Protein AF-0000000072258412 (afdb_homodimer)

Secondary structure (DSSP, 8-state):
-----------------------------PPP-EEEEEEEEEETTEEEEEEEEEEEEEEE-TTS-EEEEEEEEEEESSSSS--S-EEEEE--TTTB-THHHIIIIISSEEE---SSSPPPSSSPPEEE-TT-STTT-EEEEEE-TTSBT-EE-TT--GGGTSBHHHHHHHHHHHHHHHHHHTT-TTS-EEEEEETHHHHHHHHHHHHHHHTT---SEEEEES--SBTHHHH--TT--HHHHHHHHHHHHHHHHTT-STT--S-HHHHHHHHHHHIIIIIHHHHHHGGG--HHHHHHHHHHHHHHH-S-HHHHHHTTT---HHHHHHHHTGGGTEEE-SS-TT-EEE-S-TT-SS----HHHHHHHHHHHHHHHHIIIIIS---TTSPPBSBSTTSTT---B---TT-EETTEE---B-HHHHHHHHHH-TT-EEEEEEETT-SSS-HHHHHHHHHHT---HHHHTTEEEEEESS-TTGGGSHHHHHHHHHHHHHHHHHHS--/-----------------------------PPP-EEEEEEEEEETTEEEEEEEEEEEEEEE-TTS-EEEEEEEEEEESSSSS--S-EEEEE--TTTB-THHHIIIIISSEEE---SSSPPPSSSPPEEE-TT-GGGT-EEEEEE-TTSBT-EE-TT--GGGTSBHHHHHHHHHHHHHHHHHHTT-TTS-EEEEEETHHHHHHHHHHHHHHHTT---SEEEEES--SBTHHHH--TT--HHHHHHHHHHHHHHHHTT-STT--S-HHHHHHHHHHHIIIIIHHHHHHGGG--HHHHHHHHHHHHHHH-S-HHHHHHTTT---HHHHHHHHTGGGTEEE-SS-TT-EEE-S-TT-SS----HHHHHHHHHHHHHHHHIIIIIS---TTSPPBSBSTTSTT---B---TT-EETTEE---B-HHHHHHHHHH-TT-EEEEEEETT-SSS-HHHHHHHHHHT---HHHHTTEEEEEESS-TTGGGSHHHHHHHHHHHHHHHHHHS--

Sequence (1004 aa):
MKKINLFIFLFILGFSLANAQEKESNKDIPEAQVFTSTQTVRVNGTTHSLKTRAGTMLLRDENNEPIALHGFTAYFKEDGPSKRPIIFSYNGGPGSSSYWLHMGVMGPKRIVVNDPGYTPAAPYELVNNDHSILDMADVVMMDPIGTGLSKPVGKAEGKDFWGVDQDIRAISLFIMQFLKEYDRLQSPKYLLGESYGTMRNAGVMKYLLDKGYALNGVVMVSSVFDIRSLAFPVQESTSYLVHFPSYAATAWYHDKIANKNPDLEVFVDEVRTFTEEEYLPALFKGGRLSDSEKGAIASKMQQYTGISSEIWKRNNLRMRANEFFNELLREEGMTVGRLDSRFKGINPMPQNQYSITDPQSDAISPAYTAGFLDYFHRDLGVSKDLTYKTSAYASPGFKWDWSHKGNEGWGSMISINTAIDMADAMNKDPNLKVLMMNGYYDLATVFYGVEHTVDQMNLRPEIRDNIIMTYYEAGHMFYTHMPSLIKFKKDLADFIKDTTHDMKKINLFIFLFILGFSLANAQEKESNKDIPEAQVFTSTQTVRVNGTTHSLKTRAGTMLLRDENNEPIALHGFTAYFKEDGPSKRPIIFSYNGGPGSSSYWLHMGVMGPKRIVVNDPGYTPAAPYELVNNDHSILDMADVVMMDPIGTGLSKPVGKAEGKDFWGVDQDIRAISLFIMQFLKEYDRLQSPKYLLGESYGTMRNAGVMKYLLDKGYALNGVVMVSSVFDIRSLAFPVQESTSYLVHFPSYAATAWYHDKIANKNPDLEVFVDEVRTFTEEEYLPALFKGGRLSDSEKGAIASKMQQYTGISSEIWKRNNLRMRANEFFNELLREEGMTVGRLDSRFKGINPMPQNQYSITDPQSDAISPAYTAGFLDYFHRDLGVSKDLTYKTSAYASPGFKWDWSHKGNEGWGSMISINTAIDMADAMNKDPNLKVLMMNGYYDLATVFYGVEHTVDQMNLRPEIRDNIIMTYYEAGHMFYTHMPSLIKFKKDLADFIKDTTHD

InterPro domains:
  IPR001563 Peptidase S10, serine carboxypeptidase [PF00450] (75-460)
  IPR029058 Alpha/Beta hydrolase fold [G3DSA:3.40.50.1820] (28-487)
  IPR029058 Alpha/Beta hydrolase fold [SSF53474] (40-485)

Structure (mmCIF, N/CA/C/O backbone):
data_AF-0000000072258412-model_v1
#
loop_
_entity.id
_entity.type
_entity.pdbx_description
1 polymer 'Carboxypeptidase-related protein'
#
loop_
_atom_site.group_PDB
_atom_site.id
_atom_site.type_symbol
_atom_site.label_atom_id
_atom_site.label_alt_id
_atom_site.label_comp_id
_atom_site.label_asym_id
_atom_site.label_entity_id
_atom_site.label_seq_id
_atom_site.pdbx_PDB_ins_code
_atom_site.Cartn_x
_atom_site.Cartn_y
_atom_site.Cartn_z
_atom_site.occupancy
_atom_site.B_iso_or_equiv
_atom_site.auth_seq_id
_atom_site.auth_comp_id
_atom_site.auth_asym_id
_atom_site.auth_atom_id
_atom_site.pdbx_PDB_model_num
ATOM 1 N N . MET A 1 1 ? -77.25 -42.875 32.969 1 23.84 1 MET A N 1
ATOM 2 C CA . MET A 1 1 ? -75.875 -43.094 32.625 1 23.84 1 MET A CA 1
ATOM 3 C C . MET A 1 1 ? -75.188 -41.75 32.344 1 23.84 1 MET A C 1
ATOM 5 O O . MET A 1 1 ? -75.25 -41.219 31.219 1 23.84 1 MET A O 1
ATOM 9 N N . LYS A 1 2 ? -75.312 -40.906 33.312 1 23.34 2 LYS A N 1
ATOM 10 C CA . LYS A 1 2 ? -75.188 -39.469 33.5 1 23.34 2 LYS A CA 1
ATOM 11 C C . LYS A 1 2 ? -73.688 -39.062 33.469 1 23.34 2 LYS A C 1
ATOM 13 O O . LYS A 1 2 ? -72.938 -39.375 34.375 1 23.34 2 LYS A O 1
ATOM 18 N N . LYS A 1 3 ? -73.125 -38.969 32.219 1 26.91 3 LYS A N 1
ATOM 19 C CA . LYS A 1 3 ? -71.812 -38.844 31.609 1 26.91 3 LYS A CA 1
ATOM 20 C C . LYS A 1 3 ? -71.125 -37.531 32.031 1 26.91 3 LYS A C 1
ATOM 22 O O . LYS A 1 3 ? -71.562 -36.469 31.609 1 26.91 3 LYS A O 1
ATOM 27 N N . ILE A 1 4 ? -70.688 -37.438 33.25 1 26.23 4 ILE A N 1
ATOM 28 C CA . ILE A 1 4 ? -70.188 -36.281 33.969 1 26.23 4 ILE A CA 1
ATOM 29 C C . ILE A 1 4 ? -68.938 -35.719 33.25 1 26.23 4 ILE A C 1
ATOM 31 O O . ILE A 1 4 ? -67.938 -36.406 33.125 1 26.23 4 ILE A O 1
ATOM 35 N N . ASN A 1 5 ? -69.062 -34.844 32.281 1 26.41 5 ASN A N 1
ATOM 36 C CA . ASN A 1 5 ? -68.188 -34.156 31.391 1 26.41 5 ASN A CA 1
ATOM 37 C C . ASN A 1 5 ? -67.188 -33.281 32.156 1 26.41 5 ASN A C 1
ATOM 39 O O . ASN A 1 5 ? -67.562 -32.344 32.844 1 26.41 5 ASN A O 1
ATOM 43 N N . LEU A 1 6 ? -66.188 -33.938 32.875 1 29.5 6 LEU A N 1
ATOM 44 C CA . LEU A 1 6 ? -65.188 -33.281 33.688 1 29.5 6 LEU A CA 1
ATOM 45 C C . LEU A 1 6 ? -64.312 -32.344 32.812 1 29.5 6 LEU A C 1
ATOM 47 O O . LEU A 1 6 ? -63.688 -32.781 31.875 1 29.5 6 LEU A O 1
ATOM 51 N N . PHE A 1 7 ? -64.812 -31.156 32.531 1 29.16 7 PHE A N 1
ATOM 52 C CA . PHE A 1 7 ? -64.188 -30.078 31.797 1 29.16 7 PHE A CA 1
ATOM 53 C C . PHE A 1 7 ? -62.875 -29.641 32.438 1 29.16 7 PHE A C 1
ATOM 55 O O . PHE A 1 7 ? -62.875 -29.188 33.594 1 29.16 7 PHE A O 1
ATOM 62 N N . ILE A 1 8 ? -61.781 -30.359 32.188 1 30.08 8 ILE A N 1
ATOM 63 C CA . ILE A 1 8 ? -60.406 -30.062 32.656 1 30.08 8 ILE A CA 1
ATOM 64 C C . ILE A 1 8 ? -60 -28.688 32.156 1 30.08 8 ILE A C 1
ATOM 66 O O . ILE A 1 8 ? -59.938 -28.438 30.938 1 30.08 8 ILE A O 1
ATOM 70 N N . PHE A 1 9 ? -60.344 -27.641 32.844 1 29.39 9 PHE A N 1
ATOM 71 C CA . PHE A 1 9 ? -59.938 -26.266 32.562 1 29.39 9 PHE A CA 1
ATOM 72 C C . PHE A 1 9 ? -58.406 -26.141 32.656 1 29.39 9 PHE A C 1
ATOM 74 O O . PHE A 1 9 ? -57.812 -26.328 33.719 1 29.39 9 PHE A O 1
ATOM 81 N N . LEU A 1 10 ? -57.719 -26.594 31.594 1 30.08 10 LEU A N 1
ATOM 82 C CA . LEU A 1 10 ? -56.281 -26.391 31.406 1 30.08 10 LEU A CA 1
ATOM 83 C C . LEU A 1 10 ? -55.938 -24.922 31.5 1 30.08 10 LEU A C 1
ATOM 85 O O . LEU A 1 10 ? -56.406 -24.109 30.703 1 30.08 10 LEU A O 1
ATOM 89 N N . PHE A 1 11 ? -55.688 -24.406 32.719 1 29.59 11 PHE A N 1
ATOM 90 C CA . PHE A 1 11 ? -55.156 -23.062 32.969 1 29.59 11 PHE A CA 1
ATOM 91 C C . PHE A 1 11 ? -53.844 -22.844 32.219 1 29.59 11 PHE A C 1
ATOM 93 O O . PHE A 1 11 ? -52.875 -23.547 32.5 1 29.59 11 PHE A O 1
ATOM 100 N N . ILE A 1 12 ? -53.938 -22.453 30.953 1 32.88 12 ILE A N 1
ATOM 101 C CA . ILE A 1 12 ? -52.812 -21.938 30.156 1 32.88 12 ILE A CA 1
ATOM 102 C C . ILE A 1 12 ? -52.094 -20.828 30.922 1 32.88 12 ILE A C 1
ATOM 104 O O . ILE A 1 12 ? -52.656 -19.781 31.203 1 32.88 12 ILE A O 1
ATOM 108 N N . LEU A 1 13 ? -51.25 -21.234 31.906 1 34.06 13 LEU A N 1
ATOM 109 C CA . LEU A 1 13 ? -50.312 -20.25 32.469 1 34.06 13 LEU A CA 1
ATOM 110 C C . LEU A 1 13 ? -49.531 -19.547 31.375 1 34.06 13 LEU A C 1
ATOM 112 O O . LEU A 1 13 ? -48.719 -20.188 30.688 1 34.06 13 LEU A O 1
ATOM 116 N N . GLY A 1 14 ? -50.156 -18.625 30.656 1 32.66 14 GLY A N 1
ATOM 117 C CA . GLY A 1 14 ? -49.469 -17.672 29.812 1 32.66 14 GLY A CA 1
ATOM 118 C C . GLY A 1 14 ? -48.25 -17.047 30.469 1 32.66 14 GLY A C 1
ATOM 119 O O . GLY A 1 14 ? -48.375 -16.344 31.469 1 32.66 14 GLY A O 1
ATOM 120 N N . PHE A 1 15 ? -47.125 -17.859 30.578 1 36.81 15 PHE A N 1
ATOM 121 C CA . PHE A 1 15 ? -45.875 -17.203 30.891 1 36.81 15 PHE A CA 1
ATOM 122 C C . PHE A 1 15 ? -45.688 -15.961 30.047 1 36.81 15 PHE A C 1
ATOM 124 O O . PHE A 1 15 ? -45.5 -16.062 28.828 1 36.81 15 PHE A O 1
ATOM 131 N N . SER A 1 16 ? -46.344 -14.875 30.391 1 34.06 16 SER A N 1
ATOM 132 C CA . SER A 1 16 ? -45.938 -13.594 29.844 1 34.06 16 SER A CA 1
ATOM 133 C C . SER A 1 16 ? -44.438 -13.391 30.031 1 34.06 16 SER A C 1
ATOM 135 O O . SER A 1 16 ? -43.938 -13.273 31.156 1 34.06 16 SER A O 1
ATOM 137 N N . LEU A 1 17 ? -43.625 -14.102 29.156 1 35.84 17 LEU A N 1
ATOM 138 C CA . LEU A 1 17 ? -42.281 -13.578 29.016 1 35.84 17 LEU A CA 1
ATOM 139 C C . LEU A 1 17 ? -42.281 -12.055 28.984 1 35.84 17 LEU A C 1
ATOM 141 O O . LEU A 1 17 ? -42.812 -11.438 28.062 1 35.84 17 LEU A O 1
ATOM 145 N N . ALA A 1 18 ? -42.406 -11.453 30.156 1 34.81 18 ALA A N 1
ATOM 146 C CA . ALA A 1 18 ? -42 -10.047 30.188 1 34.81 18 ALA A CA 1
ATOM 147 C C . ALA A 1 18 ? -40.688 -9.844 29.406 1 34.81 18 ALA A C 1
ATOM 149 O O . ALA A 1 18 ? -39.656 -10.352 29.812 1 34.81 18 ALA A O 1
ATOM 150 N N . ASN A 1 19 ? -40.844 -9.734 28.109 1 36.19 19 ASN A N 1
ATOM 151 C CA . ASN A 1 19 ? -39.719 -9.086 27.406 1 36.19 19 ASN A CA 1
ATOM 152 C C . ASN A 1 19 ? -39.188 -7.898 28.203 1 36.19 19 ASN A C 1
ATOM 154 O O . ASN A 1 19 ? -39.875 -6.895 28.375 1 36.19 19 ASN A O 1
ATOM 158 N N . ALA A 1 20 ? -38.562 -8.141 29.328 1 35.03 20 ALA A N 1
ATOM 159 C CA . ALA A 1 20 ? -37.75 -7.008 29.781 1 35.03 20 ALA A CA 1
ATOM 160 C C . ALA A 1 20 ? -37.094 -6.293 28.609 1 35.03 20 ALA A C 1
ATOM 162 O O . ALA A 1 20 ? -36.156 -6.805 28.016 1 35.03 20 ALA A O 1
ATOM 163 N N . GLN A 1 21 ? -37.906 -5.664 27.828 1 35.31 21 GLN A N 1
ATOM 164 C CA . GLN A 1 21 ? -37.219 -4.691 27 1 35.31 21 GLN A CA 1
ATOM 165 C C . GLN A 1 21 ? -36.094 -3.994 27.766 1 35.31 21 GLN A C 1
ATOM 167 O O . GLN A 1 21 ? -36.375 -3.324 28.766 1 35.31 21 GLN A O 1
ATOM 172 N N . GLU A 1 22 ? -34.938 -4.625 27.938 1 34.97 22 GLU A N 1
ATOM 173 C CA . GLU A 1 22 ? -33.844 -3.717 28.328 1 34.97 22 GLU A CA 1
ATOM 174 C C . GLU A 1 22 ? -34.125 -2.297 27.844 1 34.97 22 GLU A C 1
ATOM 176 O O . GLU A 1 22 ? -34.312 -2.064 26.641 1 34.97 22 GLU A O 1
ATOM 181 N N . LYS A 1 23 ? -34.812 -1.584 28.578 1 35.31 23 LYS A N 1
ATOM 182 C CA . LYS A 1 23 ? -34.875 -0.153 28.281 1 35.31 23 LYS A CA 1
ATOM 183 C C . LYS A 1 23 ? -33.562 0.325 27.656 1 35.31 23 LYS A C 1
ATOM 185 O O . LYS A 1 23 ? -32.469 0.146 28.234 1 35.31 23 LYS A O 1
ATOM 190 N N . GLU A 1 24 ? -33.406 0.25 26.391 1 40.78 24 GLU A N 1
ATOM 191 C CA . GLU A 1 24 ? -32.375 1.095 25.828 1 40.78 24 GLU A CA 1
ATOM 192 C C . GLU A 1 24 ? -32.094 2.299 26.734 1 40.78 24 GLU A C 1
ATOM 194 O O . GLU A 1 24 ? -33 3.104 26.984 1 40.78 24 GLU A O 1
ATOM 199 N N . SER A 1 25 ? -31.516 2.096 27.844 1 41.69 25 SER A N 1
ATOM 200 C CA . SER A 1 25 ? -31.125 3.26 28.625 1 41.69 25 SER A CA 1
ATOM 201 C C . SER A 1 25 ? -30.906 4.48 27.75 1 41.69 25 SER A C 1
ATOM 203 O O . SER A 1 25 ? -30.016 4.477 26.891 1 41.69 25 SER A O 1
ATOM 205 N N . ASN A 1 26 ? -31.938 5.031 27.312 1 48.91 26 ASN A N 1
ATOM 206 C CA . ASN A 1 26 ? -31.734 6.363 26.766 1 48.91 26 ASN A CA 1
ATOM 207 C C . ASN A 1 26 ? -30.672 7.133 27.531 1 48.91 26 ASN A C 1
ATOM 209 O O . ASN A 1 26 ? -30.938 7.676 28.609 1 48.91 26 ASN A O 1
ATOM 213 N N . LYS A 1 27 ? -29.484 6.629 27.625 1 57.53 27 LYS A N 1
ATOM 214 C CA . LYS A 1 27 ? -28.422 7.383 28.281 1 57.53 27 LYS A CA 1
ATOM 215 C C . LYS A 1 27 ? -28.641 8.883 28.109 1 57.53 27 LYS A C 1
ATOM 217 O O . LYS A 1 27 ? -28.828 9.367 27 1 57.53 27 LYS A O 1
ATOM 222 N N . ASP A 1 28 ? -28.953 9.578 29.109 1 79.19 28 ASP A N 1
ATOM 223 C CA . ASP A 1 28 ? -29.109 11.031 29.172 1 79.19 28 ASP A CA 1
ATOM 224 C C . ASP A 1 28 ? -27.984 11.75 28.438 1 79.19 28 ASP A C 1
ATOM 226 O O . ASP A 1 28 ? -26.812 11.438 28.641 1 79.19 28 ASP A O 1
ATOM 230 N N . ILE A 1 29 ? -28.297 12.484 27.359 1 88.69 29 ILE A N 1
ATOM 231 C CA . ILE A 1 29 ? -27.359 13.297 26.578 1 88.69 29 ILE A CA 1
ATOM 232 C C . ILE A 1 29 ? -26.891 14.492 27.422 1 88.69 29 ILE A C 1
ATOM 234 O O . ILE A 1 29 ? -27.703 15.352 27.781 1 88.69 29 ILE A O 1
ATOM 238 N N . PRO A 1 30 ? -25.641 14.398 27.75 1 90.12 30 PRO A N 1
ATOM 239 C CA . PRO A 1 30 ? -25.141 15.547 28.516 1 90.12 30 PRO A CA 1
ATOM 240 C C . PRO A 1 30 ? -25.297 16.859 27.766 1 90.12 30 PRO A C 1
ATOM 242 O O . PRO A 1 30 ? -25.266 16.891 26.531 1 90.12 30 PRO A O 1
ATOM 245 N N . GLU A 1 31 ? -25.422 17.891 28.547 1 91.56 31 GLU A N 1
ATOM 246 C CA . GLU A 1 31 ? -25.547 19.219 27.969 1 91.56 31 GLU A CA 1
ATOM 247 C C . GLU A 1 31 ? -24.188 19.812 27.609 1 91.56 31 GLU A C 1
ATOM 249 O O . GLU A 1 31 ? -23.219 19.641 28.359 1 91.56 31 GLU A O 1
ATOM 254 N N . ALA A 1 32 ? -24.172 20.516 26.516 1 96.06 32 ALA A N 1
ATOM 255 C CA . ALA A 1 32 ? -22.984 21.266 26.156 1 96.06 32 ALA A CA 1
ATOM 256 C C . ALA A 1 32 ? -22.719 22.391 27.156 1 96.06 32 ALA A C 1
ATOM 258 O O . ALA A 1 32 ? -23.656 22.984 27.688 1 96.06 32 ALA A O 1
ATOM 259 N N . GLN A 1 33 ? -21.484 22.594 27.438 1 96.19 33 GLN A N 1
ATOM 260 C CA . GLN A 1 33 ? -21.062 23.688 28.328 1 96.19 33 GLN A CA 1
ATOM 261 C C . GLN A 1 33 ? -20.156 24.672 27.594 1 96.19 33 GLN A C 1
ATOM 263 O O . GLN A 1 33 ? -19.203 24.266 26.922 1 96.19 33 GLN A O 1
ATOM 268 N N . VAL A 1 34 ? -20.484 25.953 27.719 1 97.5 34 VAL A N 1
ATOM 269 C CA . VAL A 1 34 ? -19.672 26.984 27.109 1 97.5 34 VAL A CA 1
ATOM 270 C C . VAL A 1 34 ? -19.25 28.016 28.172 1 97.5 34 VAL A C 1
ATOM 272 O O . VAL A 1 34 ? -20.094 28.516 28.922 1 97.5 34 VAL A O 1
ATOM 275 N N . PHE A 1 35 ? -18.031 28.266 28.234 1 97.94 35 PHE A N 1
ATOM 276 C CA . PHE A 1 35 ? -17.453 29.25 29.141 1 97.94 35 PHE A CA 1
ATOM 277 C C . PHE A 1 35 ? -17.016 30.484 28.359 1 97.94 35 PHE A C 1
ATOM 279 O O . PHE A 1 35 ? -16.297 30.375 27.359 1 97.94 35 PHE A O 1
ATOM 286 N N . THR A 1 36 ? -17.438 31.641 28.859 1 97 36 THR A N 1
ATOM 287 C CA . THR A 1 36 ? -17.156 32.875 28.141 1 97 36 THR A CA 1
ATOM 288 C C . THR A 1 36 ? -16.109 33.688 28.891 1 97 36 THR A C 1
ATOM 290 O O . THR A 1 36 ? -16.094 33.719 30.125 1 97 36 THR A O 1
ATOM 293 N N . SER A 1 37 ? -15.25 34.312 28.141 1 97.25 37 SER A N 1
ATOM 294 C CA . SER A 1 37 ? -14.25 35.219 28.641 1 97.25 37 SER A CA 1
ATOM 295 C C . SER A 1 37 ? -13.852 36.25 27.594 1 97.25 37 SER A C 1
ATOM 297 O O . SER A 1 37 ? -14.227 36.125 26.422 1 97.25 37 SER A O 1
ATOM 299 N N . THR A 1 38 ? -13.25 37.312 28.062 1 97.25 38 THR A N 1
ATOM 300 C CA . THR A 1 38 ? -12.664 38.312 27.141 1 97.25 38 THR A CA 1
ATOM 301 C C . THR A 1 38 ? -11.141 38.219 27.188 1 97.25 38 THR A C 1
ATOM 303 O O . THR A 1 38 ? -10.531 38.375 28.25 1 97.25 38 THR A O 1
ATOM 306 N N . GLN A 1 39 ? -10.586 37.969 26.062 1 97.69 39 GLN A N 1
ATOM 307 C CA . GLN A 1 39 ? -9.133 37.938 25.922 1 97.69 39 GLN A CA 1
ATOM 308 C C . GLN A 1 39 ? -8.648 39.094 25.062 1 97.69 39 GLN A C 1
ATOM 310 O O . GLN A 1 39 ? -9.453 39.781 24.422 1 97.69 39 GLN A O 1
ATOM 315 N N . THR A 1 40 ? -7.375 39.344 25.125 1 97.81 40 THR A N 1
ATOM 316 C CA . THR A 1 40 ? -6.789 40.375 24.312 1 97.81 40 THR A CA 1
ATOM 317 C C . THR A 1 40 ? -5.52 39.906 23.625 1 97.81 40 THR A C 1
ATOM 319 O O . THR A 1 40 ? -4.863 38.969 24.109 1 97.81 40 THR A O 1
ATOM 322 N N . VAL A 1 41 ? -5.242 40.469 22.516 1 98.38 41 VAL A N 1
ATOM 323 C CA . VAL A 1 41 ? -3.988 40.219 21.812 1 98.38 41 VAL A CA 1
ATOM 324 C C . VAL A 1 41 ? -3.49 41.5 21.156 1 98.38 41 VAL A C 1
ATOM 326 O O . VAL A 1 41 ? -4.285 42.281 20.625 1 98.38 41 VAL A O 1
ATOM 329 N N . ARG A 1 42 ? -2.271 41.75 21.312 1 98.31 42 ARG A N 1
ATOM 330 C CA . ARG A 1 42 ? -1.646 42.875 20.656 1 98.31 42 ARG A CA 1
ATOM 331 C C . ARG A 1 42 ? -0.883 42.438 19.406 1 98.31 42 ARG A C 1
ATOM 333 O O . ARG A 1 42 ? 0.021 41.625 19.484 1 98.31 42 ARG A O 1
ATOM 340 N N . VAL A 1 43 ? -1.286 42.969 18.297 1 97.81 43 VAL A N 1
ATOM 341 C CA . VAL A 1 43 ? -0.635 42.688 17.016 1 97.81 43 VAL A CA 1
ATOM 342 C C . VAL A 1 43 ? -0.316 44 16.312 1 97.81 43 VAL A C 1
ATOM 344 O O . VAL A 1 43 ? -1.192 44.875 16.156 1 97.81 43 VAL A O 1
ATOM 347 N N . ASN A 1 44 ? 0.96 44.219 15.883 1 95.56 44 ASN A N 1
ATOM 348 C CA . ASN A 1 44 ? 1.419 45.438 15.219 1 95.56 44 ASN A CA 1
ATOM 349 C C . ASN A 1 44 ? 1.062 46.688 16.031 1 95.56 44 ASN A C 1
ATOM 351 O O . ASN A 1 44 ? 0.54 47.656 15.477 1 95.56 44 ASN A O 1
ATOM 355 N N . GLY A 1 45 ? 1.13 46.594 17.266 1 95.62 45 GLY A N 1
ATOM 356 C CA . GLY A 1 45 ? 0.948 47.719 18.141 1 95.62 45 GLY A CA 1
ATOM 357 C C . GLY A 1 45 ? -0.505 47.969 18.5 1 95.62 45 GLY A C 1
ATOM 358 O O . GLY A 1 45 ? -0.805 48.844 19.344 1 95.62 45 GLY A O 1
ATOM 359 N N . THR A 1 46 ? -1.393 47.281 17.922 1 97.56 46 THR A N 1
ATOM 360 C CA . THR A 1 46 ? -2.816 47.438 18.188 1 97.56 46 THR A CA 1
ATOM 361 C C . THR A 1 46 ? -3.348 46.312 19.062 1 97.56 46 THR A C 1
ATOM 363 O O . THR A 1 46 ? -3.125 45.125 18.766 1 97.56 46 THR A O 1
ATOM 366 N N . THR A 1 47 ? -4.062 46.656 20.062 1 97.75 47 THR A N 1
ATOM 367 C CA . THR A 1 47 ? -4.664 45.688 20.953 1 97.75 47 THR A CA 1
ATOM 368 C C . THR A 1 47 ? -6.078 45.344 20.5 1 97.75 47 THR A C 1
ATOM 370 O O . THR A 1 47 ? -6.906 46.219 20.281 1 97.75 47 THR A O 1
ATOM 373 N N . HIS A 1 48 ? -6.305 44.125 20.359 1 97.25 48 HIS A N 1
ATOM 374 C CA . HIS A 1 48 ? -7.605 43.625 19.938 1 97.25 48 HIS A CA 1
ATOM 375 C C . HIS A 1 48 ? -8.281 42.875 21.078 1 97.25 48 HIS A C 1
ATOM 377 O O . HIS A 1 48 ? -7.699 41.938 21.641 1 97.25 48 HIS A O 1
ATOM 383 N N . SER A 1 49 ? -9.523 43.281 21.391 1 97.31 49 SER A N 1
ATOM 384 C CA . SER A 1 49 ? -10.336 42.531 22.344 1 97.31 49 SER A CA 1
ATOM 385 C C . SER A 1 49 ? -11.086 41.406 21.656 1 97.31 49 SER A C 1
ATOM 387 O O . SER A 1 49 ? -11.641 41.594 20.562 1 97.31 49 SER A O 1
ATOM 389 N N . LEU A 1 50 ? -11.039 40.25 22.25 1 97.88 50 LEU A N 1
ATOM 390 C CA . LEU A 1 50 ? -11.617 39.031 21.641 1 97.88 50 LEU A CA 1
ATOM 391 C C . LEU A 1 50 ? -12.695 38.438 22.547 1 97.88 50 LEU A C 1
ATOM 393 O O . LEU A 1 50 ? -12.438 38.156 23.719 1 97.88 50 LEU A O 1
ATOM 397 N N . LYS A 1 51 ? -13.883 38.312 22.031 1 97.56 51 LYS A N 1
ATOM 398 C CA . LYS A 1 51 ? -14.922 37.562 22.703 1 97.56 51 LYS A CA 1
ATOM 399 C C . LYS A 1 51 ? -14.656 36.062 22.578 1 97.56 51 LYS A C 1
ATOM 401 O O . LYS A 1 51 ? -14.789 35.469 21.484 1 97.56 51 LYS A O 1
ATOM 406 N N . THR A 1 52 ? -14.367 35.469 23.719 1 98.06 52 THR A N 1
ATOM 407 C CA . THR A 1 52 ? -13.852 34.094 23.688 1 98.06 52 THR A CA 1
ATOM 408 C C . THR A 1 52 ? -14.883 33.125 24.25 1 98.06 52 THR A C 1
ATOM 410 O O . THR A 1 52 ? -15.508 33.406 25.266 1 98.06 52 THR A O 1
ATOM 413 N N . ARG A 1 53 ? -15.086 32.062 23.531 1 97.69 53 ARG A N 1
ATOM 414 C CA . ARG A 1 53 ? -15.922 30.938 23.953 1 97.69 53 ARG A CA 1
ATOM 415 C C . ARG A 1 53 ? -15.125 29.625 23.969 1 97.69 53 ARG A C 1
ATOM 417 O O . ARG A 1 53 ? -14.492 29.281 22.969 1 97.69 53 ARG A O 1
ATOM 424 N N . ALA A 1 54 ? -15.078 28.984 25.078 1 98.38 54 ALA A N 1
ATOM 425 C CA . ALA A 1 54 ? -14.422 27.688 25.203 1 98.38 54 ALA A CA 1
ATOM 426 C C . ALA A 1 54 ? -15.352 26.656 25.859 1 98.38 54 ALA A C 1
ATOM 428 O O . ALA A 1 54 ? -16.094 27 26.781 1 98.38 54 ALA A O 1
ATOM 429 N N . GLY A 1 55 ? -15.367 25.484 25.328 1 98 55 GLY A N 1
ATOM 430 C CA . GLY A 1 55 ? -16.219 24.438 25.859 1 98 55 GLY A CA 1
ATOM 431 C C . GLY A 1 55 ? -16.594 23.391 24.828 1 98 55 GLY A C 1
ATOM 432 O O . GLY A 1 55 ? -15.734 22.875 24.109 1 98 55 GLY A O 1
ATOM 433 N N . THR A 1 56 ? -17.859 22.953 24.891 1 98.25 56 THR A N 1
ATOM 434 C CA . THR A 1 56 ? -18.312 21.922 23.969 1 98.25 56 THR A CA 1
ATOM 435 C C . THR A 1 56 ? -19.578 22.375 23.219 1 98.25 56 THR A C 1
ATOM 437 O O . THR A 1 56 ? -20.312 23.234 23.703 1 98.25 56 THR A O 1
ATOM 440 N N . MET A 1 57 ? -19.734 21.844 22.094 1 98.12 57 MET A N 1
ATOM 441 C CA . MET A 1 57 ? -20.953 21.969 21.297 1 98.12 57 MET A CA 1
ATOM 442 C C . MET A 1 57 ? -21.531 20.594 20.984 1 98.12 57 MET A C 1
ATOM 444 O O . MET A 1 57 ? -20.781 19.656 20.672 1 98.12 57 MET A O 1
ATOM 448 N N . LEU A 1 58 ? -22.812 20.516 21.172 1 97.69 58 LEU A N 1
ATOM 449 C CA . LEU A 1 58 ? -23.469 19.25 20.844 1 97.69 58 LEU A CA 1
ATOM 450 C C . LEU A 1 58 ? -23.469 19.016 19.328 1 97.69 58 LEU A C 1
ATOM 452 O O . LEU A 1 58 ? -23.984 19.844 18.578 1 97.69 58 LEU A O 1
ATOM 456 N N . LEU A 1 59 ? -22.859 17.969 18.922 1 98.12 59 LEU A N 1
ATOM 457 C CA . LEU A 1 59 ? -22.797 17.594 17.516 1 98.12 59 LEU A CA 1
ATOM 458 C C . LEU A 1 59 ? -23.922 16.641 17.156 1 98.12 59 LEU A C 1
ATOM 460 O O . LEU A 1 59 ? -24.156 15.656 17.875 1 98.12 59 LEU A O 1
ATOM 464 N N . ARG A 1 60 ? -24.578 16.953 16.094 1 96 60 ARG A N 1
ATOM 465 C CA . ARG A 1 60 ? -25.672 16.109 15.609 1 96 60 ARG A CA 1
ATOM 466 C C . ARG A 1 60 ? -25.344 15.5 14.25 1 96 60 ARG A C 1
ATOM 468 O O . ARG A 1 60 ? -24.625 16.109 13.453 1 96 60 ARG A O 1
ATOM 475 N N . ASP A 1 61 ? -25.844 14.281 14 1 96.06 61 ASP A N 1
ATOM 476 C CA . ASP A 1 61 ? -25.625 13.648 12.703 1 96.06 61 ASP A CA 1
ATOM 477 C C . ASP A 1 61 ? -26.625 14.148 11.672 1 96.06 61 ASP A C 1
ATOM 479 O O . ASP A 1 61 ? -27.328 15.133 11.906 1 96.06 61 ASP A O 1
ATOM 483 N N . GLU A 1 62 ? -26.656 13.57 10.508 1 91.19 62 GLU A N 1
ATOM 484 C CA . GLU A 1 62 ? -27.469 14 9.375 1 91.19 62 GLU A CA 1
ATOM 485 C C . GLU A 1 62 ? -28.953 13.836 9.672 1 91.19 62 GLU A C 1
ATOM 487 O O . GLU A 1 62 ? -29.797 14.438 9 1 91.19 62 GLU A O 1
ATOM 492 N N . ASN A 1 63 ? -29.344 13.078 10.719 1 92.12 63 ASN A N 1
ATOM 493 C CA . ASN A 1 63 ? -30.734 12.898 11.141 1 92.12 63 ASN A CA 1
ATOM 494 C C . ASN A 1 63 ? -31.047 13.719 12.383 1 92.12 63 ASN A C 1
ATOM 496 O O . ASN A 1 63 ? -32.062 13.469 13.062 1 92.12 63 ASN A O 1
ATOM 500 N N . ASN A 1 64 ? -30.172 14.539 12.711 1 93.44 64 ASN A N 1
ATOM 501 C CA . ASN A 1 64 ? -30.312 15.453 13.836 1 93.44 64 ASN A CA 1
ATOM 502 C C . ASN A 1 64 ? -30.25 14.727 15.172 1 93.44 64 ASN A C 1
ATOM 504 O O . ASN A 1 64 ? -30.781 15.195 16.172 1 93.44 64 ASN A O 1
ATOM 508 N N . GLU A 1 65 ? -29.641 13.547 15.164 1 92.62 65 GLU A N 1
ATOM 509 C CA . GLU A 1 65 ? -29.406 12.82 16.406 1 92.62 65 GLU A CA 1
ATOM 510 C C . GLU A 1 65 ? -28.094 13.242 17.062 1 92.62 65 GLU A C 1
ATOM 512 O O . GLU A 1 65 ? -27.078 13.375 16.375 1 92.62 65 GLU A O 1
ATOM 517 N N . PRO A 1 66 ? -28.172 13.5 18.375 1 96.25 66 PRO A N 1
ATOM 518 C CA . PRO A 1 66 ? -26.906 13.836 19.047 1 96.25 66 PRO A CA 1
ATOM 519 C C . PRO A 1 66 ? -25.891 12.695 19 1 96.25 66 PRO A C 1
ATOM 521 O O . PRO A 1 66 ? -26.219 11.547 19.312 1 96.25 66 PRO A O 1
ATOM 524 N N . ILE A 1 67 ? -24.609 13.078 18.672 1 97.38 67 ILE A N 1
ATOM 525 C CA . ILE A 1 67 ? -23.656 11.992 18.516 1 97.38 67 ILE A CA 1
ATOM 526 C C . ILE A 1 67 ? -22.375 12.328 19.297 1 97.38 67 ILE A C 1
ATOM 528 O O . ILE A 1 67 ? -21.578 11.438 19.578 1 97.38 67 ILE A O 1
ATOM 532 N N . ALA A 1 68 ? -22.203 13.547 19.703 1 98.44 68 ALA A N 1
ATOM 533 C CA . ALA A 1 68 ? -20.984 13.883 20.422 1 98.44 68 ALA A CA 1
ATOM 534 C C . ALA A 1 68 ? -21.078 15.266 21.062 1 98.44 68 ALA A C 1
ATOM 536 O O . ALA A 1 68 ? -21.938 16.078 20.672 1 98.44 68 ALA A O 1
ATOM 537 N N . LEU A 1 69 ? -20.359 15.469 22.078 1 98.06 69 LEU A N 1
ATOM 538 C CA . LEU A 1 69 ? -19.922 16.797 22.469 1 98.06 69 LEU A CA 1
ATOM 539 C C . LEU A 1 69 ? -18.547 17.109 21.859 1 98.06 69 LEU A C 1
ATOM 541 O O . LEU A 1 69 ? -17.578 16.422 22.125 1 98.06 69 LEU A O 1
ATOM 545 N N . HIS A 1 70 ? -18.547 18.062 21.031 1 98.56 70 HIS A N 1
ATOM 546 C CA . HIS A 1 70 ? -17.312 18.453 20.375 1 98.56 70 HIS A CA 1
ATOM 547 C C . HIS A 1 70 ? -16.672 19.656 21.062 1 98.56 70 HIS A C 1
ATOM 549 O O . HIS A 1 70 ? -17.297 20.719 21.172 1 98.56 70 HIS A O 1
ATOM 555 N N . GLY A 1 71 ? -15.445 19.469 21.484 1 98.56 71 GLY A N 1
ATOM 556 C CA . GLY A 1 71 ? -14.711 20.531 22.172 1 98.56 71 GLY A CA 1
ATOM 557 C C . GLY A 1 71 ? -14.164 21.578 21.219 1 98.56 71 GLY A C 1
ATOM 558 O O . GLY A 1 71 ? -13.703 21.25 20.125 1 98.56 71 GLY A O 1
ATOM 559 N N . PHE A 1 72 ? -14.211 22.859 21.672 1 98.81 72 PHE A N 1
ATOM 560 C CA . PHE A 1 72 ? -13.672 23.938 20.844 1 98.81 72 PHE A CA 1
ATOM 561 C C . PHE A 1 72 ? -13.273 25.125 21.703 1 98.81 72 PHE A C 1
ATOM 563 O O . PHE A 1 72 ? -13.68 25.219 22.859 1 98.81 72 PHE A O 1
ATOM 570 N N . THR A 1 73 ? -12.414 25.953 21.25 1 98.81 73 THR A N 1
ATOM 571 C CA . THR A 1 73 ? -12.148 27.312 21.703 1 98.81 73 THR A CA 1
ATOM 572 C C . THR A 1 73 ? -12.227 28.297 20.531 1 98.81 73 THR A C 1
ATOM 574 O O . THR A 1 73 ? -11.484 28.156 19.547 1 98.81 73 THR A O 1
ATOM 577 N N . ALA A 1 74 ? -13.086 29.281 20.688 1 98.69 74 ALA A N 1
ATOM 578 C CA . ALA A 1 74 ? -13.289 30.234 19.609 1 98.69 74 ALA A CA 1
ATOM 579 C C . ALA A 1 74 ? -12.953 31.656 20.062 1 98.69 74 ALA A C 1
ATOM 581 O O . ALA A 1 74 ? -13.273 32.031 21.188 1 98.69 74 ALA A O 1
ATOM 582 N N . TYR A 1 75 ? -12.266 32.375 19.219 1 98.5 75 TYR A N 1
ATOM 583 C CA . TYR A 1 75 ? -11.922 33.781 19.422 1 98.5 75 TYR A CA 1
ATOM 584 C C . TYR A 1 75 ? -12.586 34.656 18.375 1 98.5 75 TYR A C 1
ATOM 586 O O . TYR A 1 75 ? -12.273 34.562 17.188 1 98.5 75 TYR A O 1
ATOM 594 N N . PHE A 1 76 ? -13.453 35.531 18.875 1 97.88 76 PHE A N 1
ATOM 595 C CA . PHE A 1 76 ? -14.203 36.438 17.984 1 97.88 76 PHE A CA 1
ATOM 596 C C . PHE A 1 76 ? -13.828 37.875 18.234 1 97.88 76 PHE A C 1
ATOM 598 O O . PHE A 1 76 ? -13.758 38.312 19.391 1 97.88 76 PHE A O 1
ATOM 605 N N . LYS A 1 77 ? -13.594 38.562 17.156 1 95.44 77 LYS A N 1
ATOM 606 C CA . LYS A 1 77 ? -13.414 40 17.312 1 95.44 77 LYS A CA 1
ATOM 607 C C . LYS A 1 77 ? -14.734 40.688 17.625 1 95.44 77 LYS A C 1
ATOM 609 O O . LYS A 1 77 ? -14.766 41.625 18.422 1 95.44 77 LYS A O 1
ATOM 614 N N . GLU A 1 78 ? -15.773 40.219 16.938 1 88.12 78 GLU A N 1
ATOM 615 C CA . GLU A 1 78 ? -17.109 40.781 17.094 1 88.12 78 GLU A CA 1
ATOM 616 C C . GLU A 1 78 ? -18.094 39.75 17.609 1 88.12 78 GLU A C 1
ATOM 618 O O . GLU A 1 78 ? -17.906 38.531 17.391 1 88.12 78 GLU A O 1
ATOM 623 N N . ASP A 1 79 ? -19.031 40.375 18.312 1 80.25 79 ASP A N 1
ATOM 624 C CA . ASP A 1 79 ? -20.125 39.469 18.703 1 80.25 79 ASP A CA 1
ATOM 625 C C . ASP A 1 79 ? -21.203 39.406 17.609 1 80.25 79 ASP A C 1
ATOM 627 O O . ASP A 1 79 ? -21.5 40.438 16.984 1 80.25 79 ASP A O 1
ATOM 631 N N . GLY A 1 80 ? -21.766 38.344 17.375 1 77.88 80 GLY A N 1
ATOM 632 C CA . GLY A 1 80 ? -22.859 38.25 16.438 1 77.88 80 GLY A CA 1
ATOM 633 C C 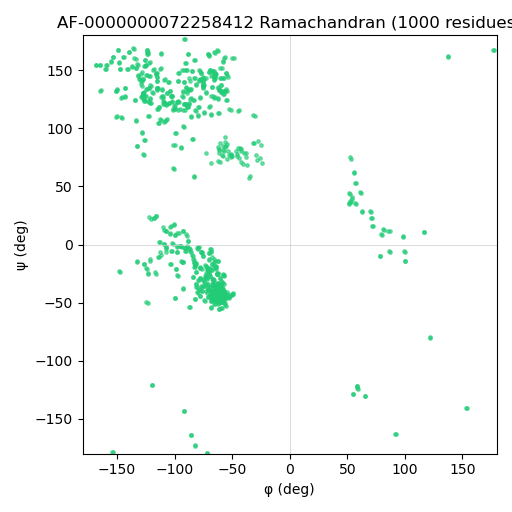. GLY A 1 80 ? -22.406 37.906 15.023 1 77.88 80 GLY A C 1
ATOM 634 O O . GLY A 1 80 ? -21.281 37.438 14.828 1 77.88 80 GLY A O 1
ATOM 635 N N . PRO A 1 81 ? -23.312 38.156 14.086 1 87.12 81 PRO A N 1
ATOM 636 C CA . PRO A 1 81 ? -22.984 37.906 12.68 1 87.12 81 PRO A CA 1
ATOM 637 C C . PRO A 1 81 ? -21.812 38.75 12.188 1 87.12 81 PRO A C 1
ATOM 639 O O . PRO A 1 81 ? -21.688 39.906 12.57 1 87.12 81 PRO A O 1
ATOM 642 N N . SER A 1 82 ? -20.922 38.094 11.531 1 89.94 82 SER A N 1
ATOM 643 C CA . SER A 1 82 ? -19.734 38.75 11 1 89.94 82 SER A CA 1
ATOM 644 C C . SER A 1 82 ? -19.359 38.219 9.625 1 89.94 82 SER A C 1
ATOM 646 O O . SER A 1 82 ? -19.703 37.062 9.281 1 89.94 82 SER A O 1
ATOM 648 N N . LYS A 1 83 ? -18.734 39.094 8.859 1 90.81 83 LYS A N 1
ATOM 649 C CA . LYS A 1 83 ? -18.219 38.688 7.559 1 90.81 83 LYS A CA 1
ATOM 650 C C . LYS A 1 83 ? -16.688 38.594 7.574 1 90.81 83 LYS A C 1
ATOM 652 O O . LYS A 1 83 ? -16.062 38.469 6.527 1 90.81 83 LYS A O 1
ATOM 657 N N . ARG A 1 84 ? -16.203 38.656 8.797 1 95 84 ARG A N 1
ATOM 658 C CA . ARG A 1 84 ? -14.781 38.438 8.984 1 95 84 ARG A CA 1
ATOM 659 C C . ARG A 1 84 ? -14.383 37.031 8.609 1 95 84 ARG A C 1
ATOM 661 O O . ARG A 1 84 ? -15.125 36.094 8.867 1 95 84 ARG A O 1
ATOM 668 N N . PRO A 1 85 ? -13.164 36.875 8.008 1 97.5 85 PRO A N 1
ATOM 669 C CA . PRO A 1 85 ? -12.703 35.5 7.785 1 97.5 85 PRO A CA 1
ATOM 670 C C . PRO A 1 85 ? -12.711 34.688 9.062 1 97.5 85 PRO A C 1
ATOM 672 O O . PRO A 1 85 ? -12.469 35.188 10.148 1 97.5 85 PRO A O 1
ATOM 675 N N . ILE A 1 86 ? -13.008 33.438 8.914 1 98.25 86 ILE A N 1
ATOM 676 C CA . ILE A 1 86 ? -13 32.5 10.023 1 98.25 86 ILE A CA 1
ATOM 677 C C . ILE A 1 86 ? -12.133 31.281 9.68 1 98.25 86 ILE A C 1
ATOM 679 O O . ILE A 1 86 ? -12.219 30.75 8.57 1 98.25 86 ILE A O 1
ATOM 683 N N . ILE A 1 87 ? -11.234 30.906 10.562 1 98.88 87 ILE A N 1
ATOM 684 C CA . ILE A 1 87 ? -10.312 29.797 10.367 1 98.88 87 ILE A CA 1
ATOM 685 C C . ILE A 1 87 ? -10.633 28.672 11.359 1 98.88 87 ILE A C 1
ATOM 687 O O . ILE A 1 87 ? -10.609 28.891 12.57 1 98.88 87 ILE A O 1
ATOM 691 N N . PHE A 1 88 ? -10.977 27.547 10.875 1 98.94 88 PHE A N 1
ATOM 692 C CA . PHE A 1 88 ? -11.07 26.344 11.68 1 98.94 88 PHE A CA 1
ATOM 693 C C . PHE A 1 88 ? -9.727 25.625 11.742 1 98.94 88 PHE A C 1
ATOM 695 O O . PHE A 1 88 ? -9.172 25.234 10.703 1 98.94 88 PHE A O 1
ATOM 702 N N . SER A 1 89 ? -9.188 25.438 12.961 1 98.88 89 SER A N 1
ATOM 703 C CA . SER A 1 89 ? -7.812 24.969 13.125 1 98.88 89 SER A CA 1
ATOM 704 C C . SER A 1 89 ? -7.746 23.75 14.039 1 98.88 89 SER A C 1
ATOM 706 O O . SER A 1 89 ? -8.469 23.672 15.031 1 98.88 89 SER A O 1
ATOM 708 N N . TYR A 1 90 ? -6.883 22.812 13.734 1 98.81 90 TYR A N 1
ATOM 709 C CA . TYR A 1 90 ? -6.699 21.594 14.508 1 98.81 90 TYR A CA 1
ATOM 710 C C . TYR A 1 90 ? -5.34 20.953 14.227 1 98.81 90 TYR A C 1
ATOM 712 O O . TYR A 1 90 ? -4.75 21.203 13.172 1 98.81 90 TYR A O 1
ATOM 720 N N . ASN A 1 91 ? -4.852 20.203 15.164 1 98.25 91 ASN A N 1
ATOM 721 C CA . ASN A 1 91 ? -3.619 19.438 15.008 1 98.25 91 ASN A CA 1
ATOM 722 C C . ASN A 1 91 ? -3.881 18.078 14.367 1 98.25 91 ASN A C 1
ATOM 724 O O . ASN A 1 91 ? -4.793 17.953 13.547 1 98.25 91 ASN A O 1
ATOM 728 N N . GLY A 1 92 ? -2.885 17.234 14.516 1 96.75 92 GLY A N 1
ATOM 729 C CA . GLY A 1 92 ? -2.986 15.938 13.875 1 96.75 92 GLY A CA 1
ATOM 730 C C . GLY A 1 92 ? -2.928 14.781 14.859 1 96.75 92 GLY A C 1
ATOM 731 O O . GLY A 1 92 ? -3.678 14.75 15.836 1 96.75 92 GLY A O 1
ATOM 732 N N . GLY A 1 93 ? -2.064 14.023 14.695 1 90.69 93 GLY A N 1
ATOM 733 C CA . GLY A 1 93 ? -1.911 12.766 15.414 1 90.69 93 GLY A CA 1
ATOM 734 C C . GLY A 1 93 ? -1.882 11.555 14.5 1 90.69 93 GLY A C 1
ATOM 735 O O . GLY A 1 93 ? -0.874 11.289 13.844 1 90.69 93 GLY A O 1
ATOM 736 N N . PRO A 1 94 ? -2.902 11.07 14.055 1 93.19 94 PRO A N 1
ATOM 737 C CA . PRO A 1 94 ? -4.242 11.383 14.562 1 93.19 94 PRO A CA 1
ATOM 738 C C . PRO A 1 94 ? -4.391 11.07 16.047 1 93.19 94 PRO A C 1
ATOM 740 O O . PRO A 1 94 ? -3.814 10.102 16.547 1 93.19 94 PRO A O 1
ATOM 743 N N . GLY A 1 95 ? -5.164 11.961 16.719 1 94.12 95 GLY A N 1
ATOM 744 C CA . GLY A 1 95 ? -5.492 11.766 18.125 1 94.12 95 GLY A CA 1
ATOM 745 C C . GLY A 1 95 ? -4.938 12.852 19.031 1 94.12 95 GLY A C 1
ATOM 746 O O . GLY A 1 95 ? -4.918 12.703 20.25 1 94.12 95 GLY A O 1
ATOM 747 N N . SER A 1 96 ? -4.465 13.883 18.375 1 96.69 96 SER A N 1
ATOM 748 C CA . SER A 1 96 ? -3.998 15.023 19.156 1 96.69 96 SER A CA 1
ATOM 749 C C . SER A 1 96 ? -5.07 16.109 19.25 1 96.69 96 SER A C 1
ATOM 751 O O . SER A 1 96 ? -5.793 16.359 18.281 1 96.69 96 SER A O 1
ATOM 753 N N . SER A 1 97 ? -5.164 16.734 20.469 1 98.06 97 SER A N 1
ATOM 754 C CA . SER A 1 97 ? -5.969 17.953 20.562 1 98.06 97 SER A CA 1
ATOM 755 C C . SER A 1 97 ? -5.285 19.125 19.875 1 98.06 97 SER A C 1
ATOM 757 O O . SER A 1 97 ? -4.191 18.984 19.328 1 98.06 97 SER A O 1
ATOM 759 N N . SER A 1 98 ? -5.898 20.25 19.906 1 98.38 98 SER A N 1
ATOM 760 C CA . SER A 1 98 ? -5.43 21.359 19.078 1 98.38 98 SER A CA 1
ATOM 761 C C . SER A 1 98 ? -4.461 22.25 19.859 1 98.38 98 SER A C 1
ATOM 763 O O . SER A 1 98 ? -4.082 23.328 19.375 1 98.38 98 SER A O 1
ATOM 765 N N . TYR A 1 99 ? -3.965 21.859 21.016 1 97.56 99 TYR A N 1
ATOM 766 C CA . TYR A 1 99 ? -3.307 22.766 21.938 1 97.56 99 TYR A CA 1
ATOM 767 C C . TYR A 1 99 ? -1.933 23.188 21.422 1 97.56 99 TYR A C 1
ATOM 769 O O . TYR A 1 99 ? -1.376 24.188 21.859 1 97.56 99 TYR A O 1
ATOM 777 N N . TRP A 1 100 ? -1.33 22.391 20.453 1 98 100 TRP A N 1
ATOM 778 C CA . TRP A 1 100 ? -0.03 22.766 19.906 1 98 100 TRP A CA 1
ATOM 779 C C . TRP A 1 100 ? -0.142 24.031 19.062 1 98 100 TRP A C 1
ATOM 781 O O . TRP A 1 100 ? 0.555 25.016 19.312 1 98 100 TRP A O 1
ATOM 791 N N . LEU A 1 101 ? -1.017 24 18.125 1 98.69 101 LEU A N 1
ATOM 792 C CA . LEU A 1 101 ? -1.266 25.188 17.297 1 98.69 101 LEU A CA 1
ATOM 793 C C . LEU A 1 101 ? -1.842 26.328 18.141 1 98.69 101 LEU A C 1
ATOM 795 O O . LEU A 1 101 ? -1.511 27.484 17.922 1 98.69 101 LEU A O 1
ATOM 799 N N . HIS A 1 102 ? -2.682 25.969 19.094 1 98.62 102 HIS A N 1
ATOM 800 C CA . HIS A 1 102 ? -3.371 26.938 19.938 1 98.62 102 HIS A CA 1
ATOM 801 C C . HIS A 1 102 ? -2.377 27.828 20.672 1 98.62 102 HIS A C 1
ATOM 803 O O . HIS A 1 102 ? -2.484 29.062 20.641 1 98.62 102 HIS A O 1
ATOM 809 N N . MET A 1 103 ? -1.391 27.188 21.25 1 97.56 103 MET A N 1
ATOM 810 C CA . MET A 1 103 ? -0.44 27.906 22.094 1 97.56 103 MET A CA 1
ATOM 811 C C . MET A 1 103 ? 0.822 28.25 21.312 1 97.56 103 MET A C 1
ATOM 813 O O . MET A 1 103 ? 1.711 28.922 21.844 1 97.56 103 MET A O 1
ATOM 817 N N . GLY A 1 104 ? 0.848 27.828 20.078 1 97.62 104 GLY A N 1
ATOM 818 C CA . GLY A 1 104 ? 2.035 28.078 19.281 1 97.62 104 GLY A CA 1
ATOM 819 C C . GLY A 1 104 ? 1.892 29.266 18.344 1 97.62 104 GLY A C 1
ATOM 820 O O . GLY A 1 104 ? 2.783 30.109 18.266 1 97.62 104 GLY A O 1
ATOM 821 N N . VAL A 1 105 ? 0.755 29.266 17.688 1 98 105 VAL A N 1
ATOM 822 C CA . VAL A 1 105 ? 0.748 30.266 16.641 1 98 105 VAL A CA 1
ATOM 823 C C . VAL A 1 105 ? -0.668 30.812 16.453 1 98 105 VAL A C 1
ATOM 825 O O . VAL A 1 105 ? -0.853 31.953 16.031 1 98 105 VAL A O 1
ATOM 828 N N . MET A 1 106 ? -1.709 30.125 16.812 1 98.5 106 MET A N 1
ATOM 829 C CA . MET A 1 106 ? -3.047 30.5 16.359 1 98.5 106 MET A CA 1
ATOM 830 C C . MET A 1 106 ? -3.785 31.297 17.422 1 98.5 106 MET A C 1
ATOM 832 O O . MET A 1 106 ? -4.762 31.984 17.125 1 98.5 106 MET A O 1
ATOM 836 N N . GLY A 1 107 ? -3.402 31.219 18.672 1 98.44 107 GLY A N 1
ATOM 837 C CA . GLY A 1 107 ? -4.094 31.859 19.781 1 98.44 107 GLY A CA 1
ATOM 838 C C . GLY A 1 107 ? -3.557 33.25 20.078 1 98.44 107 GLY A C 1
ATOM 839 O O . GLY A 1 107 ? -2.611 33.719 19.438 1 98.44 107 GLY A O 1
ATOM 840 N N . PRO A 1 108 ? -4.191 33.906 21.031 1 98.56 108 PRO A N 1
ATOM 841 C CA . PRO A 1 108 ? -3.762 35.25 21.422 1 98.56 108 PRO A CA 1
ATOM 842 C C . PRO A 1 108 ? -2.506 35.219 22.281 1 98.56 108 PRO A C 1
ATOM 844 O O . PRO A 1 108 ? -1.84 36.25 22.422 1 98.56 108 PRO A O 1
ATOM 847 N N . LYS A 1 109 ? -2.25 34.125 22.875 1 98.25 109 LYS A N 1
ATOM 848 C CA . LYS A 1 109 ? -1.06 33.938 23.688 1 98.25 109 LYS A CA 1
ATOM 849 C C . LYS A 1 109 ? -0.22 32.781 23.156 1 98.25 109 LYS A C 1
ATOM 851 O O . LYS A 1 109 ? -0.728 31.906 22.438 1 98.25 109 LYS A O 1
ATOM 856 N N . ARG A 1 110 ? 1.002 32.812 23.469 1 97.62 110 ARG A N 1
ATOM 857 C CA . ARG A 1 110 ? 1.87 31.688 23.109 1 97.62 110 ARG A CA 1
ATOM 858 C C . ARG A 1 110 ? 2.801 31.312 24.25 1 97.62 110 ARG A C 1
ATOM 860 O O . ARG A 1 110 ? 3.119 32.156 25.094 1 97.62 110 ARG A O 1
ATOM 867 N N . ILE A 1 111 ? 3.201 30.094 24.266 1 96.94 111 ILE A N 1
ATOM 868 C CA . ILE A 1 111 ? 4.133 29.594 25.266 1 96.94 111 ILE A CA 1
ATOM 869 C C . ILE A 1 111 ? 5.566 29.781 24.781 1 96.94 111 ILE A C 1
ATOM 871 O O . ILE A 1 111 ? 5.883 29.469 23.625 1 96.94 111 ILE A O 1
ATOM 875 N N . VAL A 1 112 ? 6.398 30.297 25.594 1 96.5 112 VAL A N 1
ATOM 876 C CA . VAL A 1 112 ? 7.805 30.5 25.25 1 96.5 112 VAL A CA 1
ATOM 877 C C . VAL A 1 112 ? 8.578 29.203 25.516 1 96.5 112 VAL A C 1
ATOM 879 O O . VAL A 1 112 ? 8.5 28.641 26.609 1 96.5 112 VAL A O 1
ATOM 882 N N . VAL A 1 113 ? 9.234 28.734 24.531 1 96.69 113 VAL A N 1
ATOM 883 C CA . VAL A 1 113 ? 10.094 27.562 24.656 1 96.69 113 VAL A CA 1
ATOM 884 C C . VAL A 1 113 ? 11.445 27.828 24.016 1 96.69 113 VAL A C 1
ATOM 886 O O . VAL A 1 113 ? 11.578 28.766 23.203 1 96.69 113 VAL A O 1
ATOM 889 N N . ASN A 1 114 ? 12.438 27.109 24.484 1 95.19 114 ASN A N 1
ATOM 890 C CA . ASN A 1 114 ? 13.727 27.156 23.797 1 95.19 114 ASN A CA 1
ATOM 891 C C . ASN A 1 114 ? 13.68 26.406 22.469 1 95.19 114 ASN A C 1
ATOM 893 O O . ASN A 1 114 ? 13.164 25.281 22.406 1 95.19 114 ASN A O 1
ATOM 897 N N . ASP A 1 115 ? 14.148 26.984 21.375 1 94.5 115 ASP A N 1
ATOM 898 C CA . ASP A 1 115 ? 14.164 26.359 20.047 1 94.5 115 ASP A CA 1
ATOM 899 C C . ASP A 1 115 ? 15.391 26.812 19.25 1 94.5 115 ASP A C 1
ATOM 901 O O . ASP A 1 115 ? 15.477 27.969 18.828 1 94.5 115 ASP A O 1
ATOM 905 N N . PRO A 1 116 ? 16.453 25.828 19 1 93.44 116 PRO A N 1
ATOM 906 C CA . PRO A 1 116 ? 16.391 24.484 19.562 1 93.44 116 PRO A CA 1
ATOM 907 C C . PRO A 1 116 ? 16.906 24.422 21.016 1 93.44 116 PRO A C 1
ATOM 909 O O . PRO A 1 116 ? 17.625 25.328 21.453 1 93.44 116 PRO A O 1
ATOM 912 N N . GLY A 1 117 ? 16.516 23.438 21.719 1 92.94 117 GLY A N 1
ATOM 913 C CA . GLY A 1 117 ? 17.031 23.234 23.062 1 92.94 117 GLY A CA 1
ATOM 914 C C . GLY A 1 117 ? 15.945 22.828 24.047 1 92.94 117 GLY A C 1
ATOM 915 O O . GLY A 1 117 ? 14.758 23.078 23.828 1 92.94 117 GLY A O 1
ATOM 916 N N . TYR A 1 118 ? 16.391 22.297 25.141 1 92.5 118 TYR A N 1
ATOM 917 C CA . TYR A 1 118 ? 15.469 21.875 26.188 1 92.5 118 TYR A CA 1
ATOM 918 C C . TYR A 1 118 ? 14.93 23.078 26.953 1 92.5 118 TYR A C 1
ATOM 920 O O . TYR A 1 118 ? 15.68 24 27.266 1 92.5 118 TYR A O 1
ATOM 928 N N . THR A 1 119 ? 13.672 23.094 27.188 1 94.62 119 THR A N 1
ATOM 929 C CA . THR A 1 119 ? 13.016 24.109 28.016 1 94.62 119 THR A CA 1
ATOM 930 C C . THR A 1 119 ? 13.07 23.719 29.484 1 94.62 119 THR A C 1
ATOM 932 O O . THR A 1 119 ? 12.664 22.625 29.859 1 94.62 119 THR A O 1
ATOM 935 N N . PRO A 1 120 ? 13.586 24.609 30.312 1 90.75 120 PRO A N 1
ATOM 936 C CA . PRO A 1 120 ? 13.633 24.281 31.734 1 90.75 120 PRO A CA 1
ATOM 937 C C . PRO A 1 120 ? 12.25 24.094 32.344 1 90.75 120 PRO A C 1
ATOM 939 O O . PRO A 1 120 ? 11.25 24.531 31.766 1 90.75 120 PRO A O 1
ATOM 942 N N . ALA A 1 121 ? 12.266 23.516 33.594 1 90.38 121 ALA A N 1
ATOM 943 C CA . ALA A 1 121 ? 11.023 23.281 34.312 1 90.38 121 ALA A CA 1
ATOM 944 C C . ALA A 1 121 ? 10.352 24.594 34.688 1 90.38 121 ALA A C 1
ATOM 946 O O . ALA A 1 121 ? 10.961 25.656 34.594 1 90.38 121 ALA A O 1
ATOM 947 N N . ALA A 1 122 ? 9.117 24.516 35.062 1 91.06 122 ALA A N 1
ATOM 948 C CA . ALA A 1 122 ? 8.297 25.688 35.375 1 91.06 122 ALA A CA 1
ATOM 949 C C . ALA A 1 122 ? 9.039 26.609 36.344 1 91.06 122 ALA A C 1
ATOM 951 O O . ALA A 1 122 ? 9.898 26.172 37.094 1 91.06 122 ALA A O 1
ATOM 952 N N . PRO A 1 123 ? 8.672 27.812 36.438 1 95.5 123 PRO A N 1
ATOM 953 C CA . PRO A 1 123 ? 7.484 28.406 35.812 1 95.5 123 PRO A CA 1
ATOM 954 C C . PRO A 1 123 ? 7.668 28.641 34.312 1 95.5 123 PRO A C 1
ATOM 956 O O . PRO A 1 123 ? 8.742 29.062 33.875 1 95.5 123 PRO A O 1
ATOM 959 N N . TYR A 1 124 ? 6.605 28.375 33.625 1 94.56 124 TYR A N 1
ATOM 960 C CA . TYR A 1 124 ? 6.605 28.578 32.188 1 94.56 124 TYR A CA 1
ATOM 961 C C . TYR A 1 124 ? 6.062 29.953 31.812 1 94.56 124 TYR A C 1
ATOM 963 O O . TYR A 1 124 ? 5.227 30.5 32.531 1 94.56 124 TYR A O 1
ATOM 971 N N . GLU A 1 125 ? 6.527 30.438 30.766 1 95.25 125 GLU A N 1
ATOM 972 C CA . GLU A 1 125 ? 6.18 31.797 30.375 1 95.25 125 GLU A CA 1
ATOM 973 C C . GLU A 1 125 ? 5.129 31.797 29.266 1 95.25 125 GLU A C 1
ATOM 975 O O . GLU A 1 125 ? 5.305 31.156 28.234 1 95.25 125 GLU A O 1
ATOM 980 N N . LEU A 1 126 ? 4.031 32.469 29.547 1 95.94 126 LEU A N 1
ATOM 981 C CA . LEU A 1 126 ? 2.982 32.781 28.578 1 95.94 126 LEU A CA 1
ATOM 982 C C . LEU A 1 126 ? 3.037 34.25 28.156 1 95.94 126 LEU A C 1
ATOM 984 O O . LEU A 1 126 ? 2.953 35.156 29 1 95.94 126 LEU A O 1
ATOM 988 N N . VAL A 1 127 ? 3.209 34.5 26.812 1 97.62 127 VAL A N 1
ATOM 989 C CA . VAL A 1 127 ? 3.393 35.844 26.344 1 97.62 127 VAL A CA 1
ATOM 990 C C . VAL A 1 127 ? 2.328 36.188 25.312 1 97.62 127 VAL A C 1
ATOM 992 O O . VAL A 1 127 ? 1.643 35.312 24.797 1 97.62 127 VAL A O 1
ATOM 995 N N . ASN A 1 128 ? 2.199 37.5 25.062 1 98.19 128 ASN A N 1
ATOM 996 C CA . ASN A 1 128 ? 1.386 37.969 23.938 1 98.19 128 ASN A CA 1
ATOM 997 C C . ASN A 1 128 ? 1.874 37.375 22.609 1 98.19 128 ASN A C 1
ATOM 999 O O . ASN A 1 128 ? 3.078 37.344 22.359 1 98.19 128 ASN A O 1
ATOM 1003 N N . ASN A 1 129 ? 0.973 36.875 21.859 1 98.44 129 ASN A N 1
ATOM 1004 C CA . ASN A 1 129 ? 1.321 36.406 20.516 1 98.44 129 ASN A CA 1
ATOM 1005 C C . ASN A 1 129 ? 1.318 37.531 19.5 1 98.44 129 ASN A C 1
ATOM 1007 O O . ASN A 1 129 ? 0.35 37.719 18.766 1 98.44 129 ASN A O 1
ATOM 1011 N N . ASP A 1 130 ? 2.439 38.125 19.344 1 97.88 130 ASP A N 1
ATOM 1012 C CA . ASP A 1 130 ? 2.566 39.312 18.469 1 97.88 130 ASP A CA 1
ATOM 1013 C C . ASP A 1 130 ? 2.357 38.906 17 1 97.88 130 ASP A C 1
ATOM 1015 O O . ASP A 1 130 ? 2.15 39.781 16.156 1 97.88 130 ASP A O 1
ATOM 1019 N N . HIS A 1 131 ? 2.338 37.688 16.781 1 97.94 131 HIS A N 1
ATOM 1020 C CA . HIS A 1 131 ? 2.258 37.188 15.414 1 97.94 131 HIS A CA 1
ATOM 1021 C C . HIS A 1 131 ? 0.987 36.375 15.195 1 97.94 131 HIS A C 1
ATOM 1023 O O . HIS A 1 131 ? 0.95 35.469 14.336 1 97.94 131 HIS A O 1
ATOM 1029 N N . SER A 1 132 ? -0.001 36.625 16.016 1 97.38 132 SER A N 1
ATOM 1030 C CA . SER A 1 132 ? -1.303 35.969 15.898 1 97.38 132 SER A CA 1
ATOM 1031 C C . SER A 1 132 ? -2.051 36.469 14.664 1 97.38 132 SER A C 1
ATOM 1033 O O . SER A 1 132 ? -1.866 37.594 14.227 1 97.38 132 SER A O 1
ATOM 1035 N N . ILE A 1 133 ? -2.84 35.594 14.102 1 98.5 133 ILE A N 1
ATOM 1036 C CA . ILE A 1 133 ? -3.625 35.969 12.922 1 98.5 133 ILE A CA 1
ATOM 1037 C C . ILE A 1 133 ? -4.957 36.562 13.352 1 98.5 133 ILE A C 1
ATOM 1039 O O . ILE A 1 133 ? -5.762 36.969 12.508 1 98.5 133 ILE A O 1
ATOM 1043 N N . LEU A 1 134 ? -5.188 36.719 14.625 1 98.25 134 LEU A N 1
ATOM 1044 C CA . LEU A 1 134 ? -6.469 37.125 15.195 1 98.25 134 LEU A CA 1
ATOM 1045 C C . LEU A 1 134 ? -6.77 38.594 14.859 1 98.25 134 LEU A C 1
ATOM 1047 O O . LEU A 1 134 ? -7.906 39.031 15.023 1 98.25 134 LEU A O 1
ATOM 1051 N N . ASP A 1 135 ? -5.809 39.344 14.391 1 96.94 135 ASP A N 1
ATOM 1052 C CA . ASP A 1 135 ? -6.066 40.688 13.906 1 96.94 135 ASP A CA 1
ATOM 1053 C C . ASP A 1 135 ? -6.832 40.656 12.586 1 96.94 135 ASP A C 1
ATOM 1055 O O . ASP A 1 135 ? -7.527 41.625 12.25 1 96.94 135 ASP A O 1
ATOM 1059 N N . MET A 1 136 ? -6.789 39.562 11.867 1 96.56 136 MET A N 1
ATOM 1060 C CA . MET A 1 136 ? -7.328 39.5 10.508 1 96.56 136 MET A CA 1
ATOM 1061 C C . MET A 1 136 ? -8.492 38.531 10.422 1 96.56 136 MET A C 1
ATOM 1063 O O . MET A 1 136 ? -9.352 38.656 9.547 1 96.56 136 MET A O 1
ATOM 1067 N N . ALA A 1 137 ? -8.516 37.594 11.297 1 97.88 137 ALA A N 1
ATOM 1068 C CA . ALA A 1 137 ? -9.508 36.531 11.203 1 97.88 137 ALA A CA 1
ATOM 1069 C C . ALA A 1 137 ? -9.922 36.031 12.594 1 97.88 137 ALA A C 1
ATOM 1071 O O . ALA A 1 137 ? -9.164 36.188 13.555 1 97.88 137 ALA A O 1
ATOM 1072 N N . ASP A 1 138 ? -11.148 35.562 12.695 1 98.44 138 ASP A N 1
ATOM 1073 C CA . ASP A 1 138 ? -11.547 34.781 13.859 1 98.44 138 ASP A CA 1
ATOM 1074 C C . ASP A 1 138 ? -11.031 33.344 13.758 1 98.44 138 ASP A C 1
ATOM 1076 O O . ASP A 1 138 ? -10.836 32.844 12.656 1 98.44 138 ASP A O 1
ATOM 1080 N N . VAL A 1 139 ? -10.766 32.75 14.922 1 98.75 139 VAL A N 1
ATOM 1081 C CA . VAL A 1 139 ? -10.164 31.422 14.945 1 98.75 139 VAL A CA 1
ATOM 1082 C C . VAL A 1 139 ? -11 30.484 15.82 1 98.75 139 VAL A C 1
ATOM 1084 O O . VAL A 1 139 ? -11.398 30.859 16.922 1 98.75 139 VAL A O 1
ATOM 1087 N N . VAL A 1 140 ? -11.297 29.375 15.297 1 98.88 140 VAL A N 1
ATOM 1088 C CA . VAL A 1 140 ? -11.914 28.281 16.047 1 98.88 140 VAL A CA 1
ATOM 1089 C C . VAL A 1 140 ? -10.93 27.125 16.188 1 98.88 140 VAL A C 1
ATOM 1091 O O . VAL A 1 140 ? -10.641 26.438 15.203 1 98.88 140 VAL A O 1
ATOM 1094 N N . MET A 1 141 ? -10.398 26.938 17.375 1 98.88 141 MET A N 1
ATOM 1095 C CA . MET A 1 141 ? -9.602 25.75 17.672 1 98.88 141 MET A CA 1
ATOM 1096 C C . MET A 1 141 ? -10.5 24.547 17.922 1 98.88 141 MET A C 1
ATOM 1098 O O . MET A 1 141 ? -11.375 24.578 18.781 1 98.88 141 MET A O 1
ATOM 1102 N N . MET A 1 142 ? -10.242 23.484 17.203 1 98.88 142 MET A N 1
ATOM 1103 C CA . MET A 1 142 ? -11.117 22.328 17.266 1 98.88 142 MET A CA 1
ATOM 1104 C C . MET A 1 142 ? -10.383 21.125 17.859 1 98.88 142 MET A C 1
ATOM 1106 O O . MET A 1 142 ? -9.242 20.844 17.469 1 98.88 142 MET A O 1
ATOM 1110 N N . ASP A 1 143 ? -11.039 20.438 18.766 1 98.69 143 ASP A N 1
ATOM 1111 C CA . ASP A 1 143 ? -10.531 19.203 19.344 1 98.69 143 ASP A CA 1
ATOM 1112 C C . ASP A 1 143 ? -11.336 18 18.859 1 98.69 143 ASP A C 1
ATOM 1114 O O . ASP A 1 143 ? -12.422 17.719 19.359 1 98.69 143 ASP A O 1
ATOM 1118 N N . PRO A 1 144 ? -10.758 17.203 17.953 1 98.31 144 PRO A N 1
ATOM 1119 C CA . PRO A 1 144 ? -11.484 16.047 17.438 1 98.31 144 PRO A CA 1
ATOM 1120 C C . PRO A 1 144 ? -11.938 15.094 18.547 1 98.31 144 PRO A C 1
ATOM 1122 O O . PRO A 1 144 ? -11.414 15.141 19.672 1 98.31 144 PRO A O 1
ATOM 1125 N N . ILE A 1 145 ? -12.914 14.258 18.234 1 98.06 145 ILE A N 1
ATOM 1126 C CA . ILE A 1 145 ? -13.555 13.414 19.234 1 98.06 145 ILE A CA 1
ATOM 1127 C C . ILE A 1 145 ? -12.516 12.5 19.891 1 98.06 145 ILE A C 1
ATOM 1129 O O . ILE A 1 145 ? -11.75 11.828 19.188 1 98.06 145 ILE A O 1
ATOM 1133 N N . GLY A 1 146 ? -12.539 12.469 21.156 1 97.06 146 GLY A N 1
ATOM 1134 C CA . GLY A 1 146 ? -11.578 11.719 21.953 1 97.06 146 GLY A CA 1
ATOM 1135 C C . GLY A 1 146 ? -10.461 12.578 22.516 1 97.06 146 GLY A C 1
ATOM 1136 O O . GLY A 1 146 ? -9.68 12.125 23.359 1 97.06 146 GLY A O 1
ATOM 1137 N N . THR A 1 147 ? -10.438 13.875 22.109 1 97.88 147 THR A N 1
ATOM 1138 C CA . THR A 1 147 ? -9.43 14.82 22.594 1 97.88 147 THR A CA 1
ATOM 1139 C C . THR A 1 147 ? -10.102 16.031 23.234 1 97.88 147 THR A C 1
ATOM 1141 O O . THR A 1 147 ? -11.312 16.219 23.125 1 97.88 147 THR A O 1
ATOM 1144 N N . GLY A 1 148 ? -9.281 16.812 23.969 1 97.94 148 GLY A N 1
ATOM 1145 C CA . GLY A 1 148 ? -9.867 17.953 24.656 1 97.94 148 GLY A CA 1
ATOM 1146 C C . GLY A 1 148 ? -11.031 17.578 25.562 1 97.94 148 GLY A C 1
ATOM 1147 O O . GLY A 1 148 ? -10.914 16.672 26.391 1 97.94 148 GLY A O 1
ATOM 1148 N N . LEU A 1 149 ? -12.125 18.312 25.328 1 97.81 149 LEU A N 1
ATOM 1149 C CA . LEU A 1 149 ? -13.344 18.016 26.062 1 97.81 149 LEU A CA 1
ATOM 1150 C C . LEU A 1 149 ? -14.297 17.172 25.203 1 97.81 149 LEU A C 1
ATOM 1152 O O . LEU A 1 149 ? -15.422 16.891 25.625 1 97.81 149 LEU A O 1
ATOM 1156 N N . SER A 1 150 ? -13.828 16.719 24.062 1 98 150 SER A N 1
ATOM 1157 C CA . SER A 1 150 ? -14.695 16.047 23.109 1 98 150 SER A CA 1
ATOM 1158 C C . SER A 1 150 ? -14.953 14.602 23.516 1 98 150 SER A C 1
ATOM 1160 O O . SER A 1 150 ? -14.031 13.891 23.922 1 98 150 SER A O 1
ATOM 1162 N N . LYS A 1 151 ? -16.141 14.141 23.344 1 96.62 151 LYS A N 1
ATOM 1163 C CA . LYS A 1 151 ? -16.5 12.758 23.656 1 96.62 151 LYS A CA 1
ATOM 1164 C C . LYS A 1 151 ? -17.766 12.344 22.906 1 96.62 151 LYS A C 1
ATOM 1166 O O . LYS A 1 151 ? -18.641 13.172 22.641 1 96.62 151 LYS A O 1
ATOM 1171 N N . PRO A 1 152 ? -17.844 11.031 22.625 1 96.5 152 PRO A N 1
ATOM 1172 C CA . PRO A 1 152 ? -19.109 10.531 22.078 1 96.5 152 PRO A CA 1
ATOM 1173 C C . PRO A 1 152 ? -20.266 10.617 23.094 1 96.5 152 PRO A C 1
ATOM 1175 O O . PRO A 1 152 ? -20.031 10.578 24.297 1 96.5 152 PRO A O 1
ATOM 1178 N N . VAL A 1 153 ? -21.484 10.812 22.578 1 96.56 153 VAL A N 1
ATOM 1179 C CA . VAL A 1 153 ? -22.672 10.805 23.422 1 96.56 153 VAL A CA 1
ATOM 1180 C C . VAL A 1 153 ? -23.781 9.992 22.766 1 96.56 153 VAL A C 1
ATOM 1182 O O . VAL A 1 153 ? -23.672 9.609 21.594 1 96.56 153 VAL A O 1
ATOM 1185 N N . GLY A 1 154 ? -24.734 9.734 23.469 1 93.94 154 GLY A N 1
ATOM 1186 C CA . GLY A 1 154 ? -25.828 8.93 22.938 1 93.94 154 GLY A CA 1
ATOM 1187 C C . GLY A 1 154 ? -25.422 7.508 22.609 1 93.94 154 GLY A C 1
ATOM 1188 O O . GLY A 1 154 ? -24.812 6.828 23.438 1 93.94 154 GLY A O 1
ATOM 1189 N N . LYS A 1 155 ? -25.781 7.105 21.391 1 94.06 155 LYS A N 1
ATOM 1190 C CA . LYS A 1 155 ? -25.5 5.734 20.984 1 94.06 155 LYS A CA 1
ATOM 1191 C C . LYS A 1 155 ? -24.141 5.629 20.312 1 94.06 155 LYS A C 1
ATOM 1193 O O . LYS A 1 155 ? -23.656 4.527 20.031 1 94.06 155 LYS A O 1
ATOM 1198 N N . ALA A 1 156 ? -23.531 6.812 20.125 1 96.06 156 ALA A N 1
ATOM 1199 C CA . ALA A 1 156 ? -22.25 6.812 19.422 1 96.06 156 ALA A CA 1
ATOM 1200 C C . ALA A 1 156 ? -21.125 6.352 20.344 1 96.06 156 ALA A C 1
ATOM 1202 O O . ALA A 1 156 ? -21.219 6.508 21.562 1 96.06 156 ALA A O 1
ATOM 1203 N N . GLU A 1 157 ? -20.109 5.672 19.703 1 95.94 157 GLU A N 1
ATOM 1204 C CA . GLU A 1 157 ? -18.906 5.227 20.391 1 95.94 157 GLU A CA 1
ATOM 1205 C C . GLU A 1 157 ? -17.656 5.773 19.703 1 95.94 157 GLU A C 1
ATOM 1207 O O . GLU A 1 157 ? -17.734 6.348 18.609 1 95.94 157 GLU A O 1
ATOM 1212 N N . GLY A 1 158 ? -16.562 5.625 20.438 1 96.06 158 GLY A N 1
ATOM 1213 C CA . GLY A 1 158 ? -15.297 6.129 19.922 1 96.06 158 GLY A CA 1
ATOM 1214 C C . GLY A 1 158 ? -15.016 5.688 18.5 1 96.06 158 GLY A C 1
ATOM 1215 O O . GLY A 1 158 ? -14.562 6.484 17.672 1 96.06 158 GLY A O 1
ATOM 1216 N N . LYS A 1 159 ? -15.281 4.465 18.156 1 96 159 LYS A N 1
ATOM 1217 C CA . LYS A 1 159 ? -14.961 3.887 16.844 1 96 159 LYS A CA 1
ATOM 1218 C C . LYS A 1 159 ? -15.727 4.59 15.734 1 96 159 LYS A C 1
ATOM 1220 O O . LYS A 1 159 ? -15.336 4.516 14.57 1 96 159 LYS A O 1
ATOM 1225 N N . ASP A 1 160 ? -16.797 5.281 16.062 1 96.75 160 ASP A N 1
ATOM 1226 C CA . ASP A 1 160 ? -17.594 6.004 15.078 1 96.75 160 ASP A CA 1
ATOM 1227 C C . ASP A 1 160 ? -16.891 7.281 14.625 1 96.75 160 ASP A C 1
ATOM 1229 O O . ASP A 1 160 ? -17.281 7.906 13.641 1 96.75 160 ASP A O 1
ATOM 1233 N N . PHE A 1 161 ? -15.789 7.605 15.359 1 98.12 161 PHE A N 1
ATOM 1234 C CA . PHE A 1 161 ? -15.102 8.867 15.102 1 98.12 161 PHE A CA 1
ATOM 1235 C C . PHE A 1 161 ? -13.633 8.633 14.797 1 98.12 161 PHE A C 1
ATOM 1237 O O . PHE A 1 161 ? -12.961 9.5 14.242 1 98.12 161 PHE A O 1
ATOM 1244 N N . TRP A 1 162 ? -13.086 7.469 15.203 1 97.75 162 TRP A N 1
ATOM 1245 C CA . TRP A 1 162 ? -11.656 7.207 15.117 1 97.75 162 TRP A CA 1
ATOM 1246 C C . TRP A 1 162 ? -11.312 6.465 13.828 1 97.75 162 TRP A C 1
ATOM 1248 O O . TRP A 1 162 ? -11.031 5.266 13.852 1 97.75 162 TRP A O 1
ATOM 1258 N N . GLY A 1 163 ? -11.148 7.215 12.773 1 97.94 163 GLY A N 1
ATOM 1259 C CA . GLY A 1 163 ? -10.805 6.754 11.438 1 97.94 163 GLY A CA 1
ATOM 1260 C C . GLY A 1 163 ? -10.773 7.867 10.414 1 97.94 163 GLY A C 1
ATOM 1261 O O . GLY A 1 163 ? -11.266 8.969 10.664 1 97.94 163 GLY A O 1
ATOM 1262 N N . VAL A 1 164 ? -10.227 7.559 9.273 1 97.75 164 VAL A N 1
ATOM 1263 C CA . VAL A 1 164 ? -10.047 8.578 8.242 1 97.75 164 VAL A CA 1
ATOM 1264 C C . VAL A 1 164 ? -11.414 9.125 7.816 1 97.75 164 VAL A C 1
ATOM 1266 O O . VAL A 1 164 ? -11.664 10.328 7.914 1 97.75 164 VAL A O 1
ATOM 1269 N N . ASP A 1 165 ? -12.312 8.234 7.387 1 97.94 165 ASP A N 1
ATOM 1270 C CA . ASP A 1 165 ? -13.609 8.68 6.895 1 97.94 165 ASP A CA 1
ATOM 1271 C C . ASP A 1 165 ? -14.484 9.188 8.039 1 97.94 165 ASP A C 1
ATOM 1273 O O . ASP A 1 165 ? -15.203 10.18 7.891 1 97.94 165 ASP A O 1
ATOM 1277 N N . GLN A 1 166 ? -14.406 8.492 9.203 1 98.19 166 GLN A N 1
ATOM 1278 C CA . GLN A 1 166 ? -15.172 8.883 10.383 1 98.19 166 GLN A CA 1
ATOM 1279 C C . GLN A 1 166 ? -14.789 10.281 10.844 1 98.19 166 GLN A C 1
ATOM 1281 O O . GLN A 1 166 ? -15.664 11.086 11.18 1 98.19 166 GLN A O 1
ATOM 1286 N N . ASP A 1 167 ? -13.547 10.492 10.836 1 98.19 167 ASP A N 1
ATOM 1287 C CA . ASP A 1 167 ? -12.992 11.773 11.258 1 98.19 167 ASP A CA 1
ATOM 1288 C C . ASP A 1 167 ? -13.414 12.891 10.297 1 98.19 167 ASP A C 1
ATOM 1290 O O . ASP A 1 167 ? -13.828 13.969 10.734 1 98.19 167 ASP A O 1
ATOM 1294 N N . ILE A 1 168 ? -13.281 12.672 8.969 1 98.5 168 ILE A N 1
ATOM 1295 C CA . ILE A 1 168 ? -13.672 13.633 7.953 1 98.5 168 ILE A CA 1
ATOM 1296 C C . ILE A 1 168 ? -15.141 14.008 8.141 1 98.5 168 ILE A C 1
ATOM 1298 O O . ILE A 1 168 ? -15.5 15.188 8.109 1 98.5 168 ILE A O 1
ATOM 1302 N N . ARG A 1 169 ? -15.961 13.055 8.391 1 98.12 169 ARG A N 1
ATOM 1303 C CA . ARG A 1 169 ? -17.391 13.289 8.594 1 98.12 169 ARG A CA 1
ATOM 1304 C C . ARG A 1 169 ? -17.641 14.133 9.844 1 98.12 169 ARG A C 1
ATOM 1306 O O . ARG A 1 169 ? -18.344 15.141 9.789 1 98.12 169 ARG A O 1
ATOM 1313 N N . ALA A 1 170 ? -17.031 13.758 10.914 1 98.5 170 ALA A N 1
ATOM 1314 C CA . ALA A 1 170 ? -17.281 14.422 12.188 1 98.5 170 ALA A CA 1
ATOM 1315 C C . ALA A 1 170 ? -16.812 15.875 12.156 1 98.5 170 ALA A C 1
ATOM 1317 O O . ALA A 1 170 ? -17.531 16.766 12.609 1 98.5 170 ALA A O 1
ATOM 1318 N N . ILE A 1 171 ? -15.672 16.109 11.641 1 98.75 171 ILE A N 1
ATOM 1319 C CA . ILE A 1 171 ? -15.102 17.438 11.562 1 98.75 171 ILE A CA 1
ATOM 1320 C C . ILE A 1 171 ? -15.961 18.312 10.648 1 98.75 171 ILE A C 1
ATOM 1322 O O . ILE A 1 171 ? -16.234 19.484 10.961 1 98.75 171 ILE A O 1
ATOM 1326 N N . SER A 1 172 ? -16.391 17.75 9.539 1 98.69 172 SER A N 1
ATOM 1327 C CA . SER A 1 172 ? -17.234 18.484 8.602 1 98.69 172 SER A CA 1
ATOM 1328 C C . SER A 1 172 ? -18.578 18.859 9.219 1 98.69 172 SER A C 1
ATOM 1330 O O . SER A 1 172 ? -19.047 19.984 9.055 1 98.69 172 SER A O 1
ATOM 1332 N N . LEU A 1 173 ? -19.156 17.891 9.914 1 98.25 173 LEU A N 1
ATOM 1333 C CA . LEU A 1 173 ? -20.406 18.156 10.594 1 98.25 173 LEU A CA 1
ATOM 1334 C C . LEU A 1 173 ? -20.266 19.297 11.602 1 98.25 173 LEU A C 1
ATOM 1336 O O . LEU A 1 173 ? -21.125 20.172 11.695 1 98.25 173 LEU A O 1
ATOM 1340 N N . PHE A 1 174 ? -19.234 19.266 12.328 1 98.81 174 PHE A N 1
ATOM 1341 C CA . PHE A 1 174 ? -19 20.328 13.305 1 98.81 174 PHE A CA 1
ATOM 1342 C C . PHE A 1 174 ? -18.906 21.688 12.625 1 98.81 174 PHE A C 1
ATOM 1344 O O . PHE A 1 174 ? -19.547 22.656 13.047 1 98.81 174 PHE A O 1
ATOM 1351 N N . ILE A 1 175 ? -18.094 21.766 11.586 1 98.81 175 ILE A N 1
ATOM 1352 C CA . ILE A 1 175 ? -17.859 23.047 10.906 1 98.81 175 ILE A CA 1
ATOM 1353 C C . ILE A 1 175 ? -19.188 23.578 10.367 1 98.81 175 ILE A C 1
ATOM 1355 O O . ILE A 1 175 ? -19.516 24.75 10.57 1 98.81 175 ILE A O 1
ATOM 1359 N N . MET A 1 176 ? -19.969 22.734 9.719 1 98 176 MET A N 1
ATOM 1360 C CA . MET A 1 176 ? -21.25 23.156 9.156 1 98 176 MET A CA 1
ATOM 1361 C C . MET A 1 176 ? -22.188 23.641 10.25 1 98 176 MET A C 1
ATOM 1363 O O . MET A 1 176 ? -22.828 24.688 10.102 1 98 176 MET A O 1
ATOM 1367 N N . GLN A 1 177 ? -22.234 22.969 11.328 1 98.12 177 GLN A N 1
ATOM 1368 C CA . GLN A 1 177 ? -23.156 23.328 12.414 1 98.12 177 GLN A CA 1
ATOM 1369 C C . GLN A 1 177 ? -22.641 24.547 13.164 1 98.12 177 GLN A C 1
ATOM 1371 O O . GLN A 1 177 ? -23.438 25.391 13.602 1 98.12 177 GLN A O 1
ATOM 1376 N N . PHE A 1 178 ? -21.344 24.641 13.305 1 98.38 178 PHE A N 1
ATOM 1377 C CA . PHE A 1 178 ? -20.766 25.812 13.969 1 98.38 178 PHE A CA 1
ATOM 1378 C C . PHE A 1 178 ? -21.062 27.078 13.195 1 98.38 178 PHE A C 1
ATOM 1380 O O . PHE A 1 178 ? -21.406 28.109 13.781 1 98.38 178 PHE A O 1
ATOM 1387 N N . LEU A 1 179 ? -20.891 27.016 11.883 1 97.38 179 LEU A N 1
ATOM 1388 C CA . LEU A 1 179 ? -21.141 28.172 11.023 1 97.38 179 LEU A CA 1
ATOM 1389 C C . LEU A 1 179 ? -22.594 28.641 11.172 1 97.38 179 LEU A C 1
ATOM 1391 O O . LEU A 1 179 ? -22.859 29.844 11.172 1 97.38 179 LEU A O 1
ATOM 1395 N N . LYS A 1 180 ? -23.484 27.719 11.297 1 94.75 180 LYS A N 1
ATOM 1396 C CA . LYS A 1 180 ? -24.891 28.047 11.492 1 94.75 180 LYS A CA 1
ATOM 1397 C C . LYS A 1 180 ? -25.141 28.625 12.883 1 94.75 180 LYS A C 1
ATOM 1399 O O . LYS A 1 180 ? -25.781 29.672 13.023 1 94.75 180 LYS A O 1
ATOM 1404 N N . GLU A 1 181 ? -24.578 28 13.883 1 95.25 181 GLU A N 1
ATOM 1405 C CA . GLU A 1 181 ? -24.797 28.375 15.273 1 95.25 181 GLU A CA 1
ATOM 1406 C C . GLU A 1 181 ? -24.312 29.797 15.547 1 95.25 181 GLU A C 1
ATOM 1408 O O . GLU A 1 181 ? -24.938 30.531 16.312 1 95.25 181 GLU A O 1
ATOM 1413 N N . TYR A 1 182 ? -23.25 30.203 14.961 1 95.88 182 TYR A N 1
ATOM 1414 C CA . TYR A 1 182 ? -22.641 31.484 15.289 1 95.88 182 TYR A CA 1
ATOM 1415 C C . TYR A 1 182 ? -22.812 32.469 14.156 1 95.88 182 TYR A C 1
ATOM 1417 O O . TYR A 1 182 ? -22.125 33.5 14.117 1 95.88 182 TYR A O 1
ATOM 1425 N N . ASP A 1 183 ? -23.719 32.188 13.195 1 94.75 183 ASP A N 1
ATOM 1426 C CA . ASP A 1 183 ? -24.125 33.062 12.109 1 94.75 183 ASP A CA 1
ATOM 1427 C C . ASP A 1 183 ? -22.922 33.5 11.273 1 94.75 183 ASP A C 1
ATOM 1429 O O . ASP A 1 183 ? -22.688 34.688 11.055 1 94.75 183 ASP A O 1
ATOM 1433 N N . ARG A 1 184 ? -22.141 32.5 10.805 1 96.69 184 ARG A N 1
ATOM 1434 C CA . ARG A 1 184 ? -20.922 32.75 10.055 1 96.69 184 ARG A CA 1
ATOM 1435 C C . ARG A 1 184 ? -20.984 32.125 8.672 1 96.69 184 ARG A C 1
ATOM 1437 O O . ARG A 1 184 ? -19.938 31.859 8.062 1 96.69 184 ARG A O 1
ATOM 1444 N N . LEU A 1 185 ? -22.109 31.844 8.133 1 93.88 185 LEU A N 1
ATOM 1445 C CA . LEU A 1 185 ? -22.266 31.156 6.855 1 93.88 185 LEU A CA 1
ATOM 1446 C C . LEU A 1 185 ? -21.766 32.031 5.707 1 93.88 185 LEU A C 1
ATOM 1448 O O . LEU A 1 185 ? -21.359 31.5 4.664 1 93.88 185 LEU A O 1
ATOM 1452 N N . GLN A 1 186 ? -21.719 33.312 5.957 1 93.94 186 GLN A N 1
ATOM 1453 C CA . GLN A 1 186 ? -21.344 34.219 4.875 1 93.94 186 GLN A CA 1
ATOM 1454 C C . GLN A 1 186 ? -19.891 34.656 5.035 1 93.94 186 GLN A C 1
ATOM 1456 O O . GLN A 1 186 ? -19.391 35.469 4.23 1 93.94 186 GLN A O 1
ATOM 1461 N N . SER A 1 187 ? -19.203 34.188 6.031 1 95.81 187 SER A N 1
ATOM 1462 C CA . SER A 1 187 ? -17.797 34.531 6.234 1 95.81 187 SER A CA 1
ATOM 1463 C C . SER A 1 187 ? -16.906 33.781 5.25 1 95.81 187 SER A C 1
ATOM 1465 O O . SER A 1 187 ? -17.203 32.625 4.871 1 95.81 187 SER A O 1
ATOM 1467 N N . PRO A 1 188 ? -15.766 34.469 4.742 1 97.19 188 PRO A N 1
ATOM 1468 C CA . PRO A 1 188 ? -14.719 33.625 4.125 1 97.19 188 PRO A CA 1
ATOM 1469 C C . PRO A 1 188 ? -14.219 32.531 5.047 1 97.19 188 PRO A C 1
ATOM 1471 O O . PRO A 1 188 ? -13.977 32.781 6.234 1 97.19 188 PRO A O 1
ATOM 1474 N N . LYS A 1 189 ? -14.109 31.328 4.559 1 98.06 189 LYS A N 1
ATOM 1475 C CA . LYS A 1 189 ? -13.859 30.156 5.387 1 98.06 189 LYS A CA 1
ATOM 1476 C C . LYS A 1 189 ? -12.508 29.531 5.059 1 98.06 189 LYS A C 1
ATOM 1478 O O . LYS A 1 189 ? -12.164 29.359 3.887 1 98.06 189 LYS A O 1
ATOM 1483 N N . TYR A 1 190 ? -11.805 29.219 6.117 1 98.81 190 TYR A N 1
ATOM 1484 C CA . TYR A 1 190 ? -10.484 28.609 5.977 1 98.81 190 TYR A CA 1
ATOM 1485 C C . TYR A 1 190 ? -10.336 27.391 6.887 1 98.81 190 TYR A C 1
ATOM 1487 O O . TYR A 1 190 ? -10.945 27.344 7.961 1 98.81 190 TYR A O 1
ATOM 1495 N N . LEU A 1 191 ? -9.594 26.391 6.395 1 98.88 191 LEU A N 1
ATOM 1496 C CA . LEU A 1 191 ? -9.07 25.328 7.234 1 98.88 191 LEU A CA 1
ATOM 1497 C C . LEU A 1 191 ? -7.578 25.5 7.473 1 98.88 191 LEU A C 1
ATOM 1499 O O . LEU A 1 191 ? -6.844 25.922 6.574 1 98.88 191 LEU A O 1
ATOM 1503 N N . LEU A 1 192 ? -7.164 25.234 8.648 1 98.94 192 LEU A N 1
ATOM 1504 C CA . LEU A 1 192 ? -5.746 25.141 8.961 1 98.94 192 LEU A CA 1
ATOM 1505 C C . LEU A 1 192 ? -5.457 23.891 9.797 1 98.94 192 LEU A C 1
ATOM 1507 O O . LEU A 1 192 ? -5.82 23.828 10.977 1 98.94 192 LEU A O 1
ATOM 1511 N N . GLY A 1 193 ? -4.84 22.891 9.172 1 98.81 193 GLY A N 1
ATOM 1512 C CA . GLY A 1 193 ? -4.484 21.641 9.82 1 98.81 193 GLY A CA 1
ATOM 1513 C C . GLY A 1 193 ? -2.988 21.406 9.875 1 98.81 193 GLY A C 1
ATOM 1514 O O . GLY A 1 193 ? -2.262 21.766 8.945 1 98.81 193 GLY A O 1
ATOM 1515 N N . GLU A 1 194 ? -2.572 20.766 10.93 1 98.75 194 GLU A N 1
ATOM 1516 C CA . GLU A 1 194 ? -1.167 20.391 11.086 1 98.75 194 GLU A CA 1
ATOM 1517 C C . GLU A 1 194 ? -0.993 18.875 11.102 1 98.75 194 GLU A C 1
ATOM 1519 O O . GLU A 1 194 ? -1.764 18.156 11.742 1 98.75 194 GLU A O 1
ATOM 1524 N N . SER A 1 195 ? 0.056 18.344 10.469 1 98.19 195 SER A N 1
ATOM 1525 C CA . SER A 1 195 ? 0.366 16.906 10.5 1 98.19 195 SER A CA 1
ATOM 1526 C C . SER A 1 195 ? -0.792 16.078 9.961 1 98.19 195 SER A C 1
ATOM 1528 O O . SER A 1 195 ? -1.277 16.328 8.852 1 98.19 195 SER A O 1
ATOM 1530 N N . TYR A 1 196 ? -1.325 15.133 10.711 1 97.81 196 TYR A N 1
ATOM 1531 C CA . TYR A 1 196 ? -2.498 14.391 10.266 1 97.81 196 TYR A CA 1
ATOM 1532 C C . TYR A 1 196 ? -3.658 15.336 9.969 1 97.81 196 TYR A C 1
ATOM 1534 O O . TYR A 1 196 ? -4.527 15.023 9.148 1 97.81 196 TYR A O 1
ATOM 1542 N N . GLY A 1 197 ? -3.664 16.469 10.602 1 98.69 197 GLY A N 1
ATOM 1543 C CA . GLY A 1 197 ? -4.695 17.453 10.32 1 98.69 197 GLY A CA 1
ATOM 1544 C C . GLY A 1 197 ? -4.75 17.859 8.859 1 98.69 197 GLY A C 1
ATOM 1545 O O . GLY A 1 197 ? -5.789 18.312 8.383 1 98.69 197 GLY A O 1
ATOM 1546 N N . THR A 1 198 ? -3.629 17.75 8.188 1 98.81 198 THR A N 1
ATOM 1547 C CA . THR A 1 198 ? -3.605 18.078 6.766 1 98.81 198 THR A CA 1
ATOM 1548 C C . THR A 1 198 ? -4.227 16.953 5.941 1 98.81 198 THR A C 1
ATOM 1550 O O . THR A 1 198 ? -4.855 17.203 4.914 1 98.81 198 THR A O 1
ATOM 1553 N N . MET A 1 199 ? -4 15.758 6.383 1 98 199 MET A N 1
ATOM 1554 C CA . MET A 1 199 ? -4.719 14.633 5.789 1 98 199 MET A CA 1
ATOM 1555 C C . MET A 1 199 ? -6.223 14.789 5.977 1 98 199 MET A C 1
ATOM 1557 O O . MET A 1 199 ? -6.996 14.531 5.055 1 98 199 MET A O 1
ATOM 1561 N N . ARG A 1 200 ? -6.605 15.203 7.145 1 98.38 200 ARG A N 1
ATOM 1562 C CA . ARG A 1 200 ? -7.988 15.547 7.469 1 98.38 200 ARG A CA 1
ATOM 1563 C C . ARG A 1 200 ? -8.508 16.656 6.551 1 98.38 200 ARG A C 1
ATOM 1565 O O . ARG A 1 200 ? -9.586 16.531 5.973 1 98.38 200 ARG A O 1
ATOM 1572 N N . ASN A 1 201 ? -7.742 17.703 6.379 1 98.81 201 ASN A N 1
ATOM 1573 C CA . ASN A 1 201 ? -8.102 18.828 5.516 1 98.81 201 ASN A CA 1
ATOM 1574 C C . ASN A 1 201 ? -8.484 18.359 4.117 1 98.81 201 ASN A C 1
ATOM 1576 O O . ASN A 1 201 ? -9.469 18.828 3.545 1 98.81 201 ASN A O 1
ATOM 1580 N N . ALA A 1 202 ? -7.684 17.469 3.617 1 98.69 202 ALA A N 1
ATOM 1581 C CA . ALA A 1 202 ? -7.879 17.016 2.242 1 98.69 202 ALA A CA 1
ATOM 1582 C C . ALA A 1 202 ? -9.242 16.359 2.068 1 98.69 202 ALA A C 1
ATOM 1584 O O . ALA A 1 202 ? -9.914 16.562 1.051 1 98.69 202 ALA A O 1
ATOM 1585 N N . GLY A 1 203 ? -9.656 15.609 3.043 1 98.56 203 GLY A N 1
ATOM 1586 C CA . GLY A 1 203 ? -10.977 15.008 2.994 1 98.56 203 GLY A CA 1
ATOM 1587 C C . GLY A 1 203 ? -12.094 15.992 3.303 1 98.56 203 GLY A C 1
ATOM 1588 O O . GLY A 1 203 ? -13.141 15.977 2.656 1 98.56 203 GLY A O 1
ATOM 1589 N N . VAL A 1 204 ? -11.875 16.859 4.254 1 98.75 204 VAL A N 1
ATOM 1590 C CA . VAL A 1 204 ? -12.883 17.797 4.727 1 98.75 204 VAL A CA 1
ATOM 1591 C C . VAL A 1 204 ? -13.203 18.812 3.625 1 98.75 204 VAL A C 1
ATOM 1593 O O . VAL A 1 204 ? -14.367 19.172 3.428 1 98.75 204 VAL A O 1
ATOM 1596 N N . MET A 1 205 ? -12.18 19.25 2.918 1 98.38 205 MET A N 1
ATOM 1597 C CA . MET A 1 205 ? -12.445 20.266 1.896 1 98.38 205 MET A CA 1
ATOM 1598 C C . MET A 1 205 ? -13.344 19.703 0.799 1 98.38 205 MET A C 1
ATOM 1600 O O . MET A 1 205 ? -14.219 20.406 0.289 1 98.38 205 MET A O 1
ATOM 1604 N N . LYS A 1 206 ? -13.117 18.406 0.472 1 97.56 206 LYS A N 1
ATOM 1605 C CA . LYS A 1 206 ? -14.008 17.781 -0.493 1 97.56 206 LYS A CA 1
ATOM 1606 C C . LYS A 1 206 ? -15.414 17.609 0.082 1 97.56 206 LYS A C 1
ATOM 1608 O O . LYS A 1 206 ? -16.406 17.891 -0.591 1 97.56 206 LYS A O 1
ATOM 1613 N N . TYR A 1 207 ? -15.516 17.125 1.285 1 97.81 207 TYR A N 1
ATOM 1614 C CA . TYR A 1 207 ? -16.797 16.875 1.943 1 97.81 207 TYR A CA 1
ATOM 1615 C C . TYR A 1 207 ? -17.625 18.156 2.004 1 97.81 207 TYR A C 1
ATOM 1617 O O . TYR A 1 207 ? -18.812 18.156 1.639 1 97.81 207 TYR A O 1
ATOM 1625 N N . LEU A 1 208 ? -17.047 19.219 2.461 1 98.38 208 LEU A N 1
ATOM 1626 C CA . LEU A 1 208 ? -17.75 20.5 2.604 1 98.38 208 LEU A CA 1
ATOM 1627 C C . LEU A 1 208 ? -18.219 21.016 1.249 1 98.38 208 LEU A C 1
ATOM 1629 O O . LEU A 1 208 ? -19.359 21.438 1.111 1 98.38 208 LEU A O 1
ATOM 1633 N N . LEU A 1 209 ? -17.297 20.984 0.251 1 96.06 209 LEU A N 1
ATOM 1634 C CA . LEU A 1 209 ? -17.672 21.453 -1.079 1 96.06 209 LEU A CA 1
ATOM 1635 C C . LEU A 1 209 ? -18.875 20.672 -1.616 1 96.06 209 LEU A C 1
ATOM 1637 O O . LEU A 1 209 ? -19.812 21.266 -2.168 1 96.06 209 LEU A O 1
ATOM 1641 N N . ASP A 1 210 ? -18.859 19.391 -1.453 1 93.19 210 ASP A N 1
ATOM 1642 C CA . ASP A 1 210 ? -19.922 18.531 -1.927 1 93.19 210 ASP A CA 1
ATOM 1643 C C . ASP A 1 210 ? -21.25 18.859 -1.226 1 93.19 210 ASP A C 1
ATOM 1645 O O . ASP A 1 210 ? -22.328 18.594 -1.757 1 93.19 210 ASP A O 1
ATOM 1649 N N . LYS A 1 211 ? -21.188 19.438 -0.039 1 94 211 LYS A N 1
ATOM 1650 C CA . LYS A 1 211 ? -22.375 19.797 0.72 1 94 211 LYS A CA 1
ATOM 1651 C C . LYS A 1 211 ? -22.75 21.266 0.48 1 94 211 LYS A C 1
ATOM 1653 O O . LYS A 1 211 ? -23.688 21.781 1.09 1 94 211 LYS A O 1
ATOM 1658 N N . GLY A 1 212 ? -21.984 21.953 -0.308 1 93 212 GLY A N 1
ATOM 1659 C CA . GLY A 1 212 ? -22.328 23.312 -0.691 1 93 212 GLY A CA 1
ATOM 1660 C C . GLY A 1 212 ? -21.609 24.359 0.131 1 93 212 GLY A C 1
ATOM 1661 O O . GLY A 1 212 ? -21.953 25.547 0.069 1 93 212 GLY A O 1
ATOM 1662 N N . TYR A 1 213 ? -20.656 23.953 0.995 1 96.19 213 TYR A N 1
ATOM 1663 C CA . TYR A 1 213 ? -19.828 24.875 1.771 1 96.19 213 TYR A CA 1
ATOM 1664 C C . TYR A 1 213 ? -18.469 25.062 1.116 1 96.19 213 TYR A C 1
ATOM 1666 O O . TYR A 1 213 ? -17.547 24.297 1.363 1 96.19 213 TYR A O 1
ATOM 1674 N N . ALA A 1 214 ? -18.328 26.109 0.335 1 95.12 214 ALA A N 1
ATOM 1675 C CA . ALA A 1 214 ? -17.078 26.391 -0.357 1 95.12 214 ALA A CA 1
ATOM 1676 C C . ALA A 1 214 ? -16.078 27.078 0.57 1 95.12 214 ALA A C 1
ATOM 1678 O O . ALA A 1 214 ? -16.453 27.953 1.363 1 95.12 214 ALA A O 1
ATOM 1679 N N . LEU A 1 215 ? -14.875 26.656 0.485 1 98 215 LEU A N 1
ATOM 1680 C CA . LEU A 1 215 ? -13.797 27.281 1.241 1 98 215 LEU A CA 1
ATOM 1681 C C . LEU A 1 215 ? -13.055 28.312 0.392 1 98 215 LEU A C 1
ATOM 1683 O O . LEU A 1 215 ? -12.992 28.172 -0.833 1 98 215 LEU A O 1
ATOM 1687 N N . ASN A 1 216 ? -12.586 29.328 1.07 1 97.25 216 ASN A N 1
ATOM 1688 C CA . ASN A 1 216 ? -11.727 30.312 0.416 1 97.25 216 ASN A CA 1
ATOM 1689 C C . ASN A 1 216 ? -10.281 29.828 0.34 1 97.25 216 ASN A C 1
ATOM 1691 O O . ASN A 1 216 ? -9.57 30.141 -0.611 1 97.25 216 ASN A O 1
ATOM 1695 N N . GLY A 1 217 ? -9.875 29.125 1.304 1 98.5 217 GLY A N 1
ATOM 1696 C CA . GLY A 1 217 ? -8.508 28.641 1.346 1 98.5 217 GLY A CA 1
ATOM 1697 C C . GLY A 1 217 ? -8.297 27.531 2.371 1 98.5 217 GLY A C 1
ATOM 1698 O O . GLY A 1 217 ? -9.07 27.422 3.33 1 98.5 217 GLY A O 1
ATOM 1699 N N . VAL A 1 218 ? -7.273 26.703 2.109 1 98.88 218 VAL A N 1
ATOM 1700 C CA . VAL A 1 218 ? -6.863 25.641 3.016 1 98.88 218 VAL A CA 1
ATOM 1701 C C . VAL A 1 218 ? -5.367 25.75 3.295 1 98.88 218 VAL A C 1
ATOM 1703 O O . VAL A 1 218 ? -4.566 25.875 2.367 1 98.88 218 VAL A O 1
ATOM 1706 N N . VAL A 1 219 ? -5.023 25.734 4.582 1 98.94 219 VAL A N 1
ATOM 1707 C CA . VAL A 1 219 ? -3.629 25.844 5.004 1 98.94 219 VAL A CA 1
ATOM 1708 C C . VAL A 1 219 ? -3.16 24.5 5.57 1 98.94 219 VAL A C 1
ATOM 1710 O O . VAL A 1 219 ? -3.787 23.953 6.477 1 98.94 219 VAL A O 1
ATOM 1713 N N . MET A 1 220 ? -2.102 24 4.977 1 98.88 220 MET A N 1
ATOM 1714 C CA . MET A 1 220 ? -1.489 22.734 5.355 1 98.88 220 MET A CA 1
ATOM 1715 C C . MET A 1 220 ? -0.163 22.953 6.074 1 98.88 220 MET A C 1
ATOM 1717 O O . MET A 1 220 ? 0.838 23.297 5.441 1 98.88 220 MET A O 1
ATOM 1721 N N . VAL A 1 221 ? -0.144 22.719 7.387 1 98.88 221 VAL A N 1
ATOM 1722 C CA . VAL A 1 221 ? 1.068 22.906 8.18 1 98.88 221 VAL A CA 1
ATOM 1723 C C . VAL A 1 221 ? 1.746 21.547 8.406 1 98.88 221 VAL A C 1
ATOM 1725 O O . VAL A 1 221 ? 1.167 20.656 9.023 1 98.88 221 VAL A O 1
ATOM 1728 N N . SER A 1 222 ? 2.965 21.359 7.898 1 98.62 222 SER A N 1
ATOM 1729 C CA . SER A 1 222 ? 3.684 20.094 8.039 1 98.62 222 SER A CA 1
ATOM 1730 C C . SER A 1 222 ? 2.836 18.922 7.559 1 98.62 222 SER A C 1
ATOM 1732 O O . SER A 1 222 ? 2.504 18.031 8.336 1 98.62 222 SER A O 1
ATOM 1734 N N . SER A 1 223 ? 2.705 18.828 6.25 1 98.06 223 SER A N 1
ATOM 1735 C CA . SER A 1 223 ? 1.611 18.078 5.637 1 98.06 223 SER A CA 1
ATOM 1736 C C . SER A 1 223 ? 1.993 16.625 5.41 1 98.06 223 SER A C 1
ATOM 1738 O O . SER A 1 223 ? 3.178 16.297 5.309 1 98.06 223 SER A O 1
ATOM 1740 N N . VAL A 1 224 ? 0.983 15.805 5.34 1 97.06 224 VAL A N 1
ATOM 1741 C CA . VAL A 1 224 ? 1.034 14.43 4.844 1 97.06 224 VAL A CA 1
ATOM 1742 C C . VAL A 1 224 ? -0.32 14.047 4.25 1 97.06 224 VAL A C 1
ATOM 1744 O O . VAL A 1 224 ? -1.364 14.312 4.848 1 97.06 224 VAL A O 1
ATOM 1747 N N . PHE A 1 225 ? -0.323 13.461 3.037 1 97.06 225 PHE A N 1
ATOM 1748 C CA . PHE A 1 225 ? -1.562 13.086 2.367 1 97.06 225 PHE A CA 1
ATOM 1749 C C . PHE A 1 225 ? -1.565 11.602 2.031 1 97.06 225 PHE A C 1
ATOM 1751 O O . PHE A 1 225 ? -2.623 11.016 1.784 1 97.06 225 PHE A O 1
ATOM 1758 N N . ASP A 1 226 ? -0.385 11.109 1.912 1 95.75 226 ASP A N 1
ATOM 1759 C CA . ASP A 1 226 ? -0.156 9.68 1.681 1 95.75 226 ASP A CA 1
ATOM 1760 C C . ASP A 1 226 ? 0.726 9.086 2.773 1 95.75 226 ASP A C 1
ATOM 1762 O O . ASP A 1 226 ? 1.943 9.273 2.771 1 95.75 226 ASP A O 1
ATOM 1766 N N . ILE A 1 227 ? 0.136 8.25 3.592 1 94.88 227 ILE A N 1
ATOM 1767 C CA . ILE A 1 227 ? 0.824 7.742 4.773 1 94.88 227 ILE A CA 1
ATOM 1768 C C . ILE A 1 227 ? 1.952 6.805 4.348 1 94.88 227 ILE A C 1
ATOM 1770 O O . ILE A 1 227 ? 2.971 6.699 5.035 1 94.88 227 ILE A O 1
ATOM 1774 N N . ARG A 1 228 ? 1.803 6.207 3.244 1 92.38 228 ARG A N 1
ATOM 1775 C CA . ARG A 1 228 ? 2.777 5.23 2.762 1 92.38 228 ARG A CA 1
ATOM 1776 C C . ARG A 1 228 ? 4.133 5.887 2.525 1 92.38 228 ARG A C 1
ATOM 1778 O O . ARG A 1 228 ? 5.172 5.23 2.635 1 92.38 228 ARG A O 1
ATOM 1785 N N . SER A 1 229 ? 4.18 7.18 2.266 1 93.81 229 SER A N 1
ATOM 1786 C CA . SER A 1 229 ? 5.43 7.902 2.068 1 93.81 229 SER A CA 1
ATOM 1787 C C . SER A 1 229 ? 6.234 7.977 3.363 1 93.81 229 SER A C 1
ATOM 1789 O O . SER A 1 229 ? 7.449 8.18 3.334 1 93.81 229 SER A O 1
ATOM 1791 N N . LEU A 1 230 ? 5.582 7.727 4.449 1 94.62 230 LEU A N 1
ATOM 1792 C CA . LEU A 1 230 ? 6.254 7.891 5.734 1 94.62 230 LEU A CA 1
ATOM 1793 C C . LEU A 1 230 ? 6.418 6.547 6.438 1 94.62 230 LEU A C 1
ATOM 1795 O O . LEU A 1 230 ? 7.188 6.434 7.395 1 94.62 230 LEU A O 1
ATOM 1799 N N . ALA A 1 231 ? 5.758 5.5 5.93 1 93.94 231 ALA A N 1
ATOM 1800 C CA . ALA A 1 231 ? 5.617 4.273 6.711 1 93.94 231 ALA A CA 1
ATOM 1801 C C . ALA A 1 231 ? 6.59 3.199 6.23 1 93.94 231 ALA A C 1
ATOM 1803 O O . ALA A 1 231 ? 6.668 2.115 6.812 1 93.94 231 ALA A O 1
ATOM 1804 N N . PHE A 1 232 ? 7.297 3.414 5.195 1 94.38 232 PHE A N 1
ATOM 1805 C CA . PHE A 1 232 ? 8.312 2.514 4.664 1 94.38 232 PHE A CA 1
ATOM 1806 C C . PHE A 1 232 ? 7.727 1.136 4.387 1 94.38 232 PHE A C 1
ATOM 1808 O O . PHE A 1 232 ? 8.211 0.131 4.914 1 94.38 232 PHE A O 1
ATOM 1815 N N . PRO A 1 233 ? 6.746 1.076 3.471 1 93.56 233 PRO A N 1
ATOM 1816 C CA . PRO A 1 233 ? 6.199 -0.235 3.113 1 93.56 233 PRO A CA 1
ATOM 1817 C C . PRO A 1 233 ? 7.262 -1.192 2.582 1 93.56 233 PRO A C 1
ATOM 1819 O O . PRO A 1 233 ? 8.25 -0.754 1.982 1 93.56 233 PRO A O 1
ATOM 1822 N N . VAL A 1 234 ? 6.918 -2.482 2.701 1 91.94 234 VAL A N 1
ATOM 1823 C CA . VAL A 1 234 ? 7.84 -3.547 2.316 1 91.94 234 VAL A CA 1
ATOM 1824 C C . VAL A 1 234 ? 8.156 -3.445 0.826 1 91.94 234 VAL A C 1
ATOM 1826 O O . VAL A 1 234 ? 7.246 -3.309 0.001 1 91.94 234 VAL A O 1
ATOM 1829 N N . GLN A 1 235 ? 9.469 -3.371 0.552 1 91 235 GLN A N 1
ATOM 1830 C CA . GLN A 1 235 ? 9.992 -3.434 -0.807 1 91 235 GLN A CA 1
ATOM 1831 C C . GLN A 1 235 ? 9.5 -2.258 -1.645 1 91 235 GLN A C 1
ATOM 1833 O O . GLN A 1 235 ? 9.227 -2.41 -2.838 1 91 235 GLN A O 1
ATOM 1838 N N . GLU A 1 236 ? 9.242 -1.174 -0.964 1 92.12 236 GLU A N 1
ATOM 1839 C CA . GLU A 1 236 ? 8.875 0.066 -1.645 1 92.12 236 GLU A CA 1
ATOM 1840 C C . GLU A 1 236 ? 9.938 1.145 -1.427 1 92.12 236 GLU A C 1
ATOM 1842 O O . GLU A 1 236 ? 10.5 1.257 -0.336 1 92.12 236 GLU A O 1
ATOM 1847 N N . SER A 1 237 ? 10.148 1.939 -2.459 1 94.38 237 SER A N 1
ATOM 1848 C CA . SER A 1 237 ? 11.32 2.812 -2.422 1 94.38 237 SER A CA 1
ATOM 1849 C C . SER A 1 237 ? 10.922 4.25 -2.104 1 94.38 237 SER A C 1
ATOM 1851 O O . SER A 1 237 ? 11.766 5.062 -1.718 1 94.38 237 SER A O 1
ATOM 1853 N N . THR A 1 238 ? 9.656 4.617 -2.242 1 95.69 238 THR A N 1
ATOM 1854 C CA . THR A 1 238 ? 9.242 6.016 -2.189 1 95.69 238 THR A CA 1
ATOM 1855 C C . THR A 1 238 ? 9.617 6.641 -0.849 1 95.69 238 THR A C 1
ATOM 1857 O O . THR A 1 238 ? 10.125 7.762 -0.802 1 95.69 238 THR A O 1
ATOM 1860 N N . SER A 1 239 ? 9.422 5.883 0.247 1 97 239 SER A N 1
ATOM 1861 C CA . SER A 1 239 ? 9.727 6.418 1.57 1 97 239 SER A CA 1
ATOM 1862 C C . SER A 1 239 ? 11.195 6.801 1.689 1 97 239 SER A C 1
ATOM 1864 O O . SER A 1 239 ? 11.531 7.84 2.268 1 97 239 SER A O 1
ATOM 1866 N N . TYR A 1 240 ? 12.023 5.965 1.146 1 97.88 240 TYR A N 1
ATOM 1867 C CA . TYR A 1 240 ? 13.461 6.234 1.224 1 97.88 240 TYR A CA 1
ATOM 1868 C C . TYR A 1 240 ? 13.828 7.461 0.399 1 97.88 240 TYR A C 1
ATOM 1870 O O . TYR A 1 240 ? 14.625 8.297 0.839 1 97.88 240 TYR A O 1
ATOM 1878 N N . LEU A 1 241 ? 13.203 7.559 -0.784 1 98.12 241 LEU A N 1
ATOM 1879 C CA . LEU A 1 241 ? 13.492 8.664 -1.696 1 98.12 241 LEU A CA 1
ATOM 1880 C C . LEU A 1 241 ? 13.07 9.992 -1.088 1 98.12 241 LEU A C 1
ATOM 1882 O O . LEU A 1 241 ? 13.844 10.953 -1.095 1 98.12 241 LEU A O 1
ATOM 1886 N N . VAL A 1 242 ? 11.922 10.055 -0.499 1 98.25 242 VAL A N 1
ATOM 1887 C CA . VAL A 1 242 ? 11.375 11.352 -0.115 1 98.25 242 VAL A CA 1
ATOM 1888 C C . VAL A 1 242 ? 11.984 11.805 1.211 1 98.25 242 VAL A C 1
ATOM 1890 O O . VAL A 1 242 ? 11.977 12.992 1.535 1 98.25 242 VAL A O 1
ATOM 1893 N N . HIS A 1 243 ? 12.586 10.906 1.986 1 98.69 243 HIS A N 1
ATOM 1894 C CA . HIS A 1 243 ? 13.211 11.273 3.252 1 98.69 243 HIS A CA 1
ATOM 1895 C C . HIS A 1 243 ? 14.602 11.852 3.031 1 98.69 243 HIS A C 1
ATOM 1897 O O . HIS A 1 243 ? 15.086 12.641 3.848 1 98.69 243 HIS A O 1
ATOM 1903 N N . PHE A 1 244 ? 15.195 11.516 1.949 1 98.75 244 PHE A N 1
ATOM 1904 C CA . PHE A 1 244 ? 16.625 11.727 1.794 1 98.75 244 PHE A CA 1
ATOM 1905 C C . PHE A 1 244 ? 16.953 13.219 1.827 1 98.75 244 PHE A C 1
ATOM 1907 O O . PHE A 1 244 ? 17.922 13.625 2.48 1 98.75 244 PHE A O 1
ATOM 1914 N N . PRO A 1 245 ? 16.188 14.141 1.137 1 98.81 245 PRO A N 1
ATOM 1915 C CA . PRO A 1 245 ? 16.531 15.562 1.224 1 98.81 245 PRO A CA 1
ATOM 1916 C C . PRO A 1 245 ? 16.469 16.094 2.652 1 98.81 245 PRO A C 1
ATOM 1918 O O . PRO A 1 245 ? 17.281 16.938 3.039 1 98.81 245 PRO A O 1
ATOM 1921 N N . SER A 1 246 ? 15.516 15.648 3.451 1 98.81 246 SER A N 1
ATOM 1922 C CA . SER A 1 246 ? 15.445 16.078 4.848 1 98.81 246 SER A CA 1
ATOM 1923 C C . SER A 1 246 ? 16.609 15.5 5.656 1 98.81 246 SER A C 1
ATOM 1925 O O . SER A 1 246 ? 17.109 16.141 6.578 1 98.81 246 SER A O 1
ATOM 1927 N N . TYR A 1 247 ? 17.031 14.18 5.328 1 98.75 247 TYR A N 1
ATOM 1928 C CA . TYR A 1 247 ? 18.234 13.641 5.934 1 98.75 247 TYR A CA 1
ATOM 1929 C C . TYR A 1 247 ? 19.438 14.547 5.676 1 98.75 247 TYR A C 1
ATOM 1931 O O . TYR A 1 247 ? 20.188 14.875 6.598 1 98.75 247 TYR A O 1
ATOM 1939 N N . ALA A 1 248 ? 19.562 14.961 4.438 1 98.81 248 ALA A N 1
ATOM 1940 C CA . ALA A 1 248 ? 20.672 15.812 4.039 1 98.81 248 ALA A CA 1
ATOM 1941 C C . ALA A 1 248 ? 20.609 17.172 4.73 1 98.81 248 ALA A C 1
ATOM 1943 O O . ALA A 1 248 ? 21.625 17.688 5.203 1 98.81 248 ALA A O 1
ATOM 1944 N N . ALA A 1 249 ? 19.438 17.75 4.805 1 98.75 249 ALA A N 1
ATOM 1945 C CA . ALA A 1 249 ? 19.266 19.031 5.5 1 98.75 249 ALA A CA 1
ATOM 1946 C C . ALA A 1 249 ? 19.688 18.906 6.965 1 98.75 249 ALA A C 1
ATOM 1948 O O . ALA A 1 249 ? 20.281 19.828 7.52 1 98.75 249 ALA A O 1
ATOM 1949 N N . THR A 1 250 ? 19.312 17.797 7.566 1 98.69 250 THR A N 1
ATOM 1950 C CA . THR A 1 250 ? 19.672 17.547 8.961 1 98.69 250 THR A CA 1
ATOM 1951 C C . THR A 1 250 ? 21.188 17.484 9.133 1 98.69 250 THR A C 1
ATOM 1953 O O . THR A 1 250 ? 21.734 18.094 10.047 1 98.69 250 THR A O 1
ATOM 1956 N N . ALA A 1 251 ? 21.797 16.719 8.266 1 98.62 251 ALA A N 1
ATOM 1957 C CA . ALA A 1 251 ? 23.25 16.625 8.297 1 98.62 251 ALA A CA 1
ATOM 1958 C C . ALA A 1 251 ? 23.906 17.984 8.078 1 98.62 251 ALA A C 1
ATOM 1960 O O . ALA A 1 251 ? 24.922 18.312 8.695 1 98.62 251 ALA A O 1
ATOM 1961 N N . TRP A 1 252 ? 23.328 18.766 7.133 1 98.56 252 TRP A N 1
ATOM 1962 C CA . TRP A 1 252 ? 23.766 20.125 6.863 1 98.56 252 TRP A CA 1
ATOM 1963 C C . TRP A 1 252 ? 23.75 20.969 8.141 1 98.56 252 TRP A C 1
ATOM 1965 O O . TRP A 1 252 ? 24.719 21.656 8.461 1 98.56 252 TRP A O 1
ATOM 1975 N N . TYR A 1 253 ? 22.719 20.891 8.906 1 98.31 253 TYR A N 1
ATOM 1976 C CA . TYR A 1 253 ? 22.531 21.672 10.117 1 98.31 253 TYR A CA 1
ATOM 1977 C C . TYR A 1 253 ? 23.562 21.297 11.172 1 98.31 253 TYR A C 1
ATOM 1979 O O . TYR A 1 253 ? 24.094 22.172 11.883 1 98.31 253 TYR A O 1
ATOM 1987 N N . HIS A 1 254 ? 23.828 20.016 11.305 1 97.88 254 HIS A N 1
ATOM 1988 C CA . HIS A 1 254 ? 24.688 19.531 12.383 1 97.88 254 HIS A CA 1
ATOM 1989 C C . HIS A 1 254 ? 26.141 19.5 11.953 1 97.88 254 HIS A C 1
ATOM 1991 O O . HIS A 1 254 ? 26.984 18.891 12.617 1 97.88 254 HIS A O 1
ATOM 1997 N N . ASP A 1 255 ? 26.453 20.078 10.781 1 96.94 255 ASP A N 1
ATOM 1998 C CA . ASP A 1 255 ? 27.812 20.281 10.281 1 96.94 255 ASP A CA 1
ATOM 1999 C C . ASP A 1 255 ? 28.516 18.938 10.102 1 96.94 255 ASP A C 1
ATOM 2001 O O . ASP A 1 255 ? 29.656 18.781 10.539 1 96.94 255 ASP A O 1
ATOM 2005 N N . LYS A 1 256 ? 27.766 18.016 9.508 1 97 256 LYS A N 1
ATOM 2006 C CA . LYS A 1 256 ? 28.344 16.703 9.266 1 97 256 LYS A CA 1
ATOM 2007 C C . LYS A 1 256 ? 28.859 16.578 7.836 1 97 256 LYS A C 1
ATOM 2009 O O . LYS A 1 256 ? 29.484 15.586 7.477 1 97 256 LYS A O 1
ATOM 2014 N N . ILE A 1 257 ? 28.609 17.562 7.027 1 96 257 ILE A N 1
ATOM 2015 C CA . ILE A 1 257 ? 28.969 17.562 5.613 1 96 257 ILE A CA 1
ATOM 2016 C C . ILE A 1 257 ? 30.219 18.422 5.395 1 96 257 ILE A C 1
ATOM 2018 O O . ILE A 1 257 ? 30.234 19.594 5.773 1 96 257 ILE A O 1
ATOM 2022 N N . ALA A 1 258 ? 31.156 17.812 4.742 1 90.94 258 ALA A N 1
ATOM 2023 C CA . ALA A 1 258 ? 32.375 18.562 4.414 1 90.94 258 ALA A CA 1
ATOM 2024 C C . ALA A 1 258 ? 32.125 19.531 3.26 1 90.94 258 ALA A C 1
ATOM 2026 O O . ALA A 1 258 ? 31.406 19.188 2.307 1 90.94 258 ALA A O 1
ATOM 2027 N N . ASN A 1 259 ? 32.594 20.75 3.316 1 89.88 259 ASN A N 1
ATOM 2028 C CA . ASN A 1 259 ? 32.531 21.75 2.26 1 89.88 259 ASN A CA 1
ATOM 2029 C C . ASN A 1 259 ? 31.094 21.953 1.771 1 89.88 259 ASN A C 1
ATOM 2031 O O . ASN A 1 259 ? 30.844 22 0.565 1 89.88 259 ASN A O 1
ATOM 2035 N N . LYS A 1 260 ? 30.156 21.969 2.701 1 88.44 260 LYS A N 1
ATOM 2036 C CA . LYS A 1 260 ? 28.75 22.094 2.301 1 88.44 260 LYS A CA 1
ATOM 2037 C C . LYS A 1 260 ? 28.484 23.484 1.724 1 88.44 260 LYS A C 1
ATOM 2039 O O . LYS A 1 260 ? 29.078 24.469 2.15 1 88.44 260 LYS A O 1
ATOM 2044 N N . ASN A 1 261 ? 27.625 23.609 0.753 1 94.12 261 ASN A N 1
ATOM 2045 C CA . ASN A 1 261 ? 27.078 24.906 0.338 1 94.12 261 ASN A CA 1
ATOM 2046 C C . ASN A 1 261 ? 26.438 25.641 1.507 1 94.12 261 ASN A C 1
ATOM 2048 O O . ASN A 1 261 ? 25.547 25.109 2.17 1 94.12 261 ASN A O 1
ATOM 2052 N N . PRO A 1 262 ? 26.891 26.797 1.723 1 95.38 262 PRO A N 1
ATOM 2053 C CA . PRO A 1 262 ? 26.359 27.5 2.902 1 95.38 262 PRO A CA 1
ATOM 2054 C C . PRO A 1 262 ? 24.906 27.906 2.744 1 95.38 262 PRO A C 1
ATOM 2056 O O . PRO A 1 262 ? 24.234 28.219 3.732 1 95.38 262 PRO A O 1
ATOM 2059 N N . ASP A 1 263 ? 24.469 27.969 1.539 1 97.38 263 ASP A N 1
ATOM 2060 C CA . ASP A 1 263 ? 23.062 28.266 1.273 1 97.38 263 ASP A CA 1
ATOM 2061 C C . ASP A 1 263 ? 22.203 27 1.32 1 97.38 263 ASP A C 1
ATOM 2063 O O . ASP A 1 263 ? 22.25 26.188 0.404 1 97.38 263 ASP A O 1
ATOM 2067 N N . LEU A 1 264 ? 21.344 26.875 2.367 1 97.69 264 LEU A N 1
ATOM 2068 C CA . LEU A 1 264 ? 20.562 25.656 2.59 1 97.69 264 LEU A CA 1
ATOM 2069 C C . LEU A 1 264 ? 19.672 25.359 1.389 1 97.69 264 LEU A C 1
ATOM 2071 O O . LEU A 1 264 ? 19.547 24.203 0.968 1 97.69 264 LEU A O 1
ATOM 2075 N N . GLU A 1 265 ? 19.016 26.375 0.875 1 97.5 265 GLU A N 1
ATOM 2076 C CA . GLU A 1 265 ? 18.078 26.188 -0.225 1 97.5 265 GLU A CA 1
ATOM 2077 C C . GLU A 1 265 ? 18.781 25.625 -1.458 1 97.5 265 GLU A C 1
ATOM 2079 O O . GLU A 1 265 ? 18.25 24.719 -2.117 1 97.5 265 GLU A O 1
ATOM 2084 N N . VAL A 1 266 ? 19.984 26.141 -1.776 1 97.75 266 VAL A N 1
ATOM 2085 C CA . VAL A 1 266 ? 20.75 25.672 -2.92 1 97.75 266 VAL A CA 1
ATOM 2086 C C . VAL A 1 266 ? 21.219 24.234 -2.674 1 97.75 266 VAL A C 1
ATOM 2088 O O . VAL A 1 266 ? 21.156 23.391 -3.574 1 97.75 266 VAL A O 1
ATOM 2091 N N . PHE A 1 267 ? 21.641 24.031 -1.475 1 98.06 267 PHE A N 1
ATOM 2092 C CA . PHE A 1 267 ? 22.078 22.703 -1.098 1 98.06 267 PHE A CA 1
ATOM 2093 C C . PHE A 1 267 ? 20.953 21.688 -1.252 1 98.06 267 PHE A C 1
ATOM 2095 O O . PHE A 1 267 ? 21.141 20.625 -1.837 1 98.06 267 PHE A O 1
ATOM 2102 N N . VAL A 1 268 ? 19.75 22 -0.759 1 98.31 268 VAL A N 1
ATOM 2103 C CA . VAL A 1 268 ? 18.594 21.109 -0.814 1 98.31 268 VAL A CA 1
ATOM 2104 C C . VAL A 1 268 ? 18.203 20.859 -2.268 1 98.31 268 VAL A C 1
ATOM 2106 O O . VAL A 1 268 ? 17.781 19.766 -2.629 1 98.31 268 VAL A O 1
ATOM 2109 N N . ASP A 1 269 ? 18.344 21.875 -3.127 1 98 269 ASP A N 1
ATOM 2110 C CA . ASP A 1 269 ? 18.047 21.719 -4.547 1 98 269 ASP A CA 1
ATOM 2111 C C . ASP A 1 269 ? 18.984 20.719 -5.203 1 98 269 ASP A C 1
ATOM 2113 O O . ASP A 1 269 ? 18.562 19.938 -6.059 1 98 269 ASP A O 1
ATOM 2117 N N . GLU A 1 270 ? 20.234 20.766 -4.828 1 97.62 270 GLU A N 1
ATOM 2118 C CA . GLU A 1 270 ? 21.203 19.781 -5.309 1 97.62 270 GLU A CA 1
ATOM 2119 C C . GLU A 1 270 ? 20.812 18.359 -4.887 1 97.62 270 GLU A C 1
ATOM 2121 O O . GLU A 1 270 ? 20.906 17.422 -5.68 1 97.62 270 GLU A O 1
ATOM 2126 N N . VAL A 1 271 ? 20.391 18.266 -3.682 1 98.44 271 VAL A N 1
ATOM 2127 C CA . VAL A 1 271 ? 20.031 16.953 -3.146 1 98.44 271 VAL A CA 1
ATOM 2128 C C . VAL A 1 271 ? 18.781 16.453 -3.842 1 98.44 271 VAL A C 1
ATOM 2130 O O . VAL A 1 271 ? 18.656 15.25 -4.125 1 98.44 271 VAL A O 1
ATOM 2133 N N . ARG A 1 272 ? 17.766 17.328 -4.109 1 98.06 272 ARG A N 1
ATOM 2134 C CA . ARG A 1 272 ? 16.594 16.969 -4.895 1 98.06 272 ARG A CA 1
ATOM 2135 C C . ARG A 1 272 ? 17.016 16.359 -6.234 1 98.06 272 ARG A C 1
ATOM 2137 O O . ARG A 1 272 ? 16.484 15.32 -6.641 1 98.06 272 ARG A O 1
ATOM 2144 N N . THR A 1 273 ? 17.953 16.969 -6.898 1 97.38 273 THR A N 1
ATOM 2145 C CA . THR A 1 273 ? 18.422 16.531 -8.211 1 97.38 273 THR A CA 1
ATOM 2146 C C . THR A 1 273 ? 19.078 15.156 -8.125 1 97.38 273 THR A C 1
ATOM 2148 O O . THR A 1 273 ? 18.781 14.273 -8.922 1 97.38 273 THR A O 1
ATOM 2151 N N . PHE A 1 274 ? 19.969 15.008 -7.137 1 97.94 274 PHE A N 1
ATOM 2152 C CA . PHE A 1 274 ? 20.609 13.719 -6.914 1 97.94 274 PHE A CA 1
ATOM 2153 C C . PHE A 1 274 ? 19.562 12.633 -6.676 1 97.94 274 PHE A C 1
ATOM 2155 O O . PHE A 1 274 ? 19.656 11.531 -7.223 1 97.94 274 PHE A O 1
ATOM 2162 N N . THR A 1 275 ? 18.516 12.938 -5.816 1 98.12 275 THR A N 1
ATOM 2163 C CA . THR A 1 275 ? 17.469 11.984 -5.445 1 98.12 275 THR A CA 1
ATOM 2164 C C . THR A 1 275 ? 16.719 11.5 -6.676 1 98.12 275 THR A C 1
ATOM 2166 O O . THR A 1 275 ? 16.484 10.297 -6.84 1 98.12 275 THR A O 1
ATOM 2169 N N . GLU A 1 276 ? 16.406 12.414 -7.594 1 95.62 276 GLU A N 1
ATOM 2170 C CA . GLU A 1 276 ? 15.586 12.102 -8.758 1 95.62 276 GLU A CA 1
ATOM 2171 C C . GLU A 1 276 ? 16.406 11.43 -9.859 1 95.62 276 GLU A C 1
ATOM 2173 O O . GLU A 1 276 ? 15.938 10.516 -10.523 1 95.62 276 GLU A O 1
ATOM 2178 N N . GLU A 1 277 ? 17.625 11.836 -10.031 1 95.12 277 GLU A N 1
ATOM 2179 C CA . GLU A 1 277 ? 18.375 11.469 -11.234 1 95.12 277 GLU A CA 1
ATOM 2180 C C . GLU A 1 277 ? 19.281 10.273 -10.977 1 95.12 277 GLU A C 1
ATOM 2182 O O . GLU A 1 277 ? 19.641 9.547 -11.906 1 95.12 277 GLU A O 1
ATOM 2187 N N . GLU A 1 278 ? 19.672 10.086 -9.75 1 97.12 278 GLU A N 1
ATOM 2188 C CA . GLU A 1 278 ? 20.656 9.039 -9.484 1 97.12 278 GLU A CA 1
ATOM 2189 C C . GLU A 1 278 ? 20.141 8.055 -8.438 1 97.12 278 GLU A C 1
ATOM 2191 O O . GLU A 1 278 ? 20.172 6.84 -8.648 1 97.12 278 GLU A O 1
ATOM 2196 N N . TYR A 1 279 ? 19.625 8.578 -7.289 1 97.88 279 TYR A N 1
ATOM 2197 C CA . TYR A 1 279 ? 19.188 7.719 -6.191 1 97.88 279 TYR A CA 1
ATOM 2198 C C . TYR A 1 279 ? 17.969 6.902 -6.598 1 97.88 279 TYR A C 1
ATOM 2200 O O . TYR A 1 279 ? 17.891 5.699 -6.328 1 97.88 279 TYR A O 1
ATOM 2208 N N . LEU A 1 280 ? 16.984 7.523 -7.27 1 97.19 280 LEU A N 1
ATOM 2209 C CA . LEU A 1 280 ? 15.75 6.875 -7.703 1 97.19 280 LEU A CA 1
ATOM 2210 C C . LEU A 1 280 ? 16.047 5.699 -8.625 1 97.19 280 LEU A C 1
ATOM 2212 O O . LEU A 1 280 ? 15.625 4.57 -8.359 1 97.19 280 LEU A O 1
ATOM 2216 N N . PRO A 1 281 ? 16.797 5.855 -9.719 1 95.75 281 PRO A N 1
ATOM 2217 C CA . PRO A 1 281 ? 17.094 4.695 -10.562 1 95.75 281 PRO A CA 1
ATOM 2218 C C . PRO A 1 281 ? 17.875 3.613 -9.828 1 95.75 281 PRO A C 1
ATOM 2220 O O . PRO A 1 281 ? 17.688 2.422 -10.094 1 95.75 281 PRO A O 1
ATOM 2223 N N . ALA A 1 282 ? 18.766 3.998 -8.945 1 96.81 282 ALA A N 1
ATOM 2224 C CA . ALA A 1 282 ? 19.531 3.014 -8.188 1 96.81 282 ALA A CA 1
ATOM 2225 C C . ALA A 1 282 ? 18.625 2.139 -7.332 1 96.81 282 ALA A C 1
ATOM 2227 O O . ALA A 1 282 ? 18.781 0.914 -7.312 1 96.81 282 ALA A O 1
ATOM 2228 N N . LEU A 1 283 ? 17.703 2.791 -6.586 1 96.31 283 LEU A N 1
ATOM 2229 C CA . LEU A 1 283 ? 16.797 2.02 -5.746 1 96.31 283 LEU A CA 1
ATOM 2230 C C . LEU A 1 283 ? 15.898 1.126 -6.598 1 96.31 283 LEU A C 1
ATOM 2232 O O . LEU A 1 283 ? 15.539 0.022 -6.18 1 96.31 283 LEU A O 1
ATOM 2236 N N . PHE A 1 284 ? 15.508 1.633 -7.77 1 95 284 PHE A N 1
ATOM 2237 C CA . PHE A 1 284 ? 14.672 0.841 -8.664 1 95 284 PHE A CA 1
ATOM 2238 C C . PHE A 1 284 ? 15.398 -0.412 -9.125 1 95 284 PHE A C 1
ATOM 2240 O O . PHE A 1 284 ? 14.805 -1.485 -9.227 1 95 284 PHE A O 1
ATOM 2247 N N . LYS A 1 285 ? 16.703 -0.325 -9.414 1 93.75 285 LYS A N 1
ATOM 2248 C CA . LYS A 1 285 ? 17.5 -1.474 -9.828 1 93.75 285 LYS A CA 1
ATOM 2249 C C . LYS A 1 285 ? 17.641 -2.488 -8.695 1 93.75 285 LYS A C 1
ATOM 2251 O O . LYS A 1 285 ? 17.75 -3.691 -8.938 1 93.75 285 LYS A O 1
ATOM 2256 N N . GLY A 1 286 ? 17.719 -1.983 -7.449 1 93.06 286 GLY A N 1
ATOM 2257 C CA . GLY A 1 286 ? 17.766 -2.867 -6.293 1 93.06 286 GLY A CA 1
ATOM 2258 C C . GLY A 1 286 ? 18.938 -3.83 -6.332 1 93.06 286 GLY A C 1
ATOM 2259 O O . GLY A 1 286 ? 20.094 -3.416 -6.516 1 93.06 286 GLY A O 1
ATOM 2260 N N . GLY A 1 287 ? 18.625 -5.133 -6.297 1 91.25 287 GLY A N 1
ATOM 2261 C CA . GLY A 1 287 ? 19.625 -6.18 -6.223 1 91.25 287 GLY A CA 1
ATOM 2262 C C . GLY A 1 287 ? 20.422 -6.332 -7.504 1 91.25 287 GLY A C 1
ATOM 2263 O O . GLY A 1 287 ? 21.453 -7.016 -7.531 1 91.25 287 GLY A O 1
ATOM 2264 N N . ARG A 1 288 ? 20.062 -5.652 -8.578 1 93 288 ARG A N 1
ATOM 2265 C CA . ARG A 1 288 ? 20.781 -5.73 -9.844 1 93 288 ARG A CA 1
ATOM 2266 C C . ARG A 1 288 ? 21.984 -4.789 -9.844 1 93 288 ARG A C 1
ATOM 2268 O O . ARG A 1 288 ? 22.844 -4.867 -10.727 1 93 288 ARG A O 1
ATOM 2275 N N . LEU A 1 289 ? 22.047 -3.865 -8.852 1 93.88 289 LEU A N 1
ATOM 2276 C CA . LEU A 1 289 ? 23.188 -2.953 -8.797 1 93.88 289 LEU A CA 1
ATOM 2277 C C . LEU A 1 289 ? 24.5 -3.725 -8.641 1 93.88 289 LEU A C 1
ATOM 2279 O O . LEU A 1 289 ? 24.594 -4.625 -7.805 1 93.88 289 LEU A O 1
ATOM 2283 N N . SER A 1 290 ? 25.516 -3.34 -9.484 1 94.25 290 SER A N 1
ATOM 2284 C CA . SER A 1 290 ? 26.859 -3.848 -9.234 1 94.25 290 SER A CA 1
ATOM 2285 C C . SER A 1 290 ? 27.453 -3.236 -7.969 1 94.25 290 SER A C 1
ATOM 2287 O O . SER A 1 290 ? 26.969 -2.207 -7.488 1 94.25 290 SER A O 1
ATOM 2289 N N . ASP A 1 291 ? 28.438 -3.877 -7.504 1 94.06 291 ASP A N 1
ATOM 2290 C CA . ASP A 1 291 ? 29.125 -3.346 -6.332 1 94.06 291 ASP A CA 1
ATOM 2291 C C . ASP A 1 291 ? 29.672 -1.945 -6.602 1 94.06 291 ASP A C 1
ATOM 2293 O O . ASP A 1 291 ? 29.641 -1.082 -5.723 1 94.06 291 ASP A O 1
ATOM 2297 N N . SER A 1 292 ? 30.141 -1.785 -7.82 1 96.06 292 SER A N 1
ATOM 2298 C CA . SER A 1 292 ? 30.703 -0.494 -8.195 1 96.06 292 SER A CA 1
ATOM 2299 C C . SER A 1 292 ? 29.641 0.587 -8.25 1 96.06 292 SER A C 1
ATOM 2301 O O . SER A 1 292 ? 29.844 1.699 -7.762 1 96.06 292 SER A O 1
ATOM 2303 N N . GLU A 1 293 ? 28.516 0.255 -8.875 1 96.38 293 GLU A N 1
ATOM 2304 C CA . GLU A 1 293 ? 27.406 1.2 -8.938 1 96.38 293 GLU A CA 1
ATOM 2305 C C . GLU A 1 293 ? 26.891 1.555 -7.543 1 96.38 293 GLU A C 1
ATOM 2307 O O . GLU A 1 293 ? 26.672 2.727 -7.238 1 96.38 293 GLU A O 1
ATOM 2312 N N . LYS A 1 294 ? 26.734 0.544 -6.758 1 96.5 294 LYS A N 1
ATOM 2313 C CA . LYS A 1 294 ? 26.281 0.738 -5.383 1 96.5 294 LYS A CA 1
ATOM 2314 C C . LYS A 1 294 ? 27.266 1.603 -4.602 1 96.5 294 LYS A C 1
ATOM 2316 O O . LYS A 1 294 ? 26.844 2.484 -3.842 1 96.5 294 LYS A O 1
ATOM 2321 N N . GLY A 1 295 ? 28.578 1.354 -4.75 1 97.5 295 GLY A N 1
ATOM 2322 C CA . GLY A 1 295 ? 29.609 2.139 -4.098 1 97.5 295 GLY A CA 1
ATOM 2323 C C . GLY A 1 295 ? 29.594 3.602 -4.504 1 97.5 295 GLY A C 1
ATOM 2324 O O . GLY A 1 295 ? 29.797 4.484 -3.67 1 97.5 295 GLY A O 1
ATOM 2325 N N . ALA A 1 296 ? 29.344 3.85 -5.797 1 98.12 296 ALA A N 1
ATOM 2326 C CA . ALA A 1 296 ? 29.297 5.223 -6.297 1 98.12 296 ALA A CA 1
ATOM 2327 C C . ALA A 1 296 ? 28.125 5.992 -5.676 1 98.12 296 ALA A C 1
ATOM 2329 O O . ALA A 1 296 ? 28.281 7.148 -5.277 1 98.12 296 ALA A O 1
ATOM 2330 N N . ILE A 1 297 ? 27 5.336 -5.625 1 98.44 297 ILE A N 1
ATOM 2331 C CA . ILE A 1 297 ? 25.828 5.977 -5.035 1 98.44 297 ILE A CA 1
ATOM 2332 C C . ILE A 1 297 ? 26.062 6.199 -3.541 1 98.44 297 ILE A C 1
ATOM 2334 O O . ILE A 1 297 ? 25.75 7.273 -3.014 1 98.44 297 ILE A O 1
ATOM 2338 N N . ALA A 1 298 ? 26.578 5.195 -2.842 1 98.5 298 ALA A N 1
ATOM 2339 C CA . ALA A 1 298 ? 26.859 5.293 -1.41 1 98.5 298 ALA A CA 1
ATOM 2340 C C . ALA A 1 298 ? 27.812 6.449 -1.113 1 98.5 298 ALA A C 1
ATOM 2342 O O . ALA A 1 298 ? 27.656 7.145 -0.108 1 98.5 298 ALA A O 1
ATOM 2343 N N . SER A 1 299 ? 28.812 6.613 -1.972 1 98.19 299 SER A N 1
ATOM 2344 C CA . SER A 1 299 ? 29.766 7.703 -1.801 1 98.19 299 SER A CA 1
ATOM 2345 C C . SER A 1 299 ? 29.078 9.062 -1.885 1 98.19 299 SER A C 1
ATOM 2347 O O . SER A 1 299 ? 29.391 9.969 -1.109 1 98.19 299 SER A O 1
ATOM 2349 N N . LYS A 1 300 ? 28.203 9.219 -2.84 1 98 300 LYS A N 1
ATOM 2350 C CA . LYS A 1 300 ? 27.438 10.461 -2.957 1 98 300 LYS A CA 1
ATOM 2351 C C . LYS A 1 300 ? 26.547 10.672 -1.742 1 98 300 LYS A C 1
ATOM 2353 O O . LYS A 1 300 ? 26.406 11.797 -1.258 1 98 300 LYS A O 1
ATOM 2358 N N . MET A 1 301 ? 25.922 9.617 -1.277 1 98.5 301 MET A N 1
ATOM 2359 C CA . MET A 1 301 ? 25.078 9.719 -0.097 1 98.5 301 MET A CA 1
ATOM 2360 C C . MET A 1 301 ? 25.891 10.148 1.124 1 98.5 301 MET A C 1
ATOM 2362 O O . MET A 1 301 ? 25.406 10.93 1.945 1 98.5 301 MET A O 1
ATOM 2366 N N . GLN A 1 302 ? 27.125 9.609 1.229 1 98.06 302 GLN A N 1
ATOM 2367 C CA . GLN A 1 302 ? 28.016 10.07 2.279 1 98.06 302 GLN A CA 1
ATOM 2368 C C . GLN A 1 302 ? 28.328 11.562 2.139 1 98.06 302 GLN A C 1
ATOM 2370 O O . GLN A 1 302 ? 28.375 12.281 3.135 1 98.06 302 GLN A O 1
ATOM 2375 N N . GLN A 1 303 ? 28.5 12.031 0.94 1 97.69 303 GLN A N 1
ATOM 2376 C CA . GLN A 1 303 ? 28.797 13.438 0.69 1 97.69 303 GLN A CA 1
ATOM 2377 C C . GLN A 1 303 ? 27.641 14.328 1.163 1 97.69 303 GLN A C 1
ATOM 2379 O O . GLN A 1 303 ? 27.875 15.438 1.643 1 97.69 303 GLN A O 1
ATOM 2384 N N . TYR A 1 304 ? 26.391 13.836 1.062 1 98.12 304 TYR A N 1
ATOM 2385 C CA . TYR A 1 304 ? 25.234 14.672 1.357 1 98.12 304 TYR A CA 1
ATOM 2386 C C . TYR A 1 304 ? 24.797 14.5 2.805 1 98.12 304 TYR A C 1
ATOM 2388 O O . TYR A 1 304 ? 24.016 15.305 3.326 1 98.12 304 TYR A O 1
ATOM 2396 N N . THR A 1 305 ? 25.266 13.43 3.547 1 98.06 305 THR A N 1
ATOM 2397 C CA . THR A 1 305 ? 24.703 13.18 4.863 1 98.06 305 THR A CA 1
ATOM 2398 C C . THR A 1 305 ? 25.797 13.086 5.922 1 98.06 305 THR A C 1
ATOM 2400 O O . THR A 1 305 ? 25.516 13.133 7.121 1 98.06 305 THR A O 1
ATOM 2403 N N . GLY A 1 306 ? 27.078 12.883 5.445 1 97.12 306 GLY A N 1
ATOM 2404 C CA . GLY A 1 306 ? 28.156 12.68 6.387 1 97.12 306 GLY A CA 1
ATOM 2405 C C . GLY A 1 306 ? 28.203 11.273 6.953 1 97.12 306 GLY A C 1
ATOM 2406 O O . GLY A 1 306 ? 29.172 10.898 7.625 1 97.12 306 GLY A O 1
ATOM 2407 N N . ILE A 1 307 ? 27.219 10.43 6.746 1 97.12 307 ILE A N 1
ATOM 2408 C CA . ILE A 1 307 ? 27.219 9.031 7.156 1 97.12 307 ILE A CA 1
ATOM 2409 C C . ILE A 1 307 ? 28.109 8.219 6.215 1 97.12 307 ILE A C 1
ATOM 2411 O O . ILE A 1 307 ? 28.016 8.352 4.996 1 97.12 307 ILE A O 1
ATOM 2415 N N . SER A 1 308 ? 28.875 7.367 6.73 1 96.88 308 SER A N 1
ATOM 2416 C CA . SER A 1 308 ? 29.875 6.645 5.965 1 96.88 308 SER A CA 1
ATOM 2417 C C . SER A 1 308 ? 29.25 5.84 4.836 1 96.88 308 SER A C 1
ATOM 2419 O O . SER A 1 308 ? 28.188 5.23 5.02 1 96.88 308 SER A O 1
ATOM 2421 N N . SER A 1 309 ? 29.953 5.805 3.732 1 97.81 309 SER A N 1
ATOM 2422 C CA . SER A 1 309 ? 29.5 5.02 2.586 1 97.81 309 SER A CA 1
ATOM 2423 C C . SER A 1 309 ? 29.359 3.547 2.949 1 97.81 309 SER A C 1
ATOM 2425 O O . SER A 1 309 ? 28.484 2.852 2.42 1 97.81 309 SER A O 1
ATOM 2427 N N . GLU A 1 310 ? 30.156 3.064 3.848 1 96.56 310 GLU A N 1
ATOM 2428 C CA . GLU A 1 310 ? 30.078 1.668 4.27 1 96.56 310 GLU A CA 1
ATOM 2429 C C . GLU A 1 310 ? 28.75 1.366 4.941 1 96.56 310 GLU A C 1
ATOM 2431 O O . GLU A 1 310 ? 28.188 0.284 4.762 1 96.56 310 GLU A O 1
ATOM 2436 N N . ILE A 1 311 ? 28.266 2.297 5.746 1 95.62 311 ILE A N 1
ATOM 2437 C CA . ILE A 1 311 ? 26.984 2.113 6.414 1 95.62 311 ILE A CA 1
ATOM 2438 C C . ILE A 1 311 ? 25.859 2.09 5.383 1 95.62 311 ILE A C 1
ATOM 2440 O O . ILE A 1 311 ? 24.953 1.258 5.461 1 95.62 311 ILE A O 1
ATOM 2444 N N . TRP A 1 312 ? 25.828 3.006 4.414 1 97.31 312 TRP A N 1
ATOM 2445 C CA . TRP A 1 312 ? 24.844 3.021 3.348 1 97.31 312 TRP A CA 1
ATOM 2446 C C . TRP A 1 312 ? 24.875 1.72 2.557 1 97.31 312 TRP A C 1
ATOM 2448 O O . TRP A 1 312 ? 23.828 1.15 2.244 1 97.31 312 TRP A O 1
ATOM 2458 N N . LYS A 1 313 ? 26.094 1.22 2.227 1 95.75 313 LYS A N 1
ATOM 2459 C CA . LYS A 1 313 ? 26.234 -0.021 1.471 1 95.75 313 LYS A CA 1
ATOM 2460 C C . LYS A 1 313 ? 25.688 -1.207 2.256 1 95.75 313 LYS A C 1
ATOM 2462 O O . LYS A 1 313 ? 24.984 -2.057 1.696 1 95.75 313 LYS A O 1
ATOM 2467 N N . ARG A 1 314 ? 26.016 -1.202 3.527 1 92.94 314 ARG A N 1
ATOM 2468 C CA . ARG A 1 314 ? 25.547 -2.293 4.383 1 92.94 314 ARG A CA 1
ATOM 2469 C C . ARG A 1 314 ? 24.031 -2.32 4.473 1 92.94 314 ARG A C 1
ATOM 2471 O O . ARG A 1 314 ? 23.438 -3.379 4.684 1 92.94 314 ARG A O 1
ATOM 2478 N N . ASN A 1 315 ? 23.469 -1.169 4.266 1 93.88 315 ASN A N 1
ATOM 2479 C CA . ASN A 1 315 ? 22.016 -1.055 4.355 1 93.88 315 ASN A CA 1
ATOM 2480 C C . ASN A 1 315 ? 21.375 -1.047 2.973 1 93.88 315 ASN A C 1
ATOM 2482 O O . ASN A 1 315 ? 20.25 -0.563 2.812 1 93.88 315 ASN A O 1
ATOM 2486 N N . ASN A 1 316 ? 22.078 -1.494 1.925 1 95 316 ASN A N 1
ATOM 2487 C CA . ASN A 1 316 ? 21.562 -1.525 0.556 1 95 316 ASN A CA 1
ATOM 2488 C C . ASN A 1 316 ? 20.984 -0.176 0.139 1 95 316 ASN A C 1
ATOM 2490 O O . ASN A 1 316 ? 19.938 -0.115 -0.493 1 95 316 ASN A O 1
ATOM 2494 N N . LEU A 1 317 ? 21.594 0.99 0.615 1 97.44 317 LEU A N 1
ATOM 2495 C CA . LEU A 1 317 ? 21.312 2.377 0.268 1 97.44 317 LEU A CA 1
ATOM 2496 C C . LEU A 1 317 ? 19.984 2.822 0.864 1 97.44 317 LEU A C 1
ATOM 2498 O O . LEU A 1 317 ? 19.359 3.768 0.371 1 97.44 317 LEU A O 1
ATOM 2502 N N . ARG A 1 318 ? 19.5 2.041 1.826 1 97 318 ARG A N 1
ATOM 2503 C CA . ARG A 1 318 ? 18.203 2.301 2.428 1 97 318 ARG A CA 1
ATOM 2504 C C . ARG A 1 318 ? 18.328 2.506 3.934 1 97 318 ARG A C 1
ATOM 2506 O O . ARG A 1 318 ? 18.922 1.688 4.629 1 97 318 ARG A O 1
ATOM 2513 N N . MET A 1 319 ? 17.828 3.613 4.422 1 95.88 319 MET A N 1
ATOM 2514 C CA . MET A 1 319 ? 17.766 3.867 5.859 1 95.88 319 MET A CA 1
ATOM 2515 C C . MET A 1 319 ? 16.406 4.422 6.258 1 95.88 319 MET A C 1
ATOM 2517 O O . MET A 1 319 ? 15.938 5.406 5.684 1 95.88 319 MET A O 1
ATOM 2521 N N . ARG A 1 320 ? 15.797 3.729 7.191 1 95.06 320 ARG A N 1
ATOM 2522 C CA . ARG A 1 320 ? 14.539 4.238 7.727 1 95.06 320 ARG A CA 1
ATOM 2523 C C . ARG A 1 320 ? 14.773 5.473 8.594 1 95.06 320 ARG A C 1
ATOM 2525 O O . ARG A 1 320 ? 15.898 5.723 9.031 1 95.06 320 ARG A O 1
ATOM 2532 N N . ALA A 1 321 ? 13.773 6.207 8.883 1 95.12 321 ALA A N 1
ATOM 2533 C CA . ALA A 1 321 ? 13.883 7.473 9.609 1 95.12 321 ALA A CA 1
ATOM 2534 C C . ALA A 1 321 ? 14.469 7.262 11 1 95.12 321 ALA A C 1
ATOM 2536 O O . ALA A 1 321 ? 15.414 7.945 11.398 1 95.12 321 ALA A O 1
ATOM 2537 N N . ASN A 1 322 ? 13.93 6.273 11.703 1 92.88 322 ASN A N 1
ATOM 2538 C CA . ASN A 1 322 ? 14.367 6.066 13.086 1 92.88 322 ASN A CA 1
ATOM 2539 C C . ASN A 1 322 ? 15.797 5.531 13.148 1 92.88 322 ASN A C 1
ATOM 2541 O O . ASN A 1 322 ? 16.469 5.684 14.164 1 92.88 322 ASN A O 1
ATOM 2545 N N . GLU A 1 323 ? 16.219 4.867 12.078 1 93.94 323 GLU A N 1
ATOM 2546 C CA . GLU A 1 323 ? 17.625 4.492 11.969 1 93.94 323 GLU A CA 1
ATOM 2547 C C . GLU A 1 323 ? 18.516 5.715 11.766 1 93.94 323 GLU A C 1
ATOM 2549 O O . GLU A 1 323 ? 19.562 5.832 12.391 1 93.94 323 GLU A O 1
ATOM 2554 N N . PHE A 1 324 ? 18.109 6.574 10.953 1 96.75 324 PHE A N 1
ATOM 2555 C CA . PHE A 1 324 ? 18.859 7.781 10.648 1 96.75 324 PHE A CA 1
ATOM 2556 C C . PHE A 1 324 ? 19 8.664 11.883 1 96.75 324 PHE A C 1
ATOM 2558 O O . PHE A 1 324 ? 20.078 9.203 12.156 1 96.75 324 PHE A O 1
ATOM 2565 N N . PHE A 1 325 ? 17.844 8.836 12.672 1 94.75 325 PHE A N 1
ATOM 2566 C CA . PHE A 1 325 ? 17.891 9.656 13.875 1 94.75 325 PHE A CA 1
ATOM 2567 C C . PHE A 1 325 ? 19.062 9.258 14.766 1 94.75 325 PHE A C 1
ATOM 2569 O O . PHE A 1 325 ? 19.75 10.125 15.305 1 94.75 325 PHE A O 1
ATOM 2576 N N . ASN A 1 326 ? 19.188 7.965 14.836 1 92.62 326 ASN A N 1
ATOM 2577 C CA . ASN A 1 326 ? 20.172 7.43 15.766 1 92.62 326 ASN A CA 1
ATOM 2578 C C . ASN A 1 326 ? 21.578 7.395 15.148 1 92.62 326 ASN A C 1
ATOM 2580 O O . ASN A 1 326 ? 22.578 7.453 15.867 1 92.62 326 ASN A O 1
ATOM 2584 N N . GLU A 1 327 ? 21.688 7.281 13.883 1 94.81 327 GLU A N 1
ATOM 2585 C CA . GLU A 1 327 ? 22.969 7.059 13.211 1 94.81 327 GLU A CA 1
ATOM 2586 C C . GLU A 1 327 ? 23.75 8.359 13.094 1 94.81 327 GLU A C 1
ATOM 2588 O O . GLU A 1 327 ? 24.984 8.367 13.273 1 94.81 327 GLU A O 1
ATOM 2593 N N . LEU A 1 328 ? 23.125 9.453 12.828 1 96.31 328 LEU A N 1
ATOM 2594 C CA . LEU A 1 328 ? 23.797 10.688 12.43 1 96.31 328 LEU A CA 1
ATOM 2595 C C . LEU A 1 328 ? 24.75 11.164 13.523 1 96.31 328 LEU A C 1
ATOM 2597 O O . LEU A 1 328 ? 25.875 11.586 13.227 1 96.31 328 LEU A O 1
ATOM 2601 N N . LEU A 1 329 ? 24.344 11.125 14.805 1 95.69 329 LEU A N 1
ATOM 2602 C CA . LEU A 1 329 ? 25.172 11.633 15.898 1 95.69 329 LEU A CA 1
ATOM 2603 C C . LEU A 1 329 ? 25.562 10.508 16.844 1 95.69 329 LEU A C 1
ATOM 2605 O O . LEU A 1 329 ? 25.812 10.75 18.031 1 95.69 329 LEU A O 1
ATOM 2609 N N . ARG A 1 330 ? 25.562 9.312 16.344 1 93.5 330 ARG A N 1
ATOM 2610 C CA . ARG A 1 330 ? 25.828 8.141 17.156 1 93.5 330 ARG A CA 1
ATOM 2611 C C . ARG A 1 330 ? 27.172 8.266 17.891 1 93.5 330 ARG A C 1
ATOM 2613 O O . ARG A 1 330 ? 27.266 7.945 19.062 1 93.5 330 ARG A O 1
ATOM 2620 N N . GLU A 1 331 ? 28.203 8.719 17.203 1 92.44 331 GLU A N 1
ATOM 2621 C CA . GLU A 1 331 ? 29.547 8.812 17.781 1 92.44 331 GLU A CA 1
ATOM 2622 C C . GLU A 1 331 ? 29.594 9.828 18.922 1 92.44 331 GLU A C 1
ATOM 2624 O O . GLU A 1 331 ? 30.453 9.75 19.781 1 92.44 331 GLU A O 1
ATOM 2629 N N . GLU A 1 332 ? 28.641 10.711 18.938 1 93.31 332 GLU A N 1
ATOM 2630 C CA . GLU A 1 332 ? 28.547 11.727 19.984 1 93.31 332 GLU A CA 1
ATOM 2631 C C . GLU A 1 332 ? 27.641 11.273 21.125 1 93.31 332 GLU A C 1
ATOM 2633 O O . GLU A 1 332 ? 27.422 12.008 22.094 1 93.31 332 GLU A O 1
ATOM 2638 N N . GLY A 1 333 ? 27.094 10.078 20.922 1 92.06 333 GLY A N 1
ATOM 2639 C CA . GLY A 1 333 ? 26.172 9.578 21.922 1 92.06 333 GLY A CA 1
ATOM 2640 C C . GLY A 1 333 ? 24.844 10.32 21.953 1 92.06 333 GLY A C 1
ATOM 2641 O O . GLY A 1 333 ? 24.219 10.469 23 1 92.06 333 GLY A O 1
ATOM 2642 N N . MET A 1 334 ? 24.469 10.859 20.797 1 94.19 334 MET A N 1
ATOM 2643 C CA . MET A 1 334 ? 23.25 11.664 20.703 1 94.19 334 MET A CA 1
ATOM 2644 C C . MET A 1 334 ? 22.328 11.141 19.609 1 94.19 334 MET A C 1
ATOM 2646 O O . MET A 1 334 ? 22.766 10.367 18.75 1 94.19 334 MET A O 1
ATOM 2650 N N . THR A 1 335 ? 21.062 11.461 19.672 1 95 335 THR A N 1
ATOM 2651 C CA . THR A 1 335 ? 20.062 11.242 18.625 1 95 335 THR A CA 1
ATOM 2652 C C . THR A 1 335 ? 19.422 12.562 18.203 1 95 335 THR A C 1
ATOM 2654 O O . THR A 1 335 ? 19.281 13.477 19.031 1 95 335 THR A O 1
ATOM 2657 N N . VAL A 1 336 ? 19.109 12.664 16.953 1 96.56 336 VAL A N 1
ATOM 2658 C CA . VAL A 1 336 ? 18.391 13.852 16.5 1 96.56 336 VAL A CA 1
ATOM 2659 C C . VAL A 1 336 ? 16.891 13.633 16.625 1 96.56 336 VAL A C 1
ATOM 2661 O O . VAL A 1 336 ? 16.438 12.5 16.781 1 96.56 336 VAL A O 1
ATOM 2664 N N . GLY A 1 337 ? 16.156 14.727 16.562 1 96.5 337 GLY A N 1
ATOM 2665 C CA . GLY A 1 337 ? 14.719 14.656 16.781 1 96.5 337 GLY A CA 1
ATOM 2666 C C . GLY A 1 337 ? 13.945 14.297 15.531 1 96.5 337 GLY A C 1
ATOM 2667 O O . GLY A 1 337 ? 14.336 14.672 14.422 1 96.5 337 GLY A O 1
ATOM 2668 N N . ARG A 1 338 ? 12.797 13.609 15.633 1 97.38 338 ARG A N 1
ATOM 2669 C CA . ARG A 1 338 ? 11.852 13.305 14.562 1 97.38 338 ARG A CA 1
ATOM 2670 C C . ARG A 1 338 ? 11.055 14.547 14.164 1 97.38 338 ARG A C 1
ATOM 2672 O O . ARG A 1 338 ? 10.961 14.883 12.984 1 97.38 338 ARG A O 1
ATOM 2679 N N . LEU A 1 339 ? 10.484 15.297 15.109 1 98.19 339 LEU A N 1
ATOM 2680 C CA . LEU A 1 339 ? 9.648 16.469 14.852 1 98.19 339 LEU A CA 1
ATOM 2681 C C . LEU A 1 339 ? 10.5 17.656 14.406 1 98.19 339 LEU A C 1
ATOM 2683 O O . LEU A 1 339 ? 10.039 18.5 13.633 1 98.19 339 LEU A O 1
ATOM 2687 N N . ASP A 1 340 ? 11.664 17.703 14.93 1 98.62 340 ASP A N 1
ATOM 2688 C CA . ASP A 1 340 ? 12.664 18.703 14.547 1 98.62 340 ASP A CA 1
ATOM 2689 C C . ASP A 1 340 ? 14.078 18.156 14.711 1 98.62 340 ASP A C 1
ATOM 2691 O O . ASP A 1 340 ? 14.57 18.031 15.836 1 98.62 340 ASP A O 1
ATOM 2695 N N . SER A 1 341 ? 14.719 17.953 13.617 1 98.44 341 SER A N 1
ATOM 2696 C CA . SER A 1 341 ? 15.992 17.234 13.625 1 98.44 341 SER A CA 1
ATOM 2697 C C . SER A 1 341 ? 17.141 18.141 14.062 1 98.44 341 SER A C 1
ATOM 2699 O O . SER A 1 341 ? 18.266 17.703 14.219 1 98.44 341 SER A O 1
ATOM 2701 N N . ARG A 1 342 ? 16.891 19.484 14.352 1 98 342 ARG A N 1
ATOM 2702 C CA . ARG A 1 342 ? 17.875 20.391 14.945 1 98 342 ARG A CA 1
ATOM 2703 C C . ARG A 1 342 ? 18.109 20.062 16.422 1 98 342 ARG A C 1
ATOM 2705 O O . ARG A 1 342 ? 19.188 20.297 16.953 1 98 342 ARG A O 1
ATOM 2712 N N . PHE A 1 343 ? 17.031 19.531 17 1 97.69 343 PHE A N 1
ATOM 2713 C CA . PHE A 1 343 ? 17.109 19.125 18.391 1 97.69 343 PHE A CA 1
ATOM 2714 C C . PHE A 1 343 ? 17.906 17.828 18.547 1 97.69 343 PHE A C 1
ATOM 2716 O O . PHE A 1 343 ? 17.797 16.938 17.703 1 97.69 343 PHE A O 1
ATOM 2723 N N . LYS A 1 344 ? 18.672 17.766 19.609 1 95 344 LYS A N 1
ATOM 2724 C CA . LYS A 1 344 ? 19.391 16.531 19.922 1 95 344 LYS A CA 1
ATOM 2725 C C . LYS A 1 344 ? 19.141 16.109 21.359 1 95 344 LYS A C 1
ATOM 2727 O O . LYS A 1 344 ? 18.891 16.938 22.234 1 95 344 LYS A O 1
ATOM 2732 N N . GLY A 1 345 ? 19.156 14.852 21.594 1 93.44 345 GLY A N 1
ATOM 2733 C CA . GLY A 1 345 ? 19 14.258 22.922 1 93.44 345 GLY A CA 1
ATOM 2734 C C . GLY A 1 345 ? 20 13.141 23.188 1 93.44 345 GLY A C 1
ATOM 2735 O O . GLY A 1 345 ? 20.641 12.641 22.266 1 93.44 345 GLY A O 1
ATOM 2736 N N . ILE A 1 346 ? 20.172 12.859 24.438 1 91.31 346 ILE A N 1
ATOM 2737 C CA . ILE A 1 346 ? 21.109 11.82 24.828 1 91.31 346 ILE A CA 1
ATOM 2738 C C . ILE A 1 346 ? 20.625 10.461 24.344 1 91.31 346 ILE A C 1
ATOM 2740 O O . ILE A 1 346 ? 19.453 10.117 24.516 1 91.31 346 ILE A O 1
ATOM 2744 N N . ASN A 1 347 ? 21.422 9.789 23.656 1 89.06 347 ASN A N 1
ATOM 2745 C CA . ASN A 1 347 ? 21.219 8.391 23.312 1 89.06 347 ASN A CA 1
ATOM 2746 C C . ASN A 1 347 ? 21.875 7.461 24.344 1 89.06 347 ASN A C 1
ATOM 2748 O O . ASN A 1 347 ? 23.078 7.227 24.281 1 89.06 347 ASN A O 1
ATOM 2752 N N . PRO A 1 348 ? 21.109 6.918 25.219 1 82.12 348 PRO A N 1
ATOM 2753 C CA . PRO A 1 348 ? 21.719 6.125 26.297 1 82.12 348 PRO A CA 1
ATOM 2754 C C . PRO A 1 348 ? 22.25 4.781 25.797 1 82.12 348 PRO A C 1
ATOM 2756 O O . PRO A 1 348 ? 23.016 4.117 26.516 1 82.12 348 PRO A O 1
ATOM 2759 N N . MET A 1 349 ? 21.797 4.348 24.641 1 83.69 349 MET A N 1
ATOM 2760 C CA . MET A 1 349 ? 22.234 3.082 24.062 1 83.69 349 MET A CA 1
ATOM 2761 C C . MET A 1 349 ? 22.734 3.283 22.625 1 83.69 349 MET A C 1
ATOM 2763 O O . MET A 1 349 ? 22.094 2.812 21.672 1 83.69 349 MET A O 1
ATOM 2767 N N . PRO A 1 350 ? 23.844 3.752 22.484 1 79.06 350 PRO A N 1
ATOM 2768 C CA . PRO A 1 350 ? 24.328 4.145 21.156 1 79.06 350 PRO A CA 1
ATOM 2769 C C . PRO A 1 350 ? 24.422 2.967 20.188 1 79.06 350 PRO A C 1
ATOM 2771 O O . PRO A 1 350 ? 24.516 3.166 18.969 1 79.06 350 PRO A O 1
ATOM 2774 N N . GLN A 1 351 ? 24.359 1.798 20.688 1 75.75 351 GLN A N 1
ATOM 2775 C CA . GLN A 1 351 ? 24.469 0.628 19.828 1 75.75 351 GLN A CA 1
ATOM 2776 C C . GLN A 1 351 ? 23.109 0.269 19.219 1 75.75 351 GLN A C 1
ATOM 2778 O O . GLN A 1 351 ? 23.031 -0.535 18.281 1 75.75 351 GLN A O 1
ATOM 2783 N N . ASN A 1 352 ? 22.094 0.949 19.734 1 77.38 352 ASN A N 1
ATOM 2784 C CA . ASN A 1 352 ? 20.766 0.633 19.219 1 77.38 352 ASN A CA 1
ATOM 2785 C C .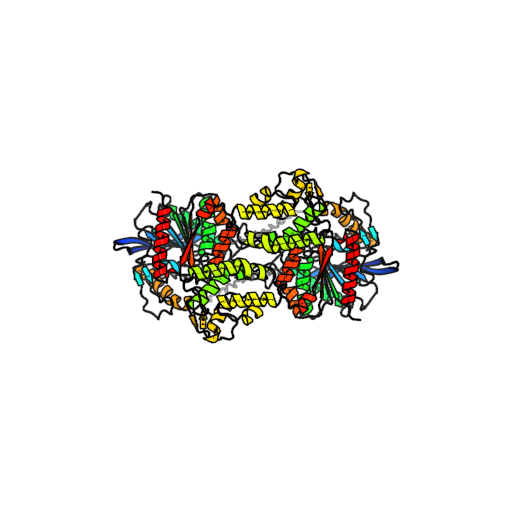 ASN A 1 352 ? 20.625 1.049 17.766 1 77.38 352 ASN A C 1
ATOM 2787 O O . ASN A 1 352 ? 21.188 2.055 17.344 1 77.38 352 ASN A O 1
ATOM 2791 N N . GLN A 1 353 ? 19.812 0.275 17.094 1 76.88 353 GLN A N 1
ATOM 2792 C CA . GLN A 1 353 ? 19.547 0.544 15.68 1 76.88 353 GLN A CA 1
ATOM 2793 C C . GLN A 1 353 ? 18.562 1.697 15.516 1 76.88 353 GLN A C 1
ATOM 2795 O O . GLN A 1 353 ? 18.641 2.461 14.555 1 76.88 353 GLN A O 1
ATOM 2800 N N . TYR A 1 354 ? 17.719 1.828 16.516 1 80.81 354 TYR A N 1
ATOM 2801 C CA . TYR A 1 354 ? 16.609 2.77 16.375 1 80.81 354 TYR A CA 1
ATOM 2802 C C . TYR A 1 354 ? 16.594 3.777 17.516 1 80.81 354 TYR A C 1
ATOM 2804 O O . TYR A 1 354 ? 16.953 3.441 18.656 1 80.81 354 TYR A O 1
ATOM 2812 N N . SER A 1 355 ? 16.172 5.012 17.203 1 81.75 355 SER A N 1
ATOM 2813 C CA . SER A 1 355 ? 15.992 6.031 18.234 1 81.75 355 SER A CA 1
ATOM 2814 C C . SER A 1 355 ? 14.875 5.645 19.203 1 81.75 355 SER A C 1
ATOM 2816 O O . SER A 1 355 ? 13.883 5.023 18.797 1 81.75 355 SER A O 1
ATOM 2818 N N . ILE A 1 356 ? 15.07 6.051 20.406 1 77.38 356 ILE A N 1
ATOM 2819 C CA . ILE A 1 356 ? 14.125 5.609 21.438 1 77.38 356 ILE A CA 1
ATOM 2820 C C . ILE A 1 356 ? 13.305 6.801 21.922 1 77.38 356 ILE A C 1
ATOM 2822 O O . ILE A 1 356 ? 12.383 6.637 22.734 1 77.38 356 ILE A O 1
ATOM 2826 N N . THR A 1 357 ? 13.672 7.961 21.516 1 83.44 357 THR A N 1
ATOM 2827 C CA . THR A 1 357 ? 12.938 9.141 21.953 1 83.44 357 THR A CA 1
ATOM 2828 C C . THR A 1 357 ? 12.969 10.227 20.875 1 83.44 357 THR A C 1
ATOM 2830 O O . THR A 1 357 ? 13.672 10.094 19.875 1 83.44 357 THR A O 1
ATOM 2833 N N . ASP A 1 358 ? 12.117 11.234 21.047 1 94.31 358 ASP A N 1
ATOM 2834 C CA . ASP A 1 358 ? 12.125 12.438 20.219 1 94.31 358 ASP A CA 1
ATOM 2835 C C . ASP A 1 358 ? 12.523 13.664 21.031 1 94.31 358 ASP A C 1
ATOM 2837 O O . ASP A 1 358 ? 11.695 14.25 21.734 1 94.31 358 ASP A O 1
ATOM 2841 N N . PRO A 1 359 ? 13.742 14.109 20.828 1 94.56 359 PRO A N 1
ATOM 2842 C CA . PRO A 1 359 ? 14.273 15.211 21.641 1 94.56 359 PRO A CA 1
ATOM 2843 C C . PRO A 1 359 ? 13.414 16.469 21.562 1 94.56 359 PRO A C 1
ATOM 2845 O O . PRO A 1 359 ? 13.281 17.203 22.547 1 94.56 359 PRO A O 1
ATOM 2848 N N . GLN A 1 360 ? 12.93 16.766 20.406 1 95.44 360 GLN A N 1
ATOM 2849 C CA . GLN A 1 360 ? 12.094 17.953 20.297 1 95.44 360 GLN A CA 1
ATOM 2850 C C . GLN A 1 360 ? 10.844 17.844 21.156 1 95.44 360 GLN A C 1
ATOM 2852 O O . GLN A 1 360 ? 10.461 18.797 21.844 1 95.44 360 GLN A O 1
ATOM 2857 N N . SER A 1 361 ? 10.172 16.75 21.125 1 94.5 361 SER A N 1
ATOM 2858 C CA . SER A 1 361 ? 8.992 16.516 21.953 1 94.5 361 SER A CA 1
ATOM 2859 C C . SER A 1 361 ? 9.344 16.594 23.438 1 94.5 361 SER A C 1
ATOM 2861 O O . SER A 1 361 ? 8.625 17.219 24.219 1 94.5 361 SER A O 1
ATOM 2863 N N . ASP A 1 362 ? 10.406 15.984 23.828 1 92.19 362 ASP A N 1
ATOM 2864 C CA . ASP A 1 362 ? 10.859 16 25.203 1 92.19 362 ASP A CA 1
ATOM 2865 C C . ASP A 1 362 ? 11.109 17.422 25.688 1 92.19 362 ASP A C 1
ATOM 2867 O O . ASP A 1 362 ? 10.836 17.75 26.844 1 92.19 362 ASP A O 1
ATOM 2871 N N . ALA A 1 363 ? 11.586 18.172 24.812 1 94.44 363 ALA A N 1
ATOM 2872 C CA . ALA A 1 363 ? 12.086 19.5 25.172 1 94.44 363 ALA A CA 1
ATOM 2873 C C . ALA A 1 363 ? 10.93 20.469 25.422 1 94.44 363 ALA A C 1
ATOM 2875 O O . ALA A 1 363 ? 11.055 21.391 26.234 1 94.44 363 ALA A O 1
ATOM 2876 N N . ILE A 1 364 ? 9.82 20.266 24.75 1 95.81 364 ILE A N 1
ATOM 2877 C CA . ILE A 1 364 ? 8.883 21.391 24.781 1 95.81 364 ILE A CA 1
ATOM 2878 C C . ILE A 1 364 ? 7.555 20.938 25.375 1 95.81 364 ILE A C 1
ATOM 2880 O O . ILE A 1 364 ? 6.734 21.766 25.797 1 95.81 364 ILE A O 1
ATOM 2884 N N . SER A 1 365 ? 7.293 19.641 25.516 1 95.19 365 SER A N 1
ATOM 2885 C CA . SER A 1 365 ? 5.977 19.109 25.859 1 95.19 365 SER A CA 1
ATOM 2886 C C . SER A 1 365 ? 5.543 19.547 27.25 1 95.19 365 SER A C 1
ATOM 2888 O O . SER A 1 365 ? 4.391 19.938 27.453 1 95.19 365 SER A O 1
ATOM 2890 N N . PRO A 1 366 ? 6.43 19.547 28.266 1 93.06 366 PRO A N 1
ATOM 2891 C CA . PRO A 1 366 ? 5.977 19.969 29.594 1 93.06 366 PRO A CA 1
ATOM 2892 C C . PRO A 1 366 ? 5.504 21.422 29.625 1 93.06 366 PRO A C 1
ATOM 2894 O O . PRO A 1 366 ? 4.477 21.719 30.234 1 93.06 366 PRO A O 1
ATOM 2897 N N . ALA A 1 367 ? 6.227 22.25 28.938 1 95.69 367 ALA A N 1
ATOM 2898 C CA . ALA A 1 367 ? 5.855 23.656 28.906 1 95.69 367 ALA A CA 1
ATOM 2899 C C . ALA A 1 367 ? 4.512 23.859 28.203 1 95.69 367 ALA A C 1
ATOM 2901 O O . ALA A 1 367 ? 3.645 24.578 28.703 1 95.69 367 ALA A O 1
ATOM 2902 N N . TYR A 1 368 ? 4.352 23.234 27.078 1 97.38 368 TYR A N 1
ATOM 2903 C CA . TYR A 1 368 ? 3.115 23.375 26.328 1 97.38 368 TYR A CA 1
ATOM 2904 C C . TYR A 1 368 ? 1.926 22.828 27.109 1 97.38 368 TYR A C 1
ATOM 2906 O O . TYR A 1 368 ? 0.868 23.453 27.156 1 97.38 368 TYR A O 1
ATOM 2914 N N . THR A 1 369 ? 2.1 21.641 27.688 1 95.12 369 THR A N 1
ATOM 2915 C CA . THR A 1 369 ? 0.996 21 28.391 1 95.12 369 THR A CA 1
ATOM 2916 C C . THR A 1 369 ? 0.586 21.812 29.609 1 95.12 369 THR A C 1
ATOM 2918 O O . THR A 1 369 ? -0.579 22.188 29.75 1 95.12 369 THR A O 1
ATOM 2921 N N . ALA A 1 370 ? 1.54 22.156 30.453 1 94.44 370 ALA A N 1
ATOM 2922 C CA . ALA A 1 370 ? 1.245 22.891 31.672 1 94.44 370 ALA A CA 1
ATOM 2923 C C . ALA A 1 370 ? 0.762 24.312 31.359 1 94.44 370 ALA A C 1
ATOM 2925 O O . ALA A 1 370 ? -0.178 24.797 31.984 1 94.44 370 ALA A O 1
ATOM 2926 N N . GLY A 1 371 ? 1.459 24.922 30.422 1 96.06 371 GLY A N 1
ATOM 2927 C CA . GLY A 1 371 ? 1.072 26.266 30.031 1 96.06 371 GLY A CA 1
ATOM 2928 C C . GLY A 1 371 ? -0.33 26.344 29.453 1 96.06 371 GLY A C 1
ATOM 2929 O O . GLY A 1 371 ? -1.099 27.25 29.797 1 96.06 371 GLY A O 1
ATOM 2930 N N . PHE A 1 372 ? -0.651 25.422 28.672 1 97.38 372 PHE A N 1
ATOM 2931 C CA . PHE A 1 372 ? -1.974 25.422 28.062 1 97.38 372 PHE A CA 1
ATOM 2932 C C . PHE A 1 372 ? -3.055 25.172 29.094 1 97.38 372 PHE A C 1
ATOM 2934 O O . PHE A 1 372 ? -4.086 25.844 29.109 1 97.38 372 PHE A O 1
ATOM 2941 N N . LEU A 1 373 ? -2.859 24.188 29.875 1 95.56 373 LEU A N 1
ATOM 2942 C CA . LEU A 1 373 ? -3.875 23.844 30.859 1 95.56 373 LEU A CA 1
ATOM 2943 C C . LEU A 1 373 ? -4.109 25 31.828 1 95.56 373 LEU A C 1
ATOM 2945 O O . LEU A 1 373 ? -5.246 25.25 32.25 1 95.56 373 LEU A O 1
ATOM 2949 N N . ASP A 1 374 ? -3.043 25.688 32.188 1 96.31 374 ASP A N 1
ATOM 2950 C CA . ASP A 1 374 ? -3.191 26.875 33.031 1 96.31 374 ASP A CA 1
ATOM 2951 C C . ASP A 1 374 ? -4.02 27.953 32.312 1 96.31 374 ASP A C 1
ATOM 2953 O O . ASP A 1 374 ? -4.945 28.516 32.875 1 96.31 374 ASP A O 1
ATOM 2957 N N . TYR A 1 375 ? -3.697 28.203 31.094 1 97.69 375 TYR A N 1
ATOM 2958 C CA . TYR A 1 375 ? -4.422 29.172 30.297 1 97.69 375 TYR A CA 1
ATOM 2959 C C . TYR A 1 375 ? -5.879 28.766 30.125 1 97.69 375 TYR A C 1
ATOM 2961 O O . TYR A 1 375 ? -6.781 29.594 30.281 1 97.69 375 TYR A O 1
ATOM 2969 N N . PHE A 1 376 ? -6.129 27.531 29.844 1 97.69 376 PHE A N 1
ATOM 2970 C CA . PHE A 1 376 ? -7.438 26.969 29.547 1 97.69 376 PHE A CA 1
ATOM 2971 C C . PHE A 1 376 ? -8.375 27.078 30.75 1 97.69 376 PHE A C 1
ATOM 2973 O O . PHE A 1 376 ? -9.531 27.469 30.594 1 97.69 376 PHE A O 1
ATOM 2980 N N . HIS A 1 377 ? -7.859 26.812 31.922 1 96.56 377 HIS A N 1
ATOM 2981 C CA . HIS A 1 377 ? -8.719 26.781 33.094 1 96.56 377 HIS A CA 1
ATOM 2982 C C . HIS A 1 377 ? -8.742 28.141 33.781 1 96.56 377 HIS A C 1
ATOM 2984 O O . HIS A 1 377 ? -9.789 28.594 34.25 1 96.56 377 HIS A O 1
ATOM 2990 N N . ARG A 1 378 ? -7.645 28.766 33.812 1 96.62 378 ARG A N 1
ATOM 2991 C CA . ARG A 1 378 ? -7.566 30.016 34.562 1 96.62 378 ARG A CA 1
ATOM 2992 C C . ARG A 1 378 ? -7.992 31.203 33.719 1 96.62 378 ARG A C 1
ATOM 2994 O O . ARG A 1 378 ? -8.875 31.969 34.125 1 96.62 378 ARG A O 1
ATOM 3001 N N . ASP A 1 379 ? -7.391 31.359 32.594 1 96.94 379 ASP A N 1
ATOM 3002 C CA . ASP A 1 379 ? -7.633 32.531 31.781 1 96.94 379 ASP A CA 1
ATOM 3003 C C . ASP A 1 379 ? -8.961 32.406 31.031 1 96.94 379 ASP A C 1
ATOM 3005 O O . ASP A 1 379 ? -9.711 33.375 30.922 1 96.94 379 ASP A O 1
ATOM 3009 N N . LEU A 1 380 ? -9.211 31.25 30.453 1 98 380 LEU A N 1
ATOM 3010 C CA . LEU A 1 380 ? -10.422 31.078 29.656 1 98 380 LEU A CA 1
ATOM 3011 C C . LEU A 1 380 ? -11.609 30.75 30.547 1 98 380 LEU A C 1
ATOM 3013 O O . LEU A 1 380 ? -12.758 30.844 30.125 1 98 380 LEU A O 1
ATOM 3017 N N . GLY A 1 381 ? -11.328 30.281 31.766 1 97.5 381 GLY A N 1
ATOM 3018 C CA . GLY A 1 381 ? -12.383 30.094 32.75 1 97.5 381 GLY A CA 1
ATOM 3019 C C . GLY A 1 381 ? -13.078 28.75 32.625 1 97.5 381 GLY A C 1
ATOM 3020 O O . GLY A 1 381 ? -14.133 28.531 33.219 1 97.5 381 GLY A O 1
ATOM 3021 N N . VAL A 1 382 ? -12.555 27.875 31.875 1 97.5 382 VAL A N 1
ATOM 3022 C CA . VAL A 1 382 ? -13.164 26.562 31.75 1 97.5 382 VAL A CA 1
ATOM 3023 C C . VAL A 1 382 ? -13.102 25.844 33.094 1 97.5 382 VAL A C 1
ATOM 3025 O O . VAL A 1 382 ? -12.078 25.891 33.781 1 97.5 382 VAL A O 1
ATOM 3028 N N . SER A 1 383 ? -14.062 25.078 33.406 1 94.19 383 SER A N 1
ATOM 3029 C CA . SER A 1 383 ? -14.203 24.453 34.719 1 94.19 383 SER A CA 1
ATOM 3030 C C . SER A 1 383 ? -13.008 23.562 35.031 1 94.19 383 SER A C 1
ATOM 3032 O O . SER A 1 383 ? -12.586 22.766 34.188 1 94.19 383 SER A O 1
ATOM 3034 N N . LYS A 1 384 ? -12.547 23.641 36.219 1 93.44 384 LYS A N 1
ATOM 3035 C CA . LYS A 1 384 ? -11.43 22.812 36.688 1 93.44 384 LYS A CA 1
ATOM 3036 C C . LYS A 1 384 ? -11.891 21.391 37 1 93.44 384 LYS A C 1
ATOM 3038 O O . LYS A 1 384 ? -11.062 20.484 37.156 1 93.44 384 LYS A O 1
ATOM 3043 N N . ASP A 1 385 ? -13.141 21.141 36.938 1 92.38 385 ASP A N 1
ATOM 3044 C CA . ASP A 1 385 ? -13.695 19.812 37.156 1 92.38 385 ASP A CA 1
ATOM 3045 C C . ASP A 1 385 ? -13.594 18.953 35.906 1 92.38 385 ASP A C 1
ATOM 3047 O O . ASP A 1 385 ? -13.758 17.734 35.969 1 92.38 385 ASP A O 1
ATOM 3051 N N . LEU A 1 386 ? -13.367 19.703 34.875 1 93.5 386 LEU A N 1
ATOM 3052 C CA . LEU A 1 386 ? -13.266 19 33.594 1 93.5 386 LEU A CA 1
ATOM 3053 C C . LEU A 1 386 ? -11.82 18.641 33.312 1 93.5 386 LEU A C 1
ATOM 3055 O O . LEU A 1 386 ? -10.898 19.406 33.594 1 93.5 386 LEU A O 1
ATOM 3059 N N . THR A 1 387 ? -11.672 17.438 32.781 1 92.5 387 THR A N 1
ATOM 3060 C CA . THR A 1 387 ? -10.352 16.984 32.344 1 92.5 387 THR A CA 1
ATOM 3061 C C . THR A 1 387 ? -10.164 17.219 30.844 1 92.5 387 THR A C 1
ATOM 3063 O O . THR A 1 387 ? -10.961 16.734 30.031 1 92.5 387 THR A O 1
ATOM 3066 N N . TYR A 1 388 ? -9.156 17.938 30.516 1 96.31 388 TYR A N 1
ATOM 3067 C CA . TYR A 1 388 ? -8.773 18.156 29.125 1 96.31 388 TYR A CA 1
ATOM 3068 C C . TYR A 1 388 ? -7.816 17.062 28.641 1 96.31 388 TYR A C 1
ATOM 3070 O O . TYR A 1 388 ? -6.695 16.953 29.156 1 96.31 388 TYR A O 1
ATOM 3078 N N . LYS A 1 389 ? -8.18 16.281 27.641 1 96.5 389 LYS A N 1
ATOM 3079 C CA . LYS A 1 389 ? -7.336 15.227 27.078 1 96.5 389 LYS A CA 1
ATOM 3080 C C . LYS A 1 389 ? -6.453 15.773 25.953 1 96.5 389 LYS A C 1
ATOM 3082 O O . LYS A 1 389 ? -6.945 16.109 24.875 1 96.5 389 LYS A O 1
ATOM 3087 N N . THR A 1 390 ? -5.191 15.68 26.156 1 95.62 390 THR A N 1
ATOM 3088 C CA . THR A 1 390 ? -4.27 16.188 25.141 1 95.62 390 THR A CA 1
ATOM 3089 C C . THR A 1 390 ? -4.156 15.211 23.969 1 95.62 390 THR A C 1
ATOM 3091 O O . THR A 1 390 ? -3.703 15.586 22.891 1 95.62 390 THR A O 1
ATOM 3094 N N . SER A 1 391 ? -4.531 13.961 24.234 1 95.62 391 SER A N 1
ATOM 3095 C CA . SER A 1 391 ? -4.488 12.93 23.203 1 95.62 391 SER A CA 1
ATOM 3096 C C . SER A 1 391 ? -5.59 11.891 23.406 1 95.62 391 SER A C 1
ATOM 3098 O O . SER A 1 391 ? -6.07 11.703 24.531 1 95.62 391 SER A O 1
ATOM 3100 N N . ALA A 1 392 ? -5.945 11.234 22.328 1 95.19 392 ALA A N 1
ATOM 3101 C CA . ALA A 1 392 ? -6.977 10.211 22.391 1 95.19 392 ALA A CA 1
ATOM 3102 C C . ALA A 1 392 ? -6.371 8.836 22.672 1 95.19 392 ALA A C 1
ATOM 3104 O O . ALA A 1 392 ? -7.098 7.863 22.891 1 95.19 392 ALA A O 1
ATOM 3105 N N . TYR A 1 393 ? -5.133 8.711 22.75 1 90.56 393 TYR A N 1
ATOM 3106 C CA . TYR A 1 393 ? -4.43 7.43 22.719 1 90.56 393 TYR A CA 1
ATOM 3107 C C . TYR A 1 393 ? -4.758 6.594 23.938 1 90.56 393 TYR A C 1
ATOM 3109 O O . TYR A 1 393 ? -4.73 5.359 23.891 1 90.56 393 TYR A O 1
ATOM 3117 N N . ALA A 1 394 ? -5.023 7.277 25.016 1 85.12 394 ALA A N 1
ATOM 3118 C CA . ALA A 1 394 ? -5.297 6.551 26.25 1 85.12 394 ALA A CA 1
ATOM 3119 C C . ALA A 1 394 ? -6.77 6.164 26.359 1 85.12 394 ALA A C 1
ATOM 3121 O O . ALA A 1 394 ? -7.172 5.445 27.266 1 85.12 394 ALA A O 1
ATOM 3122 N N . SER A 1 395 ? -7.496 6.609 25.391 1 90.25 395 SER A N 1
ATOM 3123 C CA . SER A 1 395 ? -8.914 6.27 25.406 1 90.25 395 SER A CA 1
ATOM 3124 C C . SER A 1 395 ? -9.125 4.773 25.188 1 90.25 395 SER A C 1
ATOM 3126 O O . SER A 1 395 ? -8.453 4.156 24.375 1 90.25 395 SER A O 1
ATOM 3128 N N . PRO A 1 396 ? -10.031 4.215 26.016 1 88.81 396 PRO A N 1
ATOM 3129 C CA . PRO A 1 396 ? -10.289 2.783 25.844 1 88.81 396 PRO A CA 1
ATOM 3130 C C . PRO A 1 396 ? -10.758 2.43 24.438 1 88.81 396 PRO A C 1
ATOM 3132 O O . PRO A 1 396 ? -11.672 3.068 23.906 1 88.81 396 PRO A O 1
ATOM 3135 N N . GLY A 1 397 ? -10.078 1.435 23.906 1 90.94 397 GLY A N 1
ATOM 3136 C CA . GLY A 1 397 ? -10.484 0.932 22.609 1 90.94 397 GLY A CA 1
ATOM 3137 C C . GLY A 1 397 ? -9.984 1.788 21.453 1 90.94 397 GLY A C 1
ATOM 3138 O O . GLY A 1 397 ? -10.367 1.574 20.312 1 90.94 397 GLY A O 1
ATOM 3139 N N . PHE A 1 398 ? -9.195 2.689 21.688 1 93.12 398 PHE A N 1
ATOM 3140 C CA . PHE A 1 398 ? -8.719 3.58 20.641 1 93.12 398 PHE A CA 1
ATOM 3141 C C . PHE A 1 398 ? -7.957 2.799 19.562 1 93.12 398 PHE A C 1
ATOM 3143 O O . PHE A 1 398 ? -6.938 2.174 19.859 1 93.12 398 PHE A O 1
ATOM 3150 N N . LYS A 1 399 ? -8.469 2.74 18.406 1 93.69 399 LYS A N 1
ATOM 3151 C CA . LYS A 1 399 ? -7.887 2.199 17.188 1 93.69 399 LYS A CA 1
ATOM 3152 C C . LYS A 1 399 ? -8.289 3.035 15.977 1 93.69 399 LYS A C 1
ATOM 3154 O O . LYS A 1 399 ? -9.477 3.281 15.742 1 93.69 399 LYS A O 1
ATOM 3159 N N . TRP A 1 400 ? -7.348 3.432 15.25 1 95.75 400 TRP A N 1
ATOM 3160 C CA . TRP A 1 400 ? -7.629 4.297 14.117 1 95.75 400 TRP A CA 1
ATOM 3161 C C . TRP A 1 400 ? -7.879 3.477 12.852 1 95.75 400 TRP A C 1
ATOM 3163 O O . TRP A 1 400 ? -7.016 2.699 12.43 1 95.75 400 TRP A O 1
ATOM 3173 N N . ASP A 1 401 ? -9.016 3.631 12.297 1 95.94 401 ASP A N 1
ATOM 3174 C CA . ASP A 1 401 ? -9.352 2.99 11.031 1 95.94 401 ASP A CA 1
ATOM 3175 C C . ASP A 1 401 ? -8.758 3.758 9.852 1 95.94 401 ASP A C 1
ATOM 3177 O O . ASP A 1 401 ? -9.266 4.816 9.477 1 95.94 401 ASP A O 1
ATOM 3181 N N . TRP A 1 402 ? -7.824 3.197 9.203 1 95.62 402 TRP A N 1
ATOM 3182 C CA . TRP A 1 402 ? -7.094 3.879 8.141 1 95.62 402 TRP A CA 1
ATOM 3183 C C . TRP A 1 402 ? -7.777 3.682 6.789 1 95.62 402 TRP A C 1
ATOM 3185 O O . TRP A 1 402 ? -7.324 4.211 5.773 1 95.62 402 TRP A O 1
ATOM 3195 N N . SER A 1 403 ? -8.883 2.922 6.699 1 94.62 403 SER A N 1
ATOM 3196 C CA . SER A 1 403 ? -9.594 2.73 5.438 1 94.62 403 SER A CA 1
ATOM 3197 C C . SER A 1 403 ? -10.18 4.039 4.93 1 94.62 403 SER A C 1
ATOM 3199 O O . SER A 1 403 ? -10.562 4.906 5.723 1 94.62 403 SER A O 1
ATOM 3201 N N . HIS A 1 404 ? -10.211 4.168 3.648 1 96.25 404 HIS A N 1
ATOM 3202 C CA . HIS A 1 404 ? -10.734 5.375 3.023 1 96.25 404 HIS A CA 1
ATOM 3203 C C . HIS A 1 404 ? -11.344 5.07 1.658 1 96.25 404 HIS A C 1
ATOM 3205 O O . HIS A 1 404 ? -10.75 4.34 0.861 1 96.25 404 HIS A O 1
ATOM 3211 N N . LYS A 1 405 ? -12.516 5.625 1.468 1 93.88 405 LYS A N 1
ATOM 3212 C CA . LYS A 1 405 ? -13.188 5.434 0.185 1 93.88 405 LYS A CA 1
ATOM 3213 C C . LYS A 1 405 ? -12.312 5.898 -0.971 1 93.88 405 LYS A C 1
ATOM 3215 O O . LYS A 1 405 ? -11.75 6.996 -0.93 1 93.88 405 LYS A O 1
ATOM 3220 N N . GLY A 1 406 ? -12.195 5.105 -1.947 1 92.94 406 GLY A N 1
ATOM 3221 C CA . GLY A 1 406 ? -11.383 5.43 -3.105 1 92.94 406 GLY A CA 1
ATOM 3222 C C . GLY A 1 406 ? -10.016 4.773 -3.074 1 92.94 406 GLY A C 1
ATOM 3223 O O . GLY A 1 406 ? -9.289 4.781 -4.074 1 92.94 406 GLY A O 1
ATOM 3224 N N . ASN A 1 407 ? -9.648 4.273 -1.935 1 94.88 407 ASN A N 1
ATOM 3225 C CA . ASN A 1 407 ? -8.344 3.645 -1.771 1 94.88 407 ASN A CA 1
ATOM 3226 C C . ASN A 1 407 ? -8.43 2.129 -1.926 1 94.88 407 ASN A C 1
ATOM 3228 O O . ASN A 1 407 ? -7.465 1.415 -1.629 1 94.88 407 ASN A O 1
ATOM 3232 N N . GLU A 1 408 ? -9.562 1.656 -2.365 1 91.69 408 GLU A N 1
ATOM 3233 C CA . GLU A 1 408 ? -9.805 0.217 -2.4 1 91.69 408 GLU A CA 1
ATOM 3234 C C . GLU A 1 408 ? -9.352 -0.385 -3.73 1 91.69 408 GLU A C 1
ATOM 3236 O O . GLU A 1 408 ? -9.383 0.286 -4.762 1 91.69 408 GLU A O 1
ATOM 3241 N N . GLY A 1 409 ? -8.969 -1.601 -3.617 1 87.25 409 GLY A N 1
ATOM 3242 C CA . GLY A 1 409 ? -8.672 -2.449 -4.762 1 87.25 409 GLY A CA 1
ATOM 3243 C C . GLY A 1 409 ? -8.609 -3.924 -4.41 1 87.25 409 GLY A C 1
ATOM 3244 O O . GLY A 1 409 ? -8.031 -4.305 -3.391 1 87.25 409 GLY A O 1
ATOM 3245 N N . TRP A 1 410 ? -9.281 -4.695 -5.23 1 82.56 410 TRP A N 1
ATOM 3246 C CA . TRP A 1 410 ? -9.297 -6.148 -5.094 1 82.56 410 TRP A CA 1
ATOM 3247 C C . TRP A 1 410 ? -9.789 -6.566 -3.713 1 82.56 410 TRP A C 1
ATOM 3249 O O . TRP A 1 410 ? -9.211 -7.461 -3.086 1 82.56 410 TRP A O 1
ATOM 3259 N N . GLY A 1 411 ? -10.688 -5.84 -3.215 1 82.38 411 GLY A N 1
ATOM 3260 C CA . GLY A 1 411 ? -11.336 -6.195 -1.962 1 82.38 411 GLY A CA 1
ATOM 3261 C C . GLY A 1 411 ? -10.523 -5.809 -0.741 1 82.38 411 GLY A C 1
ATOM 3262 O O . GLY A 1 411 ? -10.773 -6.305 0.361 1 82.38 411 GLY A O 1
ATOM 3263 N N . SER A 1 412 ? -9.508 -4.996 -0.931 1 87.69 412 SER A N 1
ATOM 3264 C CA . SER A 1 412 ? -8.648 -4.555 0.162 1 87.69 412 SER A CA 1
ATOM 3265 C C . SER A 1 412 ? -8.289 -3.078 0.021 1 87.69 412 SER A C 1
ATOM 3267 O O . SER A 1 412 ? -8.562 -2.465 -1.014 1 87.69 412 SER A O 1
ATOM 3269 N N . MET A 1 413 ? -7.746 -2.557 1.193 1 89.56 413 MET A N 1
ATOM 3270 C CA . MET A 1 413 ? -7.168 -1.22 1.104 1 89.56 413 MET A CA 1
ATOM 3271 C C . MET A 1 413 ? -5.746 -1.277 0.549 1 89.56 413 MET A C 1
ATOM 3273 O O . MET A 1 413 ? -4.855 -1.855 1.172 1 89.56 413 MET A O 1
ATOM 3277 N N . ILE A 1 414 ? -5.613 -0.696 -0.587 1 91.06 414 ILE A N 1
ATOM 3278 C CA . ILE A 1 414 ? -4.312 -0.804 -1.238 1 91.06 414 ILE A CA 1
ATOM 3279 C C . ILE A 1 414 ? -3.59 0.54 -1.171 1 91.06 414 ILE A C 1
ATOM 3281 O O . ILE A 1 414 ? -2.48 0.682 -1.692 1 91.06 414 ILE A O 1
ATOM 3285 N N . SER A 1 415 ? -4.273 1.494 -0.603 1 93.06 415 SER A N 1
ATOM 3286 C CA . SER A 1 415 ? -3.695 2.816 -0.385 1 93.06 415 SER A CA 1
ATOM 3287 C C . SER A 1 415 ? -4.188 3.426 0.923 1 93.06 415 SER A C 1
ATOM 3289 O O . SER A 1 415 ? -5.152 2.938 1.519 1 93.06 415 SER A O 1
ATOM 3291 N N . ILE A 1 416 ? -3.516 4.363 1.401 1 94.31 416 ILE A N 1
ATOM 3292 C CA . ILE A 1 416 ? -3.91 5.27 2.473 1 94.31 416 ILE A CA 1
ATOM 3293 C C . ILE A 1 416 ? -3.609 6.711 2.064 1 94.31 416 ILE A C 1
ATOM 3295 O O . ILE A 1 416 ? -2.531 7.234 2.361 1 94.31 416 ILE A O 1
ATOM 3299 N N . ASN A 1 417 ? -4.547 7.285 1.354 1 96.25 417 ASN A N 1
ATOM 3300 C CA . ASN A 1 417 ? -4.293 8.516 0.609 1 96.25 417 ASN A CA 1
ATOM 3301 C C . ASN A 1 417 ? -5.531 9.406 0.564 1 96.25 417 ASN A C 1
ATOM 3303 O O . ASN A 1 417 ? -6.613 8.953 0.186 1 96.25 417 ASN A O 1
ATOM 3307 N N . THR A 1 418 ? -5.391 10.648 0.978 1 98 418 THR A N 1
ATOM 3308 C CA . THR A 1 418 ? -6.508 11.586 0.87 1 98 418 THR A CA 1
ATOM 3309 C C . THR A 1 418 ? -6.203 12.68 -0.148 1 98 418 THR A C 1
ATOM 3311 O O . THR A 1 418 ? -7.008 13.594 -0.345 1 98 418 THR A O 1
ATOM 3314 N N . ALA A 1 419 ? -5.023 12.594 -0.802 1 97.56 419 ALA A N 1
ATOM 3315 C CA . ALA A 1 419 ? -4.691 13.578 -1.833 1 97.56 419 ALA A CA 1
ATOM 3316 C C . ALA A 1 419 ? -5.711 13.547 -2.967 1 97.56 419 ALA A C 1
ATOM 3318 O O . ALA A 1 419 ? -5.945 14.562 -3.625 1 97.56 419 ALA A O 1
ATOM 3319 N N . ILE A 1 420 ? -6.297 12.406 -3.193 1 95.75 420 ILE A N 1
ATOM 3320 C CA . ILE A 1 420 ? -7.297 12.289 -4.25 1 95.75 420 ILE A CA 1
ATOM 3321 C C . ILE A 1 420 ? -8.492 13.188 -3.936 1 95.75 420 ILE A C 1
ATOM 3323 O O . ILE A 1 420 ? -9.125 13.727 -4.844 1 95.75 420 ILE A O 1
ATOM 3327 N N . ASP A 1 421 ? -8.82 13.352 -2.631 1 97.19 421 ASP A N 1
ATOM 3328 C CA . ASP A 1 421 ? -9.898 14.234 -2.211 1 97.19 421 ASP A CA 1
ATOM 3329 C C . ASP A 1 421 ? -9.547 15.695 -2.475 1 97.19 421 ASP A C 1
ATOM 3331 O O . ASP A 1 421 ? -10.383 16.469 -2.953 1 97.19 421 ASP A O 1
ATOM 3335 N N . MET A 1 422 ? -8.344 16.016 -2.146 1 97.81 422 MET A N 1
ATOM 3336 C CA . MET A 1 422 ? -7.871 17.375 -2.406 1 97.81 422 MET A CA 1
ATOM 3337 C C . MET A 1 422 ? -7.914 17.688 -3.898 1 97.81 422 MET A C 1
ATOM 3339 O O . MET A 1 422 ? -8.406 18.75 -4.301 1 97.81 422 MET A O 1
ATOM 3343 N N . ALA A 1 423 ? -7.438 16.75 -4.715 1 96.25 423 ALA A N 1
ATOM 3344 C CA . ALA A 1 423 ? -7.457 16.938 -6.164 1 96.25 423 ALA A CA 1
ATOM 3345 C C . ALA A 1 423 ? -8.891 17.109 -6.672 1 96.25 423 ALA A C 1
ATOM 3347 O O . ALA A 1 423 ? -9.148 17.969 -7.512 1 96.25 423 ALA A O 1
ATOM 3348 N N . ASP A 1 424 ? -9.75 16.297 -6.16 1 95.56 424 ASP A N 1
ATOM 3349 C CA . ASP A 1 424 ? -11.148 16.375 -6.559 1 95.56 424 ASP A CA 1
ATOM 3350 C C . ASP A 1 424 ? -11.75 17.734 -6.207 1 95.56 424 ASP A C 1
ATOM 3352 O O . ASP A 1 424 ? -12.398 18.359 -7.043 1 95.56 424 ASP A O 1
ATOM 3356 N N . ALA A 1 425 ? -11.523 18.203 -5.016 1 96.19 425 ALA A N 1
ATOM 3357 C CA . ALA A 1 425 ? -12.062 19.484 -4.555 1 96.19 425 ALA A CA 1
ATOM 3358 C C . ALA A 1 425 ? -11.516 20.641 -5.391 1 96.19 425 ALA A C 1
ATOM 3360 O O . ALA A 1 425 ? -12.273 21.531 -5.797 1 96.19 425 ALA A O 1
ATOM 3361 N N . MET A 1 426 ? -10.273 20.609 -5.684 1 95.94 426 MET A N 1
ATOM 3362 C CA . MET A 1 426 ? -9.641 21.703 -6.406 1 95.94 426 MET A CA 1
ATOM 3363 C C . MET A 1 426 ? -10.086 21.719 -7.863 1 95.94 426 MET A C 1
ATOM 3365 O O . MET A 1 426 ? -10.195 22.797 -8.477 1 95.94 426 MET A O 1
ATOM 3369 N N . ASN A 1 427 ? -10.328 20.562 -8.43 1 93.06 427 ASN A N 1
ATOM 3370 C CA . ASN A 1 427 ? -10.859 20.5 -9.781 1 93.06 427 ASN A CA 1
ATOM 3371 C C . ASN A 1 427 ? -12.281 21.047 -9.859 1 93.06 427 ASN A C 1
ATOM 3373 O O . ASN A 1 427 ? -12.672 21.656 -10.852 1 93.06 427 ASN A O 1
ATOM 3377 N N . LYS A 1 428 ? -13.047 20.828 -8.82 1 93.75 428 LYS A N 1
ATOM 3378 C CA . LYS A 1 428 ? -14.445 21.25 -8.781 1 93.75 428 LYS A CA 1
ATOM 3379 C C . LYS A 1 428 ? -14.57 22.734 -8.469 1 93.75 428 LYS A C 1
ATOM 3381 O O . LYS A 1 428 ? -15.539 23.375 -8.867 1 93.75 428 LYS A O 1
ATOM 3386 N N . ASP A 1 429 ? -13.641 23.25 -7.719 1 93.88 429 ASP A N 1
ATOM 3387 C CA . ASP A 1 429 ? -13.594 24.672 -7.391 1 93.88 429 ASP A CA 1
ATOM 3388 C C . ASP A 1 429 ? -12.234 25.266 -7.746 1 93.88 429 ASP A C 1
ATOM 3390 O O . ASP A 1 429 ? -11.352 25.375 -6.887 1 93.88 429 ASP A O 1
ATOM 3394 N N . PRO A 1 430 ? -12.094 25.766 -8.977 1 92.5 430 PRO A N 1
ATOM 3395 C CA . PRO A 1 430 ? -10.797 26.25 -9.445 1 92.5 430 PRO A CA 1
ATOM 3396 C C . PRO A 1 430 ? -10.352 27.531 -8.727 1 92.5 430 PRO A C 1
ATOM 3398 O O . PRO A 1 430 ? -9.219 27.984 -8.914 1 92.5 430 PRO A O 1
ATOM 3401 N N . ASN A 1 431 ? -11.203 28.094 -7.836 1 93.25 431 ASN A N 1
ATOM 3402 C CA . ASN A 1 431 ? -10.836 29.281 -7.082 1 93.25 431 ASN A CA 1
ATOM 3403 C C . ASN A 1 431 ? -10.227 28.922 -5.727 1 93.25 431 ASN A C 1
ATOM 3405 O O . ASN A 1 431 ? -9.664 29.781 -5.047 1 93.25 431 ASN A O 1
ATOM 3409 N N . LEU A 1 432 ? -10.391 27.719 -5.309 1 96.56 432 LEU A N 1
ATOM 3410 C CA . LEU A 1 432 ? -9.836 27.266 -4.035 1 96.56 432 LEU A CA 1
ATOM 3411 C C . LEU A 1 432 ? -8.312 27.25 -4.074 1 96.56 432 LEU A C 1
ATOM 3413 O O . LEU A 1 432 ? -7.719 26.672 -4.988 1 96.56 432 LEU A O 1
ATOM 3417 N N . LYS A 1 433 ? -7.699 27.891 -3.107 1 97.88 433 LYS A N 1
ATOM 3418 C CA . LYS A 1 433 ? -6.242 27.875 -3.014 1 97.88 433 LYS A CA 1
ATOM 3419 C C . LYS A 1 433 ? -5.781 27.109 -1.778 1 97.88 433 LYS A C 1
ATOM 3421 O O . LYS A 1 433 ? -6.52 27 -0.796 1 97.88 433 LYS A O 1
ATOM 3426 N N . VAL A 1 434 ? -4.578 26.531 -1.901 1 98.75 434 VAL A N 1
ATOM 3427 C CA . VAL A 1 434 ? -3.988 25.766 -0.816 1 98.75 434 VAL A CA 1
ATOM 3428 C C . VAL A 1 434 ? -2.586 26.281 -0.512 1 98.75 434 VAL A C 1
ATOM 3430 O O . VAL A 1 434 ? -1.765 26.438 -1.419 1 98.75 43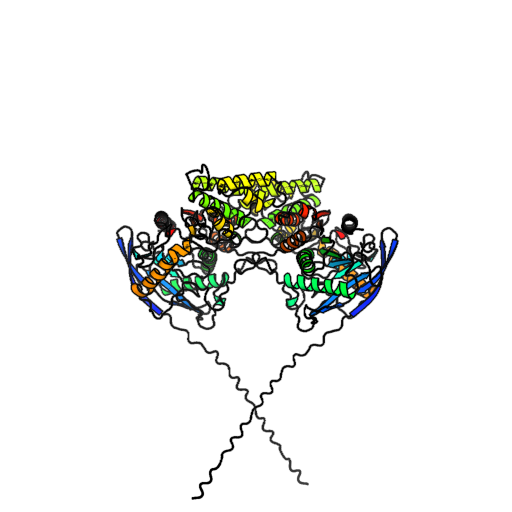4 VAL A O 1
ATOM 3433 N N . LEU A 1 435 ? -2.33 26.641 0.74 1 98.88 435 LEU A N 1
ATOM 3434 C CA . LEU A 1 435 ? -1.006 27 1.228 1 98.88 435 LEU A CA 1
ATOM 3435 C C . LEU A 1 435 ? -0.373 25.859 2.002 1 98.88 435 LEU A C 1
ATOM 3437 O O . LEU A 1 435 ? -0.908 25.422 3.023 1 98.88 435 LEU A O 1
ATOM 3441 N N . MET A 1 436 ? 0.723 25.359 1.472 1 98.75 436 MET A N 1
ATOM 3442 C CA . MET A 1 436 ? 1.451 24.281 2.148 1 98.75 436 MET A CA 1
ATOM 3443 C C . MET A 1 436 ? 2.742 24.812 2.766 1 98.75 436 MET A C 1
ATOM 3445 O O . MET A 1 436 ? 3.615 25.312 2.057 1 98.75 436 MET A O 1
ATOM 3449 N N . MET A 1 437 ? 2.85 24.656 4.066 1 98.88 437 MET A N 1
ATOM 3450 C CA . MET A 1 437 ? 3.986 25.172 4.828 1 98.88 437 MET A CA 1
ATOM 3451 C C . MET A 1 437 ? 4.867 24.031 5.32 1 98.88 437 MET A C 1
ATOM 3453 O O . MET A 1 437 ? 4.418 23.172 6.086 1 98.88 437 MET A O 1
ATOM 3457 N N . ASN A 1 438 ? 6.148 24.047 4.918 1 98.75 438 ASN A N 1
ATOM 3458 C CA . ASN A 1 438 ? 7.012 22.891 5.129 1 98.75 438 ASN A CA 1
ATOM 3459 C C . ASN A 1 438 ? 8.273 23.266 5.906 1 98.75 438 ASN A C 1
ATOM 3461 O O . ASN A 1 438 ? 8.914 24.281 5.609 1 98.75 438 ASN A O 1
ATOM 3465 N N . GLY A 1 439 ? 8.625 22.453 6.914 1 98.81 439 GLY A N 1
ATOM 3466 C CA . GLY A 1 439 ? 9.906 22.594 7.586 1 98.81 439 GLY A CA 1
ATOM 3467 C C . GLY A 1 439 ? 11.008 21.766 6.961 1 98.81 439 GLY A C 1
ATOM 3468 O O . GLY A 1 439 ? 10.82 20.578 6.691 1 98.81 439 GLY A O 1
ATOM 3469 N N . TYR A 1 440 ? 12.164 22.344 6.777 1 98.75 440 TYR A N 1
ATOM 3470 C CA . TYR A 1 440 ? 13.289 21.625 6.168 1 98.75 440 TYR A CA 1
ATOM 3471 C C . TYR A 1 440 ? 13.766 20.5 7.07 1 98.75 440 TYR A C 1
ATOM 3473 O O . TYR A 1 440 ? 14.242 19.469 6.586 1 98.75 440 TYR A O 1
ATOM 3481 N N . TYR A 1 441 ? 13.648 20.75 8.375 1 98.75 441 TYR A N 1
ATOM 3482 C CA . TYR A 1 441 ? 14.242 19.828 9.336 1 98.75 441 TYR A CA 1
ATOM 3483 C C . TYR A 1 441 ? 13.18 18.938 9.969 1 98.75 441 TYR A C 1
ATOM 3485 O O . TYR A 1 441 ? 13.398 18.359 11.039 1 98.75 441 TYR A O 1
ATOM 3493 N N . ASP A 1 442 ? 12 18.875 9.359 1 98.75 442 ASP A N 1
ATOM 3494 C CA . ASP A 1 442 ? 10.914 18 9.766 1 98.75 442 ASP A CA 1
ATOM 3495 C C . ASP A 1 442 ? 11.141 16.562 9.266 1 98.75 442 ASP A C 1
ATOM 3497 O O . ASP A 1 442 ? 11.141 16.328 8.055 1 98.75 442 ASP A O 1
ATOM 3501 N N . LEU A 1 443 ? 11.266 15.617 10.18 1 98.06 443 LEU A N 1
ATOM 3502 C CA . LEU A 1 443 ? 11.438 14.227 9.781 1 98.06 443 LEU A CA 1
ATOM 3503 C C . LEU A 1 443 ? 10.188 13.406 10.102 1 98.06 443 LEU A C 1
ATOM 3505 O O . LEU A 1 443 ? 10.141 12.211 9.828 1 98.06 443 LEU A O 1
ATOM 3509 N N . ALA A 1 444 ? 9.211 14.102 10.656 1 97.81 444 ALA A N 1
ATOM 3510 C CA . ALA A 1 444 ? 7.91 13.461 10.852 1 97.81 444 ALA A CA 1
ATOM 3511 C C . ALA A 1 444 ? 7.086 13.492 9.57 1 97.81 444 ALA A C 1
ATOM 3513 O O . ALA A 1 444 ? 6.426 12.508 9.234 1 97.81 444 ALA A O 1
ATOM 3514 N N . THR A 1 445 ? 7.016 14.594 8.938 1 98.12 445 THR A N 1
ATOM 3515 C CA . THR A 1 445 ? 6.422 14.797 7.617 1 98.12 445 THR A CA 1
ATOM 3516 C C . THR A 1 445 ? 7.395 15.531 6.695 1 98.12 445 THR A C 1
ATOM 3518 O O . THR A 1 445 ? 7.414 16.766 6.652 1 98.12 445 THR A O 1
ATOM 3521 N N . VAL A 1 446 ? 8.102 14.773 5.926 1 98.62 446 VAL A N 1
ATOM 3522 C CA . VAL A 1 446 ? 9.227 15.297 5.16 1 98.62 446 VAL A CA 1
ATOM 3523 C C . VAL A 1 446 ? 8.711 16.109 3.973 1 98.62 446 VAL A C 1
ATOM 3525 O O . VAL A 1 446 ? 7.785 15.688 3.277 1 98.62 446 VAL A O 1
ATOM 3528 N N . PHE A 1 447 ? 9.344 17.297 3.717 1 98.56 447 PHE A N 1
ATOM 3529 C CA . PHE A 1 447 ? 8.852 18.266 2.736 1 98.56 447 PHE A CA 1
ATOM 3530 C C . PHE A 1 447 ? 8.852 17.656 1.337 1 98.56 447 PHE A C 1
ATOM 3532 O O . PHE A 1 447 ? 7.973 17.953 0.527 1 98.56 447 PHE A O 1
ATOM 3539 N N . TYR A 1 448 ? 9.805 16.828 1.043 1 98.44 448 TYR A N 1
ATOM 3540 C CA . TYR A 1 448 ? 9.891 16.281 -0.302 1 98.44 448 TYR A CA 1
ATOM 3541 C C . TYR A 1 448 ? 8.797 15.242 -0.536 1 98.44 448 TYR A C 1
ATOM 3543 O O . TYR A 1 448 ? 8.398 15 -1.678 1 98.44 448 TYR A O 1
ATOM 3551 N N . GLY A 1 449 ? 8.352 14.609 0.544 1 97.88 449 GLY A N 1
ATOM 3552 C CA . GLY A 1 449 ? 7.176 13.766 0.429 1 97.88 449 GLY A CA 1
ATOM 3553 C C . GLY A 1 449 ? 5.926 14.531 0.036 1 97.88 449 GLY A C 1
ATOM 3554 O O . GLY A 1 449 ? 5.105 14.031 -0.737 1 97.88 449 GLY A O 1
ATOM 3555 N N . VAL A 1 450 ? 5.801 15.727 0.547 1 98.06 450 VAL A N 1
ATOM 3556 C CA . VAL A 1 450 ? 4.688 16.609 0.208 1 98.06 450 VAL A CA 1
ATOM 3557 C C . VAL A 1 450 ? 4.766 17 -1.265 1 98.06 450 VAL A C 1
ATOM 3559 O O . VAL A 1 450 ? 3.775 16.906 -1.993 1 98.06 450 VAL A O 1
ATOM 3562 N N . GLU A 1 451 ? 5.945 17.406 -1.653 1 97.75 451 GLU A N 1
ATOM 3563 C CA . GLU A 1 451 ? 6.16 17.766 -3.053 1 97.75 451 GLU A CA 1
ATOM 3564 C C . GLU A 1 451 ? 5.809 16.594 -3.979 1 97.75 451 GLU A C 1
ATOM 3566 O O . GLU A 1 451 ? 5.121 16.781 -4.984 1 97.75 451 GLU A O 1
ATOM 3571 N N . HIS A 1 452 ? 6.297 15.445 -3.588 1 97.19 452 HIS A N 1
ATOM 3572 C CA . HIS A 1 452 ? 6.051 14.258 -4.391 1 97.19 452 HIS A CA 1
ATOM 3573 C C . HIS A 1 452 ? 4.555 13.984 -4.535 1 97.19 452 HIS A C 1
ATOM 3575 O O . HIS A 1 452 ? 4.074 13.688 -5.629 1 97.19 452 HIS A O 1
ATOM 3581 N N . THR A 1 453 ? 3.84 14.07 -3.48 1 97.19 453 THR A N 1
ATOM 3582 C CA . THR A 1 453 ? 2.404 13.82 -3.518 1 97.19 453 THR A CA 1
ATOM 3583 C C . THR A 1 453 ? 1.705 14.82 -4.438 1 97.19 453 THR A C 1
ATOM 3585 O O . THR A 1 453 ? 0.83 14.438 -5.219 1 97.19 453 THR A O 1
ATOM 3588 N N . VAL A 1 454 ? 2.068 16.047 -4.32 1 96.69 454 VAL A N 1
ATOM 3589 C CA . VAL A 1 454 ? 1.473 17.078 -5.168 1 96.69 454 VAL A CA 1
ATOM 3590 C C . VAL A 1 454 ? 1.772 16.766 -6.637 1 96.69 454 VAL A C 1
ATOM 3592 O O . VAL A 1 454 ? 0.894 16.891 -7.492 1 96.69 454 VAL A O 1
ATOM 3595 N N . ASP A 1 455 ? 3.004 16.359 -6.902 1 95.38 455 ASP A N 1
ATOM 3596 C CA . ASP A 1 455 ? 3.406 16.016 -8.266 1 95.38 455 ASP A CA 1
ATOM 3597 C C . ASP A 1 455 ? 2.555 14.867 -8.812 1 95.38 455 ASP A C 1
ATOM 3599 O O . ASP A 1 455 ? 2.252 14.828 -10 1 95.38 455 ASP A O 1
ATOM 3603 N N . GLN A 1 456 ? 2.158 13.961 -7.98 1 94.81 456 GLN A N 1
ATOM 3604 C CA . GLN A 1 456 ? 1.458 12.758 -8.406 1 94.81 456 GLN A CA 1
ATOM 3605 C C . GLN A 1 456 ? -0.043 13.008 -8.531 1 94.81 456 GLN A C 1
ATOM 3607 O O . GLN A 1 456 ? -0.785 12.141 -8.992 1 94.81 456 GLN A O 1
ATOM 3612 N N . MET A 1 457 ? -0.533 14.203 -8.125 1 93 457 MET A N 1
ATOM 3613 C CA . MET A 1 457 ? -1.946 14.531 -8.289 1 93 457 MET A CA 1
ATOM 3614 C C . MET A 1 457 ? -2.279 14.758 -9.766 1 93 457 MET A C 1
ATOM 3616 O O . MET A 1 457 ? -3.438 14.641 -10.164 1 93 457 MET A O 1
ATOM 3620 N N . ASN A 1 458 ? -1.244 15.094 -10.531 1 90.94 458 ASN A N 1
ATOM 3621 C CA . ASN A 1 458 ? -1.408 15.328 -11.961 1 90.94 458 ASN A CA 1
ATOM 3622 C C . ASN A 1 458 ? -2.531 16.328 -12.242 1 90.94 458 ASN A C 1
ATOM 3624 O O . ASN A 1 458 ? -3.377 16.078 -13.109 1 90.94 458 ASN A O 1
ATOM 3628 N N . LEU A 1 459 ? -2.541 17.406 -11.445 1 92.44 459 LEU A N 1
ATOM 3629 C CA . LEU A 1 459 ? -3.492 18.484 -11.672 1 92.44 459 LEU A CA 1
ATOM 3630 C C . LEU A 1 459 ? -3.164 19.234 -12.961 1 92.44 459 LEU A C 1
ATOM 3632 O O . LEU A 1 459 ? -2.006 19.281 -13.383 1 92.44 459 LEU A O 1
ATOM 3636 N N . ARG A 1 460 ? -4.211 19.766 -13.594 1 91.44 460 ARG A N 1
ATOM 3637 C CA . ARG A 1 460 ? -3.941 20.719 -14.672 1 91.44 460 ARG A CA 1
ATOM 3638 C C . ARG A 1 460 ? -3.061 21.859 -14.172 1 91.44 460 ARG A C 1
ATOM 3640 O O . ARG A 1 460 ? -3.154 22.266 -13.016 1 91.44 460 ARG A O 1
ATOM 3647 N N . PRO A 1 461 ? -2.25 22.359 -15.047 1 91.69 461 PRO A N 1
ATOM 3648 C CA . PRO A 1 461 ? -1.288 23.375 -14.625 1 91.69 461 PRO A CA 1
ATOM 3649 C C . PRO A 1 461 ? -1.951 24.562 -13.922 1 91.69 461 PRO A C 1
ATOM 3651 O O . PRO A 1 461 ? -1.438 25.047 -12.914 1 91.69 461 PRO A O 1
ATOM 3654 N N . GLU A 1 462 ? -3.127 25.047 -14.422 1 93.12 462 GLU A N 1
ATOM 3655 C CA . GLU A 1 462 ? -3.785 26.219 -13.836 1 93.12 462 GLU A CA 1
ATOM 3656 C C . GLU A 1 462 ? -4.301 25.906 -12.43 1 93.12 462 GLU A C 1
ATOM 3658 O O . GLU A 1 462 ? -4.379 26.797 -11.586 1 93.12 462 GLU A O 1
ATOM 3663 N N . ILE A 1 463 ? -4.672 24.656 -12.141 1 94.56 463 ILE A N 1
ATOM 3664 C CA . ILE A 1 463 ? -5.133 24.25 -10.82 1 94.56 463 ILE A CA 1
ATOM 3665 C C . ILE A 1 463 ? -3.93 24.047 -9.898 1 94.56 463 ILE A C 1
ATOM 3667 O O . ILE A 1 463 ? -3.973 24.406 -8.719 1 94.56 463 ILE A O 1
ATOM 3671 N N . ARG A 1 464 ? -2.859 23.422 -10.445 1 95.5 464 ARG A N 1
ATOM 3672 C CA . ARG A 1 464 ? -1.637 23.219 -9.672 1 95.5 464 ARG A CA 1
ATOM 3673 C C . ARG A 1 464 ? -1.078 24.547 -9.172 1 95.5 464 ARG A C 1
ATOM 3675 O O . ARG A 1 464 ? -0.524 24.625 -8.078 1 95.5 464 ARG A O 1
ATOM 3682 N N . ASP A 1 465 ? -1.246 25.594 -9.945 1 95.62 465 ASP A N 1
ATOM 3683 C CA . ASP A 1 465 ? -0.753 26.922 -9.594 1 95.62 465 ASP A CA 1
ATOM 3684 C C . ASP A 1 465 ? -1.47 27.469 -8.359 1 95.62 465 ASP A C 1
ATOM 3686 O O . ASP A 1 465 ? -1.002 28.422 -7.734 1 95.62 465 ASP A O 1
ATOM 3690 N N . ASN A 1 466 ? -2.619 26.906 -8.031 1 97.19 466 ASN A N 1
ATOM 3691 C CA . ASN A 1 466 ? -3.357 27.312 -6.84 1 97.19 466 ASN A CA 1
ATOM 3692 C C . ASN A 1 466 ? -2.727 26.75 -5.57 1 97.19 466 ASN A C 1
ATOM 3694 O O . ASN A 1 466 ? -3.111 27.125 -4.461 1 97.19 466 ASN A O 1
ATOM 3698 N N . ILE A 1 467 ? -1.722 25.891 -5.715 1 98.12 467 ILE A N 1
ATOM 3699 C CA . ILE A 1 467 ? -0.996 25.344 -4.57 1 98.12 467 ILE A CA 1
ATOM 3700 C C . ILE A 1 467 ? 0.276 26.156 -4.34 1 98.12 467 ILE A C 1
ATOM 3702 O O . ILE A 1 467 ? 1.154 26.219 -5.203 1 98.12 467 ILE A O 1
ATOM 3706 N N . ILE A 1 468 ? 0.338 26.812 -3.201 1 98.31 468 ILE A N 1
ATOM 3707 C CA . ILE A 1 468 ? 1.496 27.609 -2.811 1 98.31 468 ILE A CA 1
ATOM 3708 C C . ILE A 1 468 ? 2.33 26.844 -1.79 1 98.31 468 ILE A C 1
ATOM 3710 O O . ILE A 1 468 ? 1.805 26.375 -0.78 1 98.31 468 ILE A O 1
ATOM 3714 N N . MET A 1 469 ? 3.635 26.703 -2.039 1 97.81 469 MET A N 1
ATOM 3715 C CA . MET A 1 469 ? 4.555 26.031 -1.127 1 97.81 469 MET A CA 1
ATOM 3716 C C . MET A 1 469 ? 5.512 27.031 -0.484 1 97.81 469 MET A C 1
ATOM 3718 O O . MET A 1 469 ? 6.129 27.844 -1.178 1 97.81 469 MET A O 1
ATOM 3722 N N . THR A 1 470 ? 5.578 26.984 0.776 1 98.62 470 THR A N 1
ATOM 3723 C CA . THR A 1 470 ? 6.562 27.781 1.503 1 98.62 470 THR A CA 1
ATOM 3724 C C . THR A 1 470 ? 7.41 26.891 2.408 1 98.62 470 THR A C 1
ATOM 3726 O O . THR A 1 470 ? 6.992 25.781 2.77 1 98.62 470 THR A O 1
ATOM 3729 N N . TYR A 1 471 ? 8.617 27.328 2.717 1 98.69 471 TYR A N 1
ATOM 3730 C CA . TYR A 1 471 ? 9.594 26.516 3.43 1 98.69 471 TYR A CA 1
ATOM 3731 C C . TYR A 1 471 ? 10.195 27.281 4.602 1 98.69 471 TYR A C 1
ATOM 3733 O O . TYR A 1 471 ? 10.414 28.5 4.508 1 98.69 471 TYR A O 1
ATOM 3741 N N . TYR A 1 472 ? 10.43 26.609 5.676 1 98.75 472 TYR A N 1
ATOM 3742 C CA . TYR A 1 472 ? 10.906 27.188 6.926 1 98.75 472 TYR A CA 1
ATOM 3743 C C . TYR A 1 472 ? 12.133 26.438 7.445 1 98.75 472 TYR A C 1
ATOM 3745 O O . TYR A 1 472 ? 12.203 25.203 7.344 1 98.75 472 TYR A O 1
ATOM 3753 N N . GLU A 1 473 ? 13.07 27.172 7.965 1 98.25 473 GLU A N 1
ATOM 3754 C CA . GLU A 1 473 ? 14.273 26.562 8.508 1 98.25 473 GLU A CA 1
ATOM 3755 C C . GLU A 1 473 ? 14.055 26.078 9.938 1 98.25 473 GLU A C 1
ATOM 3757 O O . GLU A 1 473 ? 14.75 26.5 10.859 1 98.25 473 GLU A O 1
ATOM 3762 N N . ALA A 1 474 ? 13.148 25.234 10.102 1 98.5 474 ALA A N 1
ATOM 3763 C CA . ALA A 1 474 ? 12.734 24.609 11.352 1 98.5 474 ALA A CA 1
ATOM 3764 C C . ALA A 1 474 ? 12.086 23.25 11.102 1 98.5 474 ALA A C 1
ATOM 3766 O O . ALA A 1 474 ? 12.117 22.75 9.977 1 98.5 474 ALA A O 1
ATOM 3767 N N . GLY A 1 475 ? 11.648 22.625 12.195 1 98.44 475 GLY A N 1
ATOM 3768 C CA . GLY A 1 475 ? 11.078 21.297 12.094 1 98.44 475 GLY A CA 1
ATOM 3769 C C . GLY A 1 475 ? 9.578 21.297 11.906 1 98.44 475 GLY A C 1
ATOM 3770 O O . GLY A 1 475 ? 9.047 22.078 11.117 1 98.44 475 GLY A O 1
ATOM 3771 N N . HIS A 1 476 ? 8.898 20.344 12.516 1 98.44 476 HIS A N 1
ATOM 3772 C CA . HIS A 1 476 ? 7.48 20.047 12.359 1 98.44 476 HIS A CA 1
ATOM 3773 C C . HIS A 1 476 ? 6.609 21.172 12.891 1 98.44 476 HIS A C 1
ATOM 3775 O O . HIS A 1 476 ? 5.605 21.531 12.273 1 98.44 476 HIS A O 1
ATOM 3781 N N . MET A 1 477 ? 6.945 21.641 14.055 1 98.06 477 MET A N 1
ATOM 3782 C CA . MET A 1 477 ? 6.297 22.781 14.68 1 98.06 477 MET A CA 1
ATOM 3783 C C . MET A 1 477 ? 7.141 24.047 14.516 1 98.06 477 MET A C 1
ATOM 3785 O O . MET A 1 477 ? 7.516 24.672 15.508 1 98.06 477 MET A O 1
ATOM 3789 N N . PHE A 1 478 ? 7.27 24.438 13.273 1 97.56 478 PHE A N 1
ATOM 3790 C CA . PHE A 1 478 ? 8.25 25.469 12.969 1 97.56 478 PHE A CA 1
ATOM 3791 C C . PHE A 1 478 ? 7.832 26.812 13.57 1 97.56 478 PHE A C 1
ATOM 3793 O O . PHE A 1 478 ? 8.633 27.734 13.648 1 97.56 478 PHE A O 1
ATOM 3800 N N . TYR A 1 479 ? 6.66 26.906 14.156 1 97.69 479 TYR A N 1
ATOM 3801 C CA . TYR A 1 479 ? 6.199 28.141 14.789 1 97.69 479 TYR A CA 1
ATOM 3802 C C . TYR A 1 479 ? 6.805 28.297 16.172 1 97.69 479 TYR A C 1
ATOM 3804 O O . TYR A 1 479 ? 6.629 29.344 16.828 1 97.69 479 TYR A O 1
ATOM 3812 N N . THR A 1 480 ? 7.598 27.297 16.641 1 97.31 480 THR A N 1
ATOM 3813 C CA . THR A 1 480 ? 8.336 27.469 17.891 1 97.31 480 THR A CA 1
ATOM 3814 C C . THR A 1 480 ? 9.648 28.219 17.641 1 97.31 480 THR A C 1
ATOM 3816 O O . THR A 1 480 ? 10.297 28.688 18.578 1 97.31 480 THR A O 1
ATOM 3819 N N . HIS A 1 481 ? 10.039 28.281 16.406 1 97.88 481 HIS A N 1
ATOM 3820 C CA . HIS A 1 481 ? 11.211 29.031 15.961 1 97.88 481 HIS A CA 1
ATOM 3821 C C . HIS A 1 481 ? 10.836 30.453 15.555 1 97.88 481 HIS A C 1
ATOM 3823 O O . HIS A 1 481 ? 10.078 30.641 14.602 1 97.88 481 HIS A O 1
ATOM 3829 N N . MET A 1 482 ? 11.414 31.453 16.203 1 97.25 482 MET A N 1
ATOM 3830 C CA . MET A 1 482 ? 10.945 32.844 16.109 1 97.25 482 MET A CA 1
ATOM 3831 C C . MET A 1 482 ? 10.992 33.312 14.656 1 97.25 482 MET A C 1
ATOM 3833 O O . MET A 1 482 ? 10.008 33.875 14.156 1 97.25 482 MET A O 1
ATOM 3837 N N . PRO A 1 483 ? 12.102 33.125 13.93 1 97.88 483 PRO A N 1
ATOM 3838 C CA . PRO A 1 483 ? 12.094 33.594 12.531 1 97.88 483 PRO A CA 1
ATOM 3839 C C . PRO A 1 483 ? 11.016 32.906 11.695 1 97.88 483 PRO A C 1
ATOM 3841 O O . PRO A 1 483 ? 10.398 33.531 10.836 1 97.88 483 PRO A O 1
ATOM 3844 N N . SER A 1 484 ? 10.812 31.656 11.961 1 98.56 484 SER A N 1
ATOM 3845 C CA . SER A 1 484 ? 9.789 30.906 11.227 1 98.56 484 SER A CA 1
ATOM 3846 C C . SER A 1 484 ? 8.391 31.344 11.648 1 98.56 484 SER A C 1
ATOM 3848 O O . SER A 1 484 ? 7.469 31.359 10.828 1 98.56 484 SER A O 1
ATOM 3850 N N . LEU A 1 485 ? 8.219 31.641 12.93 1 98.5 485 LEU A N 1
ATOM 3851 C CA . LEU A 1 485 ? 6.934 32.156 13.414 1 98.5 485 LEU A CA 1
ATOM 3852 C C . LEU A 1 485 ? 6.562 33.438 12.711 1 98.5 485 LEU A C 1
ATOM 3854 O O . LEU A 1 485 ? 5.418 33.625 12.297 1 98.5 485 LEU A O 1
ATOM 3858 N N . ILE A 1 486 ? 7.523 34.344 12.578 1 98.31 486 ILE A N 1
ATOM 3859 C CA . ILE A 1 486 ? 7.32 35.625 11.914 1 98.31 486 ILE A CA 1
ATOM 3860 C C . ILE A 1 486 ? 6.93 35.375 10.461 1 98.31 486 ILE A C 1
ATOM 3862 O O . ILE A 1 486 ? 5.973 36 9.961 1 98.31 486 ILE A O 1
ATOM 3866 N N . LYS A 1 487 ? 7.648 34.469 9.828 1 98.62 487 LYS A N 1
ATOM 3867 C CA . LYS A 1 487 ? 7.363 34.156 8.438 1 98.62 487 LYS A CA 1
ATOM 3868 C C . LYS A 1 487 ? 6 33.5 8.289 1 98.62 487 LYS A C 1
ATOM 3870 O O . LYS A 1 487 ? 5.301 33.688 7.297 1 98.62 487 LYS A O 1
ATOM 3875 N N . PHE A 1 488 ? 5.656 32.656 9.234 1 98.62 488 PHE A N 1
ATOM 3876 C CA . PHE A 1 488 ? 4.355 32 9.25 1 98.62 488 PHE A CA 1
ATOM 3877 C C . PHE A 1 488 ? 3.227 33.031 9.203 1 98.62 488 PHE A C 1
ATOM 3879 O O . PHE A 1 488 ? 2.316 32.906 8.375 1 98.62 488 PHE A O 1
ATOM 3886 N N . LYS A 1 489 ? 3.277 33.969 10.086 1 98.38 489 LYS A N 1
ATOM 3887 C CA . LYS A 1 489 ? 2.268 35.031 10.133 1 98.38 489 LYS A CA 1
ATOM 3888 C C . LYS A 1 489 ? 2.184 35.781 8.797 1 98.38 489 LYS A C 1
ATOM 3890 O O . LYS A 1 489 ? 1.091 36.031 8.289 1 98.38 489 LYS A O 1
ATOM 3895 N N . LYS A 1 490 ? 3.326 36.094 8.273 1 98.44 490 LYS A N 1
ATOM 3896 C CA . LYS A 1 490 ? 3.359 36.812 7.012 1 98.44 490 LYS A CA 1
ATOM 3897 C C . LYS A 1 490 ? 2.711 36 5.891 1 98.44 490 LYS A C 1
ATOM 3899 O O . LYS A 1 490 ? 1.87 36.531 5.152 1 98.44 490 LYS A O 1
ATOM 3904 N N . ASP A 1 491 ? 3.135 34.781 5.773 1 98.75 491 ASP A N 1
ATOM 3905 C CA . ASP A 1 491 ? 2.627 33.938 4.703 1 98.75 491 ASP A CA 1
ATOM 3906 C C . ASP A 1 491 ? 1.122 33.719 4.844 1 98.75 491 ASP A C 1
ATOM 3908 O O . ASP A 1 491 ? 0.39 33.75 3.852 1 98.75 491 ASP A O 1
ATOM 3912 N N . LEU A 1 492 ? 0.648 33.438 6.039 1 98.75 492 LEU A N 1
ATOM 3913 C CA . LEU A 1 492 ? -0.774 33.219 6.277 1 98.75 492 LEU A CA 1
ATOM 3914 C C . LEU A 1 492 ? -1.577 34.5 5.992 1 98.75 492 LEU A C 1
ATOM 3916 O O . LEU A 1 492 ? -2.646 34.438 5.383 1 98.75 492 LEU A O 1
ATOM 3920 N N . ALA A 1 493 ? -1.089 35.656 6.445 1 98.25 493 ALA A N 1
ATOM 3921 C CA . ALA A 1 493 ? -1.761 36.906 6.195 1 98.25 493 ALA A CA 1
ATOM 3922 C C . ALA A 1 493 ? -1.855 37.188 4.699 1 98.25 493 ALA A C 1
ATOM 3924 O O . ALA A 1 493 ? -2.912 37.594 4.203 1 98.25 493 ALA A O 1
ATOM 3925 N N . ASP A 1 494 ? -0.728 37 4 1 98.31 494 ASP A N 1
ATOM 3926 C CA . ASP A 1 494 ? -0.719 37.219 2.555 1 98.31 494 ASP A CA 1
ATOM 3927 C C . ASP A 1 494 ? -1.705 36.281 1.86 1 98.31 494 ASP A C 1
ATOM 3929 O O . ASP A 1 494 ? -2.381 36.688 0.91 1 98.31 494 ASP A O 1
ATOM 3933 N N . PHE A 1 495 ? -1.749 35.094 2.35 1 98.44 495 PHE A N 1
ATOM 3934 C CA . PHE A 1 495 ? -2.648 34.094 1.785 1 98.44 495 PHE A CA 1
ATOM 3935 C C . PHE A 1 495 ? -4.102 34.531 1.953 1 98.44 495 PHE A C 1
ATOM 3937 O O . PHE A 1 495 ? -4.895 34.438 1.012 1 98.44 495 PHE A O 1
ATOM 3944 N N . ILE A 1 496 ? -4.484 34.938 3.139 1 97.88 496 ILE A N 1
ATOM 3945 C CA . ILE A 1 496 ? -5.848 35.375 3.426 1 97.88 496 ILE A CA 1
ATOM 3946 C C . ILE A 1 496 ? -6.191 36.594 2.578 1 97.88 496 ILE A C 1
ATOM 3948 O O . ILE A 1 496 ? -7.281 36.688 2.004 1 97.88 496 ILE A O 1
ATOM 3952 N N . LYS A 1 497 ? -5.266 37.531 2.424 1 96.94 497 LYS A N 1
ATOM 3953 C CA . LYS A 1 497 ? -5.492 38.719 1.608 1 96.94 497 LYS A CA 1
ATOM 3954 C C . LYS A 1 497 ? -5.727 38.344 0.147 1 96.94 497 LYS A C 1
ATOM 3956 O O . LYS A 1 497 ? -6.578 38.938 -0.521 1 96.94 497 LYS A O 1
ATOM 3961 N N . ASP A 1 498 ? -4.992 37.406 -0.252 1 95.88 498 ASP A N 1
ATOM 3962 C CA . ASP A 1 498 ? -5.047 37 -1.652 1 95.88 498 ASP A CA 1
ATOM 3963 C C . ASP A 1 498 ? -6.336 36.25 -1.954 1 95.88 498 ASP A C 1
ATOM 3965 O O . ASP A 1 498 ? -6.777 36.188 -3.104 1 95.88 498 ASP A O 1
ATOM 3969 N N . THR A 1 499 ? -6.898 35.625 -0.916 1 95.56 499 THR A N 1
ATOM 3970 C CA . THR A 1 499 ? -8.008 34.719 -1.159 1 95.56 499 THR A CA 1
ATOM 3971 C C . THR A 1 499 ? -9.328 35.312 -0.685 1 95.56 499 THR A C 1
ATOM 3973 O O . THR A 1 499 ? -10.375 34.688 -0.765 1 95.56 499 THR A O 1
ATOM 3976 N N . THR A 1 500 ? -9.25 36.5 -0.066 1 89.88 500 THR A N 1
ATOM 3977 C CA . THR A 1 500 ? -10.469 37.188 0.344 1 89.88 500 THR A CA 1
ATOM 3978 C C . THR A 1 500 ? -10.812 38.312 -0.645 1 89.88 500 THR A C 1
ATOM 3980 O O . THR A 1 500 ? -9.93 39.031 -1.124 1 89.88 500 THR A O 1
ATOM 3983 N N . HIS A 1 501 ? -11.523 38.062 -1.763 1 68.31 501 HIS A N 1
ATOM 3984 C CA . HIS A 1 501 ? -11.93 39.094 -2.707 1 68.31 501 HIS A CA 1
ATOM 3985 C C . HIS A 1 501 ? -12.617 40.25 -1.994 1 68.31 501 HIS A C 1
ATOM 3987 O O . HIS A 1 501 ? -13.398 40.031 -1.062 1 68.31 501 HIS A O 1
ATOM 3993 N N . ASP A 1 502 ? -11.992 41.469 -2.035 1 48.66 502 ASP A N 1
ATOM 3994 C CA . ASP A 1 502 ? -12.812 42.594 -1.65 1 48.66 502 ASP A CA 1
ATOM 3995 C C . ASP A 1 502 ? -14.148 42.594 -2.4 1 48.66 502 ASP A C 1
ATOM 3997 O O . ASP A 1 502 ? -14.211 42.156 -3.551 1 48.66 502 ASP A O 1
ATOM 4001 N N . MET B 1 1 ? -52.031 -17.328 76.125 1 23.64 1 MET B N 1
ATOM 4002 C CA . MET B 1 1 ? -50.594 -17.078 76.188 1 23.64 1 MET B CA 1
ATOM 4003 C C . MET B 1 1 ? -49.906 -17.625 75 1 23.64 1 MET B C 1
ATOM 4005 O O . MET B 1 1 ? -48.75 -17.297 74.75 1 23.64 1 MET B O 1
ATOM 4009 N N . LYS B 1 2 ? -50.406 -18.766 74.625 1 26.53 2 LYS B N 1
ATOM 4010 C CA . LYS B 1 2 ? -49.781 -19.766 73.812 1 26.53 2 LYS B CA 1
ATOM 4011 C C . LYS B 1 2 ? -49.625 -19.25 72.375 1 26.53 2 LYS B C 1
ATOM 4013 O O . LYS B 1 2 ? -50.625 -19.125 71.625 1 26.53 2 LYS B O 1
ATOM 4018 N N . LYS B 1 3 ? -48.688 -18.25 72.188 1 26.08 3 LYS B N 1
ATOM 4019 C CA . LYS B 1 3 ? -48.375 -17.406 71.062 1 26.08 3 LYS B CA 1
ATOM 4020 C C . LYS B 1 3 ? -47.906 -18.25 69.875 1 26.08 3 LYS B C 1
ATOM 4022 O O . LYS B 1 3 ? -46.875 -18.953 70 1 26.08 3 LYS B O 1
ATOM 4027 N N . ILE B 1 4 ? -48.781 -18.812 69.062 1 26.52 4 ILE B N 1
ATOM 4028 C CA . ILE B 1 4 ? -48.781 -19.703 67.875 1 26.52 4 ILE B CA 1
ATOM 4029 C C . ILE B 1 4 ? -47.906 -19.109 66.812 1 26.52 4 ILE B C 1
ATOM 4031 O O . ILE B 1 4 ? -48.219 -18.047 66.25 1 26.52 4 ILE B O 1
ATOM 4035 N N . ASN B 1 5 ? -46.594 -19.141 66.938 1 27.11 5 ASN B N 1
ATOM 4036 C CA . ASN B 1 5 ? -45.594 -18.656 66 1 27.11 5 ASN B CA 1
ATOM 4037 C C . ASN B 1 5 ? -45.719 -19.312 64.688 1 27.11 5 ASN B C 1
ATOM 4039 O O . ASN B 1 5 ? -45.594 -20.531 64.562 1 27.11 5 ASN B O 1
ATOM 4043 N N . LEU B 1 6 ? -46.719 -18.938 63.844 1 29.47 6 LEU B N 1
ATOM 4044 C CA . LEU B 1 6 ? -47 -19.422 62.5 1 29.47 6 LEU B CA 1
ATOM 4045 C C . LEU B 1 6 ? -45.812 -19.219 61.594 1 29.47 6 LEU B C 1
ATOM 4047 O O . LEU B 1 6 ? -45.375 -18.094 61.344 1 29.47 6 LEU B O 1
ATOM 4051 N N . PHE B 1 7 ? -44.812 -20.109 61.656 1 29.25 7 PHE B N 1
ATOM 4052 C CA . PHE B 1 7 ? -43.625 -20.203 60.812 1 29.25 7 PHE B CA 1
ATOM 4053 C C . PHE B 1 7 ? -43.969 -20.312 59.344 1 29.25 7 PHE B C 1
ATOM 4055 O O . PHE B 1 7 ? -44.688 -21.234 58.938 1 29.25 7 PHE B O 1
ATOM 4062 N N . ILE B 1 8 ? -44.125 -19.156 58.625 1 28.98 8 ILE B N 1
ATOM 4063 C CA . ILE B 1 8 ? -44.406 -19.016 57.219 1 28.98 8 ILE B CA 1
ATOM 4064 C C . ILE B 1 8 ? -43.25 -19.641 56.406 1 28.98 8 ILE B C 1
ATOM 4066 O O . ILE B 1 8 ? -42.094 -19.219 56.531 1 28.98 8 ILE B O 1
ATOM 4070 N N . PHE B 1 9 ? -43.25 -20.938 56.219 1 29.58 9 PHE B N 1
ATOM 4071 C CA . PHE B 1 9 ? -42.312 -21.672 55.375 1 29.58 9 PHE B CA 1
ATOM 4072 C C . PHE B 1 9 ? -42.375 -21.172 53.938 1 29.58 9 PHE B C 1
ATOM 4074 O O . PHE B 1 9 ? -43.375 -21.312 53.25 1 29.58 9 PHE B O 1
ATOM 4081 N N . LEU B 1 10 ? -41.75 -19.984 53.656 1 29.64 10 LEU B N 1
ATOM 4082 C CA . LEU B 1 10 ? -41.594 -19.469 52.281 1 29.64 10 LEU B CA 1
ATOM 4083 C C . LEU B 1 10 ? -40.875 -20.5 51.406 1 29.64 10 LEU B C 1
ATOM 4085 O O . LEU B 1 10 ? -39.75 -20.875 51.688 1 29.64 10 LEU B O 1
ATOM 4089 N N . PHE B 1 11 ? -41.625 -21.344 50.719 1 30.16 11 PHE B N 1
ATOM 4090 C CA . PHE B 1 11 ? -41.188 -22.266 49.688 1 30.16 11 PHE B CA 1
ATOM 4091 C C . PHE B 1 11 ? -40.469 -21.531 48.562 1 30.16 11 PHE B C 1
ATOM 4093 O O . PHE B 1 11 ? -41.062 -20.703 47.875 1 30.16 11 PHE B O 1
ATOM 4100 N N . ILE B 1 12 ? -39.156 -21.281 48.75 1 32.84 12 ILE B N 1
ATOM 4101 C CA . ILE B 1 12 ? -38.25 -20.812 47.719 1 32.84 12 ILE B CA 1
ATOM 4102 C C . ILE B 1 12 ? -38.312 -21.75 46.5 1 32.84 12 ILE B C 1
ATOM 4104 O O . ILE B 1 12 ? -37.969 -22.922 46.594 1 32.84 12 ILE B O 1
ATOM 4108 N N . LEU B 1 13 ? -39.344 -21.578 45.625 1 34.09 13 LEU B N 1
ATOM 4109 C CA . LEU B 1 13 ? -39.344 -22.219 44.312 1 34.09 13 LEU B CA 1
ATOM 4110 C C . LEU B 1 13 ? -38.031 -21.906 43.562 1 34.09 13 LEU B C 1
ATOM 4112 O O . LEU B 1 13 ? -37.781 -20.75 43.219 1 34.09 13 LEU B O 1
ATOM 4116 N N . GLY B 1 14 ? -36.938 -22.578 43.938 1 33.25 14 GLY B N 1
ATOM 4117 C CA . GLY B 1 14 ? -35.719 -22.625 43.125 1 33.25 14 GLY B CA 1
ATOM 4118 C C . GLY B 1 14 ? -35.969 -22.906 41.656 1 33.25 14 GLY B C 1
ATOM 4119 O O . GLY B 1 14 ? -36.438 -23.984 41.312 1 33.25 14 GLY B O 1
ATOM 4120 N N . PHE B 1 15 ? -36.469 -21.859 40.875 1 37.34 15 PHE B N 1
ATOM 4121 C CA . PHE B 1 15 ? -36.438 -21.969 39.438 1 37.34 15 PHE B CA 1
ATOM 4122 C C . PHE B 1 15 ? -35.062 -22.453 38.969 1 37.34 15 PHE B C 1
ATOM 4124 O O . PHE B 1 15 ? -34.062 -21.75 39.125 1 37.34 15 PHE B O 1
ATOM 4131 N N . SER B 1 16 ? -34.781 -23.734 39.031 1 34.06 16 SER B N 1
ATOM 4132 C CA . SER B 1 16 ? -33.656 -24.297 38.281 1 34.06 16 SER B CA 1
ATOM 4133 C C . SER B 1 16 ? -33.719 -23.875 36.812 1 34.06 16 SER B C 1
ATOM 4135 O O . SER B 1 16 ? -34.625 -24.266 36.094 1 34.06 16 SER B O 1
ATOM 4137 N N . LEU B 1 17 ? -33.312 -22.609 36.594 1 37.03 17 LEU B N 1
ATOM 4138 C CA . LEU B 1 17 ? -32.938 -22.344 35.188 1 37.03 17 LEU B CA 1
ATOM 4139 C C . LEU B 1 17 ? -32.125 -23.484 34.625 1 37.03 17 LEU B C 1
ATOM 4141 O O . LEU B 1 17 ? -31 -23.75 35.094 1 37.03 17 LEU B O 1
ATOM 4145 N N . ALA B 1 18 ? -32.75 -24.531 34.156 1 35.06 18 ALA B N 1
ATOM 4146 C CA . ALA B 1 18 ? -32.031 -25.438 33.25 1 35.06 18 ALA B CA 1
ATOM 4147 C C . ALA B 1 18 ? -31.25 -24.672 32.188 1 35.06 18 ALA B C 1
ATOM 4149 O O . ALA B 1 18 ? -31.828 -23.969 31.359 1 35.06 18 ALA B O 1
ATOM 4150 N N . ASN B 1 19 ? -30.094 -24.266 32.594 1 36.47 19 ASN B N 1
ATOM 4151 C CA . ASN B 1 19 ? -29.141 -23.969 31.516 1 36.47 19 ASN B CA 1
ATOM 4152 C C . ASN B 1 19 ? -29.188 -25.016 30.422 1 36.47 19 ASN B C 1
ATOM 4154 O O . ASN B 1 19 ? -28.797 -26.156 30.625 1 36.47 19 ASN B O 1
ATOM 4158 N N . ALA B 1 20 ? -30.281 -25.016 29.641 1 36.5 20 ALA B N 1
ATOM 4159 C CA . ALA B 1 20 ? -30.062 -25.719 28.375 1 36.5 20 ALA B CA 1
ATOM 4160 C C . ALA B 1 20 ? -28.672 -25.453 27.828 1 36.5 20 ALA B C 1
ATOM 4162 O O . ALA B 1 20 ? -28.391 -24.359 27.344 1 36.5 20 ALA B O 1
ATOM 4163 N N . GLN B 1 21 ? -27.719 -26.078 28.422 1 35.88 21 GLN B N 1
ATOM 4164 C CA . GLN B 1 21 ? -26.484 -26.141 27.625 1 35.88 21 GLN B CA 1
ATOM 4165 C C . GLN B 1 21 ? -26.781 -26.438 26.172 1 35.88 21 GLN B C 1
ATOM 4167 O O . GLN B 1 21 ? -27.344 -27.5 25.844 1 35.88 21 GLN B O 1
ATOM 4172 N N . GLU B 1 22 ? -27.172 -25.469 25.344 1 35.09 22 GLU B N 1
ATOM 4173 C CA . GLU B 1 22 ? -27.047 -25.812 23.938 1 35.09 22 GLU B CA 1
ATOM 4174 C C . GLU B 1 22 ? -25.938 -26.828 23.703 1 35.09 22 GLU B C 1
ATOM 4176 O O . GLU B 1 22 ? -24.781 -26.609 24.062 1 35.09 22 GLU B O 1
ATOM 4181 N N . LYS B 1 23 ? -26.266 -28.016 23.766 1 35.88 23 LYS B N 1
ATOM 4182 C CA . LYS B 1 23 ? -25.328 -29.016 23.266 1 35.88 23 LYS B CA 1
ATOM 4183 C C . LYS B 1 23 ? -24.5 -28.484 22.109 1 35.88 23 LYS B C 1
ATOM 4185 O O . LYS B 1 23 ? -25.062 -28.062 21.094 1 35.88 23 LYS B O 1
ATOM 4190 N N . GLU B 1 24 ? -23.406 -27.859 22.359 1 40.72 24 GLU B N 1
ATOM 4191 C CA . GLU B 1 24 ? -22.484 -27.75 21.219 1 40.72 24 GLU B CA 1
ATOM 4192 C C . GLU B 1 24 ? -22.656 -28.922 20.266 1 40.72 24 GLU B C 1
ATOM 4194 O O . GLU B 1 24 ? -22.484 -30.078 20.641 1 40.72 24 GLU B O 1
ATOM 4199 N N . SER B 1 25 ? -23.672 -28.984 19.531 1 41.59 25 SER B N 1
ATOM 4200 C CA . SER B 1 25 ? -23.766 -30.031 18.516 1 41.59 25 SER B CA 1
ATOM 4201 C C . SER B 1 25 ? -22.391 -30.438 18.016 1 41.59 25 SER B C 1
ATOM 4203 O O . SER B 1 25 ? -21.656 -29.625 17.453 1 41.59 25 SER B O 1
ATOM 4205 N N . ASN B 1 26 ? -21.734 -31.172 18.766 1 48.88 26 ASN B N 1
ATOM 4206 C CA . ASN B 1 26 ? -20.578 -31.844 18.172 1 48.88 26 ASN B CA 1
ATOM 4207 C C . ASN B 1 26 ? -20.844 -32.219 16.719 1 48.88 26 ASN B C 1
ATOM 4209 O O . ASN B 1 26 ? -21.516 -33.219 16.438 1 48.88 26 ASN B O 1
ATOM 4213 N N . LYS B 1 27 ? -21.125 -31.297 15.883 1 57.78 27 LYS B N 1
ATOM 4214 C CA . LYS B 1 27 ? -21.312 -31.609 14.469 1 57.78 27 LYS B CA 1
ATOM 4215 C C . LYS B 1 27 ? -20.438 -32.781 14.055 1 57.78 27 LYS B C 1
ATOM 4217 O O . LYS B 1 27 ? -19.234 -32.781 14.297 1 57.78 27 LYS B O 1
ATOM 4222 N N . ASP B 1 28 ? -20.938 -33.875 13.758 1 79.12 28 ASP B N 1
ATOM 4223 C CA . ASP B 1 28 ? -20.297 -35.094 13.266 1 79.12 28 ASP B CA 1
ATOM 4224 C C . ASP B 1 28 ? -19.281 -34.781 12.172 1 79.12 28 ASP B C 1
ATOM 4226 O O . ASP B 1 28 ? -19.594 -34.062 11.227 1 79.12 28 ASP B O 1
ATOM 4230 N N . ILE B 1 29 ? -17.969 -35.031 12.391 1 88.31 29 ILE B N 1
ATOM 4231 C CA . ILE B 1 29 ? -16.875 -34.844 11.43 1 88.31 29 ILE B CA 1
ATOM 4232 C C . ILE B 1 29 ? -17.016 -35.875 10.312 1 88.31 29 ILE B C 1
ATOM 4234 O O . ILE B 1 29 ? -16.938 -37.094 10.555 1 88.31 29 ILE B O 1
ATOM 4238 N N . PRO B 1 30 ? -17.312 -35.312 9.164 1 89.94 30 PRO B N 1
ATOM 4239 C CA . PRO B 1 30 ? -17.406 -36.281 8.047 1 89.94 30 PRO B CA 1
ATOM 4240 C C . PRO B 1 30 ? -16.109 -37.031 7.809 1 89.94 30 PRO B C 1
ATOM 4242 O O . PRO B 1 30 ? -15.023 -36.531 8.094 1 89.94 30 PRO B O 1
ATOM 4245 N N . GLU B 1 31 ? -16.281 -38.219 7.285 1 91.38 31 GLU B N 1
ATOM 4246 C CA . GLU B 1 31 ? -15.117 -39.031 6.984 1 91.38 31 GLU B CA 1
ATOM 4247 C C . GLU B 1 31 ? -14.508 -38.656 5.637 1 91.38 31 GLU B C 1
ATOM 4249 O O . GLU B 1 31 ? -15.227 -38.375 4.684 1 91.38 31 GLU B O 1
ATOM 4254 N N . ALA B 1 32 ? -13.211 -38.719 5.613 1 95.88 32 ALA B N 1
ATOM 4255 C CA . ALA B 1 32 ? -12.508 -38.562 4.348 1 95.88 32 ALA B CA 1
ATOM 4256 C C . ALA B 1 32 ? -12.828 -39.719 3.391 1 95.88 32 ALA B C 1
ATOM 4258 O O . ALA B 1 32 ? -13 -40.844 3.82 1 95.88 32 ALA B O 1
ATOM 4259 N N . GLN B 1 33 ? -12.945 -39.375 2.148 1 96.06 33 GLN B N 1
ATOM 4260 C CA . GLN B 1 33 ? -13.164 -40.375 1.1 1 96.06 33 GLN B CA 1
ATOM 4261 C C . GLN B 1 33 ? -12.023 -40.344 0.08 1 96.06 33 GLN B C 1
ATOM 4263 O O . GLN B 1 33 ? -11.641 -39.281 -0.408 1 96.06 33 GLN B O 1
ATOM 4268 N N . VAL B 1 34 ? -11.516 -41.531 -0.208 1 97.44 34 VAL B N 1
ATOM 4269 C CA . VAL B 1 34 ? -10.461 -41.688 -1.211 1 97.44 34 VAL B CA 1
ATOM 4270 C C . VAL B 1 34 ? -10.875 -42.688 -2.268 1 97.44 34 VAL B C 1
ATOM 4272 O O . VAL B 1 34 ? -11.297 -43.812 -1.934 1 97.44 34 VAL B O 1
ATOM 4275 N N . PHE B 1 35 ? -10.789 -42.312 -3.453 1 97.94 35 PHE B N 1
ATOM 4276 C CA . PHE B 1 35 ? -11.07 -43.156 -4.605 1 97.94 35 PHE B CA 1
ATOM 4277 C C . PHE B 1 35 ? -9.773 -43.562 -5.312 1 97.94 35 PHE B C 1
ATOM 4279 O O . PHE B 1 35 ? -8.953 -42.688 -5.637 1 97.94 35 PHE B O 1
ATOM 4286 N N . THR B 1 36 ? -9.641 -44.844 -5.559 1 96.94 36 THR B N 1
ATOM 4287 C CA . THR B 1 36 ? -8.406 -45.344 -6.156 1 96.94 36 THR B CA 1
ATOM 4288 C C . THR B 1 36 ? -8.633 -45.781 -7.602 1 96.94 36 THR B C 1
ATOM 4290 O O . THR B 1 36 ? -9.703 -46.281 -7.934 1 96.94 36 THR B O 1
ATOM 4293 N N . SER B 1 37 ? -7.672 -45.5 -8.406 1 97.25 37 SER B N 1
ATOM 4294 C CA . SER B 1 37 ? -7.648 -45.906 -9.805 1 97.25 37 SER B CA 1
ATOM 4295 C C . SER B 1 37 ? -6.219 -46.031 -10.312 1 97.25 37 SER B C 1
ATOM 4297 O O . SER B 1 37 ? -5.27 -45.656 -9.633 1 97.25 37 SER B O 1
ATOM 4299 N N . THR B 1 38 ? -6.086 -46.75 -11.414 1 97.19 38 THR B N 1
ATOM 4300 C CA . THR B 1 38 ? -4.805 -46.812 -12.109 1 97.19 38 THR B CA 1
ATOM 4301 C C . THR B 1 38 ? -4.852 -46.031 -13.414 1 97.19 38 THR B C 1
ATOM 4303 O O . THR B 1 38 ? -5.695 -46.281 -14.273 1 97.19 38 THR B O 1
ATOM 4306 N N . GLN B 1 39 ? -3.994 -45.094 -13.492 1 97.62 39 GLN B N 1
ATOM 4307 C CA . GLN B 1 39 ? -3.854 -44.281 -14.711 1 97.62 39 GLN B CA 1
ATOM 4308 C C . GLN B 1 39 ? -2.527 -44.562 -15.406 1 97.62 39 GLN B C 1
ATOM 4310 O O . GLN B 1 39 ? -1.646 -45.219 -14.836 1 97.62 39 GLN B O 1
ATOM 4315 N N . THR B 1 40 ? -2.457 -44.156 -16.641 1 97.81 40 THR B N 1
ATOM 4316 C CA . THR B 1 40 ? -1.213 -44.312 -17.375 1 97.81 40 THR B CA 1
ATOM 4317 C C . THR B 1 40 ? -0.844 -43.031 -18.109 1 97.81 40 THR B C 1
ATOM 4319 O O . THR B 1 40 ? -1.716 -42.219 -18.406 1 97.81 40 THR B O 1
ATOM 4322 N N . VAL B 1 41 ? 0.416 -42.844 -18.312 1 98.38 41 VAL B N 1
ATOM 4323 C CA . VAL B 1 41 ? 0.915 -41.75 -19.109 1 98.38 41 VAL B CA 1
ATOM 4324 C C . VAL B 1 41 ? 2.131 -42.188 -19.922 1 98.38 41 VAL B C 1
ATOM 4326 O O . VAL B 1 41 ? 2.967 -42.969 -19.422 1 98.38 41 VAL B O 1
ATOM 4329 N N . ARG B 1 42 ? 2.133 -41.844 -21.109 1 98.31 42 ARG B N 1
ATOM 4330 C CA . ARG B 1 42 ? 3.279 -42.125 -21.969 1 98.31 42 ARG B CA 1
ATOM 4331 C C . ARG B 1 42 ? 4.156 -40.875 -22.125 1 98.31 42 ARG B C 1
ATOM 4333 O O . ARG B 1 42 ? 3.686 -39.844 -22.578 1 98.31 42 ARG B O 1
ATOM 4340 N N . VAL B 1 43 ? 5.375 -40.969 -21.719 1 97.75 43 VAL B N 1
ATOM 4341 C CA . VAL B 1 43 ? 6.367 -39.906 -21.844 1 97.75 43 VAL B CA 1
ATOM 4342 C C . VAL B 1 43 ? 7.629 -40.469 -22.5 1 97.75 43 VAL B C 1
ATOM 4344 O O . VAL B 1 43 ? 8.18 -41.469 -22.062 1 97.75 43 VAL B O 1
ATOM 4347 N N . ASN B 1 44 ? 8.117 -39.812 -23.594 1 95.56 44 ASN B N 1
ATOM 4348 C CA . ASN B 1 44 ? 9.297 -40.219 -24.344 1 95.56 44 ASN B CA 1
ATOM 4349 C C . ASN B 1 44 ? 9.211 -41.688 -24.766 1 95.56 44 ASN B C 1
ATOM 4351 O O . ASN B 1 44 ? 10.164 -42.438 -24.578 1 95.56 44 ASN B O 1
ATOM 4355 N N . GLY B 1 45 ? 8.078 -42.094 -25.094 1 95.5 45 GLY B N 1
ATOM 4356 C CA . GLY B 1 45 ? 7.871 -43.438 -25.641 1 95.5 45 GLY B CA 1
ATOM 4357 C C . GLY B 1 45 ? 7.672 -44.5 -24.578 1 95.5 45 GLY B C 1
ATOM 4358 O O . GLY B 1 45 ? 7.355 -45.625 -24.891 1 95.5 45 GLY B O 1
ATOM 4359 N N . THR B 1 46 ? 7.816 -44.156 -23.359 1 97.56 46 THR B N 1
ATOM 4360 C CA . THR B 1 46 ? 7.656 -45.094 -22.25 1 97.56 46 THR B CA 1
ATOM 4361 C C . THR B 1 46 ? 6.328 -44.875 -21.547 1 97.56 46 THR B C 1
ATOM 4363 O O . THR B 1 46 ? 6.004 -43.75 -21.156 1 97.56 46 THR B O 1
ATOM 4366 N N . THR B 1 47 ? 5.625 -45.938 -21.328 1 97.75 47 THR B N 1
ATOM 4367 C CA . THR B 1 47 ? 4.355 -45.844 -20.609 1 97.75 47 THR B CA 1
ATOM 4368 C C . THR B 1 47 ? 4.562 -46.094 -19.125 1 97.75 47 THR B C 1
ATOM 4370 O O . THR B 1 47 ? 5.176 -47.062 -18.719 1 97.75 47 THR B O 1
ATOM 4373 N N . HIS B 1 48 ? 4.094 -45.219 -18.375 1 97.25 48 HIS B N 1
ATOM 4374 C CA . HIS B 1 48 ? 4.172 -45.312 -16.922 1 97.25 48 HIS B CA 1
ATOM 4375 C C . HIS B 1 48 ? 2.799 -45.562 -16.312 1 97.25 48 HIS B C 1
ATOM 4377 O O . HIS B 1 48 ? 1.859 -44.781 -16.562 1 97.25 48 HIS B O 1
ATOM 4383 N N . SER B 1 49 ? 2.725 -46.625 -15.492 1 97.25 49 SER B N 1
ATOM 4384 C CA . SER B 1 49 ? 1.518 -46.844 -14.711 1 97.25 49 SER B CA 1
ATOM 4385 C C . SER B 1 49 ? 1.543 -46.094 -13.398 1 97.25 49 SER B C 1
ATOM 4387 O O . SER B 1 49 ? 2.566 -46.031 -12.711 1 97.25 49 SER B O 1
ATOM 4389 N N . LEU B 1 50 ? 0.442 -45.438 -13.094 1 97.81 50 LEU B N 1
ATOM 4390 C CA . LEU B 1 50 ? 0.363 -44.562 -11.93 1 97.81 50 LEU B CA 1
ATOM 4391 C C . LEU B 1 50 ? -0.728 -45 -10.977 1 97.81 50 LEU B C 1
ATOM 4393 O O . LEU B 1 50 ? -1.887 -45.156 -11.367 1 97.81 50 LEU B O 1
ATOM 4397 N N . LYS B 1 51 ? -0.354 -45.281 -9.758 1 97.56 51 LYS B N 1
ATOM 4398 C CA . LYS B 1 51 ? -1.339 -45.5 -8.703 1 97.56 51 LYS B CA 1
ATOM 4399 C C . LYS B 1 51 ? -1.963 -44.156 -8.266 1 97.56 51 LYS B C 1
ATOM 4401 O O . LYS B 1 51 ? -1.301 -43.344 -7.633 1 97.56 51 LYS B O 1
ATOM 4406 N N . THR B 1 52 ? -3.24 -44.062 -8.562 1 98.06 52 THR B N 1
ATOM 4407 C CA . THR B 1 52 ? -3.879 -42.75 -8.414 1 98.06 52 THR B CA 1
ATOM 4408 C C . THR B 1 52 ? -4.863 -42.781 -7.25 1 98.06 52 THR B C 1
ATOM 4410 O O . THR B 1 52 ? -5.633 -43.719 -7.086 1 98.06 52 THR B O 1
ATOM 4413 N N . ARG B 1 53 ? -4.773 -41.75 -6.426 1 97.69 53 ARG B N 1
ATOM 4414 C CA . ARG B 1 53 ? -5.711 -41.5 -5.336 1 97.69 53 ARG B CA 1
ATOM 4415 C C . ARG B 1 53 ? -6.348 -40.125 -5.48 1 97.69 53 ARG B C 1
ATOM 4417 O O . ARG B 1 53 ? -5.641 -39.125 -5.621 1 97.69 53 ARG B O 1
ATOM 4424 N N . ALA B 1 54 ? -7.641 -40.094 -5.527 1 98.38 54 ALA B N 1
ATOM 4425 C CA . ALA B 1 54 ? -8.383 -38.812 -5.578 1 98.38 54 ALA B CA 1
ATOM 4426 C C . ALA B 1 54 ? -9.461 -38.781 -4.504 1 98.38 54 ALA B C 1
ATOM 4428 O O . ALA B 1 54 ? -10.117 -39.781 -4.23 1 98.38 54 ALA B O 1
ATOM 4429 N N . GLY B 1 55 ? -9.586 -37.656 -3.859 1 98 55 GLY B N 1
ATOM 4430 C CA . GLY B 1 55 ? -10.578 -37.5 -2.805 1 98 55 GLY B CA 1
ATOM 4431 C C . GLY B 1 55 ? -10.188 -36.469 -1.771 1 98 55 GLY B C 1
ATOM 4432 O O . GLY B 1 55 ? -9.812 -35.344 -2.121 1 98 55 GLY B O 1
ATOM 4433 N N . THR B 1 56 ? -10.484 -36.781 -0.506 1 98.25 56 THR B N 1
ATOM 4434 C CA . THR B 1 56 ? -10.203 -35.844 0.562 1 98.25 56 THR B CA 1
ATOM 4435 C C . THR B 1 56 ? -9.352 -36.5 1.653 1 98.25 56 THR B C 1
ATOM 4437 O O . THR B 1 56 ? -9.344 -37.719 1.795 1 98.25 56 THR B O 1
ATOM 4440 N N . MET B 1 57 ? -8.633 -35.688 2.312 1 98.06 57 MET B N 1
ATOM 4441 C CA . MET B 1 57 ? -7.902 -36.031 3.525 1 98.06 57 MET B CA 1
ATOM 4442 C C . MET B 1 57 ? -8.312 -35.156 4.691 1 98.06 57 MET B C 1
ATOM 4444 O O . MET B 1 57 ? -8.5 -33.938 4.516 1 98.06 57 MET B O 1
ATOM 4448 N N . LEU B 1 58 ? -8.523 -35.781 5.793 1 97.69 58 LEU B N 1
ATOM 4449 C CA . LEU B 1 58 ? -8.875 -35.031 6.977 1 97.69 58 LEU B CA 1
ATOM 4450 C C . LEU B 1 58 ? -7.676 -34.219 7.465 1 97.69 58 LEU B C 1
ATOM 4452 O O . LEU B 1 58 ? -6.617 -34.781 7.758 1 97.69 58 LEU B O 1
ATOM 4456 N N . LEU B 1 59 ? -7.828 -32.938 7.477 1 98.12 59 LEU B N 1
ATOM 4457 C CA . LEU B 1 59 ? -6.793 -32.031 7.941 1 98.12 59 LEU B CA 1
ATOM 4458 C C . LEU B 1 59 ? -6.973 -31.703 9.422 1 98.12 59 LEU B C 1
ATOM 4460 O O . LEU B 1 59 ? -8.078 -31.375 9.859 1 98.12 59 LEU B O 1
ATOM 4464 N N . ARG B 1 60 ? -5.906 -31.812 10.133 1 96 60 ARG B N 1
ATOM 4465 C CA . ARG B 1 60 ? -5.918 -31.5 11.555 1 96 60 ARG B CA 1
ATOM 4466 C C . ARG B 1 60 ? -5.027 -30.312 11.875 1 96 60 ARG B C 1
ATOM 4468 O O . ARG B 1 60 ? -4.023 -30.078 11.195 1 96 60 ARG B O 1
ATOM 4475 N N . ASP B 1 61 ? -5.434 -29.531 12.891 1 96 61 ASP B N 1
ATOM 4476 C CA . ASP B 1 61 ? -4.613 -28.391 13.297 1 96 61 ASP B CA 1
ATOM 4477 C C . ASP B 1 61 ? -3.484 -28.828 14.227 1 96 61 ASP B C 1
ATOM 4479 O O . ASP B 1 61 ? -3.209 -30.031 14.352 1 96 61 ASP B O 1
ATOM 4483 N N . GLU B 1 62 ? -2.748 -27.906 14.781 1 91.06 62 GLU B N 1
ATOM 4484 C CA . GLU B 1 62 ? -1.562 -28.156 15.602 1 91.06 62 GLU B CA 1
ATOM 4485 C C . GLU B 1 62 ? -1.921 -28.891 16.891 1 91.06 62 GLU B C 1
ATOM 4487 O O . GLU B 1 62 ? -1.055 -29.484 17.531 1 91.06 62 GLU B O 1
ATOM 4492 N N . ASN B 1 63 ? -3.207 -28.953 17.266 1 92.06 63 ASN B N 1
ATOM 4493 C CA . ASN B 1 63 ? -3.68 -29.672 18.438 1 92.06 63 ASN B CA 1
ATOM 4494 C C . ASN B 1 63 ? -4.359 -30.984 18.062 1 92.06 63 ASN B C 1
ATOM 4496 O O . ASN B 1 63 ? -5.082 -31.578 18.875 1 92.06 63 ASN B O 1
ATOM 4500 N N . ASN B 1 64 ? -4.227 -31.297 16.859 1 93.38 64 ASN B N 1
ATOM 4501 C CA . ASN B 1 64 ? -4.75 -32.562 16.312 1 93.38 64 ASN B CA 1
ATOM 4502 C C . ASN B 1 64 ? -6.273 -32.531 16.234 1 93.38 64 ASN B C 1
ATOM 4504 O O . ASN B 1 64 ? -6.918 -33.562 16.266 1 93.38 64 ASN B O 1
ATOM 4508 N N . GLU B 1 65 ? -6.836 -31.328 16.188 1 92.5 65 GLU B N 1
ATOM 4509 C CA . GLU B 1 65 ? -8.273 -31.188 15.984 1 92.5 65 GLU B CA 1
ATOM 4510 C C . GLU B 1 65 ? -8.617 -31.141 14.5 1 92.5 65 GLU B C 1
ATOM 4512 O O . GLU B 1 65 ? -7.941 -30.438 13.727 1 92.5 65 GLU B O 1
ATOM 4517 N N . PRO B 1 66 ? -9.641 -31.922 14.117 1 96.19 66 PRO B N 1
ATOM 4518 C CA . PRO B 1 66 ? -10.047 -31.844 12.711 1 96.19 66 PRO B CA 1
ATOM 4519 C C . PRO B 1 66 ? -10.539 -30.453 12.328 1 96.19 66 PRO B C 1
ATOM 4521 O O . PRO B 1 66 ? -11.375 -29.875 13.023 1 96.19 66 PRO B O 1
ATOM 4524 N N . ILE B 1 67 ? -10.062 -29.984 11.148 1 97.38 67 ILE B N 1
ATOM 4525 C CA . ILE B 1 67 ? -10.445 -28.609 10.805 1 97.38 67 ILE B CA 1
ATOM 4526 C C . ILE B 1 67 ? -10.938 -28.562 9.359 1 97.38 67 ILE B C 1
ATOM 4528 O O . ILE B 1 67 ? -11.617 -27.609 8.961 1 97.38 67 ILE B O 1
ATOM 4532 N N . ALA B 1 68 ? -10.68 -29.578 8.586 1 98.5 68 ALA B N 1
ATOM 4533 C CA . ALA B 1 68 ? -11.125 -29.547 7.199 1 98.5 68 ALA B CA 1
ATOM 4534 C C . ALA B 1 68 ? -11 -30.906 6.539 1 98.5 68 ALA B C 1
ATOM 4536 O O . ALA B 1 68 ? -10.273 -31.781 7.031 1 98.5 68 ALA B O 1
ATOM 4537 N N . LEU B 1 69 ? -11.773 -31.156 5.566 1 98.12 69 LEU B N 1
ATOM 4538 C CA . LEU B 1 69 ? -11.445 -32.094 4.512 1 98.12 69 LEU B CA 1
ATOM 4539 C C . LEU B 1 69 ? -10.742 -31.406 3.354 1 98.12 69 LEU B C 1
ATOM 4541 O O . LEU B 1 69 ? -11.305 -30.5 2.729 1 98.12 69 LEU B O 1
ATOM 4545 N N . HIS B 1 70 ? -9.547 -31.781 3.16 1 98.62 70 HIS B N 1
ATOM 4546 C CA . HIS B 1 70 ? -8.766 -31.188 2.082 1 98.62 70 HIS B CA 1
ATOM 4547 C C . HIS B 1 70 ? -8.766 -32.062 0.846 1 98.62 70 HIS B C 1
ATOM 4549 O O . HIS B 1 70 ? -8.336 -33.219 0.91 1 98.62 70 HIS B O 1
ATOM 4555 N N . GLY B 1 71 ? -9.211 -31.516 -0.252 1 98.62 71 GLY B N 1
ATOM 4556 C CA . GLY B 1 71 ? -9.266 -32.25 -1.508 1 98.62 71 GLY B CA 1
ATOM 4557 C C . GLY B 1 71 ? -7.918 -32.375 -2.189 1 98.62 71 GLY B C 1
ATOM 4558 O O . GLY B 1 71 ? -7.125 -31.422 -2.17 1 98.62 71 GLY B O 1
ATOM 4559 N N . PHE B 1 72 ? -7.68 -33.562 -2.807 1 98.75 72 PHE B N 1
ATOM 4560 C CA . PHE B 1 72 ? -6.43 -33.781 -3.525 1 98.75 72 PHE B CA 1
ATOM 4561 C C . PHE B 1 72 ? -6.586 -34.844 -4.598 1 98.75 72 PHE B C 1
ATOM 4563 O O . PHE B 1 72 ? -7.547 -35.625 -4.574 1 98.75 72 PHE B O 1
ATOM 4570 N N . THR B 1 73 ? -5.773 -34.844 -5.574 1 98.81 73 THR B N 1
ATOM 4571 C CA . THR B 1 73 ? -5.48 -35.938 -6.5 1 98.81 73 THR B CA 1
ATOM 4572 C C . THR B 1 73 ? -3.982 -36.219 -6.547 1 98.81 73 THR B C 1
ATOM 4574 O O . THR B 1 73 ? -3.188 -35.344 -6.879 1 98.81 73 THR B O 1
ATOM 4577 N N . ALA B 1 74 ? -3.643 -37.469 -6.258 1 98.69 74 ALA B N 1
ATOM 4578 C CA . ALA B 1 74 ? -2.23 -37.812 -6.215 1 98.69 74 ALA B CA 1
ATOM 4579 C C . ALA B 1 74 ? -1.919 -38.938 -7.223 1 98.69 74 ALA B C 1
ATOM 4581 O O . ALA B 1 74 ? -2.709 -39.844 -7.402 1 98.69 74 ALA B O 1
ATOM 4582 N N . TYR B 1 75 ? -0.836 -38.781 -7.914 1 98.5 75 TYR B N 1
ATOM 4583 C CA . TYR B 1 75 ? -0.314 -39.75 -8.859 1 98.5 75 TYR B CA 1
ATOM 4584 C C . TYR B 1 75 ? 1.022 -40.312 -8.383 1 98.5 75 TYR B C 1
ATOM 4586 O O . TYR B 1 75 ? 2.018 -39.594 -8.32 1 98.5 75 TYR B O 1
ATOM 4594 N N . PHE B 1 76 ? 1.024 -41.594 -8.125 1 97.81 76 PHE B N 1
ATOM 4595 C CA . PHE B 1 76 ? 2.223 -42.281 -7.633 1 97.81 76 PHE B CA 1
ATOM 4596 C C . PHE B 1 76 ? 2.723 -43.312 -8.641 1 97.81 76 PHE B C 1
ATOM 4598 O O . PHE B 1 76 ? 1.938 -44.094 -9.172 1 97.81 76 PHE B O 1
ATOM 4605 N N . LYS B 1 77 ? 3.996 -43.25 -8.859 1 95.31 77 LYS B N 1
ATOM 4606 C CA . LYS B 1 77 ? 4.582 -44.312 -9.664 1 95.31 77 LYS B CA 1
ATOM 4607 C C . LYS B 1 77 ? 4.629 -45.625 -8.891 1 95.31 77 LYS B C 1
ATOM 4609 O O . LYS B 1 77 ? 4.406 -46.688 -9.453 1 95.31 77 LYS B O 1
ATOM 4614 N N . GLU B 1 78 ? 4.992 -45.5 -7.613 1 87.88 78 GLU B N 1
ATOM 4615 C CA . GLU B 1 78 ? 5.121 -46.656 -6.723 1 87.88 78 GLU B CA 1
ATOM 4616 C C . GLU B 1 78 ? 4.133 -46.562 -5.562 1 87.88 78 GLU B C 1
ATOM 4618 O O . GLU B 1 78 ? 3.732 -45.469 -5.164 1 87.88 78 GLU B O 1
ATOM 4623 N N . ASP B 1 79 ? 3.828 -47.812 -5.191 1 80 79 ASP B N 1
ATOM 4624 C CA . ASP B 1 79 ? 3.033 -47.875 -3.969 1 80 79 ASP B CA 1
ATOM 4625 C C . ASP B 1 79 ? 3.93 -47.875 -2.732 1 80 79 ASP B C 1
ATOM 4627 O O . ASP B 1 79 ? 4.98 -48.531 -2.732 1 80 79 ASP B O 1
ATOM 4631 N N . GLY B 1 80 ? 3.602 -47.25 -1.745 1 77.38 80 GLY B N 1
ATOM 4632 C CA . GLY B 1 80 ? 4.359 -47.312 -0.504 1 77.38 80 GLY B CA 1
ATOM 4633 C C . GLY B 1 80 ? 5.422 -46.25 -0.406 1 77.38 80 GLY B C 1
ATOM 4634 O O . GLY B 1 80 ? 5.363 -45.25 -1.124 1 77.38 80 GLY B O 1
ATOM 4635 N N . PRO B 1 81 ? 6.352 -46.469 0.513 1 87 81 PRO B N 1
ATOM 4636 C CA . PRO B 1 81 ? 7.445 -45.5 0.697 1 87 81 PRO B CA 1
ATOM 4637 C C . PRO B 1 81 ? 8.312 -45.344 -0.55 1 87 81 PRO B C 1
ATOM 4639 O O . PRO B 1 81 ? 8.57 -46.344 -1.249 1 87 81 PRO B O 1
ATOM 4642 N N . SER B 1 82 ? 8.555 -44.125 -0.882 1 89.56 82 SER B N 1
ATOM 4643 C CA . SER B 1 82 ? 9.359 -43.812 -2.057 1 89.56 82 SER B CA 1
ATOM 4644 C C . SER B 1 82 ? 10.297 -42.625 -1.79 1 89.56 82 SER B C 1
ATOM 4646 O O . SER B 1 82 ? 10.023 -41.812 -0.926 1 89.56 82 SER B O 1
ATOM 4648 N N . LYS B 1 83 ? 11.422 -42.688 -2.527 1 90.69 83 LYS B N 1
ATOM 4649 C CA . LYS B 1 83 ? 12.359 -41.562 -2.469 1 90.69 83 LYS B CA 1
ATOM 4650 C C . LYS B 1 83 ? 12.312 -40.75 -3.752 1 90.69 83 LYS B C 1
ATOM 4652 O O . LYS B 1 83 ? 13.172 -39.875 -3.973 1 90.69 83 LYS B O 1
ATOM 4657 N N . ARG B 1 84 ? 11.289 -41.094 -4.504 1 94.94 84 ARG B N 1
ATOM 4658 C CA . ARG B 1 84 ? 11.047 -40.281 -5.707 1 94.94 84 ARG B CA 1
ATOM 4659 C C . ARG B 1 84 ? 10.672 -38.875 -5.355 1 94.94 84 ARG B C 1
ATOM 4661 O O . ARG B 1 84 ? 9.969 -38.625 -4.375 1 94.94 84 ARG B O 1
ATOM 4668 N N . PRO B 1 85 ? 11.141 -37.906 -6.199 1 97.5 85 PRO B N 1
ATOM 4669 C CA . PRO B 1 85 ? 10.656 -36.531 -5.961 1 97.5 85 PRO B CA 1
ATOM 4670 C C . PRO B 1 85 ? 9.133 -36.438 -5.918 1 97.5 85 PRO B C 1
ATOM 4672 O O . PRO B 1 85 ? 8.453 -37.188 -6.629 1 97.5 85 PRO B O 1
ATOM 4675 N N . ILE B 1 86 ? 8.648 -35.594 -5.094 1 98.25 86 ILE B N 1
ATOM 4676 C CA . ILE B 1 86 ? 7.211 -35.344 -4.992 1 98.25 86 ILE B CA 1
ATOM 4677 C C . ILE B 1 86 ? 6.934 -33.844 -5.148 1 98.25 86 ILE B C 1
ATOM 4679 O O . ILE B 1 86 ? 7.633 -33 -4.562 1 98.25 86 ILE B O 1
ATOM 4683 N N . ILE B 1 87 ? 5.984 -33.469 -5.992 1 98.88 87 ILE B N 1
ATOM 4684 C CA . ILE B 1 87 ? 5.617 -32.094 -6.27 1 98.88 87 ILE B CA 1
ATOM 4685 C C . ILE B 1 87 ? 4.199 -31.828 -5.77 1 98.88 87 ILE B C 1
ATOM 4687 O O . ILE B 1 87 ? 3.252 -32.5 -6.188 1 98.88 87 ILE B O 1
ATOM 4691 N N . PHE B 1 88 ? 4.055 -30.938 -4.867 1 98.94 88 PHE B N 1
ATOM 4692 C CA . PHE B 1 88 ? 2.752 -30.406 -4.484 1 98.94 88 PHE B CA 1
ATOM 4693 C C . PHE B 1 88 ? 2.367 -29.219 -5.363 1 98.94 88 PHE B C 1
ATOM 4695 O O . PHE B 1 88 ? 3.084 -28.219 -5.414 1 98.94 88 PHE B O 1
ATOM 4702 N N . SER B 1 89 ? 1.214 -29.328 -6.062 1 98.88 89 SER B N 1
ATOM 4703 C CA . SER B 1 89 ? 0.865 -28.359 -7.098 1 98.88 89 SER B CA 1
ATOM 4704 C C . SER B 1 89 ? -0.53 -27.797 -6.875 1 98.88 89 SER B C 1
ATOM 4706 O O . SER B 1 89 ? -1.444 -28.516 -6.469 1 98.88 89 SER B O 1
ATOM 4708 N N . TYR B 1 90 ? -0.717 -26.516 -7.148 1 98.81 90 TYR B N 1
ATOM 4709 C CA . TYR B 1 90 ? -1.993 -25.828 -6.988 1 98.81 90 TYR B CA 1
ATOM 4710 C C . TYR B 1 90 ? -2.039 -24.562 -7.832 1 98.81 90 TYR B C 1
ATOM 4712 O O . TYR B 1 90 ? -0.998 -24 -8.172 1 98.81 90 TYR B O 1
ATOM 4720 N N . ASN B 1 91 ? -3.221 -24.156 -8.18 1 98.31 91 ASN B N 1
ATOM 4721 C CA . ASN B 1 91 ? -3.449 -22.906 -8.883 1 98.31 91 ASN B CA 1
ATOM 4722 C C . ASN B 1 91 ? -3.561 -21.734 -7.918 1 98.31 91 ASN B C 1
ATOM 4724 O O . ASN B 1 91 ? -2.939 -21.734 -6.852 1 98.31 91 ASN B O 1
ATOM 4728 N N . GLY B 1 92 ? -4.098 -20.656 -8.461 1 96.88 92 GLY B N 1
ATOM 4729 C CA . GLY B 1 92 ? -4.184 -19.438 -7.652 1 96.88 92 GLY B CA 1
ATOM 4730 C C . GLY B 1 92 ? -5.605 -18.953 -7.461 1 96.88 92 GLY B C 1
ATOM 4731 O O . GLY B 1 92 ? -6.48 -19.719 -7.047 1 96.88 92 GLY B O 1
ATOM 4732 N N . GLY B 1 93 ? -5.824 -17.875 -7.855 1 91.31 93 GLY B N 1
ATOM 4733 C CA . GLY B 1 93 ? -7.07 -17.156 -7.637 1 91.31 93 GLY B CA 1
ATOM 4734 C C . GLY B 1 93 ? -6.875 -15.844 -6.918 1 91.31 93 GLY B C 1
ATOM 4735 O O . GLY B 1 93 ? -6.422 -14.859 -7.516 1 91.31 93 GLY B O 1
ATOM 4736 N N . PRO B 1 94 ? -6.73 -15.789 -5.715 1 93.38 94 PRO B N 1
ATOM 4737 C CA . PRO B 1 94 ? -7.043 -16.906 -4.812 1 93.38 94 PRO B CA 1
ATOM 4738 C C . PRO B 1 94 ? -8.492 -17.375 -4.93 1 93.38 94 PRO B C 1
ATOM 4740 O O . PRO B 1 94 ? -9.391 -16.547 -5.145 1 93.38 94 PRO B O 1
ATOM 4743 N N . GLY B 1 95 ? -8.648 -18.703 -4.801 1 94.31 95 GLY B N 1
ATOM 4744 C CA . GLY B 1 95 ? -9.969 -19.312 -4.789 1 94.31 95 GLY B CA 1
ATOM 4745 C C . GLY B 1 95 ? -10.203 -20.25 -5.961 1 94.31 95 GLY B C 1
ATOM 4746 O O . GLY B 1 95 ? -11.344 -20.641 -6.23 1 94.31 95 GLY B O 1
ATOM 4747 N N . SER B 1 96 ? -9.133 -20.531 -6.641 1 96.69 96 SER B N 1
ATOM 4748 C CA . SER B 1 96 ? -9.234 -21.5 -7.73 1 96.69 96 SER B CA 1
ATOM 4749 C C . SER B 1 96 ? -8.805 -22.891 -7.285 1 96.69 96 SER B C 1
ATOM 4751 O O . SER B 1 96 ? -7.84 -23.031 -6.523 1 96.69 96 SER B O 1
ATOM 4753 N N . SER B 1 97 ? -9.555 -23.922 -7.781 1 98.06 97 SER B N 1
ATOM 4754 C CA . SER B 1 97 ? -9.055 -25.281 -7.621 1 98.06 97 SER B CA 1
ATOM 4755 C C . SER B 1 97 ? -7.855 -25.547 -8.531 1 98.06 97 SER B C 1
ATOM 4757 O O . SER B 1 97 ? -7.438 -24.656 -9.281 1 98.06 97 SER B O 1
ATOM 4759 N N . SER B 1 98 ? -7.328 -26.719 -8.484 1 98.38 98 SER B N 1
ATOM 4760 C CA . SER B 1 98 ? -6.059 -26.984 -9.156 1 98.38 98 SER B CA 1
ATOM 4761 C C . SER B 1 98 ? -6.277 -27.5 -10.57 1 98.38 98 SER B C 1
ATOM 4763 O O . SER B 1 98 ? -5.332 -27.938 -11.234 1 98.38 98 SER B O 1
ATOM 4765 N N . TYR B 1 99 ? -7.469 -27.453 -11.133 1 97.56 99 TYR B N 1
ATOM 4766 C CA . TYR B 1 99 ? -7.82 -28.203 -12.328 1 97.56 99 TYR B CA 1
ATOM 4767 C C . TYR B 1 99 ? -7.148 -27.625 -13.562 1 97.56 99 TYR B C 1
ATOM 4769 O O . TYR B 1 99 ? -7.02 -28.297 -14.586 1 97.56 99 TYR B O 1
ATOM 4777 N N . TRP B 1 100 ? -6.691 -26.312 -13.508 1 97.94 100 TRP B N 1
ATOM 4778 C CA . TRP B 1 100 ? -6.012 -25.734 -14.656 1 97.94 100 TRP B CA 1
ATOM 4779 C C . TRP B 1 100 ? -4.652 -26.391 -14.883 1 97.94 100 TRP B C 1
ATOM 4781 O O . TRP B 1 100 ? -4.371 -26.891 -15.969 1 97.94 100 TRP B O 1
ATOM 4791 N N . LEU B 1 101 ? -3.865 -26.391 -13.875 1 98.69 101 LEU B N 1
ATOM 4792 C CA . LEU B 1 101 ? -2.57 -27.062 -13.945 1 98.69 101 LEU B CA 1
ATOM 4793 C C . LEU B 1 101 ? -2.746 -28.562 -14.148 1 98.69 101 LEU B C 1
ATOM 4795 O O . LEU B 1 101 ? -1.974 -29.203 -14.875 1 98.69 101 LEU B O 1
ATOM 4799 N N . HIS B 1 102 ? -3.756 -29.125 -13.492 1 98.62 102 HIS B N 1
ATOM 4800 C CA . HIS B 1 102 ? -4.008 -30.547 -13.523 1 98.62 102 HIS B CA 1
ATOM 4801 C C . HIS B 1 102 ? -4.211 -31.047 -14.953 1 98.62 102 HIS B C 1
ATOM 4803 O O . HIS B 1 102 ? -3.576 -32.031 -15.375 1 98.62 102 HIS B O 1
ATOM 4809 N N . MET B 1 103 ? -5 -30.328 -15.688 1 97.5 103 MET B N 1
ATOM 4810 C CA . MET B 1 103 ? -5.371 -30.75 -17.031 1 97.5 103 MET B CA 1
ATOM 4811 C C . MET B 1 103 ? -4.504 -30.062 -18.078 1 97.5 103 MET B C 1
ATOM 4813 O O . MET B 1 103 ? -4.617 -30.359 -19.281 1 97.5 103 MET B O 1
ATOM 4817 N N . GLY B 1 104 ? -3.637 -29.203 -17.609 1 97.62 104 GLY B N 1
ATOM 4818 C CA . GLY B 1 104 ? -2.801 -28.469 -18.547 1 97.62 104 GLY B CA 1
ATOM 4819 C C . GLY B 1 104 ? -1.406 -29.047 -18.688 1 97.62 104 GLY B C 1
ATOM 4820 O O . GLY B 1 104 ? -0.911 -29.234 -19.797 1 97.62 104 GLY B O 1
ATOM 4821 N N . VAL B 1 105 ? -0.858 -29.328 -17.531 1 98 105 VAL B N 1
ATOM 4822 C CA . VAL B 1 105 ? 0.557 -29.641 -17.688 1 98 105 VAL B CA 1
ATOM 4823 C C . VAL B 1 105 ? 0.967 -30.672 -16.625 1 98 105 VAL B C 1
ATOM 4825 O O . VAL B 1 105 ? 1.89 -31.453 -16.844 1 98 105 VAL B O 1
ATOM 4828 N N . MET B 1 106 ? 0.309 -30.828 -15.531 1 98.44 106 MET B N 1
ATOM 4829 C CA . MET B 1 106 ? 0.864 -31.578 -14.406 1 98.44 106 MET B CA 1
ATOM 4830 C C . MET B 1 106 ? 0.315 -33 -14.375 1 98.44 106 MET B C 1
ATOM 4832 O O . MET B 1 106 ? 0.898 -33.875 -13.75 1 98.44 106 MET B O 1
ATOM 4836 N N . GLY B 1 107 ? -0.813 -33.281 -14.992 1 98.44 107 GLY B N 1
ATOM 4837 C CA . GLY B 1 107 ? -1.457 -34.562 -14.945 1 98.44 107 GLY B CA 1
ATOM 4838 C C . GLY B 1 107 ? -1.028 -35.5 -16.078 1 98.44 107 GLY B C 1
ATOM 4839 O O . GLY B 1 107 ? -0.227 -35.094 -16.938 1 98.44 107 GLY B O 1
ATOM 4840 N N . PRO B 1 108 ? -1.537 -36.688 -16.047 1 98.56 108 PRO B N 1
ATOM 4841 C CA . PRO B 1 108 ? -1.197 -37.656 -17.094 1 98.56 108 PRO B CA 1
ATOM 4842 C C . PRO B 1 108 ? -1.943 -37.406 -18.391 1 98.56 108 PRO B C 1
ATOM 4844 O O . PRO B 1 108 ? -1.548 -37.938 -19.438 1 98.56 108 PRO B O 1
ATOM 4847 N N . LYS B 1 109 ? -2.99 -36.688 -18.297 1 98.19 109 LYS B N 1
ATOM 4848 C CA . LYS B 1 109 ? -3.791 -36.312 -19.453 1 98.19 109 LYS B CA 1
ATOM 4849 C C . LYS B 1 109 ? -3.885 -34.781 -19.562 1 98.19 109 LYS B C 1
ATOM 4851 O O . LYS B 1 109 ? -3.697 -34.062 -18.562 1 98.19 109 LYS B O 1
ATOM 4856 N N . ARG B 1 110 ? -4.121 -34.344 -20.719 1 97.62 110 ARG B N 1
ATOM 4857 C CA . ARG B 1 110 ? -4.336 -32.906 -20.906 1 97.62 110 ARG B CA 1
ATOM 4858 C C . ARG B 1 110 ? -5.504 -32.656 -21.859 1 97.62 110 ARG B C 1
ATOM 4860 O O . ARG B 1 110 ? -5.816 -33.469 -22.703 1 97.62 110 ARG B O 1
ATOM 4867 N N . ILE B 1 111 ? -6.125 -31.531 -21.688 1 97 111 ILE B N 1
ATOM 4868 C CA . ILE B 1 111 ? -7.23 -31.109 -22.531 1 97 111 ILE B CA 1
ATOM 4869 C C . ILE B 1 111 ? -6.695 -30.328 -23.734 1 97 111 ILE B C 1
ATOM 4871 O O . ILE B 1 111 ? -5.844 -29.453 -23.578 1 97 111 ILE B O 1
ATOM 4875 N N . VAL B 1 112 ? -7.125 -30.672 -24.891 1 96.44 112 VAL B N 1
ATOM 4876 C CA . VAL B 1 112 ? -6.719 -29.969 -26.109 1 96.44 112 VAL B CA 1
ATOM 4877 C C . VAL B 1 112 ? -7.574 -28.719 -26.312 1 96.44 112 VAL B C 1
ATOM 4879 O O . VAL B 1 112 ? -8.805 -28.797 -26.281 1 96.44 112 VAL B O 1
ATOM 4882 N N . VAL B 1 113 ? -6.945 -27.625 -26.422 1 96.62 113 VAL B N 1
ATOM 4883 C CA . VAL B 1 113 ? -7.629 -26.359 -26.703 1 96.62 113 VAL B CA 1
ATOM 4884 C C . VAL B 1 113 ? -6.91 -25.625 -27.828 1 96.62 113 VAL B C 1
ATOM 4886 O O . VAL B 1 113 ? -5.75 -25.922 -28.125 1 96.62 113 VAL B O 1
ATOM 4889 N N . ASN B 1 114 ? -7.66 -24.797 -28.5 1 95.12 114 ASN B N 1
ATOM 4890 C CA . ASN B 1 114 ? -7.027 -23.891 -29.469 1 95.12 114 ASN B CA 1
ATOM 4891 C C . ASN B 1 114 ? -6.246 -22.781 -28.766 1 95.12 114 ASN B C 1
ATOM 4893 O O . ASN B 1 114 ? -6.746 -22.156 -27.828 1 95.12 114 ASN B O 1
ATOM 4897 N N . ASP B 1 115 ? -5 -22.531 -29.141 1 94.44 115 ASP B N 1
ATOM 4898 C CA . ASP B 1 115 ? -4.152 -21.5 -28.547 1 94.44 115 ASP B CA 1
ATOM 4899 C C . ASP B 1 115 ? -3.225 -20.891 -29.594 1 94.44 115 ASP B C 1
ATOM 4901 O O . ASP B 1 115 ? -2.285 -21.547 -30.062 1 94.44 115 ASP B O 1
ATOM 4905 N N . PRO B 1 116 ? -3.471 -19.516 -30.047 1 93.44 116 PRO B N 1
ATOM 4906 C CA . PRO B 1 116 ? -4.637 -18.766 -29.578 1 93.44 116 PRO B CA 1
ATOM 4907 C C . PRO B 1 116 ? -5.906 -19.094 -30.359 1 93.44 116 PRO B C 1
ATOM 4909 O O . PRO B 1 116 ? -5.828 -19.594 -31.484 1 93.44 116 PRO B O 1
ATOM 4912 N N . GLY B 1 117 ? -7.016 -18.828 -29.797 1 92.88 117 GLY B N 1
ATOM 4913 C CA . GLY B 1 117 ? -8.281 -19 -30.5 1 92.88 117 GLY B CA 1
ATOM 4914 C C . GLY B 1 117 ? -9.352 -19.641 -29.641 1 92.88 117 GLY B C 1
ATOM 4915 O O . GLY B 1 117 ? -9.047 -20.297 -28.656 1 92.88 117 GLY B O 1
ATOM 4916 N N . TYR B 1 118 ? -10.555 -19.469 -30.078 1 92.56 118 TYR B N 1
ATOM 4917 C CA . TYR B 1 118 ? -11.688 -20.047 -29.359 1 92.56 118 TYR B CA 1
ATOM 4918 C C . TYR B 1 118 ? -11.766 -21.547 -29.609 1 92.56 118 TYR B C 1
ATOM 4920 O O . TYR B 1 118 ? -11.57 -22.016 -30.734 1 92.56 118 TYR B O 1
ATOM 4928 N N . THR B 1 119 ? -11.984 -22.297 -28.562 1 94.5 119 THR B N 1
ATOM 4929 C CA . THR B 1 119 ? -12.203 -23.734 -28.641 1 94.5 119 THR B CA 1
ATOM 4930 C C . THR B 1 119 ? -13.68 -24.047 -28.891 1 94.5 119 THR B C 1
ATOM 4932 O O . THR B 1 119 ? -14.555 -23.562 -28.172 1 94.5 119 THR B O 1
ATOM 4935 N N . PRO B 1 120 ? -13.945 -24.797 -29.938 1 90.62 120 PRO B N 1
ATOM 4936 C CA . PRO B 1 120 ? -15.344 -25.125 -30.203 1 90.62 120 PRO B CA 1
ATOM 4937 C C . PRO B 1 120 ? -15.984 -25.938 -29.078 1 90.62 120 PRO B C 1
ATOM 4939 O O . PRO B 1 120 ? -15.281 -26.531 -28.25 1 90.62 120 PRO B O 1
ATOM 4942 N N . ALA B 1 121 ? -17.344 -26 -29.156 1 90.31 121 ALA B N 1
ATOM 4943 C CA . ALA B 1 121 ? -18.109 -26.75 -28.156 1 90.31 121 ALA B CA 1
ATOM 4944 C C . ALA B 1 121 ? -17.797 -28.234 -28.234 1 90.31 121 ALA B C 1
ATOM 4946 O O . ALA B 1 121 ? -17.172 -28.703 -29.188 1 90.31 121 ALA B O 1
ATOM 4947 N N . ALA B 1 122 ? -18.172 -28.953 -27.219 1 91 122 ALA B N 1
ATOM 4948 C CA . ALA B 1 122 ? -17.891 -30.391 -27.078 1 91 122 ALA B CA 1
ATOM 4949 C C . ALA B 1 122 ? -18.25 -31.141 -28.359 1 91 122 ALA B C 1
ATOM 4951 O O . ALA B 1 122 ? -19.109 -30.703 -29.125 1 91 122 ALA B O 1
ATOM 4952 N N . PRO B 1 123 ? -17.75 -32.281 -28.562 1 95.5 123 PRO B N 1
ATOM 4953 C CA . PRO B 1 123 ? -16.938 -33.031 -27.625 1 95.5 123 PRO B CA 1
ATOM 4954 C C . PRO B 1 123 ? -15.516 -32.5 -27.5 1 95.5 123 PRO B C 1
ATOM 4956 O O . PRO B 1 123 ? -14.906 -32.094 -28.5 1 95.5 123 PRO B O 1
ATOM 4959 N N . TYR B 1 124 ? -15.055 -32.5 -26.297 1 94.5 124 TYR B N 1
ATOM 4960 C CA . TYR B 1 124 ? -13.695 -32.062 -26.016 1 94.5 124 TYR B CA 1
ATOM 4961 C C . TYR B 1 124 ? -12.711 -33.219 -26.031 1 94.5 124 TYR B C 1
ATOM 4963 O O . TYR B 1 124 ? -13.078 -34.344 -25.719 1 94.5 124 TYR B O 1
ATOM 4971 N N . GLU B 1 125 ? -11.547 -32.906 -26.375 1 95.19 125 GLU B N 1
ATOM 4972 C CA . GLU B 1 125 ? -10.539 -33.938 -26.547 1 95.19 125 GLU B CA 1
ATOM 4973 C C . GLU B 1 125 ? -9.586 -34 -25.359 1 95.19 125 GLU B C 1
ATOM 4975 O O . GLU B 1 125 ? -9.008 -32.969 -24.969 1 95.19 125 GLU B O 1
ATOM 4980 N N . LEU B 1 126 ? -9.516 -35.156 -24.766 1 95.94 126 LEU B N 1
ATOM 4981 C CA . LEU B 1 126 ? -8.547 -35.5 -23.734 1 95.94 126 LEU B CA 1
ATOM 4982 C C . LEU B 1 126 ? -7.449 -36.406 -24.297 1 95.94 126 LEU B C 1
ATOM 4984 O O . LEU B 1 126 ? -7.738 -37.5 -24.812 1 95.94 126 LEU B O 1
ATOM 4988 N N . VAL B 1 127 ? -6.16 -35.938 -24.188 1 97.62 127 VAL B N 1
ATOM 4989 C CA . VAL B 1 127 ? -5.082 -36.688 -24.812 1 97.62 127 VAL B CA 1
ATOM 4990 C C . VAL B 1 127 ? -4.023 -37.031 -23.766 1 97.62 127 VAL B C 1
ATOM 4992 O O . VAL B 1 127 ? -4.027 -36.5 -22.672 1 97.62 127 VAL B O 1
ATOM 4995 N N . ASN B 1 128 ? -3.154 -38 -24.156 1 98.19 128 ASN B N 1
ATOM 4996 C CA . ASN B 1 128 ? -1.966 -38.281 -23.359 1 98.19 128 ASN B CA 1
ATOM 4997 C C . ASN B 1 128 ? -1.102 -37.031 -23.188 1 98.19 128 ASN B C 1
ATOM 4999 O O . ASN B 1 128 ? -0.89 -36.281 -24.156 1 98.19 128 ASN B O 1
ATOM 5003 N N . ASN B 1 129 ? -0.706 -36.781 -22 1 98.38 129 ASN B N 1
ATOM 5004 C CA . ASN B 1 129 ? 0.225 -35.656 -21.766 1 98.38 129 ASN B CA 1
ATOM 5005 C C . ASN B 1 129 ? 1.671 -36.094 -21.984 1 98.38 129 ASN B C 1
ATOM 5007 O O . ASN B 1 129 ? 2.387 -36.406 -21.031 1 98.38 129 ASN B O 1
ATOM 5011 N N . ASP B 1 130 ? 2.119 -35.938 -23.172 1 97.88 130 ASP B N 1
ATOM 5012 C CA . ASP B 1 130 ? 3.453 -36.375 -23.562 1 97.88 130 ASP B CA 1
ATOM 5013 C C . ASP B 1 130 ? 4.531 -35.594 -22.844 1 97.88 130 ASP B C 1
ATOM 5015 O O . ASP B 1 130 ? 5.699 -35.969 -22.812 1 97.88 130 ASP B O 1
ATOM 5019 N N . HIS B 1 131 ? 4.117 -34.562 -22.234 1 97.88 131 HIS B N 1
ATOM 5020 C CA . HIS B 1 131 ? 5.059 -33.625 -21.609 1 97.88 131 HIS B CA 1
ATOM 5021 C C . HIS B 1 131 ? 4.824 -33.562 -20.109 1 97.88 131 HIS B C 1
ATOM 5023 O O . HIS B 1 131 ? 5.137 -32.531 -19.469 1 97.88 131 HIS B O 1
ATOM 5029 N N . SER B 1 132 ? 4.227 -34.594 -19.562 1 97.38 132 SER B N 1
ATOM 5030 C CA . SER B 1 132 ? 3.99 -34.688 -18.125 1 97.38 132 SER B CA 1
ATOM 5031 C C . SER B 1 132 ? 5.297 -34.906 -17.359 1 97.38 132 SER B C 1
ATOM 5033 O O . SER B 1 132 ? 6.238 -35.5 -17.891 1 97.38 132 SER B O 1
ATOM 5035 N N . ILE B 1 133 ? 5.355 -34.406 -16.172 1 98.5 133 ILE B N 1
ATOM 5036 C CA . ILE B 1 133 ? 6.547 -34.562 -15.344 1 98.5 133 ILE B CA 1
ATOM 5037 C C . ILE B 1 133 ? 6.457 -35.844 -14.547 1 98.5 133 ILE B C 1
ATOM 5039 O O . ILE B 1 133 ? 7.379 -36.188 -13.805 1 98.5 133 ILE B O 1
ATOM 5043 N N . LEU B 1 134 ? 5.418 -36.625 -14.734 1 98.25 134 LEU B N 1
ATOM 5044 C CA . LEU B 1 134 ? 5.109 -37.812 -13.938 1 98.25 134 LEU B CA 1
ATOM 5045 C C . LEU B 1 134 ? 6.113 -38.938 -14.211 1 98.25 134 LEU B C 1
ATOM 5047 O O . LEU B 1 134 ? 6.184 -39.906 -13.453 1 98.25 134 LEU B O 1
ATOM 5051 N N . ASP B 1 135 ? 6.914 -38.812 -15.234 1 96.81 135 ASP B N 1
ATOM 5052 C CA . ASP B 1 135 ? 7.996 -39.75 -15.469 1 96.81 135 ASP B CA 1
ATOM 5053 C C . ASP B 1 135 ? 9.125 -39.562 -14.453 1 96.81 135 ASP B C 1
ATOM 5055 O O . ASP B 1 135 ? 9.883 -40.5 -14.172 1 96.81 135 ASP B O 1
ATOM 5059 N N . MET B 1 136 ? 9.203 -38.406 -13.852 1 96.5 136 MET B N 1
ATOM 5060 C CA . MET B 1 136 ? 10.344 -38.062 -13.016 1 96.5 136 MET B CA 1
ATOM 5061 C C . MET B 1 136 ? 9.922 -37.844 -11.57 1 96.5 136 MET B C 1
ATOM 5063 O O . MET B 1 136 ? 10.727 -38 -10.648 1 96.5 136 MET B O 1
ATOM 5067 N N . ALA B 1 137 ? 8.695 -37.531 -11.383 1 97.81 137 ALA B N 1
ATOM 5068 C CA . ALA B 1 137 ? 8.234 -37.156 -10.047 1 97.81 137 ALA B CA 1
ATOM 5069 C C . ALA B 1 137 ? 6.785 -37.594 -9.836 1 97.81 137 ALA B C 1
ATOM 5071 O O . ALA B 1 137 ? 6.02 -37.719 -10.789 1 97.81 137 ALA B O 1
ATOM 5072 N N . ASP B 1 138 ? 6.441 -37.875 -8.578 1 98.44 138 ASP B N 1
ATOM 5073 C CA . ASP B 1 138 ? 5.035 -37.969 -8.203 1 98.44 138 ASP B CA 1
ATOM 5074 C C . ASP B 1 138 ? 4.422 -36.594 -8.016 1 98.44 138 ASP B C 1
ATOM 5076 O O . ASP B 1 138 ? 5.125 -35.625 -7.688 1 98.44 138 ASP B O 1
ATOM 5080 N N . VAL B 1 139 ? 3.117 -36.5 -8.289 1 98.75 139 VAL B N 1
ATOM 5081 C CA . VAL B 1 139 ? 2.451 -35.219 -8.25 1 98.75 139 VAL B CA 1
ATOM 5082 C C . VAL B 1 139 ? 1.218 -35.281 -7.355 1 98.75 139 VAL B C 1
ATOM 5084 O O . VAL B 1 139 ? 0.438 -36.25 -7.441 1 98.75 139 VAL B O 1
ATOM 5087 N N . VAL B 1 140 ? 1.114 -34.344 -6.484 1 98.88 140 VAL B N 1
ATOM 5088 C CA . VAL B 1 140 ? -0.088 -34.156 -5.68 1 98.88 140 VAL B CA 1
ATOM 5089 C C . VAL B 1 140 ? -0.763 -32.844 -6.078 1 98.88 140 VAL B C 1
ATOM 5091 O O . VAL B 1 140 ? -0.249 -31.766 -5.789 1 98.88 140 VAL B O 1
ATOM 5094 N N . MET B 1 141 ? -1.882 -32.938 -6.762 1 98.88 141 MET B N 1
ATOM 5095 C CA . MET B 1 141 ? -2.719 -31.781 -7.027 1 98.88 141 MET B CA 1
ATOM 5096 C C . MET B 1 141 ? -3.545 -31.406 -5.797 1 98.88 141 MET B C 1
ATOM 5098 O O . MET B 1 141 ? -4.293 -32.25 -5.273 1 98.88 141 MET B O 1
ATOM 5102 N N . MET B 1 142 ? -3.438 -30.172 -5.391 1 98.88 142 MET B N 1
ATOM 5103 C CA . MET B 1 142 ? -4.09 -29.75 -4.152 1 98.88 142 MET B CA 1
ATOM 5104 C C . MET B 1 142 ? -5.18 -28.734 -4.434 1 98.88 142 MET B C 1
ATOM 5106 O O . MET B 1 142 ? -4.973 -27.781 -5.203 1 98.88 142 MET B O 1
ATOM 5110 N N . ASP B 1 143 ? -6.324 -28.922 -3.816 1 98.69 143 ASP B N 1
ATOM 5111 C CA . ASP B 1 143 ? -7.438 -27.969 -3.875 1 98.69 143 ASP B CA 1
ATOM 5112 C C . ASP B 1 143 ? -7.609 -27.25 -2.543 1 98.69 143 ASP B C 1
ATOM 5114 O O . ASP B 1 143 ? -8.195 -27.781 -1.605 1 98.69 143 ASP B O 1
ATOM 5118 N N . PRO B 1 144 ? -7.223 -25.984 -2.479 1 98.38 144 PRO B N 1
ATOM 5119 C CA . PRO B 1 144 ? -7.355 -25.234 -1.224 1 98.38 144 PRO B CA 1
ATOM 5120 C C . PRO B 1 144 ? -8.789 -25.219 -0.704 1 98.38 144 PRO B C 1
ATOM 5122 O O . PRO B 1 144 ? -9.734 -25.453 -1.463 1 98.38 144 PRO B O 1
ATOM 5125 N N . ILE B 1 145 ? -8.945 -24.922 0.573 1 98.06 145 ILE B N 1
ATOM 5126 C CA . ILE B 1 145 ? -10.242 -25.016 1.235 1 98.06 145 ILE B CA 1
ATOM 5127 C C . ILE B 1 145 ? -11.234 -24.094 0.553 1 98.06 145 ILE B C 1
ATOM 5129 O O . ILE B 1 145 ? -10.953 -22.906 0.344 1 98.06 145 ILE B O 1
ATOM 5133 N N . GLY B 1 146 ? -12.367 -24.625 0.263 1 97.12 146 GLY B N 1
ATOM 5134 C CA . GLY B 1 146 ? -13.406 -23.906 -0.455 1 97.12 146 GLY B CA 1
ATOM 5135 C C . GLY B 1 146 ? -13.461 -24.25 -1.932 1 97.12 146 GLY B C 1
ATOM 5136 O O . GLY B 1 146 ? -14.406 -23.875 -2.631 1 97.12 146 GLY B O 1
ATOM 5137 N N . THR B 1 147 ? -12.469 -25.047 -2.4 1 97.94 147 THR B N 1
ATOM 5138 C CA . THR B 1 147 ? -12.406 -25.484 -3.795 1 97.94 147 THR B CA 1
ATOM 5139 C C . THR B 1 147 ? -12.375 -27 -3.893 1 97.94 147 THR B C 1
ATOM 5141 O O . THR B 1 147 ? -12.195 -27.688 -2.885 1 97.94 147 THR B O 1
ATOM 5144 N N . GLY B 1 148 ? -12.617 -27.5 -5.125 1 97.94 148 GLY B N 1
ATOM 5145 C CA . GLY B 1 148 ? -12.656 -28.953 -5.266 1 97.94 148 GLY B CA 1
ATOM 5146 C C . GLY B 1 148 ? -13.641 -29.609 -4.32 1 97.94 148 GLY B C 1
ATOM 5147 O O . GLY B 1 148 ? -14.805 -29.234 -4.254 1 97.94 148 GLY B O 1
ATOM 5148 N N . LEU B 1 149 ? -13.086 -30.609 -3.625 1 97.81 149 LEU B N 1
ATOM 5149 C CA . LEU B 1 149 ? -13.891 -31.297 -2.623 1 97.81 149 LEU B CA 1
ATOM 5150 C C . LEU B 1 149 ? -13.578 -30.781 -1.224 1 97.81 149 LEU B C 1
ATOM 5152 O O . LEU B 1 149 ? -14.094 -31.297 -0.233 1 97.81 149 LEU B O 1
ATOM 5156 N N . SER B 1 150 ? -12.797 -29.719 -1.152 1 98 150 SER B N 1
ATOM 5157 C CA . SER B 1 150 ? -12.305 -29.234 0.131 1 98 150 SER B CA 1
ATOM 5158 C C . SER B 1 150 ? -13.375 -28.438 0.865 1 98 150 SER B C 1
ATOM 5160 O O . SER B 1 150 ? -14.07 -27.609 0.26 1 98 150 SER B O 1
ATOM 5162 N N . LYS B 1 151 ? -13.469 -28.578 2.139 1 96.69 151 LYS B N 1
ATOM 5163 C CA . LYS B 1 151 ? -14.422 -27.844 2.953 1 96.69 151 LYS B CA 1
ATOM 5164 C C . LYS B 1 151 ? -14.008 -27.844 4.422 1 96.69 151 LYS B C 1
ATOM 5166 O O . LYS B 1 151 ? -13.383 -28.781 4.898 1 96.69 151 LYS B O 1
ATOM 5171 N N . PRO B 1 152 ? -14.406 -26.766 5.125 1 96.5 152 PRO B N 1
ATOM 5172 C CA . PRO B 1 152 ? -14.203 -26.781 6.574 1 96.5 152 PRO B CA 1
ATOM 5173 C C . PRO B 1 152 ? -15.047 -27.844 7.281 1 96.5 152 PRO B C 1
ATOM 5175 O O . PRO B 1 152 ? -16.125 -28.203 6.789 1 96.5 152 PRO B O 1
ATOM 5178 N N . VAL B 1 153 ? -14.531 -28.375 8.391 1 96.56 153 VAL B N 1
ATOM 5179 C CA . VAL B 1 153 ? -15.289 -29.312 9.211 1 96.56 153 VAL B CA 1
ATOM 5180 C C . VAL B 1 153 ? -15.125 -28.953 10.688 1 96.56 153 VAL B C 1
ATOM 5182 O O . VAL B 1 153 ? -14.305 -28.109 11.039 1 96.56 153 VAL B O 1
ATOM 5185 N N . GLY B 1 154 ? -15.883 -29.547 11.453 1 94 154 GLY B N 1
ATOM 5186 C CA . GLY B 1 154 ? -15.828 -29.25 12.875 1 94 154 GLY B CA 1
ATOM 5187 C C . GLY B 1 154 ? -16.25 -27.812 13.203 1 94 154 GLY B C 1
ATOM 5188 O O . GLY B 1 154 ? -17.297 -27.359 12.758 1 94 154 GLY B O 1
ATOM 5189 N N . LYS B 1 155 ? -15.383 -27.172 14 1 94 155 LYS B N 1
ATOM 5190 C CA . LYS B 1 155 ? -15.703 -25.812 14.445 1 94 155 LYS B CA 1
ATOM 5191 C C . LYS B 1 155 ? -15.156 -24.781 13.469 1 94 155 LYS B C 1
ATOM 5193 O O . LYS B 1 155 ? -15.445 -23.594 13.586 1 94 155 LYS B O 1
ATOM 5198 N N . ALA B 1 156 ? -14.406 -25.297 12.5 1 95.94 156 ALA B N 1
ATOM 5199 C CA . ALA B 1 156 ? -13.773 -24.375 11.562 1 95.94 156 ALA B CA 1
ATOM 5200 C C . ALA B 1 156 ? -14.781 -23.859 10.539 1 95.94 156 ALA B C 1
ATOM 5202 O O . ALA B 1 156 ? -15.773 -24.531 10.234 1 95.94 156 ALA B O 1
ATOM 5203 N N . GLU B 1 157 ? -14.555 -22.578 10.109 1 95.94 157 GLU B N 1
ATOM 5204 C CA . GLU B 1 157 ? -15.352 -21.938 9.07 1 95.94 157 GLU B CA 1
ATOM 5205 C C . GLU B 1 157 ? -14.469 -21.453 7.93 1 95.94 157 GLU B C 1
ATOM 5207 O O . GLU B 1 157 ? -13.234 -21.469 8.031 1 95.94 157 GLU B O 1
ATOM 5212 N N . GLY B 1 158 ? -15.172 -21.109 6.848 1 96.12 158 GLY B N 1
ATOM 5213 C CA . GLY B 1 158 ? -14.453 -20.641 5.668 1 96.12 158 GLY B CA 1
ATOM 5214 C C . GLY B 1 158 ? -13.43 -19.578 5.973 1 96.12 158 GLY B C 1
ATOM 5215 O O . GLY B 1 158 ? -12.312 -19.609 5.453 1 96.12 158 GLY B O 1
ATOM 5216 N N . LYS B 1 159 ? -13.742 -18.625 6.805 1 95.94 159 LYS B N 1
ATOM 5217 C CA . LYS B 1 159 ? -12.891 -17.469 7.098 1 95.94 159 LYS B CA 1
ATOM 5218 C C . LYS B 1 159 ? -11.586 -17.906 7.758 1 95.94 159 LYS B C 1
ATOM 5220 O O . LYS B 1 159 ? -10.602 -17.172 7.75 1 95.94 159 LYS B O 1
ATOM 5225 N N . ASP B 1 160 ? -11.539 -19.109 8.312 1 96.81 160 ASP B N 1
ATOM 5226 C CA . ASP B 1 160 ? -10.336 -19.625 8.953 1 96.81 160 ASP B CA 1
ATOM 5227 C C . ASP B 1 160 ? -9.305 -20.047 7.914 1 96.81 160 ASP B C 1
ATOM 5229 O O . ASP B 1 160 ? -8.148 -20.312 8.25 1 96.81 160 ASP B O 1
ATOM 5233 N N . PHE B 1 161 ? -9.766 -20.062 6.637 1 98.12 161 PHE B N 1
ATOM 5234 C CA . PHE B 1 161 ? -8.906 -20.578 5.574 1 98.12 161 PHE B CA 1
ATOM 5235 C C . PHE B 1 161 ? -8.734 -19.531 4.473 1 98.12 161 PHE B C 1
ATOM 5237 O O . PHE B 1 161 ? -7.812 -19.625 3.66 1 98.12 161 PHE B O 1
ATOM 5244 N N . TRP B 1 162 ? -9.656 -18.562 4.391 1 97.75 162 TRP B N 1
ATOM 5245 C CA . TRP B 1 162 ? -9.703 -17.625 3.273 1 97.75 162 TRP B CA 1
ATOM 5246 C C . TRP B 1 162 ? -8.938 -16.344 3.611 1 97.75 162 TRP B C 1
ATOM 5248 O O . TRP B 1 162 ? -9.547 -15.305 3.857 1 97.75 162 TRP B O 1
ATOM 5258 N N . GLY B 1 163 ? -7.641 -16.391 3.436 1 97.94 163 GLY B N 1
ATOM 5259 C CA . GLY B 1 163 ? -6.703 -15.297 3.666 1 97.94 163 GLY B CA 1
ATOM 5260 C C . GLY B 1 163 ? -5.258 -15.695 3.428 1 97.94 163 GLY B C 1
ATOM 5261 O O . GLY B 1 163 ? -4.941 -16.875 3.332 1 97.94 163 GLY B O 1
ATOM 5262 N N . VAL B 1 164 ? -4.418 -14.711 3.373 1 97.75 164 VAL B N 1
ATOM 5263 C CA . VAL B 1 164 ? -3.02 -14.961 3.047 1 97.75 164 VAL B CA 1
ATOM 5264 C C . VAL B 1 164 ? -2.396 -15.867 4.109 1 97.75 164 VAL B C 1
ATOM 5266 O O . VAL B 1 164 ? -1.893 -16.953 3.793 1 97.75 164 VAL B O 1
ATOM 5269 N N . ASP B 1 165 ? -2.475 -15.453 5.375 1 97.94 165 ASP B N 1
ATOM 5270 C CA . ASP B 1 165 ? -1.848 -16.219 6.445 1 97.94 165 ASP B CA 1
ATOM 5271 C C . ASP B 1 165 ? -2.604 -17.531 6.695 1 97.94 165 ASP B C 1
ATOM 5273 O O . ASP B 1 165 ? -1.992 -18.578 6.941 1 97.94 165 ASP B O 1
ATOM 5277 N N . GLN B 1 166 ? -3.947 -17.453 6.629 1 98.19 166 GLN B N 1
ATOM 5278 C CA . GLN B 1 166 ? -4.789 -18.625 6.832 1 98.19 166 GLN B CA 1
ATOM 5279 C C . GLN B 1 166 ? -4.496 -19.703 5.789 1 98.19 166 GLN B C 1
ATOM 5281 O O . GLN B 1 166 ? -4.398 -20.875 6.117 1 98.19 166 GLN B O 1
ATOM 5286 N N . ASP B 1 167 ? -4.367 -19.25 4.617 1 98.19 167 ASP B N 1
ATOM 5287 C CA . ASP B 1 167 ? -4.09 -20.125 3.484 1 98.19 167 ASP B CA 1
ATOM 5288 C C . ASP B 1 167 ? -2.717 -20.781 3.617 1 98.19 167 ASP B C 1
ATOM 5290 O O . ASP B 1 167 ? -2.574 -21.984 3.42 1 98.19 167 ASP B O 1
ATOM 5294 N N . ILE B 1 168 ? -1.67 -19.969 3.93 1 98.56 168 ILE B N 1
ATOM 5295 C CA . ILE B 1 168 ? -0.314 -20.484 4.125 1 98.56 168 ILE B CA 1
ATOM 5296 C C . ILE B 1 168 ? -0.316 -21.562 5.195 1 98.56 168 ILE B C 1
ATOM 5298 O O . ILE B 1 168 ? 0.285 -22.625 5.012 1 98.56 168 ILE B O 1
ATOM 5302 N N . ARG B 1 169 ? -1.021 -21.344 6.258 1 98.12 169 ARG B N 1
ATOM 5303 C CA . ARG B 1 169 ? -1.105 -22.312 7.348 1 98.12 169 ARG B CA 1
ATOM 5304 C C . ARG B 1 169 ? -1.774 -23.594 6.883 1 98.12 169 ARG B C 1
ATOM 5306 O O . ARG B 1 169 ? -1.239 -24.688 7.09 1 98.12 169 ARG B O 1
ATOM 5313 N N . ALA B 1 170 ? -2.881 -23.484 6.238 1 98.56 170 ALA B N 1
ATOM 5314 C CA . ALA B 1 170 ? -3.666 -24.641 5.855 1 98.56 170 ALA B CA 1
ATOM 5315 C C . ALA B 1 170 ? -2.914 -25.5 4.844 1 98.56 170 ALA B C 1
ATOM 5317 O O . ALA B 1 170 ? -2.871 -26.734 4.969 1 98.56 170 ALA B O 1
ATOM 5318 N N . ILE B 1 171 ? -2.326 -24.891 3.879 1 98.75 171 ILE B N 1
ATOM 5319 C CA . ILE B 1 171 ? -1.59 -25.609 2.836 1 98.75 171 ILE B CA 1
ATOM 5320 C C . ILE B 1 171 ? -0.377 -26.297 3.445 1 98.75 171 ILE B C 1
ATOM 5322 O O . ILE B 1 171 ? -0.082 -27.453 3.107 1 98.75 171 ILE B O 1
ATOM 5326 N N . SER B 1 172 ? 0.299 -25.609 4.344 1 98.69 172 SER B N 1
ATOM 5327 C CA . SER B 1 172 ? 1.473 -26.188 4.992 1 98.69 172 SER B CA 1
ATOM 5328 C C . SER B 1 172 ? 1.099 -27.391 5.844 1 98.69 172 SER B C 1
ATOM 5330 O O . SER B 1 172 ? 1.787 -28.422 5.82 1 98.69 172 SER B O 1
ATOM 5332 N N . LEU B 1 173 ? 0.002 -27.234 6.578 1 98.25 173 LEU B N 1
ATOM 5333 C CA . LEU B 1 173 ? -0.472 -28.359 7.391 1 98.25 173 LEU B CA 1
ATOM 5334 C C . LEU B 1 173 ? -0.784 -29.562 6.52 1 98.25 173 LEU B C 1
ATOM 5336 O O . LEU B 1 173 ? -0.438 -30.703 6.875 1 98.25 173 LEU B O 1
ATOM 5340 N N . PHE B 1 174 ? -1.406 -29.359 5.441 1 98.81 174 PHE B N 1
ATOM 5341 C CA . PHE B 1 174 ? -1.732 -30.469 4.547 1 98.81 174 PHE B CA 1
ATOM 5342 C C . PHE B 1 174 ? -0.466 -31.156 4.062 1 98.81 174 PHE B C 1
ATOM 5344 O O . PHE B 1 174 ? -0.368 -32.375 4.109 1 98.81 174 PHE B O 1
ATOM 5351 N N . ILE B 1 175 ? 0.484 -30.375 3.584 1 98.81 175 ILE B N 1
ATOM 5352 C CA . ILE B 1 175 ? 1.705 -30.938 3.02 1 98.81 175 ILE B CA 1
ATOM 5353 C C . ILE B 1 175 ? 2.424 -31.766 4.078 1 98.81 175 ILE B C 1
ATOM 5355 O O . ILE B 1 175 ? 2.82 -32.906 3.814 1 98.81 175 ILE B O 1
ATOM 5359 N N . MET B 1 176 ? 2.568 -31.234 5.281 1 97.94 176 MET B N 1
ATOM 5360 C CA . MET B 1 176 ? 3.248 -31.953 6.359 1 97.94 176 MET B CA 1
ATOM 5361 C C . MET B 1 176 ? 2.529 -33.25 6.691 1 97.94 176 MET B C 1
ATOM 5363 O O . MET B 1 176 ? 3.164 -34.281 6.836 1 97.94 176 MET B O 1
ATOM 5367 N N . GLN B 1 177 ? 1.255 -33.219 6.754 1 98.06 177 GLN B N 1
ATOM 5368 C CA . GLN B 1 177 ? 0.476 -34.406 7.117 1 98.06 177 GLN B CA 1
ATOM 5369 C C . GLN B 1 177 ? 0.431 -35.406 5.969 1 98.06 177 GLN B C 1
ATOM 5371 O O . GLN B 1 177 ? 0.461 -36.625 6.195 1 98.06 177 GLN B O 1
ATOM 5376 N N . PHE B 1 178 ? 0.371 -34.906 4.762 1 98.31 178 PHE B N 1
ATOM 5377 C CA . PHE B 1 178 ? 0.372 -35.781 3.592 1 98.31 178 PHE B CA 1
ATOM 5378 C C . PHE B 1 178 ? 1.674 -36.562 3.508 1 98.31 178 PHE B C 1
ATOM 5380 O O . PHE B 1 178 ? 1.661 -37.75 3.229 1 98.31 178 PHE B O 1
ATOM 5387 N N . LEU B 1 179 ? 2.787 -35.875 3.713 1 97.31 179 LEU B N 1
ATOM 5388 C CA . LEU B 1 179 ? 4.094 -36.5 3.668 1 97.31 179 LEU B CA 1
ATOM 5389 C C . LEU B 1 179 ? 4.18 -37.625 4.688 1 97.31 179 LEU B C 1
ATOM 5391 O O . LEU B 1 179 ? 4.766 -38.688 4.41 1 97.31 179 LEU B O 1
ATOM 5395 N N . LYS B 1 180 ? 3.602 -37.438 5.828 1 94.75 180 LYS B N 1
ATOM 5396 C CA . LYS B 1 180 ? 3.572 -38.469 6.863 1 94.75 180 LYS B CA 1
ATOM 5397 C C . LYS B 1 180 ? 2.65 -39.594 6.473 1 94.75 180 LYS B C 1
ATOM 5399 O O . LYS B 1 180 ? 3.037 -40.781 6.559 1 94.75 180 LYS B O 1
ATOM 5404 N N . GLU B 1 181 ? 1.488 -39.281 5.988 1 95.25 181 GLU B N 1
ATOM 5405 C CA . GLU B 1 181 ? 0.459 -40.25 5.672 1 95.25 181 GLU B CA 1
ATOM 5406 C C . GLU B 1 181 ? 0.929 -41.219 4.582 1 95.25 181 GLU B C 1
ATOM 5408 O O . GLU B 1 181 ? 0.616 -42.406 4.617 1 95.25 181 GLU B O 1
ATOM 5413 N N . TYR B 1 182 ? 1.654 -40.75 3.637 1 95.81 182 TYR B N 1
ATOM 5414 C CA . TYR B 1 182 ? 2.008 -41.531 2.473 1 95.81 182 TYR B CA 1
ATOM 5415 C C . TYR B 1 182 ? 3.484 -41.906 2.494 1 95.81 182 TYR B C 1
ATOM 5417 O O . TYR B 1 182 ? 4.039 -42.344 1.478 1 95.81 182 TYR B O 1
ATOM 5425 N N . ASP B 1 183 ? 4.16 -41.719 3.645 1 94.69 183 ASP B N 1
ATOM 5426 C CA . ASP B 1 183 ? 5.539 -42.125 3.898 1 94.69 183 ASP B CA 1
ATOM 5427 C C . ASP B 1 183 ? 6.492 -41.5 2.887 1 94.69 183 ASP B C 1
ATOM 5429 O O . ASP B 1 183 ? 7.277 -42.219 2.244 1 94.69 183 ASP B O 1
ATOM 5433 N N . ARG B 1 184 ? 6.414 -40.188 2.754 1 96.69 184 ARG B N 1
ATOM 5434 C CA . ARG B 1 184 ? 7.219 -39.469 1.771 1 96.69 184 ARG B CA 1
ATOM 5435 C C . ARG B 1 184 ? 8.102 -38.406 2.443 1 96.69 184 ARG B C 1
ATOM 5437 O O . ARG B 1 184 ? 8.516 -37.438 1.804 1 96.69 184 ARG B O 1
ATOM 5444 N N . LEU B 1 185 ? 8.43 -38.531 3.686 1 93.94 185 LEU B N 1
ATOM 5445 C CA . LEU B 1 185 ? 9.188 -37.531 4.438 1 93.94 185 LEU B CA 1
ATOM 5446 C C . LEU B 1 185 ? 10.625 -37.469 3.92 1 93.94 185 LEU B C 1
ATOM 5448 O O . LEU B 1 185 ? 11.266 -36.406 4.047 1 93.94 185 LEU B O 1
ATOM 5452 N N . GLN B 1 186 ? 11.047 -38.531 3.285 1 93.94 186 GLN B N 1
ATOM 5453 C CA . GLN B 1 186 ? 12.438 -38.562 2.842 1 93.94 186 GLN B CA 1
ATOM 5454 C C . GLN B 1 186 ? 12.547 -38.25 1.348 1 93.94 186 GLN B C 1
ATOM 5456 O O . GLN B 1 186 ? 13.641 -38.281 0.784 1 93.94 186 GLN B O 1
ATOM 5461 N N . SER B 1 187 ? 11.445 -38 0.702 1 95.81 187 SER B N 1
ATOM 5462 C CA . SER B 1 187 ? 11.445 -37.625 -0.714 1 95.81 187 SER B CA 1
ATOM 5463 C C . SER B 1 187 ? 11.945 -36.219 -0.924 1 95.81 187 SER B C 1
ATOM 5465 O O . SER B 1 187 ? 11.703 -35.344 -0.089 1 95.81 187 SER B O 1
ATOM 5467 N N . PRO B 1 188 ? 12.742 -35.938 -2.078 1 97.12 188 PRO B N 1
ATOM 5468 C CA . PRO B 1 188 ? 12.891 -34.562 -2.48 1 97.12 188 PRO B CA 1
ATOM 5469 C C . PRO B 1 188 ? 11.547 -33.844 -2.682 1 97.12 188 PRO B C 1
ATOM 5471 O O . PRO B 1 188 ? 10.641 -34.406 -3.297 1 97.12 188 PRO B O 1
ATOM 5474 N N . LYS B 1 189 ? 11.375 -32.688 -2.141 1 98.06 189 LYS B N 1
ATOM 5475 C CA . LYS B 1 189 ? 10.078 -32.031 -2.068 1 98.06 189 LYS B CA 1
ATOM 5476 C C . LYS B 1 189 ? 10.07 -30.734 -2.893 1 98.06 189 LYS B C 1
ATOM 5478 O O . LYS B 1 189 ? 11.016 -29.938 -2.826 1 98.06 189 LYS B O 1
ATOM 5483 N N . TYR B 1 190 ? 9.008 -30.594 -3.646 1 98.81 190 TYR B N 1
ATOM 5484 C CA . TYR B 1 190 ? 8.844 -29.422 -4.5 1 98.81 190 TYR B CA 1
ATOM 5485 C C . TYR B 1 190 ? 7.457 -28.812 -4.344 1 98.81 190 TYR B C 1
ATOM 5487 O O . TYR B 1 190 ? 6.488 -29.531 -4.066 1 98.81 190 TYR B O 1
ATOM 5495 N N . LEU B 1 191 ? 7.395 -27.484 -4.445 1 98.88 191 LEU B N 1
ATOM 5496 C CA . LEU B 1 191 ? 6.141 -26.766 -4.656 1 98.88 191 LEU B CA 1
ATOM 5497 C C . LEU B 1 191 ? 6.043 -26.25 -6.09 1 98.88 191 LEU B C 1
ATOM 5499 O O . LEU B 1 191 ? 7.039 -25.828 -6.672 1 98.88 191 LEU B O 1
ATOM 5503 N N . LEU B 1 192 ? 4.898 -26.344 -6.633 1 98.94 192 LEU B N 1
ATOM 5504 C CA . LEU B 1 192 ? 4.594 -25.703 -7.906 1 98.94 192 LEU B CA 1
ATOM 5505 C C . LEU B 1 192 ? 3.26 -24.969 -7.84 1 98.94 192 LEU B C 1
ATOM 5507 O O . LEU B 1 192 ? 2.201 -25.594 -7.797 1 98.94 192 LEU B O 1
ATOM 5511 N N . GLY B 1 193 ? 3.32 -23.641 -7.789 1 98.81 193 GLY B N 1
ATOM 5512 C CA . GLY B 1 193 ? 2.143 -22.797 -7.73 1 98.81 193 GLY B CA 1
ATOM 5513 C C . GLY B 1 193 ? 1.997 -21.891 -8.945 1 98.81 193 GLY B C 1
ATOM 5514 O O . GLY B 1 193 ? 2.992 -21.422 -9.5 1 98.81 193 GLY B O 1
ATOM 5515 N N . GLU B 1 194 ? 0.765 -21.656 -9.305 1 98.75 194 GLU B N 1
ATOM 5516 C CA . GLU B 1 194 ? 0.47 -20.734 -10.406 1 98.75 194 GLU B CA 1
ATOM 5517 C C . GLU B 1 194 ? -0.29 -19.516 -9.922 1 98.75 194 GLU B C 1
ATOM 5519 O O . GLU B 1 194 ? -1.215 -19.625 -9.109 1 98.75 194 GLU B O 1
ATOM 5524 N N . SER B 1 195 ? 0.018 -18.312 -10.438 1 98.19 195 SER B N 1
ATOM 5525 C CA . SER B 1 195 ? -0.713 -17.094 -10.109 1 98.19 195 SER B CA 1
ATOM 5526 C C . SER B 1 195 ? -0.669 -16.812 -8.617 1 98.19 195 SER B C 1
ATOM 5528 O O . SER B 1 195 ? 0.407 -16.766 -8.016 1 98.19 195 SER B O 1
ATOM 5530 N N . TYR B 1 196 ? -1.808 -16.672 -7.941 1 97.88 196 TYR B N 1
ATOM 5531 C CA . TYR B 1 196 ? -1.799 -16.5 -6.492 1 97.88 196 TYR B CA 1
ATOM 5532 C C . TYR B 1 196 ? -1.096 -17.672 -5.809 1 97.88 196 TYR B C 1
ATOM 5534 O O . TYR B 1 196 ? -0.552 -17.516 -4.711 1 97.88 196 TYR B O 1
ATOM 5542 N N . GLY B 1 197 ? -1.079 -18.797 -6.445 1 98.69 197 GLY B N 1
ATOM 5543 C CA . GLY B 1 197 ? -0.365 -19.938 -5.895 1 98.69 197 GLY B CA 1
ATOM 5544 C C . GLY B 1 197 ? 1.105 -19.656 -5.648 1 98.69 197 GLY B C 1
ATOM 5545 O O . GLY B 1 197 ? 1.734 -20.312 -4.812 1 98.69 197 GLY B O 1
ATOM 5546 N N . THR B 1 198 ? 1.645 -18.734 -6.402 1 98.81 198 THR B N 1
ATOM 5547 C CA . THR B 1 198 ? 3.041 -18.359 -6.195 1 98.81 198 THR B CA 1
ATOM 5548 C C . THR B 1 198 ? 3.193 -17.469 -4.969 1 98.81 198 THR B C 1
ATOM 5550 O O . THR B 1 198 ? 4.203 -17.547 -4.266 1 98.81 198 THR B O 1
ATOM 5553 N N . MET B 1 199 ? 2.229 -16.641 -4.777 1 98 199 MET B N 1
ATOM 5554 C CA . MET B 1 199 ? 2.178 -15.891 -3.527 1 98 199 MET B CA 1
ATOM 5555 C C . MET B 1 199 ? 2.066 -16.828 -2.332 1 98 199 MET B C 1
ATOM 5557 O O . MET B 1 199 ? 2.73 -16.625 -1.313 1 98 199 MET B O 1
ATOM 5561 N N . ARG B 1 200 ? 1.25 -17.828 -2.473 1 98.38 200 ARG B N 1
ATOM 5562 C CA . ARG B 1 200 ? 1.122 -18.906 -1.502 1 98.38 200 ARG B CA 1
ATOM 5563 C C . ARG B 1 200 ? 2.459 -19.609 -1.286 1 98.38 200 ARG B C 1
ATOM 5565 O O . ARG B 1 200 ? 2.887 -19.797 -0.146 1 98.38 200 ARG B O 1
ATOM 5572 N N . ASN B 1 201 ? 3.143 -19.969 -2.355 1 98.81 201 ASN B N 1
ATOM 5573 C CA . ASN B 1 201 ? 4.438 -20.625 -2.295 1 98.81 201 ASN B CA 1
ATOM 5574 C C . ASN B 1 201 ? 5.422 -19.859 -1.412 1 98.81 201 ASN B C 1
ATOM 5576 O O . ASN B 1 201 ? 6.137 -20.469 -0.609 1 98.81 201 ASN B O 1
ATOM 5580 N N . ALA B 1 202 ? 5.422 -18.578 -1.603 1 98.69 202 ALA B N 1
ATOM 5581 C CA . ALA B 1 202 ? 6.391 -17.75 -0.891 1 98.69 202 ALA B CA 1
ATOM 5582 C C . ALA B 1 202 ? 6.199 -17.844 0.62 1 98.69 202 ALA B C 1
ATOM 5584 O O . ALA B 1 202 ? 7.176 -17.906 1.373 1 98.69 202 ALA B O 1
ATOM 5585 N N . GLY B 1 203 ? 4.977 -17.891 1.046 1 98.56 203 GLY B N 1
ATOM 5586 C CA . GLY B 1 203 ? 4.703 -18.078 2.463 1 98.56 203 GLY B CA 1
ATOM 5587 C C . GLY B 1 203 ? 4.906 -19.5 2.934 1 98.56 203 GLY B C 1
ATOM 5588 O O . GLY B 1 203 ? 5.445 -19.734 4.02 1 98.56 203 GLY B O 1
ATOM 5589 N N . VAL B 1 204 ? 4.516 -20.453 2.145 1 98.75 204 VAL B N 1
ATOM 5590 C CA . VAL B 1 204 ? 4.555 -21.875 2.5 1 98.75 204 VAL B CA 1
ATOM 5591 C C . VAL B 1 204 ? 6.004 -22.328 2.631 1 98.75 204 VAL B C 1
ATOM 5593 O O . VAL B 1 204 ? 6.34 -23.094 3.537 1 98.75 204 VAL B O 1
ATOM 5596 N N . MET B 1 205 ? 6.855 -21.875 1.725 1 98.44 205 MET B N 1
ATOM 5597 C CA . MET B 1 205 ? 8.234 -22.344 1.786 1 98.44 205 MET B CA 1
ATOM 5598 C C . MET B 1 205 ? 8.906 -21.891 3.084 1 98.44 205 MET B C 1
ATOM 5600 O O . MET B 1 205 ? 9.68 -22.641 3.678 1 98.44 205 MET B O 1
ATOM 5604 N N . LYS B 1 206 ? 8.555 -20.656 3.516 1 97.5 206 LYS B N 1
ATOM 5605 C CA . LYS B 1 206 ? 9.062 -20.203 4.805 1 97.5 206 LYS B CA 1
ATOM 5606 C C . LYS B 1 206 ? 8.461 -21.016 5.949 1 97.5 206 LYS B C 1
ATOM 5608 O O . LYS B 1 206 ? 9.172 -21.438 6.863 1 97.5 206 LYS B O 1
ATOM 5613 N N . TYR B 1 207 ? 7.176 -21.203 5.945 1 97.75 207 TYR B N 1
ATOM 5614 C CA . TYR B 1 207 ? 6.465 -21.938 6.988 1 97.75 207 TYR B CA 1
ATOM 5615 C C . TYR B 1 207 ? 7.027 -23.344 7.156 1 97.75 207 TYR B C 1
ATOM 5617 O O . TYR B 1 207 ? 7.332 -23.766 8.273 1 97.75 207 TYR B O 1
ATOM 5625 N N . LEU B 1 208 ? 7.168 -24.062 6.09 1 98.38 208 LEU B N 1
ATOM 5626 C CA . LEU B 1 208 ? 7.66 -25.438 6.113 1 98.38 208 LEU B CA 1
ATOM 5627 C C . LEU B 1 208 ? 9.086 -25.484 6.652 1 98.38 208 LEU B C 1
ATOM 5629 O O . LEU B 1 208 ? 9.406 -26.328 7.504 1 98.38 208 LEU B O 1
ATOM 5633 N N . LEU B 1 209 ? 9.961 -24.609 6.117 1 95.94 209 LEU B N 1
ATOM 5634 C CA . LEU B 1 209 ? 11.344 -24.578 6.578 1 95.94 209 LEU B CA 1
ATOM 5635 C C . LEU B 1 209 ? 11.406 -24.359 8.086 1 95.94 209 LEU B C 1
ATOM 5637 O O . LEU B 1 209 ? 12.164 -25.031 8.789 1 95.94 209 LEU B O 1
ATOM 5641 N N . ASP B 1 210 ? 10.633 -23.422 8.578 1 93.19 210 ASP B N 1
ATOM 5642 C CA . ASP B 1 210 ? 10.609 -23.109 10 1 93.19 210 ASP B CA 1
ATOM 5643 C C . ASP B 1 210 ? 10.141 -24.297 10.82 1 93.19 210 ASP B C 1
ATOM 5645 O O . ASP B 1 210 ? 10.445 -24.391 12.016 1 93.19 210 ASP B O 1
ATOM 5649 N N . LYS B 1 211 ? 9.391 -25.203 10.234 1 93.75 211 LYS B N 1
ATOM 5650 C CA . LYS B 1 211 ? 8.898 -26.391 10.914 1 93.75 211 LYS B CA 1
ATOM 5651 C C . LYS B 1 211 ? 9.812 -27.594 10.68 1 93.75 211 LYS B C 1
ATOM 5653 O O . LYS B 1 211 ? 9.523 -28.703 11.117 1 93.75 211 LYS B O 1
ATOM 5658 N N . GLY B 1 212 ? 10.852 -27.406 9.914 1 92.88 212 GLY B N 1
ATOM 5659 C CA . GLY B 1 212 ? 11.852 -28.438 9.734 1 92.88 212 GLY B CA 1
ATOM 5660 C C . GLY B 1 212 ? 11.664 -29.234 8.453 1 92.88 212 GLY B C 1
ATOM 5661 O O . GLY B 1 212 ? 12.297 -30.266 8.266 1 92.88 212 GLY B O 1
ATOM 5662 N N . TYR B 1 213 ? 10.727 -28.812 7.586 1 96.12 213 TYR B N 1
ATOM 5663 C CA . TYR B 1 213 ? 10.516 -29.438 6.281 1 96.12 213 TYR B CA 1
ATOM 5664 C C . TYR B 1 213 ? 11.195 -28.625 5.184 1 96.12 213 TYR B C 1
ATOM 5666 O O . TYR B 1 213 ? 10.617 -27.688 4.637 1 96.12 213 TYR B O 1
ATOM 5674 N N . ALA B 1 214 ? 12.398 -29.016 4.809 1 95.12 214 ALA B N 1
ATOM 5675 C CA . ALA B 1 214 ? 13.148 -28.312 3.775 1 95.12 214 ALA B CA 1
ATOM 5676 C C . ALA B 1 214 ? 12.703 -28.734 2.381 1 95.12 214 ALA B C 1
ATOM 5678 O O . ALA B 1 214 ? 12.438 -29.922 2.143 1 95.12 214 ALA B O 1
ATOM 5679 N N . LEU B 1 215 ? 12.594 -27.781 1.543 1 98 215 LEU B N 1
ATOM 5680 C CA . LEU B 1 215 ? 12.258 -28.047 0.147 1 98 215 LEU B CA 1
ATOM 5681 C C . LEU B 1 215 ? 13.516 -28.094 -0.713 1 98 215 LEU B C 1
ATOM 5683 O O . LEU B 1 215 ? 14.516 -27.453 -0.401 1 98 215 LEU B O 1
ATOM 5687 N N . ASN B 1 216 ? 13.438 -28.938 -1.728 1 97.25 216 ASN B N 1
ATOM 5688 C CA . ASN B 1 216 ? 14.5 -28.969 -2.725 1 97.25 216 ASN B CA 1
ATOM 5689 C C . ASN B 1 216 ? 14.344 -27.859 -3.756 1 97.25 216 ASN B C 1
ATOM 5691 O O . ASN B 1 216 ? 15.344 -27.344 -4.27 1 97.25 216 ASN B O 1
ATOM 5695 N N . GLY B 1 217 ? 13.164 -27.547 -4.055 1 98.5 217 GLY B N 1
ATOM 5696 C CA . GLY B 1 217 ? 12.906 -26.516 -5.051 1 98.5 217 GLY B CA 1
ATOM 5697 C C . GLY B 1 217 ? 11.477 -26.016 -5.027 1 98.5 217 GLY B C 1
ATOM 5698 O O . GLY B 1 217 ? 10.57 -26.703 -4.555 1 98.5 217 GLY B O 1
ATOM 5699 N N . VAL B 1 218 ? 11.305 -24.766 -5.504 1 98.88 218 VAL B N 1
ATOM 5700 C CA . VAL B 1 218 ? 10 -24.125 -5.633 1 98.88 218 VAL B CA 1
ATOM 5701 C C . VAL B 1 218 ? 9.828 -23.578 -7.051 1 98.88 218 VAL B C 1
ATOM 5703 O O . VAL B 1 218 ? 10.711 -22.891 -7.566 1 98.88 218 VAL B O 1
ATOM 5706 N N . VAL B 1 219 ? 8.711 -23.953 -7.672 1 98.94 219 VAL B N 1
ATOM 5707 C CA . VAL B 1 219 ? 8.414 -23.531 -9.031 1 98.94 219 VAL B CA 1
ATOM 5708 C C . VAL B 1 219 ? 7.27 -22.516 -9.016 1 98.94 219 VAL B C 1
ATOM 5710 O O . VAL B 1 219 ? 6.203 -22.797 -8.461 1 98.94 219 VAL B O 1
ATOM 5713 N N . MET B 1 220 ? 7.547 -21.359 -9.562 1 98.88 220 MET B N 1
ATOM 5714 C CA . MET B 1 220 ? 6.598 -20.25 -9.656 1 98.88 220 MET B CA 1
ATOM 5715 C C . MET B 1 220 ? 6.105 -20.078 -11.094 1 98.88 220 MET B C 1
ATOM 5717 O O . MET B 1 220 ? 6.84 -19.578 -11.945 1 98.88 220 MET B O 1
ATOM 5721 N N . VAL B 1 221 ? 4.852 -20.438 -11.344 1 98.88 221 VAL B N 1
ATOM 5722 C CA . VAL B 1 221 ? 4.27 -20.312 -12.68 1 98.88 221 VAL B CA 1
ATOM 5723 C C . VAL B 1 221 ? 3.416 -19.047 -12.75 1 98.88 221 VAL B C 1
ATOM 5725 O O . VAL B 1 221 ? 2.43 -18.906 -12.023 1 98.88 221 VAL B O 1
ATOM 5728 N N . SER B 1 222 ? 3.773 -18.094 -13.609 1 98.69 222 SER B N 1
ATOM 5729 C CA . SER B 1 222 ? 3.039 -16.844 -13.734 1 98.69 222 SER B CA 1
ATOM 5730 C C . SER B 1 222 ? 2.863 -16.172 -12.375 1 98.69 222 SER B C 1
ATOM 5732 O O . SER B 1 222 ? 1.736 -15.984 -11.906 1 98.69 222 SER B O 1
ATOM 5734 N N . SER B 1 223 ? 3.949 -15.586 -11.891 1 98.06 223 SER B N 1
ATOM 5735 C CA . SER B 1 223 ? 4.102 -15.305 -10.461 1 98.06 223 SER B CA 1
ATOM 5736 C C . SER B 1 223 ? 3.582 -13.914 -10.117 1 98.06 223 SER B C 1
ATOM 5738 O O . SER B 1 223 ? 3.525 -13.031 -10.984 1 98.06 223 SER B O 1
ATOM 5740 N N . VAL B 1 224 ? 3.221 -13.766 -8.867 1 97.12 224 VAL B N 1
ATOM 5741 C CA . VAL B 1 224 ? 2.977 -12.492 -8.203 1 97.12 224 VAL B CA 1
ATOM 5742 C C . VAL B 1 224 ? 3.285 -12.617 -6.715 1 97.12 224 VAL B C 1
ATOM 5744 O O . VAL B 1 224 ? 2.881 -13.594 -6.07 1 97.12 224 VAL B O 1
ATOM 5747 N N . PHE B 1 225 ? 4.055 -11.664 -6.148 1 97.12 225 PHE B N 1
ATOM 5748 C CA . PHE B 1 225 ? 4.438 -11.711 -4.742 1 97.12 225 PHE B CA 1
ATOM 5749 C C . PHE B 1 225 ? 3.998 -10.438 -4.023 1 97.12 225 PHE B C 1
ATOM 5751 O O . PHE B 1 225 ? 3.912 -10.414 -2.793 1 97.12 225 PHE B O 1
ATOM 5758 N N . ASP B 1 226 ? 3.867 -9.43 -4.805 1 95.81 226 ASP B N 1
ATOM 5759 C CA . ASP B 1 226 ? 3.365 -8.133 -4.34 1 95.81 226 ASP B CA 1
ATOM 5760 C C . ASP B 1 226 ? 2.133 -7.711 -5.133 1 95.81 226 ASP B C 1
ATOM 5762 O O . ASP B 1 226 ? 2.248 -7.25 -6.27 1 95.81 226 ASP B O 1
ATOM 5766 N N . ILE B 1 227 ? 1 -7.715 -4.48 1 94.94 227 ILE B N 1
ATOM 5767 C CA . ILE B 1 227 ? -0.268 -7.488 -5.168 1 94.94 227 ILE B CA 1
ATOM 5768 C C . ILE B 1 227 ? -0.348 -6.039 -5.641 1 94.94 227 ILE B C 1
ATOM 5770 O O . ILE B 1 227 ? -0.982 -5.746 -6.656 1 94.94 227 ILE B O 1
ATOM 5774 N N . ARG B 1 228 ? 0.311 -5.191 -4.973 1 92.5 228 ARG B N 1
ATOM 5775 C CA . ARG B 1 228 ? 0.26 -3.768 -5.281 1 92.5 228 ARG B CA 1
ATOM 5776 C C . ARG B 1 228 ? 0.806 -3.49 -6.68 1 92.5 228 ARG B C 1
ATOM 5778 O O . ARG B 1 228 ? 0.4 -2.525 -7.328 1 92.5 228 ARG B O 1
ATOM 5785 N N . SER B 1 229 ? 1.679 -4.344 -7.199 1 93.88 229 SER B N 1
ATOM 5786 C CA . SER B 1 229 ? 2.225 -4.184 -8.539 1 93.88 229 SER B CA 1
ATOM 5787 C C . SER B 1 229 ? 1.151 -4.387 -9.602 1 93.88 229 SER B C 1
ATOM 5789 O O . SER B 1 229 ? 1.296 -3.928 -10.742 1 93.88 229 SER B O 1
ATOM 5791 N N . LEU B 1 230 ? 0.065 -4.977 -9.211 1 94.69 230 LEU B N 1
ATOM 5792 C CA . LEU B 1 230 ? -0.959 -5.312 -10.195 1 94.69 230 LEU B CA 1
ATOM 5793 C C . LEU B 1 230 ? -2.232 -4.512 -9.945 1 94.69 230 LEU B C 1
ATOM 5795 O O . LEU B 1 230 ? -3.109 -4.449 -10.812 1 94.69 230 LEU B O 1
ATOM 5799 N N . ALA B 1 231 ? -2.316 -3.824 -8.805 1 93.81 231 ALA B N 1
ATOM 5800 C CA . ALA B 1 231 ? -3.605 -3.295 -8.367 1 93.81 231 ALA B CA 1
ATOM 5801 C C . ALA B 1 231 ? -3.703 -1.795 -8.633 1 93.81 231 ALA B C 1
ATOM 5803 O O . ALA B 1 231 ? -4.746 -1.182 -8.391 1 93.81 231 ALA B O 1
ATOM 5804 N N . PHE B 1 232 ? -2.693 -1.166 -9.078 1 94.38 232 PHE B N 1
ATOM 5805 C CA . PHE B 1 232 ? -2.664 0.245 -9.445 1 94.38 232 PHE B CA 1
ATOM 5806 C C . PHE B 1 232 ? -3.115 1.118 -8.281 1 94.38 232 PHE B C 1
ATOM 5808 O O . PHE B 1 232 ? -4.062 1.896 -8.414 1 94.38 232 PHE B O 1
ATOM 5815 N N . PRO B 1 233 ? -2.365 1.058 -7.172 1 93.5 233 PRO B N 1
ATOM 5816 C CA . PRO B 1 233 ? -2.715 1.935 -6.051 1 93.5 233 PRO B CA 1
ATOM 5817 C C . PRO B 1 233 ? -2.705 3.412 -6.434 1 93.5 233 PRO B C 1
ATOM 5819 O O . PRO B 1 233 ? -1.939 3.822 -7.312 1 93.5 233 PRO B O 1
ATOM 5822 N N . VAL B 1 234 ? -3.457 4.18 -5.633 1 91.94 234 VAL B N 1
ATOM 5823 C CA . VAL B 1 234 ? -3.635 5.602 -5.895 1 91.94 234 VAL B CA 1
ATOM 5824 C C . VAL B 1 234 ? -2.285 6.312 -5.816 1 91.94 234 VAL B C 1
ATOM 5826 O O . VAL B 1 234 ? -1.521 6.105 -4.871 1 91.94 234 VAL B O 1
ATOM 5829 N N . GLN B 1 235 ? -1.996 7.027 -6.906 1 91 235 GLN B N 1
ATOM 5830 C CA . GLN B 1 235 ? -0.838 7.914 -6.977 1 91 235 GLN B CA 1
ATOM 5831 C C . GLN B 1 235 ? 0.463 7.133 -6.824 1 91 235 GLN B C 1
ATOM 5833 O O . GLN B 1 235 ? 1.423 7.625 -6.227 1 91 235 GLN B O 1
ATOM 5838 N N . GLU B 1 236 ? 0.409 5.891 -7.234 1 92.12 236 GLU B N 1
ATOM 5839 C CA . GLU B 1 236 ? 1.607 5.062 -7.27 1 92.12 236 GLU B CA 1
ATOM 5840 C C . GLU B 1 236 ? 1.966 4.672 -8.703 1 92.12 236 GLU B C 1
ATOM 5842 O O . GLU B 1 236 ? 1.082 4.402 -9.516 1 92.12 236 GLU B O 1
ATOM 5847 N N . SER B 1 237 ? 3.26 4.605 -8.953 1 94.38 237 SER B N 1
ATOM 5848 C CA . SER B 1 237 ? 3.676 4.504 -10.352 1 94.38 237 SER B CA 1
ATOM 5849 C C . SER B 1 237 ? 4.098 3.08 -10.703 1 94.38 237 SER B C 1
ATOM 5851 O O . SER B 1 237 ? 4.168 2.721 -11.875 1 94.38 237 SER B O 1
ATOM 5853 N N . THR B 1 238 ? 4.375 2.23 -9.727 1 95.69 238 THR B N 1
ATOM 5854 C CA . THR B 1 238 ? 5.016 0.944 -9.969 1 95.69 238 THR B CA 1
ATOM 5855 C C . THR B 1 238 ? 4.172 0.088 -10.906 1 95.69 238 THR B C 1
ATOM 5857 O O . THR B 1 238 ? 4.695 -0.525 -11.844 1 95.69 238 THR B O 1
ATOM 5860 N N . SER B 1 239 ? 2.842 0.093 -10.703 1 97.12 239 SER B N 1
ATOM 5861 C CA . SER B 1 239 ? 1.969 -0.728 -11.531 1 97.12 239 SER B CA 1
ATOM 5862 C C . SER B 1 239 ? 2.078 -0.338 -13.008 1 97.12 239 SER B C 1
ATOM 5864 O O . SER B 1 239 ? 2.1 -1.203 -13.883 1 97.12 239 SER B O 1
ATOM 5866 N N . TYR B 1 240 ? 2.146 0.946 -13.234 1 97.88 240 TYR B N 1
ATOM 5867 C CA . TYR B 1 240 ? 2.234 1.419 -14.609 1 97.88 240 TYR B CA 1
ATOM 5868 C C . TYR B 1 240 ? 3.562 1.019 -15.242 1 97.88 240 TYR B C 1
ATOM 5870 O O . TYR B 1 240 ? 3.605 0.594 -16.391 1 97.88 240 TYR B O 1
ATOM 5878 N N . LEU B 1 241 ? 4.629 1.132 -14.43 1 98.12 241 LEU B N 1
ATOM 5879 C CA . LEU B 1 241 ? 5.973 0.826 -14.914 1 98.12 241 LEU B CA 1
ATOM 5880 C C . LEU B 1 241 ? 6.098 -0.652 -15.266 1 98.12 241 LEU B C 1
ATOM 5882 O O . LEU B 1 241 ? 6.594 -0.997 -16.344 1 98.12 241 LEU B O 1
ATOM 5886 N N . VAL B 1 242 ? 5.605 -1.517 -14.453 1 98.31 242 VAL B N 1
ATOM 5887 C CA . VAL B 1 242 ? 5.906 -2.934 -14.625 1 98.31 242 VAL B CA 1
ATOM 5888 C C . VAL B 1 242 ? 4.984 -3.533 -15.688 1 98.31 242 VAL B C 1
ATOM 5890 O O . VAL B 1 242 ? 5.293 -4.574 -16.266 1 98.31 242 VAL B O 1
ATOM 5893 N N . HIS B 1 243 ? 3.869 -2.887 -16.031 1 98.69 243 HIS B N 1
ATOM 5894 C CA . HIS B 1 243 ? 2.961 -3.395 -17.047 1 98.69 243 HIS B CA 1
ATOM 5895 C C . HIS B 1 243 ? 3.461 -3.053 -18.453 1 98.69 243 HIS B C 1
ATOM 5897 O O . HIS B 1 243 ? 3.143 -3.752 -19.406 1 98.69 243 HIS B O 1
ATOM 5903 N N . PHE B 1 244 ? 4.246 -2.043 -18.531 1 98.75 244 PHE B N 1
ATOM 5904 C CA . PHE B 1 244 ? 4.508 -1.431 -19.828 1 98.75 244 PHE B CA 1
ATOM 5905 C C . PHE B 1 244 ? 5.219 -2.41 -20.766 1 98.75 244 PHE B C 1
ATOM 5907 O O . PHE B 1 244 ? 4.867 -2.525 -21.938 1 98.75 244 PHE B O 1
ATOM 5914 N N . PRO B 1 245 ? 6.27 -3.193 -20.297 1 98.81 245 PRO B N 1
ATOM 5915 C CA . PRO B 1 245 ? 6.902 -4.141 -21.219 1 98.81 245 PRO B CA 1
ATOM 5916 C C . PRO B 1 245 ? 5.926 -5.188 -21.766 1 98.81 245 PRO B C 1
ATOM 5918 O O . PRO B 1 245 ? 6.016 -5.582 -22.922 1 98.81 245 PRO B O 1
ATOM 5921 N N . SER B 1 246 ? 4.992 -5.668 -20.953 1 98.81 246 SER B N 1
ATOM 5922 C CA . SER B 1 246 ? 3.99 -6.613 -21.422 1 98.81 246 SER B CA 1
ATOM 5923 C C . SER B 1 246 ? 3.018 -5.949 -22.391 1 98.81 246 SER B C 1
ATOM 5925 O O . SER B 1 246 ? 2.543 -6.586 -23.344 1 98.81 246 SER B O 1
ATOM 5927 N N . TYR B 1 247 ? 2.658 -4.59 -22.125 1 98.75 247 TYR B N 1
ATOM 5928 C CA . TYR B 1 247 ? 1.881 -3.838 -23.109 1 98.75 247 TYR B CA 1
ATOM 5929 C C . TYR B 1 247 ? 2.572 -3.832 -24.453 1 98.75 247 TYR B C 1
ATOM 5931 O O . TYR B 1 247 ? 1.941 -4.102 -25.484 1 98.75 247 TYR B O 1
ATOM 5939 N N . ALA B 1 248 ? 3.85 -3.559 -24.422 1 98.81 248 ALA B N 1
ATOM 5940 C CA . ALA B 1 248 ? 4.637 -3.482 -25.656 1 98.81 248 ALA B CA 1
ATOM 5941 C C . ALA B 1 248 ? 4.703 -4.84 -26.344 1 98.81 248 ALA B C 1
ATOM 5943 O O . ALA B 1 248 ? 4.562 -4.93 -27.562 1 98.81 248 ALA B O 1
ATOM 5944 N N . ALA B 1 249 ? 4.918 -5.895 -25.609 1 98.81 249 ALA B N 1
ATOM 5945 C CA . ALA B 1 249 ? 4.938 -7.238 -26.172 1 98.81 249 ALA B CA 1
ATOM 5946 C C . ALA B 1 249 ? 3.613 -7.566 -26.859 1 98.81 249 ALA B C 1
ATOM 5948 O O . ALA B 1 249 ? 3.592 -8.195 -27.922 1 98.81 249 ALA B O 1
ATOM 5949 N N . THR B 1 250 ? 2.529 -7.16 -26.219 1 98.69 250 THR B N 1
ATOM 5950 C CA . THR B 1 250 ? 1.201 -7.391 -26.781 1 98.69 250 THR B CA 1
ATOM 5951 C C . THR B 1 250 ? 1.038 -6.66 -28.109 1 98.69 250 THR B C 1
ATOM 5953 O O . THR B 1 250 ? 0.55 -7.234 -29.078 1 98.69 250 THR B O 1
ATOM 5956 N N . ALA B 1 251 ? 1.432 -5.418 -28.094 1 98.62 251 ALA B N 1
ATOM 5957 C CA . ALA B 1 251 ? 1.374 -4.633 -29.328 1 98.62 251 ALA B CA 1
ATOM 5958 C C . ALA B 1 251 ? 2.248 -5.254 -30.406 1 98.62 251 ALA B C 1
ATOM 5960 O O . ALA B 1 251 ? 1.879 -5.254 -31.594 1 98.62 251 ALA B O 1
ATOM 5961 N N . TRP B 1 252 ? 3.445 -5.719 -30 1 98.56 252 TRP B N 1
ATOM 5962 C CA . TRP B 1 252 ? 4.355 -6.422 -30.891 1 98.56 252 TRP B CA 1
ATOM 5963 C C . TRP B 1 252 ? 3.664 -7.609 -31.562 1 98.56 252 TRP B C 1
ATOM 5965 O O . TRP B 1 252 ? 3.736 -7.781 -32.781 1 98.56 252 TRP B O 1
ATOM 5975 N N . TYR B 1 253 ? 2.947 -8.383 -30.828 1 98.31 253 TYR B N 1
ATOM 5976 C CA . TYR B 1 253 ? 2.285 -9.586 -31.312 1 98.31 253 TYR B CA 1
ATOM 5977 C C . TYR B 1 253 ? 1.188 -9.242 -32.312 1 98.31 253 TYR B C 1
ATOM 5979 O O . TYR B 1 253 ? 1.013 -9.938 -33.312 1 98.31 253 TYR B O 1
ATOM 5987 N N . HIS B 1 254 ? 0.437 -8.195 -32.031 1 97.88 254 HIS B N 1
ATOM 5988 C CA . HIS B 1 254 ? -0.729 -7.852 -32.844 1 97.88 254 HIS B CA 1
ATOM 5989 C C . HIS B 1 254 ? -0.348 -6.934 -34 1 97.88 254 HIS B C 1
ATOM 5991 O O . HIS B 1 254 ? -1.22 -6.34 -34.625 1 97.88 254 HIS B O 1
ATOM 5997 N N . ASP B 1 255 ? 0.958 -6.723 -34.188 1 96.94 255 ASP B N 1
ATOM 5998 C CA . ASP B 1 255 ? 1.51 -5.984 -35.344 1 96.94 255 ASP B CA 1
ATOM 5999 C C . ASP B 1 255 ? 1.01 -4.539 -35.344 1 96.94 255 ASP B C 1
ATOM 6001 O O . ASP B 1 255 ? 0.557 -4.043 -36.375 1 96.94 255 ASP B O 1
ATOM 6005 N N . LYS B 1 256 ? 1.058 -3.967 -34.156 1 97 256 LYS B N 1
ATOM 6006 C CA . LYS B 1 256 ? 0.626 -2.576 -34.031 1 97 256 LYS B CA 1
ATOM 6007 C C . LYS B 1 256 ? 1.82 -1.627 -34.062 1 97 256 LYS B C 1
ATOM 6009 O O . LYS B 1 256 ? 1.648 -0.406 -34.094 1 97 256 LYS B O 1
ATOM 6014 N N . ILE B 1 257 ? 3.004 -2.15 -34.062 1 96.06 257 ILE B N 1
ATOM 6015 C CA . ILE B 1 257 ? 4.238 -1.376 -34 1 96.06 257 ILE B CA 1
ATOM 6016 C C . ILE B 1 257 ? 4.871 -1.323 -35.406 1 96.06 257 ILE B C 1
ATOM 6018 O O . ILE B 1 257 ? 5.125 -2.361 -36 1 96.06 257 ILE B O 1
ATOM 6022 N N . ALA B 1 258 ? 5.141 -0.112 -35.781 1 91.06 258 ALA B N 1
ATOM 6023 C CA . ALA B 1 258 ? 5.812 0.054 -37.062 1 91.06 258 ALA B CA 1
ATOM 6024 C C . ALA B 1 258 ? 7.289 -0.315 -36.969 1 91.06 258 ALA B C 1
ATOM 6026 O O . ALA B 1 258 ? 7.945 -0.006 -35.969 1 91.06 258 ALA B O 1
ATOM 6027 N N . ASN B 1 259 ? 7.855 -1.031 -37.906 1 90 259 ASN B N 1
ATOM 6028 C CA . ASN B 1 259 ? 9.273 -1.376 -38 1 90 259 ASN B CA 1
ATOM 6029 C C . ASN B 1 259 ? 9.773 -2.037 -36.75 1 90 259 ASN B C 1
ATOM 6031 O O . ASN B 1 259 ? 10.844 -1.685 -36.219 1 90 259 ASN B O 1
ATOM 6035 N N . LYS B 1 260 ? 8.953 -2.893 -36.156 1 88.44 260 LYS B N 1
ATOM 6036 C CA . LYS B 1 260 ? 9.352 -3.518 -34.906 1 88.44 260 LYS B CA 1
ATOM 6037 C C . LYS B 1 260 ? 10.531 -4.461 -35.094 1 88.44 260 LYS B C 1
ATOM 6039 O O . LYS B 1 260 ? 10.656 -5.094 -36.156 1 88.44 260 LYS B O 1
ATOM 6044 N N . ASN B 1 261 ? 11.43 -4.574 -34.156 1 94.19 261 ASN B N 1
ATOM 6045 C CA . ASN B 1 261 ? 12.422 -5.641 -34.125 1 94.19 261 ASN B CA 1
ATOM 6046 C C . ASN B 1 261 ? 11.766 -7.02 -34.188 1 94.19 261 ASN B C 1
ATOM 6048 O O . ASN B 1 261 ? 10.906 -7.336 -33.375 1 94.19 261 ASN B O 1
ATOM 6052 N N . PRO B 1 262 ? 12.164 -7.777 -35.125 1 95.38 262 PRO B N 1
ATOM 6053 C CA . PRO B 1 262 ? 11.477 -9.062 -35.281 1 95.38 262 PRO B CA 1
ATOM 6054 C C . PRO B 1 262 ? 11.797 -10.031 -34.125 1 95.38 262 PRO B C 1
ATOM 6056 O O . PRO B 1 262 ? 11.086 -11.016 -33.938 1 95.38 262 PRO B O 1
ATOM 6059 N N . ASP B 1 263 ? 12.867 -9.781 -33.469 1 97.38 263 ASP B N 1
ATOM 6060 C CA . ASP B 1 263 ? 13.227 -10.594 -32.312 1 97.38 263 ASP B CA 1
ATOM 6061 C C . ASP B 1 263 ? 12.547 -10.07 -31.047 1 97.38 263 ASP B C 1
ATOM 6063 O O . ASP B 1 263 ? 12.938 -9.031 -30.5 1 97.38 263 ASP B O 1
ATOM 6067 N N . LEU B 1 264 ? 11.562 -10.836 -30.5 1 97.69 264 LEU B N 1
ATOM 6068 C CA . LEU B 1 264 ? 10.766 -10.398 -29.359 1 97.69 264 LEU B CA 1
ATOM 6069 C C . LEU B 1 264 ? 11.648 -10.102 -28.156 1 97.69 264 LEU B C 1
ATOM 6071 O O . LEU B 1 264 ? 11.438 -9.102 -27.453 1 97.69 264 LEU B O 1
ATOM 6075 N N . GLU B 1 265 ? 12.586 -10.984 -27.891 1 97.5 265 GLU B N 1
ATOM 6076 C CA . GLU B 1 265 ? 13.438 -10.836 -26.703 1 97.5 265 GLU B CA 1
ATOM 6077 C C . GLU B 1 265 ? 14.242 -9.539 -26.766 1 97.5 265 GLU B C 1
ATOM 6079 O O . GLU B 1 265 ? 14.359 -8.836 -25.766 1 97.5 265 GLU B O 1
ATOM 6084 N N . VAL B 1 266 ? 14.781 -9.211 -27.953 1 97.75 266 VAL B N 1
ATOM 6085 C CA . VAL B 1 266 ? 15.555 -7.984 -28.141 1 97.75 266 VAL B CA 1
ATOM 6086 C C . VAL B 1 266 ? 14.641 -6.77 -28 1 97.75 266 VAL B C 1
ATOM 6088 O O . VAL B 1 266 ? 15.008 -5.777 -27.359 1 97.75 266 VAL B O 1
ATOM 6091 N N . PHE B 1 267 ? 13.5 -6.91 -28.578 1 98.06 267 PHE B N 1
ATOM 6092 C CA . PHE B 1 267 ? 12.516 -5.836 -28.5 1 98.06 267 PHE B CA 1
ATOM 6093 C C . PHE B 1 267 ? 12.141 -5.566 -27.047 1 98.06 267 PHE B C 1
ATOM 6095 O O . PHE B 1 267 ? 12.117 -4.414 -26.609 1 98.06 267 PHE B O 1
ATOM 6102 N N . VAL B 1 268 ? 11.859 -6.598 -26.266 1 98.31 268 VAL B N 1
ATOM 6103 C CA . VAL B 1 268 ? 11.445 -6.461 -24.859 1 98.31 268 VAL B CA 1
ATOM 6104 C C . VAL B 1 268 ? 12.586 -5.863 -24.047 1 98.31 268 VAL B C 1
ATOM 6106 O O . VAL B 1 268 ? 12.344 -5.086 -23.109 1 98.31 268 VAL B O 1
ATOM 6109 N N . ASP B 1 269 ? 13.828 -6.195 -24.375 1 98 269 ASP B N 1
ATOM 6110 C CA . ASP B 1 269 ? 14.984 -5.629 -23.688 1 98 269 ASP B CA 1
ATOM 6111 C C . ASP B 1 269 ? 15.07 -4.121 -23.906 1 98 269 ASP B C 1
ATOM 6113 O O . ASP B 1 269 ? 15.422 -3.369 -23 1 98 269 ASP B O 1
ATOM 6117 N N . GLU B 1 270 ? 14.781 -3.695 -25.109 1 97.62 270 GLU B N 1
ATOM 6118 C CA . GLU B 1 270 ? 14.727 -2.268 -25.406 1 97.62 270 GLU B CA 1
ATOM 6119 C C . GLU B 1 270 ? 13.656 -1.566 -24.578 1 97.62 270 GLU B C 1
ATOM 6121 O O . GLU B 1 270 ? 13.875 -0.467 -24.078 1 97.62 270 GLU B O 1
ATOM 6126 N N . VAL B 1 271 ? 12.555 -2.211 -24.5 1 98.5 271 VAL B N 1
ATOM 6127 C CA . VAL B 1 271 ? 11.438 -1.626 -23.766 1 98.5 271 VAL B CA 1
ATOM 6128 C C . VAL B 1 271 ? 11.766 -1.566 -22.266 1 98.5 271 VAL B C 1
ATOM 6130 O O . VAL B 1 271 ? 11.422 -0.598 -21.594 1 98.5 271 VAL B O 1
ATOM 6133 N N . ARG B 1 272 ? 12.43 -2.623 -21.703 1 98.06 272 ARG B N 1
ATOM 6134 C CA . ARG B 1 272 ? 12.906 -2.586 -20.328 1 98.06 272 ARG B CA 1
ATOM 6135 C C . ARG B 1 272 ? 13.781 -1.356 -20.078 1 98.06 272 ARG B C 1
ATOM 6137 O O . ARG B 1 272 ? 13.609 -0.661 -19.078 1 98.06 272 ARG B O 1
ATOM 6144 N N . THR B 1 273 ? 14.672 -1.075 -20.984 1 97.44 273 THR B N 1
ATOM 6145 C CA . THR B 1 273 ? 15.602 0.042 -20.875 1 97.44 273 THR B CA 1
ATOM 6146 C C . THR B 1 273 ? 14.859 1.372 -20.891 1 97.44 273 THR B C 1
ATOM 6148 O O . THR B 1 273 ? 15.109 2.242 -20.062 1 97.44 273 THR B O 1
ATOM 6151 N N . PHE B 1 274 ? 13.93 1.514 -21.859 1 97.94 274 PHE B N 1
ATOM 6152 C CA . PHE B 1 274 ? 13.102 2.713 -21.906 1 97.94 274 PHE B CA 1
ATOM 6153 C C . PHE B 1 274 ? 12.352 2.916 -20.609 1 97.94 274 PHE B C 1
ATOM 6155 O O . PHE B 1 274 ? 12.281 4.031 -20.094 1 97.94 274 PHE B O 1
ATOM 6162 N N . THR B 1 275 ? 11.742 1.809 -20.047 1 98.12 275 THR B N 1
ATOM 6163 C CA . THR B 1 275 ? 10.938 1.857 -18.844 1 98.12 275 THR B CA 1
ATOM 6164 C C . THR B 1 275 ? 11.758 2.371 -17.656 1 98.12 275 THR B C 1
ATOM 6166 O O . THR B 1 275 ? 11.305 3.234 -16.906 1 98.12 275 THR B O 1
ATOM 6169 N N . GLU B 1 276 ? 13 1.921 -17.547 1 95.69 276 GLU B N 1
ATOM 6170 C CA . GLU B 1 276 ? 13.844 2.242 -16.406 1 95.69 276 GLU B CA 1
ATOM 6171 C C . GLU B 1 276 ? 14.484 3.619 -16.547 1 95.69 276 GLU B C 1
ATOM 6173 O O . GLU B 1 276 ? 14.602 4.367 -15.578 1 95.69 276 GLU B O 1
ATOM 6178 N N . GLU B 1 277 ? 14.852 3.986 -17.734 1 95.19 277 GLU B N 1
ATOM 6179 C CA . GLU B 1 277 ? 15.727 5.141 -17.922 1 95.19 277 GLU B CA 1
ATOM 6180 C C . GLU B 1 277 ? 14.922 6.395 -18.266 1 95.19 277 GLU B C 1
ATOM 6182 O O . GLU B 1 277 ? 15.375 7.516 -18.016 1 95.19 277 GLU B O 1
ATOM 6187 N N . GLU B 1 278 ? 13.766 6.215 -18.859 1 97.12 278 GLU B N 1
ATOM 6188 C CA . GLU B 1 278 ? 13.031 7.379 -19.328 1 97.12 278 GLU B CA 1
ATOM 6189 C C . GLU B 1 278 ? 11.625 7.43 -18.719 1 97.12 278 GLU B C 1
ATOM 6191 O O . GLU B 1 278 ? 11.211 8.461 -18.188 1 97.12 278 GLU B O 1
ATOM 6196 N N . TYR B 1 279 ? 10.875 6.293 -18.797 1 97.88 279 TYR B N 1
ATOM 6197 C CA . TYR B 1 279 ? 9.492 6.266 -18.328 1 97.88 279 TYR B CA 1
ATOM 6198 C C . TYR B 1 279 ? 9.422 6.445 -16.812 1 97.88 279 TYR B C 1
ATOM 6200 O O . TYR B 1 279 ? 8.594 7.211 -16.312 1 97.88 279 TYR B O 1
ATOM 6208 N N . LEU B 1 280 ? 10.312 5.773 -16.047 1 97.19 280 LEU B N 1
ATOM 6209 C CA . LEU B 1 280 ? 10.352 5.836 -14.594 1 97.19 280 LEU B CA 1
ATOM 6210 C C . LEU B 1 280 ? 10.578 7.266 -14.117 1 97.19 280 LEU B C 1
ATOM 6212 O O . LEU B 1 280 ? 9.781 7.797 -13.336 1 97.19 280 LEU B O 1
ATOM 6216 N N . PRO B 1 281 ? 11.617 7.992 -14.547 1 95.69 281 PRO B N 1
ATOM 6217 C CA . PRO B 1 281 ? 11.773 9.375 -14.094 1 95.69 281 PRO B CA 1
ATOM 6218 C C . PRO B 1 281 ? 10.609 10.273 -14.508 1 95.69 281 PRO B C 1
ATOM 6220 O O . PRO B 1 281 ? 10.25 11.203 -13.773 1 95.69 281 PRO B O 1
ATOM 6223 N N . ALA B 1 282 ? 10.039 10.047 -15.672 1 96.88 282 ALA B N 1
ATOM 6224 C CA . ALA B 1 282 ? 8.914 10.852 -16.125 1 96.88 282 ALA B CA 1
ATOM 6225 C C . ALA B 1 282 ? 7.719 10.703 -15.18 1 96.88 282 ALA B C 1
ATOM 6227 O O . ALA B 1 282 ? 7.09 11.695 -14.797 1 96.88 282 ALA B O 1
ATOM 6228 N N . LEU B 1 283 ? 7.387 9.43 -14.844 1 96.31 283 LEU B N 1
ATOM 6229 C CA . LEU B 1 283 ? 6.262 9.203 -13.938 1 96.31 283 LEU B CA 1
ATOM 6230 C C . LEU B 1 283 ? 6.543 9.797 -12.562 1 96.31 283 LEU B C 1
ATOM 6232 O O . LEU B 1 283 ? 5.629 10.281 -11.891 1 96.31 283 LEU B O 1
ATOM 6236 N N . PHE B 1 284 ? 7.812 9.727 -12.141 1 94.88 284 PHE B N 1
ATOM 6237 C CA . PHE B 1 284 ? 8.18 10.289 -10.852 1 94.88 284 PHE B CA 1
ATOM 6238 C C . PHE B 1 284 ? 7.977 11.797 -10.836 1 94.88 284 PHE B C 1
ATOM 6240 O O . PHE B 1 284 ? 7.523 12.359 -9.836 1 94.88 284 PHE B O 1
ATOM 6247 N N . LYS B 1 285 ? 8.281 12.5 -11.93 1 93.62 285 LYS B N 1
ATOM 6248 C CA . LYS B 1 285 ? 8.086 13.945 -12.031 1 93.62 285 LYS B CA 1
ATOM 6249 C C . LYS B 1 285 ? 6.605 14.297 -12.008 1 93.62 285 LYS B C 1
ATOM 6251 O O . LYS B 1 285 ? 6.227 15.367 -11.523 1 93.62 285 LYS B O 1
ATOM 6256 N N . GLY B 1 286 ? 5.777 13.43 -12.609 1 93 286 GLY B N 1
ATOM 6257 C CA . GLY B 1 286 ? 4.34 13.641 -12.57 1 93 286 GLY B CA 1
ATOM 6258 C C . GLY B 1 286 ? 3.908 14.961 -13.164 1 93 286 GLY B C 1
ATOM 6259 O O . GLY B 1 286 ? 4.285 15.297 -14.297 1 93 286 GLY B O 1
ATOM 6260 N N . GLY B 1 287 ? 3.229 15.773 -12.336 1 91.5 287 GLY B N 1
ATOM 6261 C CA . GLY B 1 287 ? 2.664 17.031 -12.789 1 91.5 287 GLY B CA 1
ATOM 6262 C C . GLY B 1 287 ? 3.715 18.078 -13.086 1 91.5 287 GLY B C 1
ATOM 6263 O O . GLY B 1 287 ? 3.408 19.125 -13.68 1 91.5 287 GLY B O 1
ATOM 6264 N N . ARG B 1 288 ? 4.973 17.844 -12.797 1 93 288 ARG B N 1
ATOM 6265 C CA . ARG B 1 288 ? 6.039 18.797 -13.07 1 93 288 ARG B CA 1
ATOM 6266 C C . ARG B 1 288 ? 6.52 18.672 -14.516 1 93 288 ARG B C 1
ATOM 6268 O O . ARG B 1 288 ? 7.258 19.531 -15 1 93 288 ARG B O 1
ATOM 6275 N N . LEU B 1 289 ? 6.117 17.594 -15.227 1 93.88 289 LEU B N 1
ATOM 6276 C CA . LEU B 1 289 ? 6.539 17.438 -16.625 1 93.88 289 LEU B CA 1
ATOM 6277 C C . LEU B 1 289 ? 6.043 18.609 -17.469 1 93.88 289 LEU B C 1
ATOM 6279 O O . LEU B 1 289 ? 4.875 18.984 -17.391 1 93.88 289 LEU B O 1
ATOM 6283 N N . SER B 1 290 ? 6.977 19.172 -18.297 1 94.25 290 SER B N 1
ATOM 6284 C CA . SER B 1 290 ? 6.527 20.109 -19.312 1 94.25 290 SER B CA 1
ATOM 6285 C C . SER B 1 290 ? 5.738 19.406 -20.406 1 94.25 290 SER B C 1
ATOM 6287 O O . SER B 1 290 ? 5.816 18.188 -20.562 1 94.25 290 SER B O 1
ATOM 6289 N N . ASP B 1 291 ? 5.031 20.188 -21.125 1 94.06 291 ASP B N 1
ATOM 6290 C CA . ASP B 1 291 ? 4.285 19.625 -22.234 1 94.06 291 ASP B CA 1
ATOM 6291 C C . ASP B 1 291 ? 5.219 18.938 -23.234 1 94.06 291 ASP B C 1
ATOM 6293 O O . ASP B 1 291 ? 4.879 17.906 -23.797 1 94.06 291 ASP B O 1
ATOM 6297 N N . SER B 1 292 ? 6.363 19.578 -23.406 1 96.12 292 SER B N 1
ATOM 6298 C CA . SER B 1 292 ? 7.332 19.031 -24.359 1 96.12 292 SER B CA 1
ATOM 6299 C C . SER B 1 292 ? 7.898 17.703 -23.859 1 96.12 292 SER B C 1
ATOM 6301 O O . SER B 1 292 ? 8.023 16.75 -24.641 1 96.12 292 SER B O 1
ATOM 6303 N N . GLU B 1 293 ? 8.266 17.672 -22.578 1 96.44 293 GLU B N 1
ATOM 6304 C CA . GLU B 1 293 ? 8.773 16.422 -22 1 96.44 293 GLU B CA 1
ATOM 6305 C C . GLU B 1 293 ? 7.727 15.32 -22.062 1 96.44 293 GLU B C 1
ATOM 6307 O O . GLU B 1 293 ? 8.039 14.188 -22.438 1 96.44 293 GLU B O 1
ATOM 6312 N N . LYS B 1 294 ? 6.539 15.664 -21.703 1 96.5 294 LYS B N 1
ATOM 6313 C CA . LYS B 1 294 ? 5.434 14.719 -21.734 1 96.5 294 LYS B CA 1
ATOM 6314 C C . LYS B 1 294 ? 5.191 14.211 -23.156 1 96.5 294 LYS B C 1
ATOM 6316 O O . LYS B 1 294 ? 4.957 13.023 -23.359 1 96.5 294 LYS B O 1
ATOM 6321 N N . GLY B 1 295 ? 5.223 15.125 -24.156 1 97.5 295 GLY B N 1
ATOM 6322 C CA . GLY B 1 295 ? 5.059 14.758 -25.562 1 97.5 295 GLY B CA 1
ATOM 6323 C C . GLY B 1 295 ? 6.133 13.812 -26.062 1 97.5 295 GLY B C 1
ATOM 6324 O O . GLY B 1 295 ? 5.844 12.891 -26.828 1 97.5 295 GLY B O 1
ATOM 6325 N N . ALA B 1 296 ? 7.367 14.047 -25.609 1 98.12 296 ALA B N 1
ATOM 6326 C CA . ALA B 1 296 ? 8.477 13.195 -26.031 1 98.12 296 ALA B CA 1
ATOM 6327 C C . ALA B 1 296 ? 8.305 11.773 -25.5 1 98.12 296 ALA B C 1
ATOM 6329 O O . ALA B 1 296 ? 8.531 10.797 -26.234 1 98.12 296 ALA B O 1
ATOM 6330 N N . ILE B 1 297 ? 7.93 11.688 -24.25 1 98.44 297 ILE B N 1
ATOM 6331 C CA . ILE B 1 297 ? 7.719 10.375 -23.656 1 98.44 297 ILE B CA 1
ATOM 6332 C C . ILE B 1 297 ? 6.535 9.68 -24.328 1 98.44 297 ILE B C 1
ATOM 6334 O O . ILE B 1 297 ? 6.602 8.492 -24.656 1 98.44 297 ILE B O 1
ATOM 6338 N N . ALA B 1 298 ? 5.426 10.398 -24.531 1 98.5 298 ALA B N 1
ATOM 6339 C CA . ALA B 1 298 ? 4.238 9.859 -25.188 1 98.5 298 ALA B CA 1
ATOM 6340 C C . ALA B 1 298 ? 4.566 9.328 -26.578 1 98.5 298 ALA B C 1
ATOM 6342 O O . ALA B 1 298 ? 4.035 8.297 -27 1 98.5 298 ALA B O 1
ATOM 6343 N N . SER B 1 299 ? 5.41 10.062 -27.297 1 98.19 299 SER B N 1
ATOM 6344 C CA . SER B 1 299 ? 5.812 9.633 -28.625 1 98.19 299 SER B CA 1
ATOM 6345 C C . SER B 1 299 ? 6.547 8.297 -28.578 1 98.19 299 SER B C 1
ATOM 6347 O O . SER B 1 299 ? 6.328 7.438 -29.438 1 98.19 299 SER B O 1
ATOM 6349 N N . LYS B 1 300 ? 7.445 8.156 -27.641 1 98.06 300 LYS B N 1
ATOM 6350 C CA . LYS B 1 300 ? 8.148 6.887 -27.484 1 98.06 300 LYS B CA 1
ATOM 6351 C C . LYS B 1 300 ? 7.188 5.766 -27.094 1 98.06 300 LYS B C 1
ATOM 6353 O O . LYS B 1 300 ? 7.32 4.637 -27.578 1 98.06 300 LYS B O 1
ATOM 6358 N N . MET B 1 301 ? 6.25 6.062 -26.25 1 98.5 301 MET B N 1
ATOM 6359 C CA . MET B 1 301 ? 5.262 5.062 -25.844 1 98.5 301 MET B CA 1
ATOM 6360 C C . MET B 1 301 ? 4.422 4.625 -27.047 1 98.5 301 MET B C 1
ATOM 6362 O O . MET B 1 301 ? 4.09 3.443 -27.172 1 98.5 301 MET B O 1
ATOM 6366 N N . GLN B 1 302 ? 4.094 5.605 -27.922 1 98.06 302 GLN B N 1
ATOM 6367 C CA . GLN B 1 302 ? 3.42 5.258 -29.172 1 98.06 302 GLN B CA 1
ATOM 6368 C C . GLN B 1 302 ? 4.285 4.332 -30.016 1 98.06 302 GLN B C 1
ATOM 6370 O O . GLN B 1 302 ? 3.777 3.385 -30.625 1 98.06 302 GLN B O 1
ATOM 6375 N N . GLN B 1 303 ? 5.551 4.57 -30.062 1 97.69 303 GLN B N 1
ATOM 6376 C CA . GLN B 1 303 ? 6.469 3.754 -30.859 1 97.69 303 GLN B CA 1
ATOM 6377 C C . GLN B 1 303 ? 6.484 2.312 -30.359 1 97.69 303 GLN B C 1
ATOM 6379 O O . GLN B 1 303 ? 6.629 1.379 -31.141 1 97.69 303 GLN B O 1
ATOM 6384 N N . TYR B 1 304 ? 6.32 2.107 -29.031 1 98.12 304 TYR B N 1
ATOM 6385 C CA . TYR B 1 304 ? 6.461 0.775 -28.453 1 98.12 304 TYR B CA 1
ATOM 6386 C C . TYR B 1 304 ? 5.113 0.073 -28.375 1 98.12 304 TYR B C 1
ATOM 6388 O O . TYR B 1 304 ? 5.051 -1.145 -28.188 1 98.12 304 TYR B O 1
ATOM 6396 N N . THR B 1 305 ? 3.938 0.806 -28.516 1 98.12 305 THR B N 1
ATOM 6397 C CA . THR B 1 305 ? 2.66 0.156 -28.25 1 98.12 305 THR B CA 1
ATOM 6398 C C . THR B 1 305 ? 1.71 0.319 -29.422 1 98.12 305 THR B C 1
ATOM 6400 O O . THR B 1 305 ? 0.688 -0.365 -29.516 1 98.12 305 THR B O 1
ATOM 6403 N N . GLY B 1 306 ? 2.047 1.304 -30.328 1 97.12 306 GLY B N 1
ATOM 6404 C CA . GLY B 1 306 ? 1.146 1.6 -31.438 1 97.12 306 GLY B CA 1
ATOM 6405 C C . GLY B 1 306 ? -0.04 2.451 -31.016 1 97.12 306 GLY B C 1
ATOM 6406 O O . GLY B 1 306 ? -0.791 2.932 -31.875 1 97.12 306 GLY B O 1
ATOM 6407 N N . ILE B 1 307 ? -0.293 2.682 -29.75 1 97.12 307 ILE B N 1
ATOM 6408 C CA . ILE B 1 307 ? -1.342 3.57 -29.266 1 97.12 307 ILE B CA 1
ATOM 6409 C C . ILE B 1 307 ? -0.914 5.023 -29.453 1 97.12 307 ILE B C 1
ATOM 6411 O O . ILE B 1 307 ? 0.214 5.395 -29.109 1 97.12 307 ILE B O 1
ATOM 6415 N N . SER B 1 308 ? -1.772 5.832 -29.875 1 96.88 308 SER B N 1
ATOM 6416 C CA . SER B 1 308 ? -1.451 7.203 -30.266 1 96.88 308 SER B CA 1
ATOM 6417 C C . SER B 1 308 ? -0.875 7.984 -29.078 1 96.88 308 SER B C 1
ATOM 6419 O O . SER B 1 308 ? -1.346 7.844 -27.953 1 96.88 308 SER B O 1
ATOM 6421 N N . SER B 1 309 ? 0.077 8.828 -29.391 1 97.81 309 SER B N 1
ATOM 6422 C CA . SER B 1 309 ? 0.678 9.688 -28.391 1 97.81 309 SER B CA 1
ATOM 6423 C C . SER B 1 309 ? -0.369 10.586 -27.734 1 97.81 309 SER B C 1
ATOM 6425 O O . SER B 1 309 ? -0.263 10.906 -26.547 1 97.81 309 SER B O 1
ATOM 6427 N N . GLU B 1 310 ? -1.37 10.969 -28.438 1 96.56 310 GLU B N 1
ATOM 6428 C CA . GLU B 1 310 ? -2.43 11.805 -27.891 1 96.56 310 GLU B CA 1
ATOM 6429 C C . GLU B 1 310 ? -3.182 11.094 -26.766 1 96.56 310 GLU B C 1
ATOM 6431 O O . GLU B 1 310 ? -3.57 11.711 -25.781 1 96.56 310 GLU B O 1
ATOM 6436 N N . ILE B 1 311 ? -3.428 9.805 -26.938 1 95.62 311 ILE B N 1
ATOM 6437 C CA . ILE B 1 311 ? -4.121 9.023 -25.922 1 95.62 311 ILE B CA 1
ATOM 6438 C C . ILE B 1 311 ? -3.248 8.922 -24.672 1 95.62 311 ILE B C 1
ATOM 6440 O O . ILE B 1 311 ? -3.742 9.07 -23.547 1 95.62 311 ILE B O 1
ATOM 6444 N N . TRP B 1 312 ? -1.949 8.633 -24.812 1 97.31 312 TRP B N 1
ATOM 6445 C CA . TRP B 1 312 ? -1.027 8.578 -23.672 1 97.31 312 TRP B CA 1
ATOM 6446 C C . TRP B 1 312 ? -0.983 9.922 -22.953 1 97.31 312 TRP B C 1
ATOM 6448 O O . TRP B 1 312 ? -1.01 9.961 -21.719 1 97.31 312 TRP B O 1
ATOM 6458 N N . LYS B 1 313 ? -0.938 11.047 -23.719 1 95.75 313 LYS B N 1
ATOM 6459 C CA . LYS B 1 313 ? -0.894 12.375 -23.109 1 95.75 313 LYS B CA 1
ATOM 6460 C C . LYS B 1 313 ? -2.17 12.672 -22.328 1 95.75 313 LYS B C 1
ATOM 6462 O O . LYS B 1 313 ? -2.115 13.203 -21.219 1 95.75 313 LYS B O 1
ATOM 6467 N N . ARG B 1 314 ? -3.266 12.289 -22.953 1 92.94 314 ARG B N 1
ATOM 6468 C CA . ARG B 1 314 ? -4.555 12.531 -22.312 1 92.94 314 ARG B CA 1
ATOM 6469 C C . ARG B 1 314 ? -4.668 11.758 -21 1 92.94 314 ARG B C 1
ATOM 6471 O O . ARG B 1 314 ? -5.387 12.18 -20.078 1 92.94 314 ARG B O 1
ATOM 6478 N N . ASN B 1 315 ? -3.926 10.695 -20.938 1 93.81 315 ASN B N 1
ATOM 6479 C CA . ASN B 1 315 ? -3.969 9.852 -19.75 1 93.81 315 ASN B CA 1
ATOM 6480 C C . ASN B 1 315 ? -2.775 10.117 -18.828 1 93.81 315 ASN B C 1
ATOM 6482 O O . ASN B 1 315 ? -2.414 9.266 -18.016 1 93.81 315 ASN B O 1
ATOM 6486 N N . ASN B 1 316 ? -2.072 11.242 -18.984 1 95 316 ASN B N 1
ATOM 6487 C CA . ASN B 1 316 ? -0.905 11.594 -18.188 1 95 316 ASN B CA 1
ATOM 6488 C C . ASN B 1 316 ? 0.116 10.461 -18.156 1 95 316 ASN B C 1
ATOM 6490 O O . ASN B 1 316 ? 0.686 10.164 -17.109 1 95 316 ASN B O 1
ATOM 6494 N N . LEU B 1 317 ? 0.285 9.68 -19.297 1 97.44 317 LEU B N 1
ATOM 6495 C CA . LEU B 1 317 ? 1.267 8.625 -19.547 1 97.44 317 LEU B CA 1
ATOM 6496 C C . LEU B 1 317 ? 0.95 7.379 -18.734 1 97.44 317 LEU B C 1
ATOM 6498 O O . LEU B 1 317 ? 1.836 6.562 -18.484 1 97.44 317 LEU B O 1
ATOM 6502 N N . ARG B 1 318 ? -0.27 7.328 -18.234 1 97.06 318 ARG B N 1
ATOM 6503 C CA . ARG B 1 318 ? -0.682 6.23 -17.359 1 97.06 318 ARG B CA 1
ATOM 6504 C C . ARG B 1 318 ? -1.887 5.496 -17.953 1 97.06 318 ARG B C 1
ATOM 6506 O O . ARG B 1 318 ? -2.887 6.121 -18.312 1 97.06 318 ARG B O 1
ATOM 6513 N N . MET B 1 319 ? -1.772 4.211 -18.109 1 95.88 319 MET B N 1
ATOM 6514 C CA . MET B 1 319 ? -2.895 3.379 -18.531 1 95.88 319 MET B CA 1
ATOM 6515 C C . MET B 1 319 ? -2.988 2.115 -17.672 1 95.88 319 MET B C 1
ATOM 6517 O O . MET B 1 319 ? -2.008 1.381 -17.547 1 95.88 319 MET B O 1
ATOM 6521 N N . ARG B 1 320 ? -4.148 1.946 -17.094 1 95 320 ARG B N 1
ATOM 6522 C CA . ARG B 1 320 ? -4.383 0.711 -16.359 1 95 320 ARG B CA 1
ATOM 6523 C C . ARG B 1 320 ? -4.523 -0.476 -17.312 1 95 320 ARG B C 1
ATOM 6525 O O . ARG B 1 320 ? -4.766 -0.298 -18.5 1 95 320 ARG B O 1
ATOM 6532 N N . ALA B 1 321 ? -4.418 -1.658 -16.828 1 95.12 321 ALA B N 1
ATOM 6533 C CA . ALA B 1 321 ? -4.418 -2.869 -17.641 1 95.12 321 ALA B CA 1
ATOM 6534 C C . ALA B 1 321 ? -5.73 -3.01 -18.406 1 95.12 321 ALA B C 1
ATOM 6536 O O . ALA B 1 321 ? -5.719 -3.223 -19.625 1 95.12 321 ALA B O 1
ATOM 6537 N N . ASN B 1 322 ? -6.84 -2.826 -17.703 1 92.88 322 ASN B N 1
ATOM 6538 C CA . ASN B 1 322 ? -8.133 -3.039 -18.344 1 92.88 322 ASN B CA 1
ATOM 6539 C C . ASN B 1 322 ? -8.438 -1.954 -19.375 1 92.88 322 ASN B C 1
ATOM 6541 O O . ASN B 1 322 ? -9.234 -2.164 -20.281 1 92.88 322 ASN B O 1
ATOM 6545 N N . GLU B 1 323 ? -7.82 -0.783 -19.188 1 93.94 323 GLU B N 1
ATOM 6546 C CA . GLU B 1 323 ? -7.898 0.243 -20.234 1 93.94 323 GLU B CA 1
ATOM 6547 C C . GLU B 1 323 ? -7.105 -0.162 -21.469 1 93.94 323 GLU B C 1
ATOM 6549 O O . GLU B 1 323 ? -7.574 0.01 -22.594 1 93.94 323 GLU B O 1
ATOM 6554 N N . PHE B 1 324 ? -5.973 -0.669 -21.266 1 96.69 324 PHE B N 1
ATOM 6555 C CA . PHE B 1 324 ? -5.102 -1.084 -22.359 1 96.69 324 PHE B CA 1
ATOM 6556 C C . PHE B 1 324 ? -5.742 -2.207 -23.172 1 96.69 324 PHE B C 1
ATOM 6558 O O . PHE B 1 324 ? -5.691 -2.203 -24.406 1 96.69 324 PHE B O 1
ATOM 6565 N N . PHE B 1 325 ? -6.367 -3.232 -22.438 1 94.75 325 PHE B N 1
ATOM 6566 C CA . PHE B 1 325 ? -7.004 -4.348 -23.125 1 94.75 325 PHE B CA 1
ATOM 6567 C C . PHE B 1 325 ? -7.953 -3.842 -24.219 1 94.75 325 PHE B C 1
ATOM 6569 O O . PHE B 1 325 ? -7.984 -4.379 -25.312 1 94.75 325 PHE B O 1
ATOM 6576 N N . ASN B 1 326 ? -8.664 -2.83 -23.797 1 92.56 326 ASN B N 1
ATOM 6577 C CA . ASN B 1 326 ? -9.719 -2.33 -24.672 1 92.56 326 ASN B CA 1
ATOM 6578 C C . ASN B 1 326 ? -9.18 -1.353 -25.703 1 92.56 326 ASN B C 1
ATOM 6580 O O . ASN B 1 326 ? -9.75 -1.205 -26.781 1 92.56 326 ASN B O 1
ATOM 6584 N N . GLU B 1 327 ? -8.133 -0.676 -25.422 1 94.69 327 GLU B N 1
ATOM 6585 C CA . GLU B 1 327 ? -7.637 0.408 -26.266 1 94.69 327 GLU B CA 1
ATOM 6586 C C . GLU B 1 327 ? -6.879 -0.135 -27.469 1 94.69 327 GLU B C 1
ATOM 6588 O O . GLU B 1 327 ? -7.012 0.385 -28.578 1 94.69 327 GLU B O 1
ATOM 6593 N N . LEU B 1 328 ? -6.121 -1.161 -27.328 1 96.31 328 LEU B N 1
ATOM 6594 C CA . LEU B 1 328 ? -5.156 -1.603 -28.328 1 96.31 328 LEU B CA 1
ATOM 6595 C C . LEU B 1 328 ? -5.852 -1.956 -29.641 1 96.31 328 LEU B C 1
ATOM 6597 O O . LEU B 1 328 ? -5.375 -1.599 -30.719 1 96.31 328 LEU B O 1
ATOM 6601 N N . LEU B 1 329 ? -6.988 -2.668 -29.594 1 95.69 329 LEU B N 1
ATOM 6602 C CA . LEU B 1 329 ? -7.672 -3.111 -30.812 1 95.69 329 LEU B CA 1
ATOM 6603 C C . LEU B 1 329 ? -9.047 -2.465 -30.922 1 95.69 329 LEU B C 1
ATOM 6605 O O . LEU B 1 329 ? -9.953 -3.027 -31.547 1 95.69 329 LEU B O 1
ATOM 6609 N N . ARG B 1 330 ? -9.195 -1.337 -30.281 1 93.38 330 ARG B N 1
ATOM 6610 C CA . ARG B 1 330 ? -10.484 -0.664 -30.219 1 93.38 330 ARG B CA 1
ATOM 6611 C C . ARG B 1 330 ? -11.031 -0.408 -31.625 1 93.38 330 ARG B C 1
ATOM 6613 O O . ARG B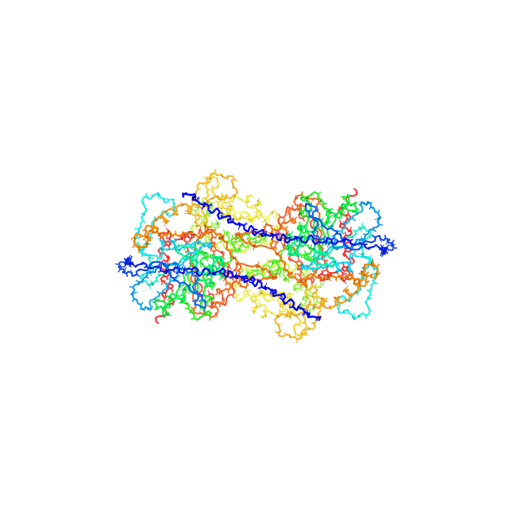 1 330 ? -12.219 -0.617 -31.875 1 93.38 330 ARG B O 1
ATOM 6620 N N . GLU B 1 331 ? -10.195 0.055 -32.531 1 92.38 331 GLU B N 1
ATOM 6621 C CA . GLU B 1 331 ? -10.633 0.407 -33.906 1 92.38 331 GLU B CA 1
ATOM 6622 C C . GLU B 1 331 ? -11.125 -0.822 -34.656 1 92.38 331 GLU B C 1
ATOM 6624 O O . GLU B 1 331 ? -11.898 -0.702 -35.594 1 92.38 331 GLU B O 1
ATOM 6629 N N . GLU B 1 332 ? -10.727 -1.984 -34.219 1 93.31 332 GLU B N 1
ATOM 6630 C CA . GLU B 1 332 ? -11.133 -3.238 -34.844 1 93.31 332 GLU B CA 1
ATOM 6631 C C . GLU B 1 332 ? -12.352 -3.828 -34.156 1 93.31 332 GLU B C 1
ATOM 6633 O O . GLU B 1 33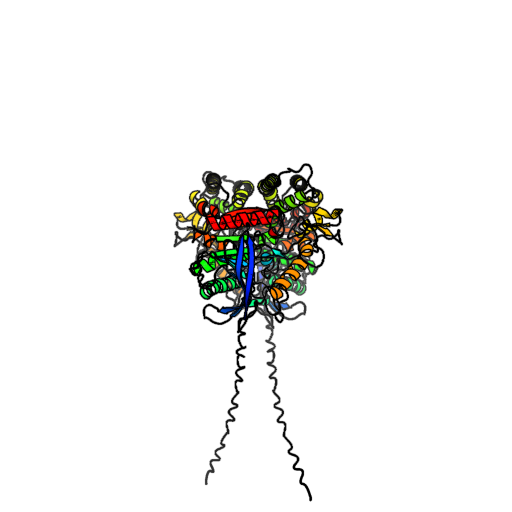2 ? -12.836 -4.902 -34.531 1 93.31 332 GLU B O 1
ATOM 6638 N N . GLY B 1 333 ? -12.773 -3.105 -33.125 1 92 333 GLY B N 1
ATOM 6639 C CA . GLY B 1 333 ? -13.914 -3.605 -32.344 1 92 333 GLY B CA 1
ATOM 6640 C C . GLY B 1 333 ? -13.578 -4.828 -31.531 1 92 333 GLY B C 1
ATOM 6641 O O . GLY B 1 333 ? -14.43 -5.691 -31.297 1 92 333 GLY B O 1
ATOM 6642 N N . MET B 1 334 ? -12.328 -4.953 -31.141 1 94.19 334 MET B N 1
ATOM 6643 C CA . MET B 1 334 ? -11.867 -6.121 -30.391 1 94.19 334 MET B CA 1
ATOM 6644 C C . MET B 1 334 ? -11.18 -5.707 -29.094 1 94.19 334 MET B C 1
ATOM 6646 O O . MET B 1 334 ? -10.812 -4.543 -28.922 1 94.19 334 MET B O 1
ATOM 6650 N N . THR B 1 335 ? -11.094 -6.602 -28.141 1 95 335 THR B N 1
ATOM 6651 C CA . THR B 1 335 ? -10.305 -6.484 -26.922 1 95 335 THR B CA 1
ATOM 6652 C C . THR B 1 335 ? -9.305 -7.629 -26.812 1 95 335 THR B C 1
ATOM 6654 O O . THR B 1 335 ? -9.562 -8.734 -27.297 1 95 335 THR B O 1
ATOM 6657 N N . VAL B 1 336 ? -8.172 -7.336 -26.266 1 96.56 336 VAL B N 1
ATOM 6658 C CA . VAL B 1 336 ? -7.199 -8.398 -26.031 1 96.56 336 VAL B CA 1
ATOM 6659 C C . VAL B 1 336 ? -7.441 -9.031 -24.656 1 96.56 336 VAL B C 1
ATOM 6661 O O . VAL B 1 336 ? -8.148 -8.469 -23.828 1 96.56 336 VAL B O 1
ATOM 6664 N N . GLY B 1 337 ? -6.855 -10.203 -24.469 1 96.5 337 GLY B N 1
ATOM 6665 C CA . GLY B 1 337 ? -7.098 -10.953 -23.25 1 96.5 337 GLY B CA 1
ATOM 6666 C C . GLY B 1 337 ? -6.199 -10.531 -22.094 1 96.5 337 GLY B C 1
ATOM 6667 O O . GLY B 1 337 ? -5.047 -10.148 -22.312 1 96.5 337 GLY B O 1
ATOM 6668 N N . ARG B 1 338 ? -6.641 -10.625 -20.844 1 97.38 338 ARG B N 1
ATOM 6669 C CA . ARG B 1 338 ? -5.871 -10.406 -19.625 1 97.38 338 ARG B CA 1
ATOM 6670 C C . ARG B 1 338 ? -4.93 -11.57 -19.344 1 97.38 338 ARG B C 1
ATOM 6672 O O . ARG B 1 338 ? -3.736 -11.367 -19.109 1 97.38 338 ARG B O 1
ATOM 6679 N N . LEU B 1 339 ? -5.391 -12.82 -19.406 1 98.19 339 LEU B N 1
ATOM 6680 C CA . LEU B 1 339 ? -4.602 -14.008 -19.109 1 98.19 339 LEU B CA 1
ATOM 6681 C C . LEU B 1 339 ? -3.619 -14.305 -20.234 1 98.19 339 LEU B C 1
ATOM 6683 O O . LEU B 1 339 ? -2.543 -14.859 -20 1 98.19 339 LEU B O 1
ATOM 6687 N N . ASP B 1 340 ? -4.02 -13.984 -21.406 1 98.62 340 ASP B N 1
ATOM 6688 C CA . ASP B 1 340 ? -3.18 -14.094 -22.594 1 98.62 340 ASP B CA 1
ATOM 6689 C C . ASP B 1 340 ? -3.572 -13.055 -23.641 1 98.62 340 ASP B C 1
ATOM 6691 O O . ASP B 1 340 ? -4.602 -13.188 -24.312 1 98.62 340 ASP B O 1
ATOM 6695 N N . SER B 1 341 ? -2.721 -12.109 -23.828 1 98.44 341 SER B N 1
ATOM 6696 C CA . SER B 1 341 ? -3.068 -10.945 -24.641 1 98.44 341 SER B CA 1
ATOM 6697 C C . SER B 1 341 ? -2.979 -11.258 -26.125 1 98.44 341 SER B C 1
ATOM 6699 O O . SER B 1 341 ? -3.326 -10.422 -26.969 1 98.44 341 SER B O 1
ATOM 6701 N N . ARG B 1 342 ? -2.568 -12.508 -26.562 1 98 342 ARG B N 1
ATOM 6702 C CA . ARG B 1 342 ? -2.623 -12.953 -27.953 1 98 342 ARG B CA 1
ATOM 6703 C C . ARG B 1 342 ? -4.059 -13.211 -28.391 1 98 342 ARG B C 1
ATOM 6705 O O . ARG B 1 342 ? -4.391 -13.078 -29.578 1 98 342 ARG B O 1
ATOM 6712 N N . PHE B 1 343 ? -4.848 -13.586 -27.375 1 97.69 343 PHE B N 1
ATOM 6713 C CA . PHE B 1 343 ? -6.262 -13.836 -27.641 1 97.69 343 PHE B CA 1
ATOM 6714 C C . PHE B 1 343 ? -7.016 -12.523 -27.828 1 97.69 343 PHE B C 1
ATOM 6716 O O . PHE B 1 343 ? -6.734 -11.539 -27.141 1 97.69 343 PHE B O 1
ATOM 6723 N N . LYS B 1 344 ? -7.965 -12.547 -28.734 1 95 344 LYS B N 1
ATOM 6724 C CA . LYS B 1 344 ? -8.836 -11.391 -28.922 1 95 344 LYS B CA 1
ATOM 6725 C C . LYS B 1 344 ? -10.305 -11.797 -28.891 1 95 344 LYS B C 1
ATOM 6727 O O . LYS B 1 344 ? -10.656 -12.93 -29.234 1 95 344 LYS B O 1
ATOM 6732 N N . GLY B 1 345 ? -11.125 -10.953 -28.406 1 93.44 345 GLY B N 1
ATOM 6733 C CA . GLY B 1 345 ? -12.562 -11.125 -28.359 1 93.44 345 GLY B CA 1
ATOM 6734 C C . GLY B 1 345 ? -13.336 -9.906 -28.812 1 93.44 345 GLY B C 1
ATOM 6735 O O . GLY B 1 345 ? -12.766 -8.812 -28.938 1 93.44 345 GLY B O 1
ATOM 6736 N N . ILE B 1 346 ? -14.547 -10.125 -29.172 1 91.31 346 ILE B N 1
ATOM 6737 C CA . ILE B 1 346 ? -15.391 -9.039 -29.656 1 91.31 346 ILE B CA 1
ATOM 6738 C C . ILE B 1 346 ? -15.641 -8.039 -28.531 1 91.31 346 ILE B C 1
ATOM 6740 O O . ILE B 1 346 ? -15.977 -8.43 -27.406 1 91.31 346 ILE B O 1
ATOM 6744 N N . ASN B 1 347 ? -15.375 -6.844 -28.766 1 89.06 347 ASN B N 1
ATOM 6745 C CA . ASN B 1 347 ? -15.773 -5.738 -27.906 1 89.06 347 ASN B CA 1
ATOM 6746 C C . ASN B 1 347 ? -17.109 -5.141 -28.344 1 89.06 347 ASN B C 1
ATOM 6748 O O . ASN B 1 347 ? -17.156 -4.332 -29.266 1 89.06 347 ASN B O 1
ATOM 6752 N N . PRO B 1 348 ? -18.156 -5.473 -27.672 1 81.94 348 PRO B N 1
ATOM 6753 C CA . PRO B 1 348 ? -19.469 -5.027 -28.141 1 81.94 348 PRO B CA 1
ATOM 6754 C C . PRO B 1 348 ? -19.703 -3.535 -27.891 1 81.94 348 PRO B C 1
ATOM 6756 O O . PRO B 1 348 ? -20.641 -2.959 -28.453 1 81.94 348 PRO B O 1
ATOM 6759 N N . MET B 1 349 ? -18.922 -2.943 -27.016 1 83.5 349 MET B N 1
ATOM 6760 C CA . MET B 1 349 ? -19.031 -1.521 -26.703 1 83.5 349 MET B CA 1
ATOM 6761 C C . MET B 1 349 ? -17.688 -0.822 -26.859 1 83.5 349 MET B C 1
ATOM 6763 O O . MET B 1 349 ? -17.094 -0.374 -25.875 1 83.5 349 MET B O 1
ATOM 6767 N N . PRO B 1 350 ? -17.312 -0.563 -28 1 78.75 350 PRO B N 1
ATOM 6768 C CA . PRO B 1 350 ? -15.961 -0.055 -28.25 1 78.75 350 PRO B CA 1
ATOM 6769 C C . PRO B 1 350 ? -15.703 1.295 -27.578 1 78.75 350 PRO B C 1
ATOM 6771 O O . PRO B 1 350 ? -14.555 1.705 -27.438 1 78.75 350 PRO B O 1
ATOM 6774 N N . GLN B 1 351 ? -16.734 1.921 -27.156 1 75.12 351 GLN B N 1
ATOM 6775 C CA . GLN B 1 351 ? -16.562 3.227 -26.531 1 75.12 351 GLN B CA 1
ATOM 6776 C C . GLN B 1 351 ? -16.219 3.088 -25.047 1 75.12 351 GLN B C 1
ATOM 6778 O O . GLN B 1 351 ? -15.812 4.059 -24.406 1 75.12 351 GLN B O 1
ATOM 6783 N N . ASN B 1 352 ? -16.344 1.854 -24.578 1 77.56 352 ASN B N 1
ATOM 6784 C CA . ASN B 1 352 ? -16.062 1.66 -23.156 1 77.56 352 ASN B CA 1
ATOM 6785 C C . ASN B 1 352 ? -14.586 1.885 -22.844 1 77.56 352 ASN B C 1
ATOM 6787 O O . ASN B 1 352 ? -13.719 1.575 -23.656 1 77.56 352 ASN B O 1
ATOM 6791 N N . GLN B 1 353 ? -14.391 2.346 -21.641 1 76.81 353 GLN B N 1
ATOM 6792 C CA . GLN B 1 353 ? -13.031 2.604 -21.172 1 76.81 353 GLN B CA 1
ATOM 6793 C C . GLN B 1 353 ? -12.336 1.31 -20.766 1 76.81 353 GLN B C 1
ATOM 6795 O O . GLN B 1 353 ? -11.125 1.177 -20.922 1 76.81 353 GLN B O 1
ATOM 6800 N N . TYR B 1 354 ? -13.164 0.372 -20.328 1 80.81 354 TYR B N 1
ATOM 6801 C CA . TYR B 1 354 ? -12.594 -0.829 -19.734 1 80.81 354 TYR B CA 1
ATOM 6802 C C . TYR B 1 354 ? -13.094 -2.082 -20.438 1 80.81 354 TYR B C 1
ATOM 6804 O O . TYR B 1 354 ? -14.242 -2.137 -20.891 1 80.81 354 TYR B O 1
ATOM 6812 N N . SER B 1 355 ? -12.219 -3.09 -20.516 1 81.62 355 SER B N 1
ATOM 6813 C CA . SER B 1 355 ? -12.617 -4.391 -21.047 1 81.62 355 SER B CA 1
ATOM 6814 C C . SER B 1 355 ? -13.648 -5.059 -20.156 1 81.62 355 SER B C 1
ATOM 6816 O O . SER B 1 355 ? -13.617 -4.91 -18.938 1 81.62 355 SER B O 1
ATOM 6818 N N . ILE B 1 356 ? -14.5 -5.785 -20.812 1 77.25 356 ILE B N 1
ATOM 6819 C CA . ILE B 1 356 ? -15.609 -6.352 -20.047 1 77.25 356 ILE B CA 1
ATOM 6820 C C . ILE B 1 356 ? -15.469 -7.871 -19.984 1 77.25 356 ILE B C 1
ATOM 6822 O O . ILE B 1 356 ? -16.266 -8.547 -19.328 1 77.25 356 ILE B O 1
ATOM 6826 N N . THR B 1 357 ? -14.531 -8.398 -20.688 1 83.38 357 THR B N 1
ATOM 6827 C CA . THR B 1 357 ? -14.344 -9.844 -20.672 1 83.38 357 THR B CA 1
ATOM 6828 C C . THR B 1 357 ? -12.867 -10.195 -20.875 1 83.38 357 THR B C 1
ATOM 6830 O O . THR B 1 357 ? -12.055 -9.32 -21.172 1 83.38 357 THR B O 1
ATOM 6833 N N . ASP B 1 358 ? -12.531 -11.453 -20.625 1 94.31 358 ASP B N 1
ATOM 6834 C CA . ASP B 1 358 ? -11.219 -12.008 -20.922 1 94.31 358 ASP B CA 1
ATOM 6835 C C . ASP B 1 358 ? -11.312 -13.086 -22 1 94.31 358 ASP B C 1
ATOM 6837 O O . ASP B 1 358 ? -11.641 -14.234 -21.703 1 94.31 358 ASP B O 1
ATOM 6841 N N . PRO B 1 359 ? -10.898 -12.719 -23.203 1 94.56 359 PRO B N 1
ATOM 6842 C CA . PRO B 1 359 ? -11.047 -13.641 -24.328 1 94.56 359 PRO B CA 1
ATOM 6843 C C . PRO B 1 359 ? -10.367 -14.984 -24.094 1 94.56 359 PRO B C 1
ATOM 6845 O O . PRO B 1 359 ? -10.867 -16.016 -24.547 1 94.56 359 PRO B O 1
ATOM 6848 N N . GLN B 1 360 ? -9.234 -14.977 -23.516 1 95.44 360 GLN B N 1
ATOM 6849 C CA . GLN B 1 360 ? -8.547 -16.234 -23.266 1 95.44 360 GLN B CA 1
ATOM 6850 C C . GLN B 1 360 ? -9.375 -17.141 -22.344 1 95.44 360 GLN B C 1
ATOM 6852 O O . GLN B 1 360 ? -9.5 -18.344 -22.594 1 95.44 360 GLN B O 1
ATOM 6857 N N . SER B 1 361 ? -9.898 -16.625 -21.281 1 94.44 361 SER B N 1
ATOM 6858 C CA . SER B 1 361 ? -10.75 -17.375 -20.375 1 94.44 361 SER B CA 1
ATOM 6859 C C . SER B 1 361 ? -12 -17.891 -21.078 1 94.44 361 SER B C 1
ATOM 6861 O O . SER B 1 361 ? -12.375 -19.062 -20.922 1 94.44 361 SER B O 1
ATOM 6863 N N . ASP B 1 362 ? -12.609 -17.078 -21.859 1 92.19 362 ASP B N 1
ATOM 6864 C CA . ASP B 1 362 ? -13.805 -17.453 -22.609 1 92.19 362 ASP B CA 1
ATOM 6865 C C . ASP B 1 362 ? -13.516 -18.609 -23.547 1 92.19 362 ASP B C 1
ATOM 6867 O O . ASP B 1 362 ? -14.367 -19.484 -23.75 1 92.19 362 ASP B O 1
ATOM 6871 N N . ALA B 1 363 ? -12.383 -18.578 -24.062 1 94.38 363 ALA B N 1
ATOM 6872 C CA . ALA B 1 363 ? -12.031 -19.484 -25.141 1 94.38 363 ALA B CA 1
ATOM 6873 C C . ALA B 1 363 ? -11.781 -20.891 -24.625 1 94.38 363 ALA B C 1
ATOM 6875 O O . ALA B 1 363 ? -12.031 -21.875 -25.328 1 94.38 363 ALA B O 1
ATOM 6876 N N . ILE B 1 364 ? -11.312 -21 -23.391 1 95.69 364 ILE B N 1
ATOM 6877 C CA . ILE B 1 364 ? -10.805 -22.328 -23.062 1 95.69 364 ILE B CA 1
ATOM 6878 C C . ILE B 1 364 ? -11.562 -22.891 -21.859 1 95.69 364 ILE B C 1
ATOM 6880 O O . ILE B 1 364 ? -11.531 -24.094 -21.609 1 95.69 364 ILE B O 1
ATOM 6884 N N . SER B 1 365 ? -12.336 -22.109 -21.125 1 95.12 365 SER B N 1
ATOM 6885 C CA . SER B 1 365 ? -12.906 -22.5 -19.844 1 95.12 365 SER B CA 1
ATOM 6886 C C . SER B 1 365 ? -13.906 -23.641 -20 1 95.12 365 SER B C 1
ATOM 6888 O O . SER B 1 365 ? -13.906 -24.594 -19.219 1 95.12 365 SER B O 1
ATOM 6890 N N . PRO B 1 366 ? -14.773 -23.625 -21.047 1 93.06 366 PRO B N 1
ATOM 6891 C CA . PRO B 1 366 ? -15.727 -24.734 -21.156 1 93.06 366 PRO B CA 1
ATOM 6892 C C . PRO B 1 366 ? -15.047 -26.078 -21.375 1 93.06 366 PRO B C 1
ATOM 6894 O O . PRO B 1 366 ? -15.445 -27.078 -20.766 1 93.06 366 PRO B O 1
ATOM 6897 N N . ALA B 1 367 ? -14.031 -26.062 -22.172 1 95.69 367 ALA B N 1
ATOM 6898 C CA . ALA B 1 367 ? -13.312 -27.297 -22.438 1 95.69 367 ALA B CA 1
ATOM 6899 C C . ALA B 1 367 ? -12.625 -27.828 -21.188 1 95.69 367 ALA B C 1
ATOM 6901 O O . ALA B 1 367 ? -12.719 -29.016 -20.859 1 95.69 367 ALA B O 1
ATOM 6902 N N . TYR B 1 368 ? -11.961 -26.953 -20.484 1 97.38 368 TYR B N 1
ATOM 6903 C CA . TYR B 1 368 ? -11.25 -27.344 -19.281 1 97.38 368 TYR B CA 1
ATOM 6904 C C . TYR B 1 368 ? -12.211 -27.844 -18.219 1 97.38 368 TYR B C 1
ATOM 6906 O O . TYR B 1 368 ? -11.953 -28.875 -17.578 1 97.38 368 TYR B O 1
ATOM 6914 N N . THR B 1 369 ? -13.297 -27.109 -18.016 1 95.19 369 THR B N 1
ATOM 6915 C CA . THR B 1 369 ? -14.242 -27.469 -16.953 1 95.19 369 THR B CA 1
ATOM 6916 C C . THR B 1 369 ? -14.906 -28.797 -17.266 1 95.19 369 THR B C 1
ATOM 6918 O O . THR B 1 369 ? -14.852 -29.719 -16.438 1 95.19 369 THR B O 1
ATOM 6921 N N . ALA B 1 370 ? -15.453 -28.953 -18.453 1 94.44 370 ALA B N 1
ATOM 6922 C CA . ALA B 1 370 ? -16.156 -30.172 -18.812 1 94.44 370 ALA B CA 1
ATOM 6923 C C . ALA B 1 370 ? -15.195 -31.359 -18.906 1 94.44 370 ALA B C 1
ATOM 6925 O O . ALA B 1 370 ? -15.508 -32.469 -18.453 1 94.44 370 ALA B O 1
ATOM 6926 N N . GLY B 1 371 ? -14.062 -31.078 -19.547 1 96 371 GLY B N 1
ATOM 6927 C CA . GLY B 1 371 ? -13.07 -32.125 -19.672 1 96 371 GLY B CA 1
ATOM 6928 C C . GLY B 1 371 ? -12.547 -32.656 -18.344 1 96 371 GLY B C 1
ATOM 6929 O O . GLY B 1 371 ? -12.414 -33.844 -18.141 1 96 371 GLY B O 1
ATOM 6930 N N . PHE B 1 372 ? -12.328 -31.766 -17.469 1 97.38 372 PHE B N 1
ATOM 6931 C CA . PHE B 1 372 ? -11.812 -32.156 -16.172 1 97.38 372 PHE B CA 1
ATOM 6932 C C . PHE B 1 372 ? -12.859 -32.938 -15.383 1 97.38 372 PHE B C 1
ATOM 6934 O O . PHE B 1 372 ? -12.555 -33.969 -14.773 1 97.38 372 PHE B O 1
ATOM 6941 N N . LEU B 1 373 ? -14.023 -32.406 -15.336 1 95.56 373 LEU B N 1
ATOM 6942 C CA . LEU B 1 373 ? -15.062 -33.094 -14.555 1 95.56 373 LEU B CA 1
ATOM 6943 C C . LEU B 1 373 ? -15.336 -34.469 -15.086 1 95.56 373 LEU B C 1
ATOM 6945 O O . LEU B 1 373 ? -15.586 -35.406 -14.312 1 95.56 373 LEU B O 1
ATOM 6949 N N . ASP B 1 374 ? -15.297 -34.625 -16.391 1 96.25 374 ASP B N 1
ATOM 6950 C CA . ASP B 1 374 ? -15.43 -35.969 -16.984 1 96.25 374 ASP B CA 1
ATOM 6951 C C . ASP B 1 374 ? -14.289 -36.875 -16.531 1 96.25 374 ASP B C 1
ATOM 6953 O O . ASP B 1 374 ? -14.523 -38 -16.109 1 96.25 374 ASP B O 1
ATOM 6957 N N . TYR B 1 375 ? -13.102 -36.406 -16.625 1 97.62 375 TYR B N 1
ATOM 6958 C CA . TYR B 1 375 ? -11.93 -37.156 -16.203 1 97.62 375 TYR B CA 1
ATOM 6959 C C . TYR B 1 375 ? -12 -37.5 -14.719 1 97.62 375 TYR B C 1
ATOM 6961 O O . TYR B 1 375 ? -11.75 -38.656 -14.32 1 97.62 375 TYR B O 1
ATOM 6969 N N . PHE B 1 376 ? -12.383 -36.562 -13.898 1 97.56 376 PHE B N 1
ATOM 6970 C CA . PHE B 1 376 ? -12.414 -36.656 -12.445 1 97.56 376 PHE B CA 1
ATOM 6971 C C . PHE B 1 376 ? -13.414 -37.719 -11.984 1 97.56 376 PHE B C 1
ATOM 6973 O O . PHE B 1 376 ? -13.109 -38.531 -11.117 1 97.56 376 PHE B O 1
ATOM 6980 N N . HIS B 1 377 ? -14.562 -37.75 -12.625 1 96.5 377 HIS B N 1
ATOM 6981 C CA . HIS B 1 377 ? -15.609 -38.656 -12.164 1 96.5 377 HIS B CA 1
ATOM 6982 C C . HIS B 1 377 ? -15.547 -40 -12.898 1 96.5 377 HIS B C 1
ATOM 6984 O O . HIS B 1 377 ? -15.742 -41.062 -12.297 1 96.5 377 HIS B O 1
ATOM 6990 N N . ARG B 1 378 ? -15.242 -39.938 -14.117 1 96.56 378 ARG B N 1
ATOM 6991 C CA . ARG B 1 378 ? -15.289 -41.156 -14.898 1 96.56 378 ARG B CA 1
ATOM 6992 C C . ARG B 1 378 ? -13.969 -41.906 -14.82 1 96.56 378 ARG B C 1
ATOM 6994 O O . ARG B 1 378 ? -13.938 -43.094 -14.469 1 96.56 378 ARG B O 1
ATOM 7001 N N . ASP B 1 379 ? -12.898 -41.25 -15.125 1 96.81 379 ASP B N 1
ATOM 7002 C CA . ASP B 1 379 ? -11.609 -41.938 -15.195 1 96.81 379 ASP B CA 1
ATOM 7003 C C . ASP B 1 379 ? -11.031 -42.188 -13.805 1 96.81 379 ASP B C 1
ATOM 7005 O O . ASP B 1 379 ? -10.477 -43.25 -13.539 1 96.81 379 ASP B O 1
ATOM 7009 N N . LEU B 1 380 ? -11.109 -41.156 -12.961 1 97.94 380 LEU B N 1
ATOM 7010 C CA . LEU B 1 380 ? -10.523 -41.312 -11.633 1 97.94 380 LEU B CA 1
ATOM 7011 C C . LEU B 1 380 ? -11.477 -42.031 -10.68 1 97.94 380 LEU B C 1
ATOM 7013 O O . LEU B 1 380 ? -11.07 -42.469 -9.609 1 97.94 380 LEU B O 1
ATOM 7017 N N . GLY B 1 381 ? -12.75 -42.031 -11.039 1 97.5 381 GLY B N 1
ATOM 7018 C CA . GLY B 1 381 ? -13.719 -42.844 -10.297 1 97.5 381 GLY B CA 1
ATOM 7019 C C . GLY B 1 381 ? -14.281 -42.094 -9.086 1 97.5 381 GLY B C 1
ATOM 7020 O O . GLY B 1 381 ? -14.906 -42.719 -8.219 1 97.5 381 GLY B O 1
ATOM 7021 N N . VAL B 1 382 ? -14.055 -40.875 -8.984 1 97.5 382 VAL B N 1
ATOM 7022 C CA . VAL B 1 382 ? -14.617 -40.125 -7.863 1 97.5 382 VAL B CA 1
ATOM 7023 C C . VAL B 1 382 ? -16.141 -40.094 -7.957 1 97.5 382 VAL B C 1
ATOM 7025 O O . VAL B 1 382 ? -16.703 -39.938 -9.039 1 97.5 382 VAL B O 1
ATOM 7028 N N . SER B 1 383 ? -16.797 -40.125 -6.875 1 94.31 383 SER B N 1
ATOM 7029 C CA . SER B 1 383 ? -18.25 -40.281 -6.828 1 94.31 383 SER B CA 1
ATOM 7030 C C . SER B 1 383 ? -18.953 -39.156 -7.562 1 94.31 383 SER B C 1
ATOM 7032 O O . SER B 1 383 ? -18.594 -37.969 -7.383 1 94.31 383 SER B O 1
ATOM 7034 N N . LYS B 1 384 ? -19.938 -39.5 -8.305 1 93.44 384 LYS B N 1
ATOM 7035 C CA . LYS B 1 384 ? -20.734 -38.5 -9.039 1 93.44 384 LYS B CA 1
ATOM 7036 C C . LYS B 1 384 ? -21.703 -37.781 -8.117 1 93.44 384 LYS B C 1
ATOM 7038 O O . LYS B 1 384 ? -22.297 -36.75 -8.5 1 93.44 384 LYS B O 1
ATOM 7043 N N . ASP B 1 385 ? -21.797 -38.188 -6.914 1 92.25 385 ASP B N 1
ATOM 7044 C CA . ASP B 1 385 ? -22.656 -37.531 -5.926 1 92.25 385 ASP B CA 1
ATOM 7045 C C . ASP B 1 385 ? -21.984 -36.312 -5.328 1 92.25 385 ASP B C 1
ATOM 7047 O O . ASP B 1 385 ? -22.641 -35.469 -4.688 1 92.25 385 ASP B O 1
ATOM 7051 N N . LEU B 1 386 ? -20.719 -36.344 -5.59 1 93.5 386 LEU B N 1
ATOM 7052 C CA . LEU B 1 386 ? -19.953 -35.219 -5.055 1 93.5 386 LEU B CA 1
ATOM 7053 C C . LEU B 1 386 ? -19.859 -34.094 -6.074 1 93.5 386 LEU B C 1
ATOM 7055 O O . LEU B 1 386 ? -19.703 -34.344 -7.273 1 93.5 386 LEU B O 1
ATOM 7059 N N . THR B 1 387 ? -19.984 -32.875 -5.559 1 92.56 387 THR B N 1
ATOM 7060 C CA . THR B 1 387 ? -19.812 -31.703 -6.402 1 92.56 387 THR B CA 1
ATOM 7061 C C . THR B 1 387 ? -18.391 -31.156 -6.281 1 92.56 387 THR B C 1
ATOM 7063 O O . THR B 1 387 ? -17.938 -30.844 -5.184 1 92.56 387 THR B O 1
ATOM 7066 N N . TYR B 1 388 ? -17.75 -31.062 -7.383 1 96.25 388 TYR B N 1
ATOM 7067 C CA . TYR B 1 388 ? -16.422 -30.453 -7.449 1 96.25 388 TYR B CA 1
ATOM 7068 C C . TYR B 1 388 ? -16.531 -28.953 -7.703 1 96.25 388 TYR B C 1
ATOM 7070 O O . TYR B 1 388 ? -17 -28.531 -8.758 1 96.25 388 TYR B O 1
ATOM 7078 N N . LYS B 1 389 ? -16.047 -28.109 -6.793 1 96.56 389 LYS B N 1
ATOM 7079 C CA . LYS B 1 389 ? -16.062 -26.656 -6.938 1 96.56 389 LYS B CA 1
ATOM 7080 C C . LYS B 1 389 ? -14.805 -26.156 -7.652 1 96.56 389 LYS B C 1
ATOM 7082 O O . LYS B 1 389 ? -13.711 -26.203 -7.098 1 96.56 389 LYS B O 1
ATOM 7087 N N . THR B 1 390 ? -15.008 -25.547 -8.75 1 95.62 390 THR B N 1
ATOM 7088 C CA . THR B 1 390 ? -13.867 -25.047 -9.516 1 95.62 390 THR B CA 1
ATOM 7089 C C . THR B 1 390 ? -13.328 -23.75 -8.898 1 95.62 390 THR B C 1
ATOM 7091 O O . THR B 1 390 ? -12.195 -23.359 -9.164 1 95.62 390 THR B O 1
ATOM 7094 N N . SER B 1 391 ? -14.188 -23.109 -8.109 1 95.69 391 SER B N 1
ATOM 7095 C CA . SER B 1 391 ? -13.797 -21.859 -7.441 1 95.69 391 SER B CA 1
ATOM 7096 C C . SER B 1 391 ? -14.5 -21.719 -6.098 1 95.69 391 SER B C 1
ATOM 7098 O O . SER B 1 391 ? -15.57 -22.281 -5.887 1 95.69 391 SER B O 1
ATOM 7100 N N . ALA B 1 392 ? -13.898 -20.922 -5.238 1 95.19 392 ALA B N 1
ATOM 7101 C CA . ALA B 1 392 ? -14.477 -20.672 -3.92 1 95.19 392 ALA B CA 1
ATOM 7102 C C . ALA B 1 392 ? -15.391 -19.453 -3.939 1 95.19 392 ALA B C 1
ATOM 7104 O O . ALA B 1 392 ? -16.062 -19.156 -2.953 1 95.19 392 ALA B O 1
ATOM 7105 N N . TYR B 1 393 ? -15.508 -18.781 -4.988 1 90.75 393 TYR B N 1
ATOM 7106 C CA . TYR B 1 393 ? -16.094 -17.453 -5.051 1 90.75 393 TYR B CA 1
ATOM 7107 C C . TYR B 1 393 ? -17.578 -17.484 -4.719 1 90.75 393 TYR B C 1
ATOM 7109 O O . TYR B 1 393 ? -18.125 -16.516 -4.207 1 90.75 393 TYR B O 1
ATOM 7117 N N . ALA B 1 394 ? -18.188 -18.594 -5.035 1 85.56 394 ALA B N 1
ATOM 7118 C CA . ALA B 1 394 ? -19.625 -18.688 -4.801 1 85.56 394 ALA B CA 1
ATOM 7119 C C . ALA B 1 394 ? -19.922 -19.172 -3.381 1 85.56 394 ALA B C 1
ATOM 7121 O O . ALA B 1 394 ? -21.078 -19.203 -2.959 1 85.56 394 ALA B O 1
ATOM 7122 N N . SER B 1 395 ? -18.875 -19.453 -2.697 1 90.44 395 SER B N 1
ATOM 7123 C CA . SER B 1 395 ? -19.078 -19.906 -1.324 1 90.44 395 SER B CA 1
ATOM 7124 C C . SER B 1 395 ? -19.625 -18.781 -0.45 1 90.44 395 SER B C 1
ATOM 7126 O O . SER B 1 395 ? -19.203 -17.625 -0.57 1 90.44 395 SER B O 1
ATOM 7128 N N . PRO B 1 396 ? -20.625 -19.141 0.363 1 88.94 396 PRO B N 1
ATOM 7129 C CA . PRO B 1 396 ? -21.188 -18.125 1.243 1 88.94 396 PRO B CA 1
ATOM 7130 C C . PRO B 1 396 ? -20.125 -17.484 2.15 1 88.94 396 PRO B C 1
ATOM 7132 O O . PRO B 1 396 ? -19.359 -18.203 2.803 1 88.94 396 PRO B O 1
ATOM 7135 N N . GLY B 1 397 ? -20.156 -16.188 2.125 1 91 397 GLY B N 1
ATOM 7136 C CA . GLY B 1 397 ? -19.266 -15.445 3.016 1 91 397 GLY B CA 1
ATOM 7137 C C . GLY B 1 397 ? -17.844 -15.367 2.51 1 91 397 GLY B C 1
ATOM 7138 O O . GLY B 1 397 ? -16.953 -14.914 3.225 1 91 397 GLY B O 1
ATOM 7139 N N . PHE B 1 398 ? -17.594 -15.758 1.376 1 93.19 398 PHE B N 1
ATOM 7140 C CA . PHE B 1 398 ? -16.234 -15.75 0.847 1 93.19 398 PHE B CA 1
ATOM 7141 C C . PHE B 1 398 ? -15.68 -14.336 0.785 1 93.19 398 PHE B C 1
ATOM 7143 O O . PHE B 1 398 ? -16.219 -13.484 0.08 1 93.19 398 PHE B O 1
ATOM 7150 N N . LYS B 1 399 ? -14.711 -14.047 1.548 1 93.69 399 LYS B N 1
ATOM 7151 C CA . LYS B 1 399 ? -13.906 -12.836 1.583 1 93.69 399 LYS B CA 1
ATOM 7152 C C . LYS B 1 399 ? -12.445 -13.148 1.89 1 93.69 399 LYS B C 1
ATOM 7154 O O . LYS B 1 399 ? -12.148 -13.82 2.879 1 93.69 399 LYS B O 1
ATOM 7159 N N . TRP B 1 400 ? -11.617 -12.688 1.086 1 95.75 400 TRP B N 1
ATOM 7160 C CA . TRP B 1 400 ? -10.203 -13 1.257 1 95.75 400 TRP B CA 1
ATOM 7161 C C . TRP B 1 400 ? -9.516 -11.969 2.145 1 95.75 400 TRP B C 1
ATOM 7163 O O . TRP B 1 400 ? -9.523 -10.773 1.836 1 95.75 400 TRP B O 1
ATOM 7173 N N . ASP B 1 401 ? -8.969 -12.406 3.207 1 95.88 401 ASP B N 1
ATOM 7174 C CA . ASP B 1 401 ? -8.188 -11.555 4.098 1 95.88 401 ASP B CA 1
ATOM 7175 C C . ASP B 1 401 ? -6.773 -11.344 3.561 1 95.88 401 ASP B C 1
ATOM 7177 O O . ASP B 1 401 ? -5.934 -12.242 3.645 1 95.88 401 ASP B O 1
ATOM 7181 N N . TRP B 1 402 ? -6.477 -10.172 3.148 1 95.62 402 TRP B N 1
ATOM 7182 C CA . TRP B 1 402 ? -5.207 -9.891 2.492 1 95.62 402 TRP B CA 1
ATOM 7183 C C . TRP B 1 402 ? -4.141 -9.5 3.514 1 95.62 402 TRP B C 1
ATOM 7185 O O . TRP B 1 402 ? -2.99 -9.242 3.152 1 95.62 402 TRP B O 1
ATOM 7195 N N . SER B 1 403 ? -4.465 -9.438 4.82 1 94.62 403 SER B N 1
ATOM 7196 C CA . SER B 1 403 ? -3.471 -9.102 5.84 1 94.62 403 SER B CA 1
ATOM 7197 C C . SER B 1 403 ? -2.389 -10.172 5.926 1 94.62 403 SER B C 1
ATOM 7199 O O . SER B 1 403 ? -2.658 -11.352 5.691 1 94.62 403 SER B O 1
ATOM 7201 N N . HIS B 1 404 ? -1.217 -9.742 6.223 1 96.25 404 HIS B N 1
ATOM 7202 C CA . HIS B 1 404 ? -0.085 -10.656 6.328 1 96.25 404 HIS B CA 1
ATOM 7203 C C . HIS B 1 404 ? 0.943 -10.148 7.332 1 96.25 404 HIS B C 1
ATOM 7205 O O . HIS B 1 404 ? 1.29 -8.961 7.324 1 96.25 404 HIS B O 1
ATOM 7211 N N . LYS B 1 405 ? 1.357 -11.062 8.172 1 93.81 405 LYS B N 1
ATOM 7212 C CA . LYS B 1 405 ? 2.365 -10.703 9.164 1 93.81 405 LYS B CA 1
ATOM 7213 C C . LYS B 1 405 ? 3.617 -10.141 8.5 1 93.81 405 LYS B C 1
ATOM 7215 O O . LYS B 1 405 ? 4.133 -10.719 7.543 1 93.81 405 LYS B O 1
ATOM 7220 N N . GLY B 1 406 ? 4.074 -9.07 8.984 1 92.88 406 GLY B N 1
ATOM 7221 C CA . GLY B 1 406 ? 5.254 -8.43 8.43 1 92.88 406 GLY B CA 1
ATOM 7222 C C . GLY B 1 406 ? 4.926 -7.266 7.512 1 92.88 406 GLY B C 1
ATOM 7223 O O . GLY B 1 406 ? 5.812 -6.5 7.133 1 92.88 406 GLY B O 1
ATOM 7224 N N . ASN B 1 407 ? 3.689 -7.176 7.129 1 94.88 407 ASN B N 1
ATOM 7225 C CA . ASN B 1 407 ? 3.258 -6.125 6.215 1 94.88 407 ASN B CA 1
ATOM 7226 C C . ASN B 1 407 ? 2.641 -4.949 6.965 1 94.88 407 ASN B C 1
ATOM 7228 O O . ASN B 1 407 ? 2.045 -4.059 6.355 1 94.88 407 ASN B O 1
ATOM 7232 N N . GLU B 1 408 ? 2.773 -4.965 8.266 1 91.62 408 GLU B N 1
ATOM 7233 C CA . GLU B 1 408 ? 2.086 -3.975 9.094 1 91.62 408 GLU B CA 1
ATOM 7234 C C . GLU B 1 408 ? 2.949 -2.734 9.297 1 91.62 408 GLU B C 1
ATOM 7236 O O . GLU B 1 408 ? 4.18 -2.82 9.305 1 91.62 408 GLU B O 1
ATOM 7241 N N . GLY B 1 409 ? 2.25 -1.659 9.453 1 87.25 409 GLY B N 1
ATOM 7242 C CA . GLY B 1 409 ? 2.826 -0.383 9.844 1 87.25 409 GLY B CA 1
ATOM 7243 C C . GLY B 1 409 ? 1.792 0.617 10.32 1 87.25 409 GLY B C 1
ATOM 7244 O O . GLY B 1 409 ? 0.729 0.76 9.719 1 87.25 409 GLY B O 1
ATOM 7245 N N . TRP B 1 410 ? 2.105 1.219 11.453 1 82.81 410 TRP B N 1
ATOM 7246 C CA . TRP B 1 410 ? 1.27 2.26 12.039 1 82.81 410 TRP B CA 1
ATOM 7247 C C . TRP B 1 410 ? -0.144 1.745 12.289 1 82.81 410 TRP B C 1
ATOM 7249 O O . TRP B 1 410 ? -1.123 2.443 12.016 1 82.81 410 TRP B O 1
ATOM 7259 N N . GLY B 1 411 ? -0.226 0.543 12.633 1 82.44 411 GLY B N 1
ATOM 7260 C CA . GLY B 1 411 ? -1.5 -0.037 13.023 1 82.44 411 GLY B CA 1
ATOM 7261 C C . GLY B 1 411 ? -2.355 -0.455 11.844 1 82.44 411 GLY B C 1
ATOM 7262 O O . GLY B 1 411 ? -3.555 -0.693 11.992 1 82.44 411 GLY B O 1
ATOM 7263 N N . SER B 1 412 ? -1.771 -0.489 10.664 1 87.88 412 SER B N 1
ATOM 7264 C CA . SER B 1 412 ? -2.488 -0.869 9.453 1 87.88 412 SER B CA 1
ATOM 7265 C C . SER B 1 412 ? -1.629 -1.753 8.555 1 87.88 412 SER B C 1
ATOM 7267 O O . SER B 1 412 ? -0.429 -1.909 8.797 1 87.88 412 SER B O 1
ATOM 7269 N N . MET B 1 413 ? -2.381 -2.393 7.566 1 89.62 413 MET B N 1
ATOM 7270 C CA . MET B 1 413 ? -1.636 -3.082 6.516 1 89.62 413 MET B CA 1
ATOM 7271 C C . MET B 1 413 ? -1.161 -2.1 5.453 1 89.62 413 MET B C 1
ATOM 7273 O O . MET B 1 413 ? -1.977 -1.484 4.762 1 89.62 413 MET B O 1
ATOM 7277 N N . ILE B 1 414 ? 0.115 -1.983 5.379 1 91.12 414 ILE B N 1
ATOM 7278 C CA . ILE B 1 414 ? 0.645 -0.982 4.461 1 91.12 414 ILE B CA 1
ATOM 7279 C C . ILE B 1 414 ? 1.259 -1.672 3.244 1 91.12 414 ILE B C 1
ATOM 7281 O O . ILE B 1 414 ? 1.785 -1.01 2.346 1 91.12 414 ILE B O 1
ATOM 7285 N N . SER B 1 415 ? 1.231 -2.977 3.285 1 93.12 415 SER B N 1
ATOM 7286 C CA . SER B 1 415 ? 1.703 -3.787 2.166 1 93.12 415 SER B CA 1
ATOM 7287 C C . SER B 1 415 ? 0.864 -5.051 2.008 1 93.12 415 SER B C 1
ATOM 7289 O O . SER B 1 415 ? 0.094 -5.406 2.9 1 93.12 415 SER B O 1
ATOM 7291 N N . ILE B 1 416 ? 0.92 -5.637 0.902 1 94.38 416 ILE B N 1
ATOM 7292 C CA . ILE B 1 416 ? 0.433 -6.977 0.59 1 94.38 416 ILE B CA 1
ATOM 7293 C C . ILE B 1 416 ? 1.503 -7.746 -0.179 1 94.38 416 ILE B C 1
ATOM 7295 O O . ILE B 1 416 ? 1.515 -7.742 -1.412 1 94.38 416 ILE B O 1
ATOM 7299 N N . ASN B 1 417 ? 2.4 -8.336 0.573 1 96.31 417 ASN B N 1
ATOM 7300 C CA . ASN B 1 417 ? 3.656 -8.836 0.023 1 96.31 417 ASN B CA 1
ATOM 7301 C C . ASN B 1 417 ? 4.113 -10.102 0.733 1 96.31 417 ASN B C 1
ATOM 7303 O O . ASN B 1 417 ? 4.195 -10.141 1.962 1 96.31 417 ASN B O 1
ATOM 7307 N N . THR B 1 418 ? 4.383 -11.148 -0.02 1 98 418 THR B N 1
ATOM 7308 C CA . THR B 1 418 ? 4.918 -12.359 0.585 1 98 418 THR B CA 1
ATOM 7309 C C . THR B 1 418 ? 6.348 -12.617 0.117 1 98 418 THR B C 1
ATOM 7311 O O . THR B 1 418 ? 6.957 -13.625 0.48 1 98 418 THR B O 1
ATOM 7314 N N . ALA B 1 419 ? 6.895 -11.703 -0.717 1 97.56 419 ALA B N 1
ATOM 7315 C CA . ALA B 1 419 ? 8.273 -11.852 -1.159 1 97.56 419 ALA B CA 1
ATOM 7316 C C . ALA B 1 419 ? 9.234 -11.844 0.028 1 97.56 419 ALA B C 1
ATOM 7318 O O . ALA B 1 419 ? 10.305 -12.453 -0.03 1 97.56 419 ALA B O 1
ATOM 7319 N N . ILE B 1 420 ? 8.852 -11.172 1.081 1 95.69 420 ILE B N 1
ATOM 7320 C CA . ILE B 1 420 ? 9.695 -11.125 2.27 1 95.69 420 ILE B CA 1
ATOM 7321 C C . ILE B 1 420 ? 9.852 -12.531 2.848 1 95.69 420 ILE B C 1
ATOM 7323 O O . ILE B 1 420 ? 10.898 -12.875 3.396 1 95.69 420 ILE B O 1
ATOM 7327 N N . ASP B 1 421 ? 8.797 -13.375 2.723 1 97.12 421 ASP B N 1
ATOM 7328 C CA . ASP B 1 421 ? 8.852 -14.758 3.184 1 97.12 421 ASP B CA 1
ATOM 7329 C C . ASP B 1 421 ? 9.812 -15.578 2.324 1 97.12 421 ASP B C 1
ATOM 7331 O O . ASP B 1 421 ? 10.594 -16.375 2.848 1 97.12 421 ASP B O 1
ATOM 7335 N N . MET B 1 422 ? 9.711 -15.375 1.05 1 97.75 422 MET B N 1
ATOM 7336 C CA . MET B 1 422 ? 10.609 -16.062 0.13 1 97.75 422 MET B CA 1
ATOM 7337 C C . MET B 1 422 ? 12.062 -15.688 0.416 1 97.75 422 MET B C 1
ATOM 7339 O O . MET B 1 422 ? 12.93 -16.562 0.495 1 97.75 422 MET B O 1
ATOM 7343 N N . ALA B 1 423 ? 12.312 -14.383 0.609 1 96.12 423 ALA B N 1
ATOM 7344 C CA . ALA B 1 423 ? 13.664 -13.922 0.919 1 96.12 423 ALA B CA 1
ATOM 7345 C C . ALA B 1 423 ? 14.172 -14.547 2.215 1 96.12 423 ALA B C 1
ATOM 7347 O O . ALA B 1 423 ? 15.328 -14.977 2.295 1 96.12 423 ALA B O 1
ATOM 7348 N N . ASP B 1 424 ? 13.312 -14.57 3.182 1 95.38 424 ASP B N 1
ATOM 7349 C CA . ASP B 1 424 ? 13.672 -15.148 4.469 1 95.38 424 ASP B CA 1
ATOM 7350 C C . ASP B 1 424 ? 14.031 -16.625 4.324 1 95.38 424 ASP B C 1
ATOM 7352 O O . ASP B 1 424 ? 15.062 -17.078 4.836 1 95.38 424 ASP B O 1
ATOM 7356 N N . ALA B 1 425 ? 13.234 -17.391 3.617 1 96.06 425 ALA B N 1
ATOM 7357 C CA . ALA B 1 425 ? 13.453 -18.812 3.422 1 96.06 425 ALA B CA 1
ATOM 7358 C C . ALA B 1 425 ? 14.758 -19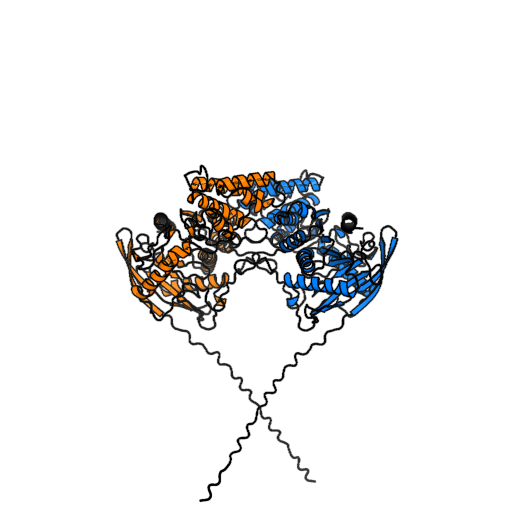.078 2.676 1 96.06 425 ALA B C 1
ATOM 7360 O O . ALA B 1 425 ? 15.547 -19.953 3.059 1 96.06 425 ALA B O 1
ATOM 7361 N N . MET B 1 426 ? 15.016 -18.312 1.681 1 95.88 426 MET B N 1
ATOM 7362 C CA . MET B 1 426 ? 16.203 -18.516 0.854 1 95.88 426 MET B CA 1
ATOM 7363 C C . MET B 1 426 ? 17.469 -18.141 1.609 1 95.88 426 MET B C 1
ATOM 7365 O O . MET B 1 426 ? 18.531 -18.75 1.409 1 95.88 426 MET B O 1
ATOM 7369 N N . ASN B 1 427 ? 17.375 -17.141 2.453 1 92.81 427 ASN B N 1
ATOM 7370 C CA . ASN B 1 427 ? 18.516 -16.781 3.289 1 92.81 427 ASN B CA 1
ATOM 7371 C C . ASN B 1 427 ? 18.828 -17.859 4.316 1 92.81 427 ASN B C 1
ATOM 7373 O O . ASN B 1 427 ? 20 -18.094 4.652 1 92.81 427 ASN B O 1
ATOM 7377 N N . LYS B 1 428 ? 17.812 -18.531 4.809 1 93.62 428 LYS B N 1
ATOM 7378 C CA . LYS B 1 428 ? 17.969 -19.547 5.836 1 93.62 428 LYS B CA 1
ATOM 7379 C C . LYS B 1 428 ? 18.438 -20.875 5.23 1 93.62 428 LYS B C 1
ATOM 7381 O O . LYS B 1 428 ? 19.078 -21.672 5.906 1 93.62 428 LYS B O 1
ATOM 7386 N N . ASP B 1 429 ? 18.047 -21.125 4.012 1 93.69 429 ASP B N 1
ATOM 7387 C CA . ASP B 1 429 ? 18.469 -22.312 3.277 1 93.69 429 ASP B CA 1
ATOM 7388 C C . ASP B 1 429 ? 19.094 -21.938 1.935 1 93.69 429 ASP B C 1
ATOM 7390 O O . ASP B 1 429 ? 18.422 -21.953 0.906 1 93.69 429 ASP B O 1
ATOM 7394 N N . PRO B 1 430 ? 20.422 -21.719 1.919 1 92.38 430 PRO B N 1
ATOM 7395 C CA . PRO B 1 430 ? 21.094 -21.25 0.703 1 92.38 430 PRO B CA 1
ATOM 7396 C C . PRO B 1 430 ? 21.094 -22.312 -0.404 1 92.38 430 PRO B C 1
ATOM 7398 O O . PRO B 1 430 ? 21.5 -22.016 -1.532 1 92.38 430 PRO B O 1
ATOM 7401 N N . ASN B 1 431 ? 20.578 -23.531 -0.129 1 93.19 431 ASN B N 1
ATOM 7402 C CA . ASN B 1 431 ? 20.531 -24.578 -1.15 1 93.19 431 ASN B CA 1
ATOM 7403 C C . ASN B 1 431 ? 19.172 -24.578 -1.869 1 93.19 431 ASN B C 1
ATOM 7405 O O . ASN B 1 431 ? 19.016 -25.234 -2.896 1 93.19 431 ASN B O 1
ATOM 7409 N N . LEU B 1 432 ? 18.219 -23.906 -1.321 1 96.5 432 LEU B N 1
ATOM 7410 C CA . LEU B 1 432 ? 16.891 -23.844 -1.933 1 96.5 432 LEU B CA 1
ATOM 7411 C C . LEU B 1 432 ? 16.938 -23.047 -3.24 1 96.5 432 LEU B C 1
ATOM 7413 O O . LEU B 1 432 ? 17.453 -21.938 -3.281 1 96.5 432 LEU B O 1
ATOM 7417 N N . LYS B 1 433 ? 16.422 -23.656 -4.293 1 97.94 433 LYS B N 1
ATOM 7418 C CA . LYS B 1 433 ? 16.359 -22.969 -5.578 1 97.94 433 LYS B CA 1
ATOM 7419 C C . LYS B 1 433 ? 14.906 -22.672 -5.969 1 97.94 433 LYS B C 1
ATOM 7421 O O . LYS B 1 433 ? 13.992 -23.375 -5.535 1 97.94 433 LYS B O 1
ATOM 7426 N N . VAL B 1 434 ? 14.75 -21.594 -6.742 1 98.75 434 VAL B N 1
ATOM 7427 C CA . VAL B 1 434 ? 13.43 -21.172 -7.199 1 98.75 434 VAL B CA 1
ATOM 7428 C C . VAL B 1 434 ? 13.445 -21 -8.719 1 98.75 434 VAL B C 1
ATOM 7430 O O . VAL B 1 434 ? 14.32 -20.344 -9.266 1 98.75 434 VAL B O 1
ATOM 7433 N N . LEU B 1 435 ? 12.531 -21.672 -9.414 1 98.88 435 LEU B N 1
ATOM 7434 C CA . LEU B 1 435 ? 12.305 -21.516 -10.844 1 98.88 435 LEU B CA 1
ATOM 7435 C C . LEU B 1 435 ? 11.078 -20.656 -11.102 1 98.88 435 LEU B C 1
ATOM 7437 O O . LEU B 1 435 ? 9.961 -21.016 -10.719 1 98.88 435 LEU B O 1
ATOM 7441 N N . MET B 1 436 ? 11.305 -19.516 -11.711 1 98.75 436 MET B N 1
ATOM 7442 C CA . MET B 1 436 ? 10.195 -18.625 -12.062 1 98.75 436 MET B CA 1
ATOM 7443 C C . MET B 1 436 ? 9.938 -18.641 -13.562 1 98.75 436 MET B C 1
ATOM 7445 O O . MET B 1 436 ? 10.812 -18.281 -14.352 1 98.75 436 MET B O 1
ATOM 7449 N N . MET B 1 437 ? 8.734 -19.031 -13.922 1 98.88 437 MET B N 1
ATOM 7450 C CA . MET B 1 437 ? 8.352 -19.172 -15.32 1 98.88 437 MET B CA 1
ATOM 7451 C C . MET B 1 437 ? 7.363 -18.078 -15.734 1 98.88 437 MET B C 1
ATOM 7453 O O . MET B 1 437 ? 6.27 -17.984 -15.18 1 98.88 437 MET B O 1
ATOM 7457 N N . ASN B 1 438 ? 7.738 -17.297 -16.75 1 98.75 438 ASN B N 1
ATOM 7458 C CA . ASN B 1 438 ? 6.996 -16.078 -17.062 1 98.75 438 ASN B CA 1
ATOM 7459 C C . ASN B 1 438 ? 6.523 -16.062 -18.5 1 98.75 438 ASN B C 1
ATOM 7461 O O . ASN B 1 438 ? 7.285 -16.391 -19.422 1 98.75 438 ASN B O 1
ATOM 7465 N N . GLY B 1 439 ? 5.258 -15.703 -18.734 1 98.81 439 GLY B N 1
ATOM 7466 C CA . GLY B 1 439 ? 4.758 -15.461 -20.078 1 98.81 439 GLY B CA 1
ATOM 7467 C C . GLY B 1 439 ? 4.91 -14.016 -20.516 1 98.81 439 GLY B C 1
ATOM 7468 O O . GLY B 1 439 ? 4.555 -13.094 -19.781 1 98.81 439 GLY B O 1
ATOM 7469 N N . TYR B 1 440 ? 5.367 -13.797 -21.734 1 98.75 440 TYR B N 1
ATOM 7470 C CA . TYR B 1 440 ? 5.559 -12.445 -22.25 1 98.75 440 TYR B CA 1
ATOM 7471 C C . TYR B 1 440 ? 4.223 -11.734 -22.422 1 98.75 440 TYR B C 1
ATOM 7473 O O . TYR B 1 440 ? 4.141 -10.516 -22.266 1 98.75 440 TYR B O 1
ATOM 7481 N N . TYR B 1 441 ? 3.205 -12.531 -22.734 1 98.75 441 TYR B N 1
ATOM 7482 C CA . TYR B 1 441 ? 1.921 -11.953 -23.109 1 98.75 441 TYR B CA 1
ATOM 7483 C C . TYR B 1 441 ? 0.917 -12.062 -21.969 1 98.75 441 TYR B C 1
ATOM 7485 O O . TYR B 1 441 ? -0.293 -11.969 -22.188 1 98.75 441 TYR B O 1
ATOM 7493 N N . ASP B 1 442 ? 1.404 -12.352 -20.781 1 98.75 442 ASP B N 1
ATOM 7494 C CA . ASP B 1 442 ? 0.597 -12.398 -19.562 1 98.75 442 ASP B CA 1
ATOM 7495 C C . ASP B 1 442 ? 0.332 -10.992 -19.031 1 98.75 442 ASP B C 1
ATOM 7497 O O . ASP B 1 442 ? 1.26 -10.297 -18.609 1 98.75 442 ASP B O 1
ATOM 7501 N N . LEU B 1 443 ? -0.933 -10.586 -18.969 1 98.06 443 LEU B N 1
ATOM 7502 C CA . LEU B 1 443 ? -1.276 -9.273 -18.422 1 98.06 443 LEU B CA 1
ATOM 7503 C C . LEU B 1 443 ? -1.975 -9.414 -17.078 1 98.06 443 LEU B C 1
ATOM 7505 O O . LEU B 1 443 ? -2.328 -8.406 -16.453 1 98.06 443 LEU B O 1
ATOM 7509 N N . ALA B 1 444 ? -2.123 -10.656 -16.656 1 97.81 444 ALA B N 1
ATOM 7510 C CA . ALA B 1 444 ? -2.629 -10.898 -15.312 1 97.81 444 ALA B CA 1
ATOM 7511 C C . ALA B 1 444 ? -1.512 -10.789 -14.281 1 97.81 444 ALA B C 1
ATOM 7513 O O . ALA B 1 444 ? -1.711 -10.219 -13.203 1 97.81 444 ALA B O 1
ATOM 7514 N N . THR B 1 445 ? -0.416 -11.391 -14.523 1 98.12 445 THR B N 1
ATOM 7515 C CA . THR B 1 445 ? 0.823 -11.273 -13.758 1 98.12 445 THR B CA 1
ATOM 7516 C C . THR B 1 445 ? 1.998 -10.961 -14.68 1 98.12 445 THR B C 1
ATOM 7518 O O . THR B 1 445 ? 2.631 -11.867 -15.227 1 98.12 445 THR B O 1
ATOM 7521 N N . VAL B 1 446 ? 2.311 -9.711 -14.773 1 98.62 446 VAL B N 1
ATOM 7522 C CA . VAL B 1 446 ? 3.252 -9.234 -15.781 1 98.62 446 VAL B CA 1
ATOM 7523 C C . VAL B 1 446 ? 4.676 -9.602 -15.375 1 98.62 446 VAL B C 1
ATOM 7525 O O . VAL B 1 446 ? 5.059 -9.445 -14.211 1 98.62 446 VAL B O 1
ATOM 7528 N N . PHE B 1 447 ? 5.496 -10.086 -16.359 1 98.62 447 PHE B N 1
ATOM 7529 C CA . PHE B 1 447 ? 6.816 -10.641 -16.094 1 98.62 447 PHE B CA 1
ATOM 7530 C C . PHE B 1 447 ? 7.734 -9.594 -15.484 1 98.62 447 PHE B C 1
ATOM 7532 O O . PHE B 1 447 ? 8.57 -9.906 -14.633 1 98.62 447 PHE B O 1
ATOM 7539 N N . TYR B 1 448 ? 7.594 -8.367 -15.883 1 98.44 448 TYR B N 1
ATOM 7540 C CA . TYR B 1 448 ? 8.484 -7.332 -15.375 1 98.44 448 TYR B CA 1
ATOM 7541 C C . TYR B 1 448 ? 8.164 -6.992 -13.93 1 98.44 448 TYR B C 1
ATOM 7543 O O . TYR B 1 448 ? 9.023 -6.516 -13.188 1 98.44 448 TYR B O 1
ATOM 7551 N N . GLY B 1 449 ? 6.906 -7.188 -13.547 1 97.88 449 GLY B N 1
ATOM 7552 C CA . GLY B 1 449 ? 6.57 -7.078 -12.141 1 97.88 449 GLY B CA 1
ATOM 7553 C C . GLY B 1 449 ? 7.27 -8.109 -11.281 1 97.88 449 GLY B C 1
ATOM 7554 O O . GLY B 1 449 ? 7.68 -7.816 -10.156 1 97.88 449 GLY B O 1
ATOM 7555 N N . VAL B 1 450 ? 7.418 -9.289 -11.805 1 98.12 450 VAL B N 1
ATOM 7556 C CA . VAL B 1 450 ? 8.133 -10.359 -11.117 1 98.12 450 VAL B CA 1
ATOM 7557 C C . VAL B 1 450 ? 9.609 -9.992 -10.984 1 98.12 450 VAL B C 1
ATOM 7559 O O . VAL B 1 450 ? 10.18 -10.109 -9.898 1 98.12 450 VAL B O 1
ATOM 7562 N N . GLU B 1 451 ? 10.164 -9.555 -12.07 1 97.81 451 GLU B N 1
ATOM 7563 C CA . GLU B 1 451 ? 11.562 -9.125 -12.055 1 97.81 451 GLU B CA 1
ATOM 7564 C C . GLU B 1 451 ? 11.789 -8.023 -11.023 1 97.81 451 GLU B C 1
ATOM 7566 O O . GLU B 1 451 ? 12.75 -8.078 -10.25 1 97.81 451 GLU B O 1
ATOM 7571 N N . HIS B 1 452 ? 10.883 -7.082 -11.055 1 97.25 452 HIS B N 1
ATOM 7572 C CA . HIS B 1 452 ? 10.992 -5.957 -10.133 1 97.25 452 HIS B CA 1
ATOM 7573 C C . HIS B 1 452 ? 10.961 -6.434 -8.68 1 97.25 452 HIS B C 1
ATOM 7575 O O . HIS B 1 452 ? 11.758 -5.977 -7.859 1 97.25 452 HIS B O 1
ATOM 7581 N N . THR B 1 453 ? 10.078 -7.293 -8.375 1 97.25 453 THR B N 1
ATOM 7582 C CA . THR B 1 453 ? 9.969 -7.801 -7.008 1 97.25 453 THR B CA 1
ATOM 7583 C C . THR B 1 453 ? 11.25 -8.508 -6.59 1 97.25 453 THR B C 1
ATOM 7585 O O . THR B 1 453 ? 11.727 -8.328 -5.469 1 97.25 453 THR B O 1
ATOM 7588 N N . VAL B 1 454 ? 11.758 -9.312 -7.449 1 96.75 454 VAL B N 1
ATOM 7589 C CA . VAL B 1 454 ? 12.992 -10.023 -7.148 1 96.75 454 VAL B CA 1
ATOM 7590 C C . VAL B 1 454 ? 14.125 -9.023 -6.91 1 96.75 454 VAL B C 1
ATOM 7592 O O . VAL B 1 454 ? 14.914 -9.188 -5.977 1 96.75 454 VAL B O 1
ATOM 7595 N N . ASP B 1 455 ? 14.164 -7.992 -7.738 1 95.38 455 ASP B N 1
ATOM 7596 C CA . ASP B 1 455 ? 15.18 -6.949 -7.594 1 95.38 455 ASP B CA 1
ATOM 7597 C C . ASP B 1 455 ? 15.078 -6.27 -6.23 1 95.38 455 ASP B C 1
ATOM 7599 O O . ASP B 1 455 ? 16.094 -5.879 -5.648 1 95.38 455 ASP B O 1
ATOM 7603 N N . GLN B 1 456 ? 13.906 -6.141 -5.711 1 94.88 456 GLN B N 1
ATOM 7604 C CA . GLN B 1 456 ? 13.672 -5.387 -4.48 1 94.88 456 GLN B CA 1
ATOM 7605 C C . GLN B 1 456 ? 13.875 -6.27 -3.252 1 94.88 456 GLN B C 1
ATOM 7607 O O . GLN B 1 456 ? 13.836 -5.781 -2.119 1 94.88 456 GLN B O 1
ATOM 7612 N N . MET B 1 457 ? 14.117 -7.59 -3.441 1 93 457 MET B N 1
ATOM 7613 C CA . MET B 1 457 ? 14.398 -8.469 -2.309 1 93 457 MET B CA 1
ATOM 7614 C C . MET B 1 457 ? 15.781 -8.18 -1.731 1 93 457 MET B C 1
ATOM 7616 O O . MET B 1 457 ? 16.047 -8.492 -0.571 1 93 457 MET B O 1
ATOM 7620 N N . ASN B 1 458 ? 16.641 -7.598 -2.572 1 90.81 458 ASN B N 1
ATOM 7621 C CA . ASN B 1 458 ? 18 -7.25 -2.16 1 90.81 458 ASN B CA 1
ATOM 7622 C C . ASN B 1 458 ? 18.719 -8.438 -1.533 1 90.81 458 ASN B C 1
ATOM 7624 O O . ASN B 1 458 ? 19.328 -8.312 -0.471 1 90.81 458 ASN B O 1
ATOM 7628 N N . LEU B 1 459 ? 18.562 -9.602 -2.184 1 92.38 459 LEU B N 1
ATOM 7629 C CA . LEU B 1 459 ? 19.281 -10.797 -1.758 1 92.38 459 LEU B CA 1
ATOM 7630 C C . LEU B 1 459 ? 20.781 -10.656 -2.033 1 92.38 459 LEU B C 1
ATOM 7632 O O . LEU B 1 459 ? 21.172 -9.938 -2.949 1 92.38 459 LEU B O 1
ATOM 7636 N N . ARG B 1 460 ? 21.578 -11.312 -1.189 1 91.38 460 ARG B N 1
ATOM 7637 C CA . ARG B 1 460 ? 22.984 -11.453 -1.557 1 91.38 460 ARG B CA 1
ATOM 7638 C C . ARG B 1 460 ? 23.125 -12.094 -2.932 1 91.38 460 ARG B C 1
ATOM 7640 O O . ARG B 1 460 ? 22.312 -12.938 -3.318 1 91.38 460 ARG B O 1
ATOM 7647 N N . PRO B 1 461 ? 24.141 -11.703 -3.629 1 91.5 461 PRO B N 1
ATOM 7648 C CA . PRO B 1 461 ? 24.297 -12.18 -5.004 1 91.5 461 PRO B CA 1
ATOM 7649 C C . PRO B 1 461 ? 24.25 -13.703 -5.109 1 91.5 461 PRO B C 1
ATOM 7651 O O . PRO B 1 461 ? 23.625 -14.242 -6.023 1 91.5 461 PRO B O 1
ATOM 7654 N N . GLU B 1 462 ? 24.922 -14.438 -4.168 1 93.06 462 GLU B N 1
ATOM 7655 C CA . GLU B 1 462 ? 24.969 -15.891 -4.238 1 93.06 462 GLU B CA 1
ATOM 7656 C C . GLU B 1 462 ? 23.594 -16.516 -4.02 1 93.06 462 GLU B C 1
ATOM 7658 O O . GLU B 1 462 ? 23.297 -17.594 -4.547 1 93.06 462 GLU B O 1
ATOM 7663 N N . ILE B 1 463 ? 22.719 -15.867 -3.246 1 94.5 463 ILE B N 1
ATOM 7664 C CA . ILE B 1 463 ? 21.375 -16.359 -3.016 1 94.5 463 ILE B CA 1
ATOM 7665 C C . ILE B 1 463 ? 20.484 -15.992 -4.207 1 94.5 463 ILE B C 1
ATOM 7667 O O . ILE B 1 463 ? 19.641 -16.797 -4.625 1 94.5 463 ILE B O 1
ATOM 7671 N N . ARG B 1 464 ? 20.656 -14.766 -4.73 1 95.5 464 ARG B N 1
ATOM 7672 C CA . ARG B 1 464 ? 19.906 -14.336 -5.906 1 95.5 464 ARG B CA 1
ATOM 7673 C C . ARG B 1 464 ? 20.141 -15.281 -7.078 1 95.5 464 ARG B C 1
ATOM 7675 O O . ARG B 1 464 ? 19.219 -15.531 -7.871 1 95.5 464 ARG B O 1
ATOM 7682 N N . ASP B 1 465 ? 21.328 -15.82 -7.184 1 95.56 465 ASP B N 1
ATOM 7683 C CA . ASP B 1 465 ? 21.688 -16.734 -8.266 1 95.56 465 ASP B CA 1
ATOM 7684 C C . ASP B 1 465 ? 20.875 -18.016 -8.188 1 95.56 465 ASP B C 1
ATOM 7686 O O . ASP B 1 465 ? 20.797 -18.781 -9.156 1 95.56 465 ASP B O 1
ATOM 7690 N N . ASN B 1 466 ? 20.297 -18.297 -7.035 1 97.19 466 ASN B N 1
ATOM 7691 C CA . ASN B 1 466 ? 19.453 -19.484 -6.875 1 97.19 466 ASN B CA 1
ATOM 7692 C C . ASN B 1 466 ? 18.078 -19.281 -7.512 1 97.19 466 ASN B C 1
ATOM 7694 O O . ASN B 1 466 ? 17.297 -20.234 -7.617 1 97.19 466 ASN B O 1
ATOM 7698 N N . ILE B 1 467 ? 17.781 -18.062 -7.973 1 98.19 467 ILE B N 1
ATOM 7699 C CA . ILE B 1 467 ? 16.531 -17.781 -8.672 1 98.19 467 ILE B CA 1
ATOM 7700 C C . ILE B 1 467 ? 16.766 -17.875 -10.18 1 98.19 467 ILE B C 1
ATOM 7702 O O . ILE B 1 467 ? 17.547 -17.109 -10.742 1 98.19 467 ILE B O 1
ATOM 7706 N N . ILE B 1 468 ? 16.094 -18.812 -10.797 1 98.31 468 ILE B N 1
ATOM 7707 C CA . ILE B 1 468 ? 16.156 -19.016 -12.242 1 98.31 468 ILE B CA 1
ATOM 7708 C C . ILE B 1 468 ? 14.898 -18.453 -12.898 1 98.31 468 ILE B C 1
ATOM 7710 O O . ILE B 1 468 ? 13.781 -18.781 -12.5 1 98.31 468 ILE B O 1
ATOM 7714 N N . MET B 1 469 ? 15.062 -17.609 -13.906 1 97.81 469 MET B N 1
ATOM 7715 C CA . MET B 1 469 ? 13.945 -17.031 -14.656 1 97.81 469 MET B CA 1
ATOM 7716 C C . MET B 1 469 ? 13.898 -17.578 -16.078 1 97.81 469 MET B C 1
ATOM 7718 O O . MET B 1 469 ? 14.914 -17.578 -16.781 1 97.81 469 MET B O 1
ATOM 7722 N N . THR B 1 470 ? 12.789 -18.047 -16.453 1 98.62 470 THR B N 1
ATOM 7723 C CA . THR B 1 470 ? 12.562 -18.469 -17.828 1 98.62 470 THR B CA 1
ATOM 7724 C C . THR B 1 470 ? 11.352 -17.766 -18.406 1 98.62 470 THR B C 1
ATOM 7726 O O . THR B 1 470 ? 10.484 -17.297 -17.672 1 98.62 470 THR B O 1
ATOM 7729 N N . TYR B 1 471 ? 11.312 -17.625 -19.719 1 98.69 471 TYR B N 1
ATOM 7730 C CA . TYR B 1 471 ? 10.305 -16.828 -20.406 1 98.69 471 TYR B CA 1
ATOM 7731 C C . TYR B 1 471 ? 9.672 -17.609 -21.547 1 98.69 471 TYR B C 1
ATOM 7733 O O . TYR B 1 471 ? 10.352 -18.375 -22.234 1 98.69 471 TYR B O 1
ATOM 7741 N N . TYR B 1 472 ? 8.406 -17.438 -21.734 1 98.75 472 TYR B N 1
ATOM 7742 C CA . TYR B 1 472 ? 7.609 -18.172 -22.719 1 98.75 472 TYR B CA 1
ATOM 7743 C C . TYR B 1 472 ? 6.809 -17.219 -23.594 1 98.75 472 TYR B C 1
ATOM 7745 O O . TYR B 1 472 ? 6.289 -16.203 -23.109 1 98.75 472 TYR B O 1
ATOM 7753 N N . GLU B 1 473 ? 6.727 -17.531 -24.844 1 98.25 473 GLU B N 1
ATOM 7754 C CA . GLU B 1 473 ? 5.969 -16.703 -25.781 1 98.25 473 GLU B CA 1
ATOM 7755 C C . GLU B 1 473 ? 4.484 -17.047 -25.75 1 98.25 473 GLU B C 1
ATOM 7757 O O . GLU B 1 473 ? 3.904 -17.406 -26.766 1 98.25 473 GLU B O 1
ATOM 7762 N N . ALA B 1 474 ? 3.918 -16.938 -24.656 1 98.5 474 ALA B N 1
ATOM 7763 C CA . ALA B 1 474 ? 2.516 -17.188 -24.344 1 98.5 474 ALA B CA 1
ATOM 7764 C C . ALA B 1 474 ? 2.055 -16.375 -23.141 1 98.5 474 ALA B C 1
ATOM 7766 O O . ALA B 1 474 ? 2.775 -15.492 -22.672 1 98.5 474 ALA B O 1
ATOM 7767 N N . GLY B 1 475 ? 0.783 -16.578 -22.781 1 98.44 475 GLY B N 1
ATOM 7768 C CA . GLY B 1 475 ? 0.202 -15.797 -21.688 1 98.44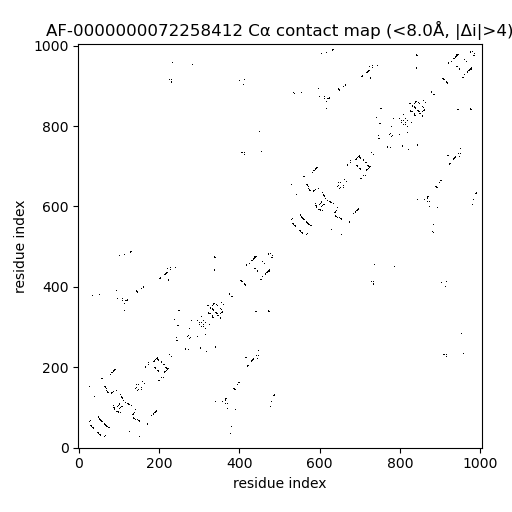 475 GLY B CA 1
ATOM 7769 C C . GLY B 1 475 ? 0.348 -16.469 -20.344 1 98.44 475 GLY B C 1
ATOM 7770 O O . GLY B 1 475 ? 1.42 -16.969 -20 1 98.44 475 GLY B O 1
ATOM 7771 N N . HIS B 1 476 ? -0.661 -16.344 -19.5 1 98.5 476 HIS B N 1
ATOM 7772 C CA . HIS B 1 476 ? -0.701 -16.734 -18.109 1 98.5 476 HIS B CA 1
ATOM 7773 C C . HIS B 1 476 ? -0.616 -18.25 -17.969 1 98.5 476 HIS B C 1
ATOM 7775 O O . HIS B 1 476 ? 0.086 -18.766 -17.078 1 98.5 476 HIS B O 1
ATOM 7781 N N . MET B 1 477 ? -1.379 -18.938 -18.75 1 98.06 477 MET B N 1
ATOM 7782 C CA . MET B 1 477 ? -1.37 -20.391 -18.828 1 98.06 477 MET B CA 1
ATOM 7783 C C . MET B 1 477 ? -0.592 -20.859 -20.062 1 98.06 477 MET B C 1
ATOM 7785 O O . MET B 1 477 ? -1.132 -21.578 -20.906 1 98.06 477 MET B O 1
ATOM 7789 N N . PHE B 1 478 ? 0.682 -20.578 -20.016 1 97.5 478 PHE B N 1
ATOM 7790 C CA . PHE B 1 478 ? 1.479 -20.75 -21.234 1 97.5 478 PHE B CA 1
ATOM 7791 C C . PHE B 1 478 ? 1.608 -22.219 -21.594 1 97.5 478 PHE B C 1
ATOM 7793 O O . PHE B 1 478 ? 2.016 -22.562 -22.703 1 97.5 478 PHE B O 1
ATOM 7800 N N . TYR B 1 479 ? 1.132 -23.125 -20.75 1 97.69 479 TYR B N 1
ATOM 7801 C CA . TYR B 1 479 ? 1.184 -24.562 -21.031 1 97.69 479 TYR B CA 1
ATOM 7802 C C . TYR B 1 479 ? 0.067 -24.969 -21.984 1 97.69 479 TYR B C 1
ATOM 7804 O O . TYR B 1 479 ? 0.021 -26.109 -22.438 1 97.69 479 TYR B O 1
ATOM 7812 N N . THR B 1 480 ? -0.835 -24.016 -22.359 1 97.25 480 THR B N 1
ATOM 7813 C CA . THR B 1 480 ? -1.816 -24.328 -23.406 1 97.25 480 THR B CA 1
ATOM 7814 C C . THR B 1 480 ? -1.211 -24.125 -24.797 1 97.25 480 THR B C 1
ATOM 7816 O O . THR B 1 480 ? -1.785 -24.562 -25.797 1 97.25 480 THR B O 1
ATOM 7819 N N . HIS B 1 481 ? -0.101 -23.453 -24.859 1 97.88 481 HIS B N 1
ATOM 7820 C CA . HIS B 1 481 ? 0.674 -23.25 -26.078 1 97.88 481 HIS B CA 1
ATOM 7821 C C . HIS B 1 481 ? 1.726 -24.344 -26.25 1 97.88 481 HIS B C 1
ATOM 7823 O O . HIS B 1 481 ? 2.643 -24.453 -25.422 1 97.88 481 HIS B O 1
ATOM 7829 N N . MET B 1 482 ? 1.674 -25.078 -27.328 1 97.19 482 MET B N 1
ATOM 7830 C CA . MET B 1 482 ? 2.432 -26.328 -27.484 1 97.19 482 MET B CA 1
ATOM 7831 C C . MET B 1 482 ? 3.93 -26.062 -27.359 1 97.19 482 MET B C 1
ATOM 7833 O O . MET B 1 482 ? 4.625 -26.75 -26.609 1 97.19 482 MET B O 1
ATOM 7837 N N . PRO B 1 483 ? 4.488 -25.062 -28.078 1 97.88 483 PRO B N 1
ATOM 7838 C 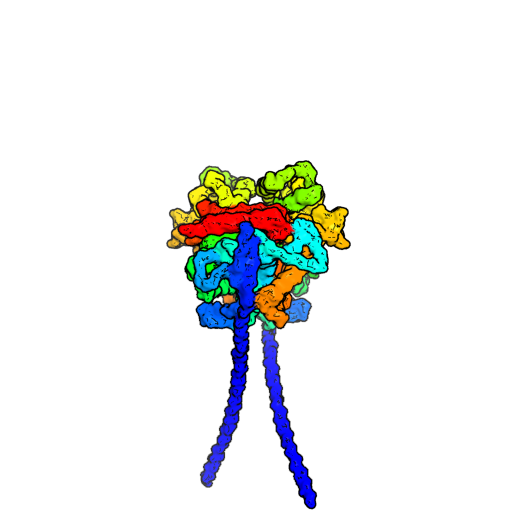CA . PRO B 1 483 ? 5.922 -24.812 -27.891 1 97.88 483 PRO B CA 1
ATOM 7839 C C . PRO B 1 483 ? 6.289 -24.469 -26.453 1 97.88 483 PRO B C 1
ATOM 7841 O O . PRO B 1 483 ? 7.34 -24.891 -25.969 1 97.88 483 PRO B O 1
ATOM 7844 N N . SER B 1 484 ? 5.445 -23.734 -25.812 1 98.56 484 SER B N 1
ATOM 7845 C CA . SER B 1 484 ? 5.699 -23.359 -24.422 1 98.56 484 SER B CA 1
ATOM 7846 C C . SER B 1 484 ? 5.535 -24.562 -23.5 1 98.56 484 SER B C 1
ATOM 7848 O O . SER B 1 484 ? 6.238 -24.672 -22.5 1 98.56 484 SER B O 1
ATOM 7850 N N . LEU B 1 485 ? 4.562 -25.422 -23.797 1 98.5 485 LEU B N 1
ATOM 7851 C CA . LEU B 1 485 ? 4.375 -26.641 -23.016 1 98.5 485 LEU B CA 1
ATOM 7852 C C . LEU B 1 485 ? 5.625 -27.516 -23.078 1 98.5 485 LEU B C 1
ATOM 7854 O O . LEU B 1 485 ? 6.059 -28.047 -22.047 1 98.5 485 LEU B O 1
ATOM 7858 N N . ILE B 1 486 ? 6.188 -27.656 -24.25 1 98.25 486 ILE B N 1
ATOM 7859 C CA . ILE B 1 486 ? 7.395 -28.453 -24.438 1 98.25 486 ILE B CA 1
ATOM 7860 C C . ILE B 1 486 ? 8.547 -27.859 -23.641 1 98.25 486 ILE B C 1
ATOM 7862 O O . ILE B 1 486 ? 9.258 -28.578 -22.938 1 98.25 486 ILE B O 1
ATOM 7866 N N . LYS B 1 487 ? 8.648 -26.547 -23.734 1 98.62 487 LYS B N 1
ATOM 7867 C CA . LYS B 1 487 ? 9.703 -25.859 -22.984 1 98.62 487 LYS B CA 1
ATOM 7868 C C . LYS B 1 487 ? 9.477 -25.969 -21.484 1 98.62 487 LYS B C 1
ATOM 7870 O O . LYS B 1 487 ? 10.438 -26.047 -20.719 1 98.62 487 LYS B O 1
ATOM 7875 N N . PHE B 1 488 ? 8.25 -25.906 -21.078 1 98.62 488 PHE B N 1
ATOM 7876 C CA . PHE B 1 488 ? 7.891 -26.047 -19.672 1 98.62 488 PHE B CA 1
ATOM 7877 C C . PHE B 1 488 ? 8.422 -27.359 -19.109 1 98.62 488 PHE B C 1
ATOM 7879 O O . PHE B 1 488 ? 9.07 -27.375 -18.062 1 98.62 488 PHE B O 1
ATOM 7886 N N . LYS B 1 489 ? 8.133 -28.438 -19.781 1 98.38 489 LYS B N 1
ATOM 7887 C CA . LYS B 1 489 ? 8.602 -29.75 -19.359 1 98.38 489 LYS B CA 1
ATOM 7888 C C . LYS B 1 489 ? 10.125 -29.797 -19.266 1 98.38 489 LYS B C 1
ATOM 7890 O O . LYS B 1 489 ? 10.672 -30.297 -18.281 1 98.38 489 LYS B O 1
ATOM 7895 N N . LYS B 1 490 ? 10.742 -29.25 -20.25 1 98.44 490 LYS B N 1
ATOM 7896 C CA . LYS B 1 490 ? 12.203 -29.25 -20.266 1 98.44 490 LYS B CA 1
ATOM 7897 C C . LYS B 1 490 ? 12.766 -28.484 -19.078 1 98.44 490 LYS B C 1
ATOM 7899 O O . LYS B 1 490 ? 13.648 -28.969 -18.375 1 98.44 490 LYS B O 1
ATOM 7904 N N . ASP B 1 491 ? 12.266 -27.281 -18.906 1 98.69 491 ASP B N 1
ATOM 7905 C CA . ASP B 1 491 ? 12.773 -26.438 -17.828 1 98.69 491 ASP B CA 1
ATOM 7906 C C . ASP B 1 491 ? 12.523 -27.078 -16.469 1 98.69 491 ASP B C 1
ATOM 7908 O O . ASP B 1 491 ? 13.391 -27.047 -15.586 1 98.69 491 ASP B O 1
ATOM 7912 N N . LEU B 1 492 ? 11.344 -27.625 -16.25 1 98.75 492 LEU B N 1
ATOM 7913 C CA . LEU B 1 492 ? 11.008 -28.25 -14.977 1 98.75 492 LEU B CA 1
ATOM 7914 C C . LEU B 1 492 ? 11.867 -29.484 -14.742 1 98.75 492 LEU B C 1
ATOM 7916 O O . LEU B 1 492 ? 12.359 -29.719 -13.633 1 98.75 492 LEU B O 1
ATOM 7920 N N . ALA B 1 493 ? 12.047 -30.312 -15.766 1 98.25 493 ALA B N 1
ATOM 7921 C CA . ALA B 1 493 ? 12.883 -31.5 -15.656 1 98.25 493 ALA B CA 1
ATOM 7922 C C . ALA B 1 493 ? 14.328 -31.141 -15.312 1 98.25 493 ALA B C 1
ATOM 7924 O O . ALA B 1 493 ? 14.938 -31.75 -14.438 1 98.25 493 ALA B O 1
ATOM 7925 N N . ASP B 1 494 ? 14.852 -30.141 -16.047 1 98.31 494 ASP B N 1
ATOM 7926 C CA . ASP B 1 494 ? 16.203 -29.688 -15.766 1 98.31 494 ASP B CA 1
ATOM 7927 C C . ASP B 1 494 ? 16.344 -29.172 -14.336 1 98.31 494 ASP B C 1
ATOM 7929 O O . ASP B 1 494 ? 17.359 -29.391 -13.68 1 98.31 494 ASP B O 1
ATOM 7933 N N . PHE B 1 495 ? 15.328 -28.5 -13.922 1 98.44 495 PHE B N 1
ATOM 7934 C CA . PHE B 1 495 ? 15.312 -27.938 -12.57 1 98.44 495 PHE B CA 1
ATOM 7935 C C . PHE B 1 495 ? 15.359 -29.047 -11.531 1 98.44 495 PHE B C 1
ATOM 7937 O O . PHE B 1 495 ? 16.125 -28.969 -10.562 1 98.44 495 PHE B O 1
ATOM 7944 N N . ILE B 1 496 ? 14.531 -30.062 -11.68 1 97.88 496 ILE B N 1
ATOM 7945 C CA . ILE B 1 496 ? 14.477 -31.188 -10.75 1 97.88 496 ILE B CA 1
ATOM 7946 C C . ILE B 1 496 ? 15.812 -31.922 -10.758 1 97.88 496 ILE B C 1
ATOM 7948 O O . ILE B 1 496 ? 16.344 -32.281 -9.695 1 97.88 496 ILE B O 1
ATOM 7952 N N . LYS B 1 497 ? 16.422 -32.094 -11.914 1 96.94 497 LYS B N 1
ATOM 7953 C CA . LYS B 1 497 ? 17.719 -32.781 -12.016 1 96.94 497 LYS B CA 1
ATOM 7954 C C . LYS B 1 497 ? 18.797 -31.984 -11.273 1 96.94 497 LYS B C 1
ATOM 7956 O O . LYS B 1 497 ? 19.656 -32.562 -10.617 1 96.94 497 LYS B O 1
ATOM 7961 N N . ASP B 1 498 ? 18.703 -30.734 -11.414 1 95.88 498 ASP B N 1
ATOM 7962 C CA . ASP B 1 498 ? 19.703 -29.859 -10.836 1 95.88 498 ASP B CA 1
ATOM 7963 C C . ASP B 1 498 ? 19.578 -29.781 -9.32 1 95.88 498 ASP B C 1
ATOM 7965 O O . ASP B 1 498 ? 20.547 -29.469 -8.617 1 95.88 498 ASP B O 1
ATOM 7969 N N . THR B 1 499 ? 18.375 -30.047 -8.836 1 95.56 499 THR B N 1
ATOM 7970 C CA . THR B 1 499 ? 18.109 -29.797 -7.418 1 95.56 499 THR B CA 1
ATOM 7971 C C . THR B 1 499 ? 18 -31.109 -6.652 1 95.56 499 THR B C 1
ATOM 7973 O O . THR B 1 499 ? 17.75 -31.109 -5.445 1 95.56 499 THR B O 1
ATOM 7976 N N . THR B 1 500 ? 18.031 -32.219 -7.379 1 89.69 500 THR B N 1
ATOM 7977 C CA . THR B 1 500 ? 18.016 -33.531 -6.723 1 89.69 500 THR B CA 1
ATOM 7978 C C . THR B 1 500 ? 19.422 -34.125 -6.641 1 89.69 500 THR B C 1
ATOM 7980 O O . THR B 1 500 ? 20.188 -34.031 -7.602 1 89.69 500 THR B O 1
ATOM 7983 N N . HIS B 1 501 ? 20.25 -33.812 -5.621 1 68.06 501 HIS B N 1
ATOM 7984 C CA . HIS B 1 501 ? 21.578 -34.375 -5.477 1 68.06 501 HIS B CA 1
ATOM 7985 C C . HIS B 1 501 ? 21.516 -35.906 -5.531 1 68.06 501 HIS B C 1
ATOM 7987 O O . HIS B 1 501 ? 20.594 -36.5 -4.988 1 68.06 501 HIS B O 1
ATOM 7993 N N . ASP B 1 502 ? 22.172 -36.5 -6.574 1 48.62 502 ASP B N 1
ATOM 7994 C CA . ASP B 1 502 ? 22.391 -37.938 -6.43 1 48.62 502 ASP B CA 1
ATOM 7995 C C . ASP B 1 502 ? 23.016 -38.281 -5.074 1 48.62 502 ASP B C 1
ATOM 7997 O O . ASP B 1 502 ? 23.781 -37.469 -4.535 1 48.62 502 ASP B O 1
#

Nearest PDB structures (foldseek):
  2y6v-assembly1_A  TM=4.667E-01  e=9.523E-08  Saccharomyces cerevisiae
  2y6v-assembly1_B  TM=4.532E-01  e=1.592E-07  Saccharomyces cerevisiae
  3ed1-assembly8_B  TM=5.290E-01  e=1.348E-04  Oryza sativa Japonica Group
  2qru-assembly1_A  TM=5.202E-01  e=1.136E-04  Enterococcus faecalis V583
  6ecf-assembly3_C  TM=4.922E-01  e=4.226E-04  Streptomyces tsusimaensis

Radius of gyration: 33.82 Å; Cα contacts (8 Å, |Δi|>4): 2129; chains: 2; bounding box: 108×96×114 Å

pLDDT: mean 92.29, std 14.71, range [23.34, 98.94]

Foldseek 3Di:
DPPPPPPPPPPPPPPPPPPPPVPPPQPDFDDWDKFWDWDWAAAPRDIAIWTKIWTWDFFAAPVRHTWKTWTKIKTHSDAAADQAEEEEEAEPPVFFFRLLCCQQFAHQKHWAFDVPDFRDDDPTDIDGRNLHLNVRHMYMGTGFALFFQMHTDGPYHPQCQFAQVSVLRRVLRCVVVVCVVRVNQNYAYEYEYAENGQLSVLSNQLVCVVVPRHHLEYEYFLDDFFCCLQPVDDLDCNVQLLLLLLLLLLLVLVVLAPPQDPDSVVRSVVSNCCSPPQVVVQSVCQPVDDPVSLLVNLVVSCNRRNQHSVVCVVVSVGDHLQQSQLRSCLVVQWGAAQQWRSHIDGNPCSVDRGDDDGRRCNRCVNRSVVVSVCCVCPVSPPPPVGDGGRGSVPPPPRDHHQDDPPQDDPHDRPTRGSVLSNLVSCVVPVSYAYEYEHESNNNNRRVSNVVVSLVVSPHDPSSSVSYHYDYAPTGSSRSSPPVVSNVVSVVVVVSCVVSPDD/DPPPPPPPPPPPPPPPPPPPPPPPPQPDFDDWDKFWDWDWFAAPNDIAIWTKIWTWDFFAAPVRHTWKTWTKIKTHSDAAADQAEEEEEAEPPVFFFRLLCCQQFAHQKHWAFDVFDFRDDDPTDIGGRNLHLNVRHMYMGTGFALFFQMHTDGPYHPQCQFAQVSVLRRVLRCVVVVCVVRVNQNYAYEYEYAENGQLSVLSNQLVCVVVPRHHLEYEYFLDDFFCCLQPVDPLDCNVQLLLLLLLLLLLVLVVLAPPQDPDSVVRSVVSNCCSPPQVVVLSVCQPVDDPVSLLVNLVVSCNRNNQHSVVCVVVSNGDHLQQSQLRSCLVVQWGAAQQWRSHIDGNPCSVDRGDDDGRRCNRCVNSSVVVSVCCVCPVSPPPPVGDGGRGSVPPPPRDHHQDDPPQDDPHDRPTRGSVLSNLVSCVVPVSYAYEYEHESNNNNRRVSNVVVSLVVSPHDPSSSVSYHYDYAPTGSSRSSPPVVSNVVSVVVVVSCVVSDDD

Organism: Indibacter alkaliphilus (strain CCUG 57479 / KCTC 22604 / LW1) (NCBI:txid1189612)

Solvent-accessible surface area (backbone atoms only — not comparable to full-atom values): 51778 Å² total; per-residue (Å²): 135,85,77,78,77,78,76,77,78,75,77,76,75,74,74,72,72,70,72,71,63,71,66,72,70,73,58,78,66,79,76,63,46,76,25,72,35,80,46,63,30,43,41,91,88,42,75,42,62,23,52,28,41,33,38,34,40,72,33,50,50,100,83,67,43,64,35,24,32,39,12,38,39,33,41,24,71,63,83,62,71,48,66,55,34,36,34,44,30,31,32,18,71,79,44,33,17,24,61,62,49,37,33,44,46,61,27,45,41,23,59,69,60,50,63,77,47,69,40,78,74,76,85,68,50,77,40,74,22,57,51,30,55,62,87,71,29,29,39,34,39,37,15,53,75,45,5,31,66,12,34,58,29,60,90,44,48,67,74,66,40,36,25,52,55,34,34,28,50,52,55,39,47,46,52,58,51,48,27,61,74,56,44,34,78,77,21,49,32,32,42,37,15,25,34,39,17,22,29,41,43,21,38,27,53,28,53,32,42,77,72,70,49,72,55,34,34,36,36,25,36,21,35,45,41,46,56,57,50,74,55,55,34,78,80,49,59,62,22,49,56,29,39,44,46,30,48,24,44,34,19,55,73,70,66,44,32,76,90,59,63,87,48,62,70,62,42,44,52,52,42,48,49,46,39,59,71,48,50,45,53,50,60,66,41,33,46,69,51,47,70,66,57,46,48,54,52,20,45,52,50,17,56,47,35,44,49,55,34,65,59,32,52,76,40,74,74,51,66,56,69,48,35,46,28,22,54,77,35,26,94,75,34,25,23,33,10,40,46,17,32,82,18,65,31,83,33,92,55,60,84,49,66,54,52,88,66,42,29,37,57,69,20,43,46,64,52,52,52,53,49,44,53,48,41,45,34,64,70,40,51,32,64,81,88,56,72,73,30,67,42,20,75,80,42,87,83,64,57,68,39,66,60,47,93,86,24,62,43,95,84,36,67,61,37,46,62,28,49,67,34,37,49,51,34,35,68,76,34,72,77,41,31,36,42,37,40,28,17,49,26,6,62,67,34,28,46,51,42,43,51,48,52,58,20,48,60,54,52,56,67,79,54,47,67,34,54,45,78,45,78,33,96,28,17,48,66,28,46,60,29,66,72,37,25,54,49,46,37,50,52,53,50,52,49,50,59,72,48,48,78,130,130,85,77,78,78,77,76,80,77,77,78,77,77,75,77,72,73,72,72,70,65,71,66,71,70,75,59,80,66,79,77,62,47,75,25,69,36,80,46,64,29,43,41,91,88,41,76,42,61,24,52,28,40,33,39,34,41,72,34,49,49,99,83,68,43,63,37,24,32,38,12,38,40,34,40,24,72,62,82,64,70,47,66,54,33,36,35,45,32,32,32,18,71,80,46,34,18,23,62,62,50,37,34,44,46,61,28,46,40,22,60,67,60,49,63,76,48,71,41,76,75,76,85,69,50,78,40,74,20,57,52,30,55,60,87,70,28,28,40,33,39,37,16,54,77,46,5,31,66,12,32,58,28,60,88,44,48,67,73,66,40,35,24,53,55,32,34,28,51,52,54,40,46,44,53,58,50,47,26,60,75,54,46,34,76,77,21,49,31,31,43,37,15,26,34,41,17,21,28,41,44,21,38,26,53,28,54,32,40,77,73,69,49,73,56,34,32,38,37,24,36,21,35,47,40,45,56,56,51,73,57,54,33,78,80,51,59,61,21,49,56,28,41,44,45,32,49,25,45,32,18,53,73,70,65,44,31,75,89,58,64,87,48,63,70,62,42,44,52,52,41,49,49,44,38,59,71,48,49,44,52,50,60,68,42,33,46,69,53,46,71,66,58,46,51,54,54,19,45,53,51,18,56,47,35,43,49,55,33,66,60,32,52,74,40,75,73,52,66,56,67,48,35,46,28,23,56,77,36,27,94,75,34,25,22,32,10,41,47,18,32,83,19,66,30,84,33,92,54,59,84,50,65,54,51,90,66,42,29,38,57,68,23,41,45,65,51,50,52,56,49,45,53,48,42,46,36,64,69,40,50,33,64,82,87,57,72,72,28,68,42,20,78,80,42,88,84,66,57,67,40,65,59,45,94,85,22,63,43,95,84,38,66,60,39,48,62,27,50,66,31,36,51,51,34,36,70,75,34,74,77,41,32,36,41,37,40,28,16,49,24,5,62,67,36,26,46,50,41,43,52,48,51,57,20,48,62,55,51,56,68,79,53,48,65,35,52,43,80,46,78,33,97,29,16,48,64,30,44,60,31,65,73,38,26,52,48,47,36,50,52,52,51,51,49,51,60,71,48,50,78,130